Protein AF-0000000072576142 (afdb_homodimer)

Organism: Streptomyces coelicolor (strain ATCC BAA-471 / A3(2) / M145) (NCBI:txid100226)

Radius of gyration: 29.28 Å; Cα contacts (8 Å, |Δi|>4): 1467; chains: 2; bounding box: 94×86×74 Å

Nearest PDB structures (foldseek):
  4j6b-assembly1_A  TM=8.863E-01  e=2.242E-21  Nocardia farcinica IFM 10152
  5ysw-assembly1_A  TM=8.005E-01  e=3.721E-18  Amycolatopsis mediterranei U32
  6vzb-assembly1_A  TM=7.721E-01  e=3.060E-16  Streptomyces sp. NRRL F-5053
  5hh3-assembly1_C  TM=7.342E-01  e=2.985E-15  Actinoplanes teichomyceticus
  5ex9-assembly1_A  TM=7.874E-01  e=1.026E-13  Streptomyces toyocaensis

InterPro domains:
  IPR002397 Cytochrome P450, B-class [PR00359] (156-172)
  IPR002397 Cytochrome P450, B-class [PR00359] (211-233)
  IPR002397 Cytochrome P450, B-class [PR00359] (307-334)
  IPR036396 Cytochrome P450 superfamily [G3DSA:1.10.630.10] (20-419)
  IPR036396 Cytochrome P450 superfamily [SSF48264] (15-417)

Sequence (840 aa):
MTDIDPSPHPVAAPGCPVHPDAVPLAGLEYQQTPSELYRGLRAEHGAVAPVLLDGGIPAWLVLGYPEVSYVTSHDELFARDSRRWNQWGSIPPDWPLLPYVGHQPSVLFTEGEEHRRRAGVITQALAGIDQFELARDCRHLADRLIAAFAGSGRAELMSGYAHPLPMRAAVRMCGMPHTGVETRQLVEDLRISLDAAEGDDPVAAYTRVGERIHQLVRHKRERPGPDVTSRMLTHPAGLTDEEIVQDLISVIAAAQQPTANWIGNTLRLLLTDERFALNVSGGRLSVGEALNEVLWLDTPTQNFIGRWAVNDTQLGGRHIRAGDCLVLGFAAANTDPQLWPEAHVGAENSAHLSFSNGEHRCPYPAPLLADVVARTAVETLLERLPDLVLALEPGELTWRPSIWMRGLTALPALFTPVVAMTDIDPSPHPVAAPGCPVHPDAVPLAGLEYQQTPSELYRGLRAEHGAVAPVLLDGGIPAWLVLGYPEVSYVTSHDELFARDSRRWNQWGSIPPDWPLLPYVGHQPSVLFTEGEEHRRRAGVITQALAGIDQFELARDCRHLADRLIAAFAGSGRAELMSGYAHPLPMRAAVRMCGMPHTGVETRQLVEDLRISLDAAEGDDPVAAYTRVGERIHQLVRHKRERPGPDVTSRMLTHPAGLTDEEIVQDLISVIAAAQQPTANWIGNTLRLLLTDERFALNVSGGRLSVGEALNEVLWLDTPTQNFIGRWAVNDTQLGGRHIRAGDCLVLGFAAANTDPQLWPEAHVGAENSAHLSFSNGEHRCPYPAPLLADVVARTAVETLLERLPDLVLALEPGELTWRPSIWMRGLTALPALFTPVVA

Solvent-accessible surface area (backbone atoms only — not comparable to full-atom values): 44567 Å² total; per-residue (Å²): 137,82,81,76,77,81,78,82,76,81,80,77,73,90,57,87,70,64,55,90,77,43,40,67,69,68,64,72,63,52,41,79,41,43,67,59,49,43,49,51,45,32,73,74,45,40,38,37,28,48,24,20,39,84,96,66,41,64,34,32,37,28,31,27,47,50,52,41,51,40,46,36,54,32,51,85,49,29,25,41,47,47,84,49,40,70,53,61,91,77,54,59,93,79,43,88,58,42,86,76,53,48,79,52,88,27,57,80,33,42,57,70,69,61,21,51,55,49,48,49,41,51,24,55,21,54,58,67,58,54,65,68,59,49,36,52,52,43,41,55,50,44,51,56,43,46,63,74,34,36,62,70,26,45,44,50,40,30,81,56,40,28,46,52,49,37,41,52,51,44,45,37,48,46,56,43,56,94,65,58,68,65,43,52,49,46,52,49,24,50,46,32,40,75,56,53,49,95,88,53,54,32,66,60,24,44,50,50,38,52,52,52,42,46,50,49,53,55,49,28,70,78,54,61,58,101,22,30,49,27,41,42,69,66,35,87,85,62,69,49,72,67,48,48,38,41,37,47,52,51,50,47,58,61,49,17,59,43,40,14,19,42,34,42,46,28,50,50,47,45,66,69,35,70,73,42,33,82,53,89,90,64,96,58,60,46,70,69,31,44,48,42,39,28,38,30,76,52,17,23,52,23,31,45,78,61,29,21,24,64,46,70,45,65,45,54,68,35,82,40,48,51,10,40,40,34,29,40,24,33,35,36,22,42,55,32,54,39,79,25,80,79,68,61,69,60,48,43,44,76,48,47,46,61,55,51,44,43,87,80,22,63,50,65,47,49,64,57,53,49,45,43,50,36,50,36,45,54,52,49,51,44,66,76,39,73,68,58,38,63,65,61,60,79,87,69,57,45,54,38,90,43,79,40,42,35,33,59,67,54,46,50,31,31,37,76,55,44,83,129,139,82,81,76,76,80,79,81,76,79,80,75,71,91,60,86,70,63,55,90,77,42,39,68,69,68,63,71,63,52,40,81,42,43,66,58,49,41,48,52,45,32,74,74,45,39,37,35,28,47,23,20,41,83,96,64,42,64,33,33,39,28,30,27,47,50,53,43,50,39,45,34,53,31,52,84,50,29,26,43,48,48,83,49,38,72,53,60,92,76,56,59,94,80,44,87,58,42,86,75,54,48,79,53,90,28,59,82,32,41,55,70,70,62,21,51,54,49,49,48,42,51,25,54,22,53,58,68,58,54,66,67,58,49,35,52,52,42,41,53,51,43,51,56,44,45,64,75,36,36,62,70,27,44,44,52,39,31,80,56,38,28,45,51,48,37,40,51,52,44,44,38,48,46,56,44,56,93,64,58,68,66,44,51,49,45,53,50,22,49,46,32,39,74,57,53,49,94,87,54,54,33,66,60,22,42,51,52,38,52,52,53,41,46,50,50,52,54,50,27,70,78,53,60,58,101,24,31,48,28,40,44,68,68,34,87,85,61,68,49,71,67,49,48,39,41,38,48,51,50,50,48,58,62,46,19,58,43,41,15,18,40,36,42,46,26,50,48,47,44,67,68,35,72,71,43,36,82,52,91,92,64,96,56,60,45,72,68,30,43,48,41,38,28,38,30,75,50,16,23,50,23,32,46,77,62,29,20,25,63,45,69,45,64,46,53,69,36,81,40,48,51,10,40,40,35,29,40,25,32,35,35,21,42,55,32,55,40,78,26,77,79,68,62,69,58,49,42,44,75,48,46,44,59,54,51,44,42,88,80,22,62,53,65,47,50,64,58,54,49,45,43,50,34,50,36,46,53,52,50,50,43,67,78,39,73,67,57,38,63,64,60,59,78,87,70,56,45,52,37,89,42,80,39,42,35,33,57,65,53,45,48,30,30,37,78,53,44,83,129

Structure (mmCIF, N/CA/C/O backbone):
data_AF-0000000072576142-model_v1
#
loop_
_entity.id
_entity.type
_entity.pdbx_description
1 polymer 'Cytochrome P450'
#
loop_
_atom_site.group_PDB
_atom_site.id
_atom_site.type_symbol
_atom_site.label_atom_id
_atom_site.label_alt_id
_atom_site.label_comp_id
_atom_site.label_asym_id
_atom_site.label_entity_id
_atom_site.label_seq_id
_atom_site.pdbx_PDB_ins_code
_atom_site.Cartn_x
_atom_site.Cartn_y
_atom_site.Cartn_z
_atom_site.occupancy
_atom_site.B_iso_or_equiv
_atom_site.auth_seq_id
_atom_site.auth_comp_id
_atom_site.auth_asym_id
_atom_site.auth_atom_id
_atom_site.pdbx_PDB_model_num
ATOM 1 N N . MET A 1 1 ? -56.594 -21.75 -24.641 1 23.95 1 MET A N 1
ATOM 2 C CA . MET A 1 1 ? -55.625 -20.672 -24.797 1 23.95 1 MET A CA 1
ATOM 3 C C . MET A 1 1 ? -55.25 -20.078 -23.438 1 23.95 1 MET A C 1
ATOM 5 O O . MET A 1 1 ? -55.844 -19.094 -23.016 1 23.95 1 MET A O 1
ATOM 9 N N . THR A 1 2 ? -55.031 -20.781 -22.359 1 27.06 2 THR A N 1
ATOM 10 C CA . THR A 1 2 ? -55.031 -20.594 -20.906 1 27.06 2 THR A CA 1
ATOM 11 C C . THR A 1 2 ? -53.844 -19.766 -20.469 1 27.06 2 THR A C 1
ATOM 13 O O . THR A 1 2 ? -52.688 -20.109 -20.797 1 27.06 2 THR A O 1
ATOM 16 N N . ASP A 1 3 ? -53.906 -18.406 -20.219 1 25.28 3 ASP A N 1
ATOM 17 C CA . ASP A 1 3 ? -53.094 -17.281 -19.828 1 25.28 3 ASP A CA 1
ATOM 18 C C . ASP A 1 3 ? -52.344 -17.562 -18.531 1 25.28 3 ASP A C 1
ATOM 20 O O . ASP A 1 3 ? -52.906 -17.469 -17.438 1 25.28 3 ASP A O 1
ATOM 24 N N . ILE A 1 4 ? -51.531 -18.609 -18.406 1 29.73 4 ILE A N 1
ATOM 25 C CA . ILE A 1 4 ? -50.906 -19.031 -17.172 1 29.73 4 ILE A CA 1
ATOM 26 C C . ILE A 1 4 ? -50.031 -17.891 -16.609 1 29.73 4 ILE A C 1
ATOM 28 O O . ILE A 1 4 ? -49.219 -17.328 -17.328 1 29.73 4 ILE A O 1
ATOM 32 N N . ASP A 1 5 ? -50.5 -17.234 -15.516 1 30.08 5 ASP A N 1
ATOM 33 C CA . ASP A 1 5 ? -50.062 -16.078 -14.727 1 30.08 5 ASP A CA 1
ATOM 34 C C . ASP A 1 5 ? -48.625 -16.25 -14.258 1 30.08 5 ASP A C 1
ATOM 36 O O . ASP A 1 5 ? -48.25 -17.297 -13.734 1 30.08 5 ASP A O 1
ATOM 40 N N . PRO A 1 6 ? -47.594 -15.484 -14.719 1 31.86 6 PRO A N 1
ATOM 41 C CA . PRO A 1 6 ? -46.156 -15.648 -14.492 1 31.86 6 PRO A CA 1
ATOM 42 C C . PRO A 1 6 ? -45.781 -15.625 -13.016 1 31.86 6 PRO A C 1
ATOM 44 O O . PRO A 1 6 ? -46.531 -15.094 -12.195 1 31.86 6 PRO A O 1
ATOM 47 N N . SER A 1 7 ? -45 -16.656 -12.477 1 32.09 7 SER A N 1
ATOM 48 C CA . SER A 1 7 ? -44.594 -17.047 -11.133 1 32.09 7 SER A CA 1
ATOM 49 C C . SER A 1 7 ? -44.031 -15.867 -10.359 1 32.09 7 SER A C 1
ATOM 51 O O . SER A 1 7 ? -43.375 -15 -10.93 1 32.09 7 SER A O 1
ATOM 53 N N . PRO A 1 8 ? -44.531 -15.547 -9.102 1 32.31 8 PRO A N 1
ATOM 54 C CA . PRO A 1 8 ? -44.219 -14.422 -8.219 1 32.31 8 PRO A CA 1
ATOM 55 C C . PRO A 1 8 ? -42.75 -14.258 -7.965 1 32.31 8 PRO A C 1
ATOM 57 O O . PRO A 1 8 ? -41.969 -15.234 -8.039 1 32.31 8 PRO A O 1
ATOM 60 N N . HIS A 1 9 ? -42.125 -13.102 -8.328 1 31.5 9 HIS A N 1
ATOM 61 C CA . HIS A 1 9 ? -40.75 -12.641 -8.125 1 31.5 9 HIS A CA 1
ATOM 62 C C . HIS A 1 9 ? -40.344 -12.781 -6.66 1 31.5 9 HIS A C 1
ATOM 64 O O . HIS A 1 9 ? -41.062 -12.344 -5.762 1 31.5 9 HIS A O 1
ATOM 70 N N . PRO A 1 10 ? -39.594 -13.812 -6.266 1 31.48 10 PRO A N 1
ATOM 71 C CA . PRO A 1 10 ? -39.344 -14.094 -4.852 1 31.48 10 PRO A CA 1
ATOM 72 C C . PRO A 1 10 ? -38.938 -12.844 -4.062 1 31.48 10 PRO A C 1
ATOM 74 O O . PRO A 1 10 ? -38.344 -11.93 -4.613 1 31.48 10 PRO A O 1
ATOM 77 N N . VAL A 1 11 ? -39.719 -12.414 -3.062 1 31.39 11 VAL A N 1
ATOM 78 C CA . VAL A 1 11 ? -39.531 -11.352 -2.078 1 31.39 11 VAL A CA 1
ATOM 79 C C . VAL A 1 11 ? -38.156 -11.5 -1.399 1 31.39 11 VAL A C 1
ATOM 81 O O . VAL A 1 11 ? -37.906 -12.516 -0.769 1 31.39 11 VAL A O 1
ATOM 84 N N . ALA A 1 12 ? -37.125 -10.758 -1.806 1 30.94 12 ALA A N 1
ATOM 85 C CA . ALA A 1 12 ? -35.781 -10.703 -1.246 1 30.94 12 ALA A CA 1
ATOM 86 C C . ALA A 1 12 ? -35.812 -10.508 0.266 1 30.94 12 ALA A C 1
ATOM 88 O O . ALA A 1 12 ? -36.594 -9.688 0.769 1 30.94 12 ALA A O 1
ATOM 89 N N . ALA A 1 13 ? -35.25 -11.336 1.068 1 35.25 13 ALA A N 1
ATOM 90 C CA . ALA A 1 13 ? -35.156 -11.266 2.525 1 35.25 13 ALA A CA 1
ATOM 91 C C . ALA A 1 13 ? -34.656 -9.891 2.98 1 35.25 13 ALA A C 1
ATOM 93 O O . ALA A 1 13 ? -33.906 -9.227 2.258 1 35.25 13 ALA A O 1
ATOM 94 N N . PRO A 1 14 ? -34.969 -9.164 4.059 1 39.31 14 PRO A N 1
ATOM 95 C CA . PRO A 1 14 ? -34.656 -7.805 4.496 1 39.31 14 PRO A CA 1
ATOM 96 C C . PRO A 1 14 ? -33.125 -7.547 4.559 1 39.31 14 PRO A C 1
ATOM 98 O O . PRO A 1 14 ? -32.688 -6.559 5.152 1 39.31 14 PRO A O 1
ATOM 101 N N . GLY A 1 15 ? -32.219 -8.57 4.555 1 39.03 15 GLY A N 1
ATOM 102 C CA . GLY A 1 15 ? -30.781 -8.422 4.727 1 39.03 15 GLY A CA 1
ATOM 103 C C . GLY A 1 15 ? -30.172 -7.41 3.775 1 39.03 15 GLY A C 1
ATOM 104 O O . GLY A 1 15 ? -30.875 -6.766 3.002 1 39.03 15 GLY A O 1
ATOM 105 N N . CYS A 1 16 ? -28.75 -7.188 3.752 1 47 16 CYS A N 1
ATOM 106 C CA . CYS A 1 16 ? -28.062 -6.184 2.949 1 47 16 CYS A CA 1
ATOM 107 C C . CYS A 1 16 ? -28.641 -6.121 1.54 1 47 16 CYS A C 1
ATOM 109 O O . CYS A 1 16 ? -28.562 -7.094 0.788 1 47 16 CYS A O 1
ATOM 111 N N . PRO A 1 17 ? -29.516 -5.305 1.349 1 51.34 17 PRO A N 1
ATOM 112 C CA . PRO A 1 17 ? -30.141 -5.25 0.023 1 51.34 17 PRO A CA 1
ATOM 113 C C . PRO A 1 17 ? -29.109 -5.281 -1.109 1 51.34 17 PRO A C 1
ATOM 115 O O . PRO A 1 17 ? -28.031 -4.703 -0.982 1 51.34 17 PRO A O 1
ATOM 118 N N . VAL A 1 18 ? -29.125 -6.379 -1.801 1 64.19 18 VAL A N 1
ATOM 119 C CA . VAL A 1 18 ? -28.484 -6.418 -3.109 1 64.19 18 VAL A CA 1
ATOM 120 C C . VAL A 1 18 ? -28.641 -5.066 -3.803 1 64.19 18 VAL A C 1
ATOM 122 O O . VAL A 1 18 ? -29.75 -4.547 -3.914 1 64.19 18 VAL A O 1
ATOM 125 N N . HIS A 1 19 ? -27.438 -4.457 -3.945 1 75.12 19 HIS A N 1
ATOM 126 C CA . HIS A 1 19 ? -27.516 -3.256 -4.77 1 75.12 19 HIS A CA 1
ATOM 127 C C . HIS A 1 19 ? -28.312 -3.508 -6.043 1 75.12 19 HIS A C 1
ATOM 129 O O . HIS A 1 19 ? -28.156 -4.543 -6.688 1 75.12 19 HIS A O 1
ATOM 135 N N . PRO A 1 20 ? -29.328 -2.812 -6.309 1 77.62 20 PRO A N 1
ATOM 136 C CA . PRO A 1 20 ? -30.188 -3.047 -7.465 1 77.62 20 PRO A CA 1
ATOM 137 C C . PRO A 1 20 ? -29.406 -3.219 -8.766 1 77.62 20 PRO A C 1
ATOM 139 O O . PRO A 1 20 ? -29.859 -3.916 -9.672 1 77.62 20 PRO A O 1
ATOM 142 N N . ASP A 1 21 ? -28.188 -2.744 -8.789 1 83.25 21 ASP A N 1
ATOM 143 C CA . ASP A 1 21 ? -27.406 -2.785 -10.016 1 83.25 21 ASP A CA 1
ATOM 144 C C . ASP A 1 21 ? -26.297 -3.832 -9.914 1 83.25 21 ASP A C 1
ATOM 146 O O . ASP A 1 21 ? -25.344 -3.807 -10.695 1 83.25 21 ASP A O 1
ATOM 150 N N . ALA A 1 22 ? -26.578 -4.77 -9.031 1 90.62 22 ALA A N 1
ATOM 151 C CA . ALA A 1 22 ? -25.516 -5.758 -8.859 1 90.62 22 ALA A CA 1
ATOM 152 C C . ALA A 1 22 ? -25.422 -6.684 -10.07 1 90.62 22 ALA A C 1
ATOM 154 O O . ALA A 1 22 ? -26.438 -7.082 -10.633 1 90.62 22 ALA A O 1
ATOM 155 N N . VAL A 1 23 ? -24.219 -6.98 -10.508 1 88.56 23 VAL A N 1
ATOM 156 C CA . VAL A 1 23 ? -23.969 -7.832 -11.664 1 88.56 23 VAL A CA 1
ATOM 157 C C . VAL A 1 23 ? -23.391 -9.164 -11.211 1 88.56 23 VAL A C 1
ATOM 159 O O . VAL A 1 23 ? -22.531 -9.211 -10.32 1 88.56 23 VAL A O 1
ATOM 162 N N . PRO A 1 24 ? -23.906 -10.258 -11.766 1 87.62 24 PRO A N 1
ATOM 163 C CA . PRO A 1 24 ? -23.297 -11.547 -11.438 1 87.62 24 PRO A CA 1
ATOM 164 C C . PRO A 1 24 ? -21.828 -11.625 -11.844 1 87.62 24 PRO A C 1
ATOM 166 O O . PRO A 1 24 ? -21.469 -11.281 -12.969 1 87.62 24 PRO A O 1
ATOM 169 N N . LEU A 1 25 ? -21.078 -11.93 -10.797 1 84.19 25 LEU A N 1
ATOM 170 C CA . LEU A 1 25 ? -19.672 -12.148 -11.086 1 84.19 25 LEU A CA 1
ATOM 171 C C . LEU A 1 25 ? -19.422 -13.57 -11.57 1 84.19 25 LEU A C 1
ATOM 173 O O . LEU A 1 25 ? -18.938 -14.414 -10.805 1 84.19 25 LEU A O 1
ATOM 177 N N . ALA A 1 26 ? -20.094 -13.984 -12.539 1 71.75 26 ALA A N 1
ATOM 178 C CA . ALA A 1 26 ? -20 -15.312 -13.148 1 71.75 26 ALA A CA 1
ATOM 179 C C . ALA A 1 26 ? -20.203 -15.234 -14.656 1 71.75 26 ALA A C 1
ATOM 181 O O . ALA A 1 26 ? -20.562 -14.18 -15.188 1 71.75 26 ALA A O 1
ATOM 182 N N . GLY A 1 27 ? -19.734 -16.188 -15.32 1 61.75 27 GLY A N 1
ATOM 183 C CA . GLY A 1 27 ? -20.125 -16.328 -16.719 1 61.75 27 GLY A CA 1
ATOM 184 C C . GLY A 1 27 ? -18.938 -16.297 -17.672 1 61.75 27 GLY A C 1
ATOM 185 O O . GLY A 1 27 ? -17.828 -15.938 -17.281 1 61.75 27 GLY A O 1
ATOM 186 N N . LEU A 1 28 ? -19.203 -16.766 -18.828 1 53.66 28 LEU A N 1
ATOM 187 C CA . LEU A 1 28 ? -18.25 -17.109 -19.891 1 53.66 28 LEU A CA 1
ATOM 188 C C . LEU A 1 28 ? -17.516 -15.859 -20.375 1 53.66 28 LEU A C 1
ATOM 190 O O . LEU A 1 28 ? -16.375 -15.953 -20.844 1 53.66 28 LEU A O 1
ATOM 194 N N . GLU A 1 29 ? -18.141 -14.758 -20.156 1 56.88 29 GLU A N 1
ATOM 195 C CA . GLU A 1 29 ? -17.531 -13.555 -20.719 1 56.88 29 GLU A CA 1
ATOM 196 C C . GLU A 1 29 ? -16.219 -13.219 -20.016 1 56.88 29 GLU A C 1
ATOM 198 O O . GLU A 1 29 ? -15.297 -12.68 -20.641 1 56.88 29 GLU A O 1
ATOM 203 N N . TYR A 1 30 ? -16.109 -13.641 -18.844 1 58.59 30 TYR A N 1
ATOM 204 C CA . TYR A 1 30 ? -14.875 -13.375 -18.109 1 58.59 30 TYR A CA 1
ATOM 205 C C . TYR A 1 30 ? -13.695 -14.094 -18.766 1 58.59 30 TYR A C 1
ATOM 207 O O . TYR A 1 30 ? -12.555 -13.633 -18.672 1 58.59 30 TYR A O 1
ATOM 215 N N . GLN A 1 31 ? -14.055 -15.102 -19.5 1 60.31 31 GLN A N 1
ATOM 216 C CA . GLN A 1 31 ? -13.016 -16.047 -19.922 1 60.31 31 GLN A CA 1
ATOM 217 C C . GLN A 1 31 ? -12.25 -15.516 -21.125 1 60.31 31 GLN A C 1
ATOM 219 O O . GLN A 1 31 ? -11.016 -15.594 -21.156 1 60.31 31 GLN A O 1
ATOM 224 N N . GLN A 1 32 ? -12.953 -14.898 -21.953 1 63.69 32 GLN A N 1
ATOM 225 C CA . GLN A 1 32 ? -12.219 -14.625 -23.188 1 63.69 32 GLN A CA 1
ATOM 226 C C . GLN A 1 32 ? -11.586 -13.234 -23.172 1 63.69 32 GLN A C 1
ATOM 228 O O . GLN A 1 32 ? -10.445 -13.055 -23.594 1 63.69 32 GLN A O 1
ATOM 233 N N . THR A 1 33 ? -12.289 -12.32 -22.578 1 76.25 33 THR A N 1
ATOM 234 C CA . THR A 1 33 ? -11.766 -10.961 -22.594 1 76.25 33 THR A CA 1
ATOM 235 C C . THR A 1 33 ? -12.07 -10.266 -21.266 1 76.25 33 THR A C 1
ATOM 237 O O . THR A 1 33 ? -12.875 -9.328 -21.219 1 76.25 33 THR A O 1
ATOM 240 N N . PRO A 1 34 ? -11.328 -10.688 -20.266 1 81.12 34 PRO A N 1
ATOM 241 C CA . PRO A 1 34 ? -11.617 -10.102 -18.953 1 81.12 34 PRO A CA 1
ATOM 242 C C . PRO A 1 34 ? -11.469 -8.586 -18.938 1 81.12 34 PRO A C 1
ATOM 244 O O . PRO A 1 34 ? -12.234 -7.887 -18.266 1 81.12 34 PRO A O 1
ATOM 247 N N . SER A 1 35 ? -10.547 -8.094 -19.703 1 78.5 35 SER A N 1
ATOM 248 C CA . SER A 1 35 ? -10.312 -6.656 -19.719 1 78.5 35 SER A CA 1
ATOM 249 C C . SER A 1 35 ? -11.547 -5.906 -20.219 1 78.5 35 SER A C 1
ATOM 251 O O . SER A 1 35 ? -11.859 -4.824 -19.719 1 78.5 35 SER A O 1
ATOM 253 N N . GLU A 1 36 ? -12.211 -6.523 -21.172 1 79.62 36 GLU A N 1
ATOM 254 C CA . GLU A 1 36 ? -13.43 -5.898 -21.688 1 79.62 36 GLU A CA 1
ATOM 255 C C . GLU A 1 36 ? -14.539 -5.914 -20.641 1 79.62 36 GLU A C 1
ATOM 257 O O . GLU A 1 36 ? -15.297 -4.953 -20.516 1 79.62 36 GLU A O 1
ATOM 262 N N . LEU A 1 37 ? -14.555 -6.973 -19.969 1 83.56 37 LEU A N 1
ATOM 263 C CA . LEU A 1 37 ? -15.547 -7.082 -18.906 1 83.56 37 LEU A CA 1
ATOM 264 C C . LEU A 1 37 ? -15.305 -6.031 -17.828 1 83.56 37 LEU A C 1
ATOM 266 O O . LEU A 1 37 ? -16.234 -5.336 -17.406 1 83.56 37 LEU A O 1
ATOM 270 N N . TYR A 1 38 ? -14.133 -5.902 -17.422 1 89.38 38 TYR A N 1
ATOM 271 C CA . TYR A 1 38 ? -13.805 -4.949 -16.375 1 89.38 38 TYR A CA 1
ATOM 272 C C . TYR A 1 38 ? -14 -3.516 -16.844 1 89.38 38 TYR A C 1
ATOM 274 O O . TYR A 1 38 ? -14.422 -2.648 -16.078 1 89.38 38 TYR A O 1
ATOM 282 N N . ARG A 1 39 ? -13.703 -3.33 -18.062 1 85.56 39 ARG A N 1
ATOM 283 C CA . ARG A 1 39 ? -13.945 -2.016 -18.656 1 85.56 39 ARG A CA 1
ATOM 284 C C . ARG A 1 39 ? -15.43 -1.667 -18.609 1 85.56 39 ARG A C 1
ATOM 286 O O . ARG A 1 39 ? -15.797 -0.533 -18.297 1 85.56 39 ARG A O 1
ATOM 293 N N . GLY A 1 40 ? -16.219 -2.637 -19.047 1 85.5 40 GLY A N 1
ATOM 294 C CA . GLY A 1 40 ? -17.672 -2.43 -19 1 85.5 40 GLY A CA 1
ATOM 295 C C . GLY A 1 40 ? -18.188 -2.158 -17.609 1 85.5 40 GLY A C 1
ATOM 296 O O . GLY A 1 40 ? -18.984 -1.242 -17.406 1 85.5 40 GLY A O 1
ATOM 297 N N . LEU A 1 41 ? -17.734 -2.879 -16.672 1 89.44 41 LEU A N 1
ATOM 298 C CA . LEU A 1 41 ? -18.141 -2.699 -15.281 1 89.44 41 LEU A CA 1
ATOM 299 C C . LEU A 1 41 ? -17.719 -1.327 -14.766 1 89.44 41 LEU A C 1
ATOM 301 O O . LEU A 1 41 ? -18.5 -0.658 -14.07 1 89.44 41 LEU A O 1
ATOM 305 N N . ARG A 1 42 ? -16.562 -0.971 -15.07 1 88.69 42 ARG A N 1
ATOM 306 C CA . ARG A 1 42 ? -16.047 0.327 -14.641 1 88.69 42 ARG A CA 1
ATOM 307 C C . ARG A 1 42 ? -16.875 1.464 -15.227 1 88.69 42 ARG A C 1
ATOM 309 O O . ARG A 1 42 ? -17.141 2.461 -14.555 1 88.69 42 ARG A O 1
ATOM 316 N N . ALA A 1 43 ? -17.172 1.344 -16.484 1 86.94 43 ALA A N 1
ATOM 317 C CA . ALA A 1 43 ? -17.969 2.369 -17.156 1 86.94 43 ALA A CA 1
ATOM 318 C C . ALA A 1 43 ? -19.344 2.523 -16.5 1 86.94 43 ALA A C 1
ATOM 320 O O . ALA A 1 43 ? -19.844 3.641 -16.359 1 86.94 43 ALA A O 1
ATOM 321 N N . GLU A 1 44 ? -19.797 1.419 -16.094 1 88.56 44 GLU A N 1
ATOM 322 C CA . GLU A 1 44 ? -21.172 1.417 -15.57 1 88.56 44 GLU A CA 1
ATOM 323 C C . GLU A 1 44 ? -21.188 1.788 -14.086 1 88.56 44 GLU A C 1
ATOM 325 O O . GLU A 1 44 ? -22.109 2.465 -13.625 1 88.56 44 GLU A O 1
ATOM 330 N N . HIS A 1 45 ? -20.156 1.372 -13.336 1 90.12 45 HIS A N 1
ATOM 331 C CA . HIS A 1 45 ? -20.281 1.434 -11.883 1 90.12 45 HIS A CA 1
ATOM 332 C C . HIS A 1 45 ? -19.156 2.238 -11.266 1 90.12 45 HIS A C 1
ATOM 334 O O . HIS A 1 45 ? -19.188 2.549 -10.07 1 90.12 45 HIS A O 1
ATOM 340 N N . GLY A 1 46 ? -18.188 2.525 -12 1 87.94 46 GLY A N 1
ATOM 341 C CA . GLY A 1 46 ? -17.016 3.209 -11.453 1 87.94 46 GLY A CA 1
ATOM 342 C C . GLY A 1 46 ? -15.984 2.26 -10.891 1 87.94 46 GLY A C 1
ATOM 343 O O . GLY A 1 46 ? -15.836 1.134 -11.367 1 87.94 46 GLY A O 1
ATOM 344 N N . ALA A 1 47 ? -15.266 2.678 -9.914 1 90.25 47 ALA A N 1
ATOM 345 C CA . ALA A 1 47 ? -14.094 1.955 -9.414 1 90.25 47 ALA A CA 1
ATOM 346 C C . ALA A 1 47 ? -14.508 0.801 -8.508 1 90.25 47 ALA A C 1
ATOM 348 O O . ALA A 1 47 ? -13.703 -0.079 -8.203 1 90.25 47 ALA A O 1
ATOM 349 N N . VAL A 1 48 ? -15.711 0.845 -8.023 1 93.06 48 VAL A N 1
ATOM 350 C CA . VAL A 1 48 ? -16.266 -0.197 -7.172 1 93.06 48 VAL A CA 1
ATOM 351 C C . VAL A 1 48 ? -17.656 -0.601 -7.688 1 93.06 48 VAL A C 1
ATOM 353 O O . VAL A 1 48 ? -18.531 0.245 -7.848 1 93.06 48 VAL A O 1
ATOM 356 N N . ALA A 1 49 ? -17.797 -1.872 -7.957 1 94.69 49 ALA A N 1
ATOM 357 C CA . ALA A 1 49 ? -19.047 -2.338 -8.547 1 94.69 49 ALA A CA 1
ATOM 358 C C . ALA A 1 49 ? -19.75 -3.336 -7.625 1 94.69 49 ALA A C 1
ATOM 360 O O . ALA A 1 49 ? -19.094 -4.191 -7.02 1 94.69 49 ALA A O 1
ATOM 361 N N . PRO A 1 50 ? -21.031 -3.178 -7.477 1 95.38 50 PRO A N 1
ATOM 362 C CA . PRO A 1 50 ? -21.781 -4.23 -6.789 1 95.38 50 PRO A CA 1
ATOM 363 C C . PRO A 1 50 ? -21.891 -5.516 -7.609 1 95.38 50 PRO A C 1
ATOM 365 O O . PRO A 1 50 ? -22.219 -5.469 -8.797 1 95.38 50 PRO A O 1
ATOM 368 N N . VAL A 1 51 ? -21.562 -6.633 -7.023 1 94.19 51 VAL A N 1
ATOM 369 C CA . VAL A 1 51 ? -21.609 -7.895 -7.758 1 94.19 51 VAL A CA 1
ATOM 370 C C . VAL A 1 51 ? -22.344 -8.945 -6.934 1 94.19 51 VAL A C 1
ATOM 372 O O . VAL A 1 51 ? -22.609 -8.75 -5.742 1 94.19 51 VAL A O 1
ATOM 375 N N . LEU A 1 52 ? -22.75 -10 -7.625 1 93.25 52 LEU A N 1
ATOM 376 C CA . LEU A 1 52 ? -23.328 -11.195 -7.004 1 93.25 52 LEU A CA 1
ATOM 377 C C . LEU A 1 52 ? -22.406 -12.398 -7.199 1 93.25 52 LEU A C 1
ATOM 379 O O . LEU A 1 52 ? -22.078 -12.75 -8.336 1 93.25 52 LEU A O 1
ATOM 383 N N . LEU A 1 53 ? -22 -12.875 -6.066 1 91.5 53 LEU A N 1
ATOM 384 C CA . LEU A 1 53 ? -21.25 -14.125 -6.09 1 91.5 53 LEU A CA 1
ATOM 385 C C . LEU A 1 53 ? -22.172 -15.32 -6.277 1 91.5 53 LEU A C 1
ATOM 387 O O . LEU A 1 53 ? -23.375 -15.156 -6.461 1 91.5 53 LEU A O 1
ATOM 391 N N . ASP A 1 54 ? -21.562 -16.516 -6.352 1 86.5 54 ASP A N 1
ATOM 392 C CA . ASP A 1 54 ? -22.344 -17.734 -6.48 1 86.5 54 ASP A CA 1
ATOM 393 C C . ASP A 1 54 ? -23.516 -17.734 -5.508 1 86.5 54 ASP A C 1
ATOM 395 O O . ASP A 1 54 ? -23.375 -17.344 -4.348 1 86.5 54 ASP A O 1
ATOM 399 N N . GLY A 1 55 ? -24.688 -18.141 -6.07 1 87.56 55 GLY A N 1
ATOM 400 C CA . GLY A 1 55 ? -25.875 -18.219 -5.227 1 87.56 55 GLY A CA 1
ATOM 401 C C . GLY A 1 55 ? -26.516 -16.859 -4.977 1 87.56 55 GLY A C 1
ATOM 402 O O . GLY A 1 55 ? -27.453 -16.75 -4.18 1 87.56 55 GLY A O 1
ATOM 403 N N . GLY A 1 56 ? -25.984 -15.844 -5.594 1 91.31 56 GLY A N 1
ATOM 404 C CA . GLY A 1 56 ? -26.578 -14.523 -5.473 1 91.31 56 GLY A CA 1
ATOM 405 C C . GLY A 1 56 ? -26.125 -13.773 -4.234 1 91.31 56 GLY A C 1
ATOM 406 O O . GLY A 1 56 ? -26.812 -12.867 -3.762 1 91.31 56 GLY A O 1
ATOM 407 N N . ILE A 1 57 ? -25.016 -14.18 -3.682 1 93.25 57 ILE A N 1
ATOM 408 C CA . ILE A 1 57 ? -24.516 -13.539 -2.475 1 93.25 57 ILE A CA 1
ATOM 409 C C . ILE A 1 57 ? -23.891 -12.195 -2.832 1 93.25 57 ILE A C 1
ATOM 411 O O . ILE A 1 57 ? -22.969 -12.133 -3.664 1 93.25 57 ILE A O 1
ATOM 415 N N . PRO A 1 58 ? -24.281 -11.109 -2.191 1 94.81 58 PRO A N 1
ATOM 416 C CA . PRO A 1 58 ? -23.797 -9.781 -2.572 1 94.81 58 PRO A CA 1
ATOM 417 C C . PRO A 1 58 ? -22.359 -9.523 -2.105 1 94.81 58 PRO A C 1
ATOM 419 O O . PRO A 1 58 ? -21.984 -9.953 -1.014 1 94.81 58 PRO A O 1
ATOM 422 N N . ALA A 1 59 ? -21.625 -8.812 -2.947 1 95.94 59 ALA A N 1
ATOM 423 C CA . ALA A 1 59 ? -20.281 -8.328 -2.643 1 95.94 59 ALA A CA 1
ATOM 424 C C . ALA A 1 59 ? -19.938 -7.09 -3.469 1 95.94 59 ALA A C 1
ATOM 426 O O . ALA A 1 59 ? -20.75 -6.641 -4.281 1 95.94 59 ALA A O 1
ATOM 427 N N . TRP A 1 60 ? -18.891 -6.477 -3.131 1 96.62 60 TRP A N 1
ATOM 428 C CA . TRP A 1 60 ? -18.328 -5.395 -3.93 1 96.62 60 TRP A CA 1
ATOM 429 C C . TRP A 1 60 ? -17.078 -5.863 -4.688 1 96.62 60 TRP A C 1
ATOM 431 O O . TRP A 1 60 ? -16.203 -6.504 -4.109 1 96.62 60 TRP A O 1
ATOM 441 N N . LEU A 1 61 ? -17.031 -5.625 -5.996 1 96.12 61 LEU A N 1
ATOM 442 C CA . LEU A 1 61 ? -15.805 -5.816 -6.762 1 96.12 61 LEU A CA 1
ATOM 443 C C . LEU A 1 61 ? -15.039 -4.504 -6.898 1 96.12 61 LEU A C 1
ATOM 445 O O . LEU A 1 61 ? -15.547 -3.539 -7.469 1 96.12 61 LEU A O 1
ATOM 449 N N . VAL A 1 62 ? -13.883 -4.477 -6.324 1 96.25 62 VAL A N 1
ATOM 450 C CA . VAL A 1 62 ? -13.047 -3.285 -6.414 1 96.25 62 VAL A CA 1
ATOM 451 C C . VAL A 1 62 ? -12.219 -3.332 -7.695 1 96.25 62 VAL A C 1
ATOM 453 O O . VAL A 1 62 ? -11.406 -4.246 -7.887 1 96.25 62 VAL A O 1
ATOM 456 N N . LEU A 1 63 ? -12.375 -2.305 -8.555 1 93 63 LEU A N 1
ATOM 457 C CA . LEU A 1 63 ? -11.828 -2.365 -9.906 1 93 63 LEU A CA 1
ATOM 458 C C . LEU A 1 63 ? -10.664 -1.394 -10.07 1 93 63 LEU A C 1
ATOM 460 O O . LEU A 1 63 ? -9.75 -1.645 -10.852 1 93 63 LEU A O 1
ATOM 464 N N . GLY A 1 64 ? -10.805 -0.326 -9.344 1 91.12 64 GLY A N 1
ATOM 465 C CA . GLY A 1 64 ? -9.812 0.715 -9.531 1 91.12 64 GLY A CA 1
ATOM 466 C C . GLY A 1 64 ? -8.492 0.416 -8.844 1 91.12 64 GLY A C 1
ATOM 467 O O . GLY A 1 64 ? -8.477 -0.116 -7.73 1 91.12 64 GLY A O 1
ATOM 468 N N . TYR A 1 65 ? -7.352 0.797 -9.516 1 91.5 65 TYR A N 1
ATOM 469 C CA . TYR A 1 65 ? -6.023 0.592 -8.953 1 91.5 65 TYR A CA 1
ATOM 470 C C . TYR A 1 65 ? -5.875 1.317 -7.621 1 91.5 65 TYR A C 1
ATOM 472 O O . TYR A 1 65 ? -5.488 0.712 -6.617 1 91.5 65 TYR A O 1
ATOM 480 N N . PRO A 1 66 ? -6.281 2.607 -7.484 1 89.75 66 PRO A N 1
ATOM 481 C CA . PRO A 1 66 ? -6.152 3.293 -6.195 1 89.75 66 PRO A CA 1
ATOM 482 C C . PRO A 1 66 ? -7 2.648 -5.098 1 89.75 66 PRO A C 1
ATOM 484 O O . PRO A 1 66 ? -6.555 2.537 -3.953 1 89.75 66 PRO A O 1
ATOM 487 N N . GLU A 1 67 ? -8.172 2.23 -5.477 1 92.12 67 GLU A N 1
ATOM 488 C CA . GLU A 1 67 ? -9.094 1.682 -4.484 1 92.12 67 GLU A CA 1
ATOM 489 C C . GLU A 1 67 ? -8.617 0.316 -3.992 1 92.12 67 GLU A C 1
ATOM 491 O O . GLU A 1 67 ? -8.727 0.008 -2.803 1 92.12 67 GLU A O 1
ATOM 496 N N . VAL A 1 68 ? -8.094 -0.505 -4.938 1 95.56 68 VAL A N 1
ATOM 497 C CA . VAL A 1 68 ? -7.531 -1.779 -4.504 1 95.56 68 VAL A CA 1
ATOM 498 C C . VAL A 1 68 ? -6.344 -1.53 -3.574 1 95.56 68 VAL A C 1
ATOM 500 O O . VAL A 1 68 ? -6.211 -2.188 -2.537 1 95.56 68 VAL A O 1
ATOM 503 N N . SER A 1 69 ? -5.516 -0.609 -3.98 1 92.75 69 SER A N 1
ATOM 504 C CA . SER A 1 69 ? -4.371 -0.251 -3.148 1 92.75 69 SER A CA 1
ATOM 505 C C . SER A 1 69 ? -4.816 0.242 -1.776 1 92.75 69 SER A C 1
ATOM 507 O O . SER A 1 69 ? -4.234 -0.128 -0.756 1 92.75 69 SER A O 1
ATOM 509 N N . TYR A 1 70 ? -5.871 1.069 -1.712 1 92.69 70 TYR A N 1
ATOM 510 C CA . TYR A 1 70 ? -6.395 1.61 -0.464 1 92.69 70 TYR A CA 1
ATOM 511 C C . TYR A 1 70 ? -6.938 0.499 0.427 1 92.69 70 TYR A C 1
ATOM 513 O O . TYR A 1 70 ? -6.617 0.438 1.617 1 92.69 70 TYR A O 1
ATOM 521 N N . VAL A 1 71 ? -7.684 -0.389 -0.109 1 95.94 71 VAL A N 1
ATOM 522 C CA . VAL A 1 71 ? -8.289 -1.483 0.639 1 95.94 71 VAL A CA 1
ATOM 523 C C . VAL A 1 71 ? -7.203 -2.369 1.24 1 95.94 71 VAL A C 1
ATOM 525 O O . VAL A 1 71 ? -7.281 -2.75 2.41 1 95.94 71 VAL A O 1
ATOM 528 N N . THR A 1 72 ? -6.191 -2.631 0.476 1 95.81 72 THR A N 1
ATOM 529 C CA . THR A 1 72 ? -5.16 -3.564 0.914 1 95.81 72 THR A CA 1
ATOM 530 C C . THR A 1 72 ? -4.223 -2.898 1.918 1 95.81 72 THR A C 1
ATOM 532 O O . THR A 1 72 ? -3.564 -3.582 2.707 1 95.81 72 THR A O 1
ATOM 535 N N . SER A 1 73 ? -4.211 -1.604 1.938 1 92.5 73 SER A N 1
ATOM 536 C CA . SER A 1 73 ? -3.295 -0.887 2.818 1 92.5 73 SER A CA 1
ATOM 537 C C . SER A 1 73 ? -3.967 -0.519 4.137 1 92.5 73 SER A C 1
ATOM 539 O O . SER A 1 73 ? -3.312 -0.028 5.059 1 92.5 73 SER A O 1
ATOM 541 N N . HIS A 1 74 ? -5.273 -0.653 4.234 1 91.94 74 HIS A N 1
ATOM 542 C CA . HIS A 1 74 ? -6.012 -0.26 5.43 1 91.94 74 HIS A CA 1
ATOM 543 C C . HIS A 1 74 ? -6.754 -1.446 6.035 1 91.94 74 HIS A C 1
ATOM 545 O O . HIS A 1 74 ? -7.984 -1.473 6.047 1 91.94 74 HIS A O 1
ATOM 551 N N . ASP A 1 75 ? -5.984 -2.262 6.656 1 92 75 ASP A N 1
ATOM 552 C CA . ASP A 1 75 ? -6.535 -3.467 7.27 1 92 75 ASP A CA 1
ATOM 553 C C . ASP A 1 75 ? -7.477 -3.117 8.422 1 92 75 ASP A C 1
ATOM 555 O O . ASP A 1 75 ? -8.383 -3.893 8.75 1 92 75 ASP A O 1
ATOM 559 N N . GLU A 1 76 ? -7.309 -1.971 9.016 1 88.69 76 GLU A N 1
ATOM 560 C CA . GLU A 1 76 ? -8.164 -1.538 10.109 1 88.69 76 GLU A CA 1
ATOM 561 C C . GLU A 1 76 ? -9.57 -1.204 9.617 1 88.69 76 GLU A C 1
ATOM 563 O O . GLU A 1 76 ? -10.531 -1.229 10.391 1 88.69 76 GLU A O 1
ATOM 568 N N . LEU A 1 77 ? -9.672 -0.852 8.32 1 91.5 77 LEU A N 1
ATOM 569 C CA . LEU A 1 77 ? -10.961 -0.517 7.719 1 91.5 77 LEU A CA 1
ATOM 570 C C . LEU A 1 77 ? -11.531 -1.706 6.949 1 91.5 77 LEU A C 1
ATOM 572 O O . LEU A 1 77 ? -12.742 -1.917 6.934 1 91.5 77 LEU A O 1
ATOM 576 N N . PHE A 1 78 ? -10.609 -2.412 6.305 1 95.75 78 PHE A N 1
ATOM 577 C CA . PHE A 1 78 ? -10.953 -3.588 5.516 1 95.75 78 PHE A CA 1
ATOM 578 C C . PHE A 1 78 ? -10.172 -4.809 5.988 1 95.75 78 PHE A C 1
ATOM 580 O O . PHE A 1 78 ? -9.055 -5.051 5.523 1 95.75 78 PHE A O 1
ATOM 587 N N . ALA A 1 79 ? -10.836 -5.59 6.773 1 95.5 79 ALA A N 1
ATOM 588 C CA . ALA A 1 79 ? -10.148 -6.641 7.52 1 95.5 79 ALA A CA 1
ATOM 589 C C . ALA A 1 79 ? -10.195 -7.969 6.766 1 95.5 79 ALA A C 1
ATOM 591 O O . ALA A 1 79 ? -10.812 -8.062 5.707 1 95.5 79 ALA A O 1
ATOM 592 N N . ARG A 1 80 ? -9.516 -8.961 7.324 1 95.31 80 ARG A N 1
ATOM 593 C CA . ARG A 1 80 ? -9.375 -10.25 6.648 1 95.31 80 ARG A CA 1
ATOM 594 C C . ARG A 1 80 ? -10.164 -11.336 7.379 1 95.31 80 ARG A C 1
ATOM 596 O O . ARG A 1 80 ? -10.352 -12.43 6.844 1 95.31 80 ARG A O 1
ATOM 603 N N . ASP A 1 81 ? -10.641 -11.031 8.562 1 93.88 81 ASP A N 1
ATOM 604 C CA . ASP A 1 81 ? -11.406 -12.016 9.32 1 93.88 81 ASP A CA 1
ATOM 605 C C . ASP A 1 81 ? -12.805 -12.203 8.719 1 93.88 81 ASP A C 1
ATOM 607 O O . ASP A 1 81 ? -13.68 -11.367 8.906 1 93.88 81 ASP A O 1
ATOM 611 N N . SER A 1 82 ? -13.062 -13.32 8.156 1 94.19 82 SER A N 1
ATOM 612 C CA . SER A 1 82 ? -14.297 -13.57 7.422 1 94.19 82 SER A CA 1
ATOM 613 C C . SER A 1 82 ? -15.492 -13.656 8.359 1 94.19 82 SER A C 1
ATOM 615 O O . SER A 1 82 ? -16.641 -13.594 7.922 1 94.19 82 SER A O 1
ATOM 617 N N . ARG A 1 83 ? -15.266 -13.812 9.625 1 94.88 83 ARG A N 1
ATOM 618 C CA . ARG A 1 83 ? -16.359 -13.891 10.586 1 94.88 83 ARG A CA 1
ATOM 619 C C . ARG A 1 83 ? -17.156 -12.586 10.617 1 94.88 83 ARG A C 1
ATOM 621 O O . ARG A 1 83 ? -18.297 -12.555 11.094 1 94.88 83 ARG A O 1
ATOM 628 N N . ARG A 1 84 ? -16.531 -11.523 10.047 1 94.19 84 ARG A N 1
ATOM 629 C CA . ARG A 1 84 ? -17.156 -10.211 9.992 1 94.19 84 ARG A CA 1
ATOM 630 C C . ARG A 1 84 ? -18.266 -10.172 8.945 1 94.19 84 ARG A C 1
ATOM 632 O O . ARG A 1 84 ? -19.078 -9.242 8.914 1 94.19 84 ARG A O 1
ATOM 639 N N . TRP A 1 85 ? -18.266 -11.188 8.047 1 95.06 85 TRP A N 1
ATOM 640 C CA . TRP A 1 85 ? -19.172 -11.148 6.902 1 95.06 85 TRP A CA 1
ATOM 641 C C . TRP A 1 85 ? -20.625 -11.141 7.363 1 95.06 85 TRP A C 1
ATOM 643 O O . TRP A 1 85 ? -21.062 -12.031 8.102 1 95.06 85 TRP A O 1
ATOM 653 N N . ASN A 1 86 ? -21.312 -10.172 6.879 1 95.19 86 ASN A N 1
ATOM 654 C CA . ASN A 1 86 ? -22.688 -9.992 7.328 1 95.19 86 ASN A CA 1
ATOM 655 C C . ASN A 1 86 ? -23.672 -10.836 6.508 1 95.19 86 ASN A C 1
ATOM 657 O O . ASN A 1 86 ? -24.891 -10.688 6.641 1 95.19 86 ASN A O 1
ATOM 661 N N . GLN A 1 87 ? -23.109 -11.758 5.656 1 93.62 87 GLN A N 1
ATOM 662 C CA . GLN A 1 87 ? -23.969 -12.57 4.812 1 93.62 87 GLN A CA 1
ATOM 663 C C . GLN A 1 87 ? -23.922 -14.039 5.23 1 93.62 87 GLN A C 1
ATOM 665 O O . GLN A 1 87 ? -24.469 -14.906 4.547 1 93.62 87 GLN A O 1
ATOM 670 N N . TRP A 1 88 ? -23.266 -14.375 6.281 1 92.56 88 TRP A N 1
ATOM 671 C CA . TRP A 1 88 ? -23.078 -15.773 6.656 1 92.56 88 TRP A CA 1
ATOM 672 C C . TRP A 1 88 ? -24.422 -16.484 6.801 1 92.56 88 TRP A C 1
ATOM 674 O O . TRP A 1 88 ? -24.547 -17.656 6.453 1 92.56 88 TRP A O 1
ATOM 684 N N . GLY A 1 89 ? -25.422 -15.758 7.281 1 92.81 89 GLY A N 1
ATOM 685 C CA . GLY A 1 89 ? -26.75 -16.328 7.445 1 92.81 89 GLY A CA 1
ATOM 686 C C . GLY A 1 89 ? -27.406 -16.703 6.129 1 92.81 89 GLY A C 1
ATOM 687 O O . GLY A 1 89 ? -28.312 -17.531 6.094 1 92.81 89 GLY A O 1
ATOM 688 N N . SER A 1 90 ? -26.938 -16.172 5.031 1 92.25 90 SER A N 1
ATOM 689 C CA . SER A 1 90 ? -27.547 -16.375 3.719 1 92.25 90 SER A CA 1
ATOM 690 C C . SER A 1 90 ? -26.766 -17.391 2.895 1 92.25 90 SER A C 1
ATOM 692 O O . SER A 1 90 ? -27.172 -17.75 1.793 1 92.25 90 SER A O 1
ATOM 694 N N . ILE A 1 91 ? -25.656 -17.891 3.367 1 91.94 91 ILE A N 1
ATOM 695 C CA . ILE A 1 91 ? -24.781 -18.781 2.625 1 91.94 91 ILE A CA 1
ATOM 696 C C . ILE A 1 91 ? -25.094 -20.234 2.973 1 91.94 91 ILE A C 1
ATOM 698 O O . ILE A 1 91 ? -25.031 -20.641 4.141 1 91.94 91 ILE A O 1
ATOM 702 N N . PRO A 1 92 ? -25.484 -21.016 2.018 1 91.44 92 PRO A N 1
ATOM 703 C CA . PRO A 1 92 ? -25.766 -22.422 2.295 1 91.44 92 PRO A CA 1
ATOM 704 C C . PRO A 1 92 ? -24.516 -23.234 2.592 1 91.44 92 PRO A C 1
ATOM 706 O O . PRO A 1 92 ? -23.406 -22.844 2.213 1 91.44 92 PRO A O 1
ATOM 709 N N . PRO A 1 93 ? -24.656 -24.359 3.201 1 86.69 93 PRO A N 1
ATOM 710 C CA . PRO A 1 93 ? -23.5 -25.156 3.604 1 86.69 93 PRO A CA 1
ATOM 711 C C . PRO A 1 93 ? -22.719 -25.719 2.412 1 86.69 93 PRO A C 1
ATOM 713 O O . PRO A 1 93 ? -21.531 -26.031 2.539 1 86.69 93 PRO A O 1
ATOM 716 N N . ASP A 1 94 ? -23.344 -25.828 1.303 1 84.12 94 ASP A N 1
ATOM 717 C CA . ASP A 1 94 ? -22.688 -26.406 0.139 1 84.12 94 ASP A CA 1
ATOM 718 C C . ASP A 1 94 ? -22.234 -25.312 -0.833 1 84.12 94 ASP A C 1
ATOM 720 O O . ASP A 1 94 ? -21.984 -25.594 -2.008 1 84.12 94 ASP A O 1
ATOM 724 N N . TRP A 1 95 ? -22.125 -24.125 -0.325 1 85.69 95 TRP A N 1
ATOM 725 C CA . TRP A 1 95 ? -21.703 -23.016 -1.164 1 85.69 95 TRP A CA 1
ATOM 726 C C . TRP A 1 95 ? -20.297 -23.234 -1.704 1 85.69 95 TRP A C 1
ATOM 728 O O . TRP A 1 95 ? -19.391 -23.562 -0.949 1 85.69 95 TRP A O 1
ATOM 738 N N . PRO A 1 96 ? -20.078 -23.109 -3.035 1 79.31 96 PRO A N 1
ATOM 739 C CA . PRO A 1 96 ? -18.812 -23.484 -3.676 1 79.31 96 PRO A CA 1
ATOM 740 C C . PRO A 1 96 ? -17.625 -22.656 -3.166 1 79.31 96 PRO A C 1
ATOM 742 O O . PRO A 1 96 ? -16.484 -23.125 -3.211 1 79.31 96 PRO A O 1
ATOM 745 N N . LEU A 1 97 ? -17.844 -21.469 -2.643 1 84.06 97 LEU A N 1
ATOM 746 C CA . LEU A 1 97 ? -16.734 -20.594 -2.244 1 84.06 97 LEU A CA 1
ATOM 747 C C . LEU A 1 97 ? -16.438 -20.75 -0.759 1 84.06 97 LEU A C 1
ATOM 749 O O . LEU A 1 97 ? -15.484 -20.156 -0.25 1 84.06 97 LEU A O 1
ATOM 753 N N . LEU A 1 98 ? -17.141 -21.578 -0.088 1 83.62 98 LEU A N 1
ATOM 754 C CA . LEU A 1 98 ? -17.016 -21.703 1.358 1 83.62 98 LEU A CA 1
ATOM 755 C C . LEU A 1 98 ? -15.594 -22.141 1.739 1 83.62 98 LEU A C 1
ATOM 757 O O . LEU A 1 98 ? -15.008 -21.609 2.682 1 83.62 98 LEU A O 1
ATOM 761 N N . PRO A 1 99 ? -15 -23.047 0.991 1 75.81 99 PRO A N 1
ATOM 762 C CA . PRO A 1 99 ? -13.641 -23.469 1.362 1 75.81 99 PRO A CA 1
ATOM 763 C C . PRO A 1 99 ? -12.633 -22.328 1.271 1 75.81 99 PRO A C 1
ATOM 765 O O . PRO A 1 99 ? -11.586 -22.359 1.927 1 75.81 99 PRO A O 1
ATOM 768 N N . TYR A 1 100 ? -12.945 -21.312 0.558 1 77.69 100 TYR A N 1
ATOM 769 C CA . TYR A 1 100 ? -12.008 -20.219 0.312 1 77.69 100 TYR A CA 1
ATOM 770 C C . TYR A 1 100 ? -12.25 -19.062 1.261 1 77.69 100 TYR A C 1
ATOM 772 O O . TYR A 1 100 ? -11.336 -18.297 1.567 1 77.69 100 TYR A O 1
ATOM 780 N N . VAL A 1 101 ? -13.477 -18.953 1.681 1 86.06 101 VAL A N 1
ATOM 781 C CA . VAL A 1 101 ? -13.82 -17.766 2.459 1 86.06 101 VAL A CA 1
ATOM 782 C C . VAL A 1 101 ? -14.102 -18.156 3.906 1 86.06 101 VAL A C 1
ATOM 784 O O . VAL A 1 101 ? -14.117 -17.312 4.797 1 86.06 101 VAL A O 1
ATOM 787 N N . GLY A 1 102 ? -14.391 -19.469 4.047 1 84.38 102 GLY A N 1
ATOM 788 C CA . GLY A 1 102 ? -14.617 -19.922 5.414 1 84.38 102 GLY A CA 1
ATOM 789 C C . GLY A 1 102 ? -13.414 -19.719 6.316 1 84.38 102 GLY A C 1
ATOM 790 O O . GLY A 1 102 ? -12.273 -19.891 5.887 1 84.38 102 GLY A O 1
ATOM 791 N N . HIS A 1 103 ? -13.766 -19.266 7.508 1 83.81 103 HIS A N 1
ATOM 792 C CA . HIS A 1 103 ? -12.688 -18.938 8.43 1 83.81 103 HIS A CA 1
ATOM 793 C C . HIS A 1 103 ? -11.812 -20.156 8.703 1 83.81 103 HIS A C 1
ATOM 795 O O . HIS A 1 103 ? -12.32 -21.234 9.023 1 83.81 103 HIS A O 1
ATOM 801 N N . GLN A 1 104 ? -10.602 -20 8.438 1 80.88 104 GLN A N 1
ATOM 802 C CA . GLN A 1 104 ? -9.555 -20.938 8.82 1 80.88 104 GLN A CA 1
ATOM 803 C C . GLN A 1 104 ? -8.461 -20.25 9.633 1 80.88 104 GLN A C 1
ATOM 805 O O . GLN A 1 104 ? -8.211 -19.047 9.461 1 80.88 104 GLN A O 1
ATOM 810 N N . PRO A 1 105 ? -7.941 -20.984 10.531 1 84.62 105 PRO A N 1
ATOM 811 C CA . PRO A 1 105 ? -6.91 -20.359 11.359 1 84.62 105 PRO A CA 1
ATOM 812 C C . PRO A 1 105 ? -5.555 -20.281 10.656 1 84.62 105 PRO A C 1
ATOM 814 O O . PRO A 1 105 ? -4.535 -20.672 11.234 1 84.62 105 PRO A O 1
ATOM 817 N N . SER A 1 106 ? -5.547 -19.891 9.422 1 89.31 106 SER A N 1
ATOM 818 C CA . SER A 1 106 ? -4.312 -19.688 8.664 1 89.31 106 SER A CA 1
ATOM 819 C C . SER A 1 106 ? -3.893 -18.234 8.648 1 89.31 106 SER A C 1
ATOM 821 O O . SER A 1 106 ? -4.68 -17.344 9 1 89.31 106 SER A O 1
ATOM 823 N N . VAL A 1 107 ? -2.705 -18.016 8.227 1 92.62 107 VAL A N 1
ATOM 824 C CA . VAL A 1 107 ? -2.125 -16.672 8.172 1 92.62 107 VAL A CA 1
ATOM 825 C C . VAL A 1 107 ? -2.955 -15.789 7.254 1 92.62 107 VAL A C 1
ATOM 827 O O . VAL A 1 107 ? -2.992 -14.57 7.426 1 92.62 107 VAL A O 1
ATOM 830 N N . LEU A 1 108 ? -3.744 -16.328 6.398 1 89.5 108 LEU A N 1
ATOM 831 C CA . LEU A 1 108 ? -4.543 -15.586 5.43 1 89.5 108 LEU A CA 1
ATOM 832 C C . LEU A 1 108 ? -5.664 -14.82 6.125 1 89.5 108 LEU A C 1
ATOM 834 O O . LEU A 1 108 ? -6.113 -13.781 5.629 1 89.5 108 LEU A O 1
ATOM 838 N N . PHE A 1 109 ? -6.086 -15.312 7.309 1 90.5 109 PHE A N 1
ATOM 839 C CA . PHE A 1 109 ? -7.262 -14.734 7.953 1 90.5 109 PHE A CA 1
ATOM 840 C C . PHE A 1 109 ? -6.875 -14.023 9.242 1 90.5 109 PHE A C 1
ATOM 842 O O . PHE A 1 109 ? -7.715 -13.383 9.875 1 90.5 109 PHE A O 1
ATOM 849 N N . THR A 1 110 ? -5.613 -14.188 9.586 1 92.12 110 THR A N 1
ATOM 850 C CA . THR A 1 110 ? -5.18 -13.547 10.82 1 92.12 110 THR A CA 1
ATOM 851 C C . THR A 1 110 ? -5.004 -12.047 10.617 1 92.12 110 THR A C 1
ATOM 853 O O . THR A 1 110 ? -4.871 -11.578 9.484 1 92.12 110 THR A O 1
ATOM 856 N N . GLU A 1 111 ? -5.055 -11.344 11.773 1 92.06 111 GLU A N 1
ATOM 857 C CA . GLU A 1 111 ? -4.934 -9.891 11.75 1 92.06 111 GLU A CA 1
ATOM 858 C C . GLU A 1 111 ? -3.994 -9.391 12.844 1 92.06 111 GLU A C 1
ATOM 860 O O . GLU A 1 111 ? -3.646 -10.148 13.758 1 92.06 111 GLU A O 1
ATOM 865 N N . GLY A 1 112 ? -3.537 -8.18 12.695 1 88.25 112 GLY A N 1
ATOM 866 C CA . GLY A 1 112 ? -2.785 -7.52 13.75 1 88.25 112 GLY A CA 1
ATOM 867 C C . GLY A 1 112 ? -1.515 -8.258 14.125 1 88.25 112 GLY A C 1
ATOM 868 O O . GLY A 1 112 ? -0.763 -8.695 13.258 1 88.25 112 GLY A O 1
ATOM 869 N N . GLU A 1 113 ? -1.317 -8.328 15.359 1 86.5 113 GLU A N 1
ATOM 870 C CA . GLU A 1 113 ? -0.08 -8.898 15.883 1 86.5 113 GLU A CA 1
ATOM 871 C C . GLU A 1 113 ? 0.043 -10.375 15.523 1 86.5 113 GLU A C 1
ATOM 873 O O . GLU A 1 113 ? 1.137 -10.859 15.219 1 86.5 113 GLU A O 1
ATOM 878 N N . GLU A 1 114 ? -1.109 -11.031 15.547 1 91.56 114 GLU A N 1
ATOM 879 C CA . GLU A 1 114 ? -1.085 -12.445 15.188 1 91.56 114 GLU A CA 1
ATOM 880 C C . GLU A 1 114 ? -0.631 -12.641 13.742 1 91.56 114 GLU A C 1
ATOM 882 O O . GLU A 1 114 ? 0.176 -13.523 13.453 1 91.56 114 GLU A O 1
ATOM 887 N N . HIS A 1 115 ? -1.137 -11.844 12.914 1 93.06 115 HIS A N 1
ATOM 888 C CA . HIS A 1 115 ? -0.732 -11.922 11.516 1 93.06 115 HIS A CA 1
ATOM 889 C C . HIS A 1 115 ? 0.754 -11.625 11.352 1 93.06 115 HIS A C 1
ATOM 891 O O . HIS A 1 115 ? 1.459 -12.336 10.633 1 93.06 115 HIS A O 1
ATOM 897 N N . ARG A 1 116 ? 1.21 -10.656 11.992 1 88.94 116 ARG A N 1
ATOM 898 C CA . ARG A 1 116 ? 2.607 -10.25 11.883 1 88.94 116 ARG A CA 1
ATOM 899 C C . ARG A 1 116 ? 3.539 -11.352 12.383 1 88.94 116 ARG A C 1
ATOM 901 O O . ARG A 1 116 ? 4.594 -11.594 11.797 1 88.94 116 ARG A O 1
ATOM 908 N N . ARG A 1 117 ? 3.102 -11.953 13.43 1 92.12 117 ARG A N 1
ATOM 909 C CA . ARG A 1 117 ? 3.877 -13.055 13.984 1 92.12 117 ARG A CA 1
ATOM 910 C C . ARG A 1 117 ? 3.992 -14.203 12.992 1 92.12 117 ARG A C 1
ATOM 912 O O . ARG A 1 117 ? 5.094 -14.68 12.703 1 92.12 117 ARG A O 1
ATOM 919 N N . ARG A 1 118 ? 2.861 -14.586 12.43 1 95.12 118 ARG A N 1
ATOM 920 C CA . ARG A 1 118 ? 2.811 -15.711 11.5 1 95.12 118 ARG A CA 1
ATOM 921 C C . ARG A 1 118 ? 3.514 -15.367 10.188 1 95.12 118 ARG A C 1
ATOM 923 O O . ARG A 1 118 ? 4.328 -16.156 9.695 1 95.12 118 ARG A O 1
ATOM 930 N N . ALA A 1 119 ? 3.203 -14.25 9.695 1 93.88 119 ALA A N 1
ATOM 931 C CA . ALA A 1 119 ? 3.791 -13.805 8.438 1 93.88 119 ALA A CA 1
ATOM 932 C C . ALA A 1 119 ? 5.301 -13.625 8.57 1 93.88 119 ALA A C 1
ATOM 934 O O . ALA A 1 119 ? 6.051 -13.891 7.629 1 93.88 119 ALA A O 1
ATOM 935 N N . GLY A 1 120 ? 5.707 -13.133 9.75 1 92.94 120 GLY A N 1
ATOM 936 C CA . GLY A 1 120 ? 7.133 -12.977 10 1 92.94 120 GLY A CA 1
ATOM 937 C C . GLY A 1 120 ? 7.895 -14.289 9.922 1 92.94 120 GLY A C 1
ATOM 938 O O . GLY A 1 120 ? 8.992 -14.344 9.359 1 92.94 120 GLY A O 1
ATOM 939 N N . VAL A 1 121 ? 7.328 -15.297 10.43 1 96.19 121 VAL A N 1
ATOM 940 C CA . VAL A 1 121 ? 7.938 -16.609 10.398 1 96.19 121 VAL A CA 1
ATOM 941 C C . VAL A 1 121 ? 8.07 -17.094 8.945 1 96.19 121 VAL A C 1
ATOM 943 O O . VAL A 1 121 ? 9.125 -17.578 8.547 1 96.19 121 VAL A O 1
ATOM 946 N N . ILE A 1 122 ? 7.066 -16.922 8.211 1 96.5 122 ILE A N 1
ATOM 947 C CA . ILE A 1 122 ? 7.062 -17.344 6.816 1 96.5 122 ILE A CA 1
ATOM 948 C C . ILE A 1 122 ? 8.117 -16.562 6.039 1 96.5 122 ILE A C 1
ATOM 950 O O . ILE A 1 122 ? 8.898 -17.141 5.281 1 96.5 122 ILE A O 1
ATOM 954 N N . THR A 1 123 ? 8.117 -15.312 6.25 1 93.94 123 THR A N 1
ATOM 955 C CA . THR A 1 123 ? 9.055 -14.43 5.566 1 93.94 123 THR A CA 1
ATOM 956 C C . THR A 1 123 ? 10.492 -14.867 5.832 1 93.94 123 THR A C 1
ATOM 958 O O . THR A 1 123 ? 11.289 -15.008 4.898 1 93.94 123 THR A O 1
ATOM 961 N N . GLN A 1 124 ? 10.781 -15.094 7.031 1 94.19 124 GLN A N 1
ATOM 962 C CA . GLN A 1 124 ? 12.141 -15.477 7.391 1 94.19 124 GLN A CA 1
ATOM 963 C C . GLN A 1 124 ? 12.484 -16.875 6.863 1 94.19 124 GLN A C 1
ATOM 965 O O . GLN A 1 124 ? 13.609 -17.109 6.426 1 94.19 124 GLN A O 1
ATOM 970 N N . ALA A 1 125 ? 11.539 -17.703 6.945 1 97.19 125 ALA A N 1
ATOM 971 C CA . ALA A 1 125 ? 11.758 -19.062 6.434 1 97.19 125 ALA A CA 1
ATOM 972 C C . ALA A 1 125 ? 12.039 -19.047 4.938 1 97.19 125 ALA A C 1
ATOM 974 O O . ALA A 1 125 ? 12.945 -19.734 4.461 1 97.19 125 ALA A O 1
ATOM 975 N N . LEU A 1 126 ? 11.344 -18.266 4.246 1 96.31 126 LEU A N 1
ATOM 976 C CA . LEU A 1 126 ? 11.523 -18.156 2.801 1 96.31 126 LEU A CA 1
ATOM 977 C C . LEU A 1 126 ? 12.828 -17.453 2.465 1 96.31 126 LEU A C 1
ATOM 979 O O . LEU A 1 126 ? 13.461 -17.75 1.449 1 96.31 126 LEU A O 1
ATOM 983 N N . ALA A 1 127 ? 13.211 -16.547 3.279 1 93.44 127 ALA A N 1
ATOM 984 C CA . ALA A 1 127 ? 14.438 -15.781 3.055 1 93.44 127 ALA A CA 1
ATOM 985 C C . ALA A 1 127 ? 15.664 -16.688 3.115 1 93.44 127 ALA A C 1
ATOM 987 O O . ALA A 1 127 ? 16.719 -16.359 2.566 1 93.44 127 ALA A O 1
ATOM 988 N N . GLY A 1 128 ? 15.516 -17.781 3.711 1 94.5 128 GLY A N 1
ATOM 989 C CA . GLY A 1 128 ? 16.609 -18.719 3.834 1 94.5 128 GLY A CA 1
ATOM 990 C C . GLY A 1 128 ? 16.859 -19.516 2.564 1 94.5 128 GLY A C 1
ATOM 991 O O . GLY A 1 128 ? 17.891 -20.188 2.439 1 94.5 128 GLY A O 1
ATOM 992 N N . ILE A 1 129 ? 16.016 -19.406 1.617 1 95.44 129 ILE A N 1
ATOM 993 C CA . ILE A 1 129 ? 16.172 -20.141 0.365 1 95.44 129 ILE A CA 1
ATOM 994 C C . ILE A 1 129 ? 17.266 -19.469 -0.484 1 95.44 129 ILE A C 1
ATOM 996 O O . ILE A 1 129 ? 17.234 -18.266 -0.709 1 95.44 129 ILE A O 1
ATOM 1000 N N . ASP A 1 130 ? 18.188 -20.25 -0.925 1 93.56 130 ASP A N 1
ATOM 1001 C CA . ASP A 1 130 ? 19.188 -19.781 -1.868 1 93.56 130 ASP A CA 1
ATOM 1002 C C . ASP A 1 130 ? 18.641 -19.734 -3.289 1 93.56 130 ASP A C 1
ATOM 1004 O O . ASP A 1 130 ? 18.344 -20.766 -3.883 1 93.56 130 ASP A O 1
ATOM 1008 N N . GLN A 1 131 ? 18.609 -18.641 -3.844 1 93.81 131 GLN A N 1
ATOM 1009 C CA . GLN A 1 131 ? 17.969 -18.422 -5.141 1 93.81 131 GLN A CA 1
ATOM 1010 C C . GLN A 1 131 ? 18.734 -19.141 -6.25 1 93.81 131 GLN A C 1
ATOM 1012 O O . GLN A 1 131 ? 18.141 -19.609 -7.223 1 93.81 131 GLN A O 1
ATOM 1017 N N . PHE A 1 132 ? 20.016 -19.172 -6.113 1 93.81 132 PHE A N 1
ATOM 1018 C CA . PHE A 1 132 ? 20.828 -19.844 -7.113 1 93.81 132 PHE A CA 1
ATOM 1019 C C . PHE A 1 132 ? 20.594 -21.359 -7.066 1 93.81 132 PHE A C 1
ATOM 1021 O O . PHE A 1 132 ? 20.5 -22 -8.109 1 93.81 132 PHE A O 1
ATOM 1028 N N . GLU A 1 133 ? 20.531 -21.797 -5.883 1 94.62 133 GLU A N 1
ATOM 1029 C CA . GLU A 1 133 ? 20.234 -23.219 -5.723 1 94.62 133 GLU A CA 1
ATOM 1030 C C . GLU A 1 133 ? 18.844 -23.547 -6.23 1 94.62 133 GLU A C 1
ATOM 1032 O O . GLU A 1 133 ? 18.625 -24.594 -6.848 1 94.62 133 GLU A O 1
ATOM 1037 N N . LEU A 1 134 ? 17.953 -22.703 -5.961 1 96.5 134 LEU A N 1
ATOM 1038 C CA . LEU A 1 134 ? 16.594 -22.891 -6.449 1 96.5 134 LEU A CA 1
ATOM 1039 C C . LEU A 1 134 ? 16.562 -22.922 -7.973 1 96.5 134 LEU A C 1
ATOM 1041 O O . LEU A 1 134 ? 15.906 -23.766 -8.57 1 96.5 134 LEU A O 1
ATOM 1045 N N . ALA A 1 135 ? 17.266 -22.031 -8.578 1 97.44 135 ALA A N 1
ATOM 1046 C CA . ALA A 1 135 ? 17.344 -22 -10.039 1 97.44 135 ALA A CA 1
ATOM 1047 C C . ALA A 1 135 ? 17.938 -23.297 -10.594 1 97.44 135 ALA A C 1
ATOM 1049 O O . ALA A 1 135 ? 17.438 -23.828 -11.586 1 97.44 135 ALA A O 1
ATOM 1050 N N . ARG A 1 136 ? 18.984 -23.688 -9.953 1 97 136 ARG A N 1
ATOM 1051 C CA . ARG A 1 136 ? 19.625 -24.922 -10.383 1 97 136 ARG A CA 1
ATOM 1052 C C . ARG A 1 136 ? 18.672 -26.109 -10.273 1 97 136 ARG A C 1
ATOM 1054 O O . ARG A 1 136 ? 18.578 -26.922 -11.195 1 97 136 ARG A O 1
ATOM 1061 N N . ASP A 1 137 ? 18 -26.172 -9.172 1 95.31 137 ASP A N 1
ATOM 1062 C CA . ASP A 1 137 ? 17.031 -27.25 -8.961 1 95.31 137 ASP A CA 1
ATOM 1063 C C . ASP A 1 137 ? 15.906 -27.188 -10 1 95.31 137 ASP A C 1
ATOM 1065 O O . ASP A 1 137 ? 15.484 -28.219 -10.531 1 95.31 137 ASP A O 1
ATOM 1069 N N . CYS A 1 138 ? 15.438 -26.016 -10.273 1 97.62 138 CYS A N 1
ATOM 1070 C CA . CYS A 1 138 ? 14.367 -25.828 -11.25 1 97.62 138 CYS A CA 1
ATOM 1071 C C . CYS A 1 138 ? 14.844 -26.203 -12.648 1 97.62 138 CYS A C 1
ATOM 1073 O O . CYS A 1 138 ? 14.07 -26.75 -13.445 1 97.62 138 CYS A O 1
ATOM 1075 N N . ARG A 1 139 ? 16.078 -25.891 -12.938 1 97.88 139 ARG A N 1
ATOM 1076 C CA . ARG A 1 139 ? 16.625 -26.281 -14.234 1 97.88 139 ARG A CA 1
ATOM 1077 C C . ARG A 1 139 ? 16.656 -27.797 -14.383 1 97.88 139 ARG A C 1
ATOM 1079 O O . ARG A 1 139 ? 16.297 -28.328 -15.43 1 97.88 139 ARG A O 1
ATOM 1086 N N . HIS A 1 140 ? 17.109 -28.438 -13.352 1 96.62 140 HIS A N 1
ATOM 1087 C CA . HIS A 1 140 ? 17.141 -29.891 -13.359 1 96.62 140 HIS A CA 1
ATOM 1088 C C . HIS A 1 140 ? 15.734 -30.484 -13.539 1 96.62 140 HIS A C 1
ATOM 1090 O O . HIS A 1 140 ? 15.547 -31.422 -14.312 1 96.62 140 HIS A O 1
ATOM 1096 N N . LEU A 1 141 ? 14.844 -29.953 -12.812 1 95.38 141 LEU A N 1
ATOM 1097 C CA . LEU A 1 141 ? 13.453 -30.375 -12.922 1 95.38 141 LEU A CA 1
ATOM 1098 C C . LEU A 1 141 ? 12.922 -30.141 -14.328 1 95.38 141 LEU A C 1
ATOM 1100 O O . LEU A 1 141 ? 12.258 -31 -14.906 1 95.38 141 LEU A O 1
ATOM 1104 N N . ALA A 1 142 ? 13.195 -28.984 -14.852 1 97.94 142 ALA A N 1
ATOM 1105 C CA . ALA A 1 142 ? 12.766 -28.641 -16.203 1 97.94 142 ALA A CA 1
ATOM 1106 C C . ALA A 1 142 ? 13.328 -29.609 -17.234 1 97.94 142 ALA A C 1
ATOM 1108 O O . ALA A 1 142 ? 12.594 -30.109 -18.094 1 97.94 142 ALA A O 1
ATOM 1109 N N . ASP A 1 143 ? 14.586 -29.891 -17.078 1 97.44 143 ASP A N 1
ATOM 1110 C CA . ASP A 1 143 ? 15.242 -30.812 -18.016 1 97.44 143 ASP A CA 1
ATOM 1111 C C . ASP A 1 143 ? 14.586 -32.188 -17.969 1 97.44 143 ASP A C 1
ATOM 1113 O O . ASP A 1 143 ? 14.375 -32.812 -19.016 1 97.44 143 ASP A O 1
ATOM 1117 N N . ARG A 1 144 ? 14.289 -32.625 -16.812 1 95.19 144 ARG A N 1
ATOM 1118 C CA . ARG A 1 144 ? 13.641 -33.938 -16.656 1 95.19 144 ARG A CA 1
ATOM 1119 C C . ARG A 1 144 ? 12.258 -33.938 -17.297 1 95.19 144 ARG A C 1
ATOM 1121 O O . ARG A 1 144 ? 11.883 -34.906 -17.969 1 95.19 144 ARG A O 1
ATOM 1128 N N . LEU A 1 145 ? 11.508 -32.938 -17.078 1 95.94 145 LEU A N 1
ATOM 1129 C CA . LEU A 1 145 ? 10.172 -32.844 -17.641 1 95.94 145 LEU A CA 1
ATOM 1130 C C . LEU A 1 145 ? 10.227 -32.719 -19.156 1 95.94 145 LEU A C 1
ATOM 1132 O O . LEU A 1 145 ? 9.438 -33.375 -19.859 1 95.94 145 LEU A O 1
ATOM 1136 N N . ILE A 1 146 ? 11.141 -31.953 -19.672 1 97.81 146 ILE A N 1
ATOM 1137 C CA . ILE A 1 146 ? 11.289 -31.766 -21.109 1 97.81 146 ILE A CA 1
ATOM 1138 C C . ILE A 1 146 ? 11.68 -33.094 -21.766 1 97.81 146 ILE A C 1
ATOM 1140 O O . ILE A 1 146 ? 11.188 -33.438 -22.844 1 97.81 146 ILE A O 1
ATOM 1144 N N . ALA A 1 147 ? 12.562 -33.875 -21.109 1 96.5 147 ALA A N 1
ATOM 1145 C CA . ALA A 1 147 ? 13.023 -35.156 -21.641 1 96.5 147 ALA A CA 1
ATOM 1146 C C . ALA A 1 147 ? 11.852 -36.094 -21.891 1 96.5 147 ALA A C 1
ATOM 1148 O O . ALA A 1 147 ? 11.898 -36.969 -22.781 1 96.5 147 ALA A O 1
ATOM 1149 N N . ALA A 1 148 ? 10.812 -35.906 -21.156 1 95.06 148 ALA A N 1
ATOM 1150 C CA . ALA A 1 148 ? 9.656 -36.781 -21.266 1 95.06 148 ALA A CA 1
ATOM 1151 C C . ALA A 1 148 ? 8.906 -36.594 -22.562 1 95.06 148 ALA A C 1
ATOM 1153 O O . ALA A 1 148 ? 8.188 -37.469 -23.031 1 95.06 148 ALA A O 1
ATOM 1154 N N . PHE A 1 149 ? 9.07 -35.406 -23.219 1 96 149 PHE A N 1
ATOM 1155 C CA . PHE A 1 149 ? 8.273 -35.156 -24.422 1 96 149 PHE A CA 1
ATOM 1156 C C . PHE A 1 149 ? 9.148 -34.656 -25.562 1 96 149 PHE A C 1
ATOM 1158 O O . PHE A 1 149 ? 8.68 -34.531 -26.703 1 96 149 PHE A O 1
ATOM 1165 N N . ALA A 1 150 ? 10.391 -34.469 -25.375 1 94.94 150 ALA A N 1
ATOM 1166 C CA . ALA A 1 150 ? 11.281 -33.875 -26.359 1 94.94 150 ALA A CA 1
ATOM 1167 C C . ALA A 1 150 ? 11.359 -34.75 -27.609 1 94.94 150 ALA A C 1
ATOM 1169 O O . ALA A 1 150 ? 11.508 -34.25 -28.734 1 94.94 150 ALA A O 1
ATOM 1170 N N . GLY A 1 151 ? 11.258 -36.062 -27.453 1 95.25 151 GLY A N 1
ATOM 1171 C CA . GLY A 1 151 ? 11.391 -37 -28.562 1 95.25 151 GLY A CA 1
ATOM 1172 C C . GLY A 1 151 ? 10.156 -37.062 -29.438 1 95.25 151 GLY A C 1
ATOM 1173 O O . GLY A 1 151 ? 10.227 -37.531 -30.594 1 95.25 151 GLY A O 1
ATOM 1174 N N . SER A 1 152 ? 9.086 -36.625 -29.016 1 95.06 152 SER A N 1
ATOM 1175 C CA . SER A 1 152 ? 7.82 -36.781 -29.734 1 95.06 152 SER A CA 1
ATOM 1176 C C . SER A 1 152 ? 7.621 -35.625 -30.734 1 95.06 152 SER A C 1
ATOM 1178 O O . SER A 1 152 ? 6.828 -35.75 -31.672 1 95.06 152 SER A O 1
ATOM 1180 N N . GLY A 1 153 ? 8.242 -34.531 -30.516 1 95.81 153 GLY A N 1
ATOM 1181 C CA . GLY A 1 153 ? 8.055 -33.375 -31.391 1 95.81 153 GLY A CA 1
ATOM 1182 C C . GLY A 1 153 ? 6.781 -32.625 -31.078 1 95.81 153 GLY A C 1
ATOM 1183 O O . GLY A 1 153 ? 6.422 -31.688 -31.812 1 95.81 153 GLY A O 1
ATOM 1184 N N . ARG A 1 154 ? 6.094 -33.062 -30.109 1 97.12 154 ARG A N 1
ATOM 1185 C CA . ARG A 1 154 ? 4.879 -32.375 -29.656 1 97.12 154 ARG A CA 1
ATOM 1186 C C . ARG A 1 154 ? 4.723 -32.469 -28.141 1 97.12 154 ARG A C 1
ATOM 1188 O O . ARG A 1 154 ? 5.25 -33.406 -27.531 1 97.12 154 ARG A O 1
ATOM 1195 N N . ALA A 1 155 ? 4.059 -31.469 -27.547 1 97.5 155 ALA A N 1
ATOM 1196 C CA . ALA A 1 155 ? 3.822 -31.5 -26.109 1 97.5 155 ALA A CA 1
ATOM 1197 C C . ALA A 1 155 ? 2.625 -30.641 -25.734 1 97.5 155 ALA A C 1
ATOM 1199 O O . ALA A 1 155 ? 2.297 -29.672 -26.438 1 97.5 155 ALA A O 1
ATOM 1200 N N . GLU A 1 156 ? 1.889 -31.125 -24.75 1 97.81 156 GLU A N 1
ATOM 1201 C CA . GLU A 1 156 ? 0.977 -30.25 -24.016 1 97.81 156 GLU A CA 1
ATOM 1202 C C . GLU A 1 156 ? 1.674 -29.594 -22.828 1 97.81 156 GLU A C 1
ATOM 1204 O O . GLU A 1 156 ? 1.917 -30.25 -21.812 1 97.81 156 GLU A O 1
ATOM 1209 N N . LEU A 1 157 ? 1.936 -28.281 -22.938 1 98.06 157 LEU A N 1
ATOM 1210 C CA . LEU A 1 157 ? 2.9 -27.625 -22.062 1 98.06 157 LEU A CA 1
ATOM 1211 C C . LEU A 1 157 ? 2.273 -27.297 -20.719 1 98.06 157 LEU A C 1
ATOM 1213 O O . LEU A 1 157 ? 2.984 -27.141 -19.719 1 98.06 157 LEU A O 1
ATOM 1217 N N . MET A 1 158 ? 0.972 -27.094 -20.594 1 96.06 158 MET A N 1
ATOM 1218 C CA . MET A 1 158 ? 0.384 -26.812 -19.297 1 96.06 158 MET A CA 1
ATOM 1219 C C . MET A 1 158 ? 0.478 -28.016 -18.375 1 96.06 158 MET A C 1
ATOM 1221 O O . MET A 1 158 ? 1.118 -27.969 -17.328 1 96.06 158 MET A O 1
ATOM 1225 N N . SER A 1 159 ? -0.029 -29.188 -18.797 1 92.25 159 SER A N 1
ATOM 1226 C CA . SER A 1 159 ? -0.075 -30.391 -17.969 1 92.25 159 SER A CA 1
ATOM 1227 C C . SER A 1 159 ? 1.293 -31.047 -17.891 1 92.25 159 SER A C 1
ATOM 1229 O O . SER A 1 159 ? 1.646 -31.641 -16.875 1 92.25 159 SER A O 1
ATOM 1231 N N . GLY A 1 160 ? 2.072 -30.891 -18.922 1 94.56 160 GLY A N 1
ATOM 1232 C CA . GLY A 1 160 ? 3.324 -31.625 -19 1 94.56 160 GLY A CA 1
ATOM 1233 C C . GLY A 1 160 ? 4.512 -30.844 -18.469 1 94.56 160 GLY A C 1
ATOM 1234 O O . GLY A 1 160 ? 5.566 -31.422 -18.203 1 94.56 160 GLY A O 1
ATOM 1235 N N . TYR A 1 161 ? 4.328 -29.531 -18.25 1 97.19 161 TYR A N 1
ATOM 1236 C CA . TYR A 1 161 ? 5.512 -28.75 -17.922 1 97.19 161 TYR A CA 1
ATOM 1237 C C . TYR A 1 161 ? 5.172 -27.625 -16.953 1 97.19 161 TYR A C 1
ATOM 1239 O O . TYR A 1 161 ? 5.688 -27.594 -15.828 1 97.19 161 TYR A O 1
ATOM 1247 N N . ALA A 1 162 ? 4.238 -26.734 -17.234 1 97.06 162 ALA A N 1
ATOM 1248 C CA . ALA A 1 162 ? 3.953 -25.516 -16.469 1 97.06 162 ALA A CA 1
ATOM 1249 C C . ALA A 1 162 ? 3.363 -25.859 -15.109 1 97.06 162 ALA A C 1
ATOM 1251 O O . ALA A 1 162 ? 3.666 -25.188 -14.109 1 97.06 162 ALA A O 1
ATOM 1252 N N . HIS A 1 163 ? 2.502 -26.875 -15 1 92.69 163 HIS A N 1
ATOM 1253 C CA . HIS A 1 163 ? 1.879 -27.234 -13.727 1 92.69 163 HIS A CA 1
ATOM 1254 C C . HIS A 1 163 ? 2.836 -28.047 -12.852 1 92.69 163 HIS A C 1
ATOM 1256 O O . HIS A 1 163 ? 3.039 -27.703 -11.688 1 92.69 163 HIS A O 1
ATOM 1262 N N . PRO A 1 164 ? 3.469 -29.031 -13.406 1 92.56 164 PRO A N 1
ATOM 1263 C CA . PRO A 1 164 ? 4.273 -29.891 -12.531 1 92.56 164 PRO A CA 1
ATOM 1264 C C . PRO A 1 164 ? 5.523 -29.188 -12.008 1 92.56 164 PRO A C 1
ATOM 1266 O O . PRO A 1 164 ? 5.973 -29.469 -10.891 1 92.56 164 PRO A O 1
ATOM 1269 N N . LEU A 1 165 ? 6.125 -28.281 -12.75 1 95.69 165 LEU A N 1
ATOM 1270 C CA . LEU A 1 165 ? 7.414 -27.703 -12.383 1 95.69 165 LEU A CA 1
ATOM 1271 C C . LEU A 1 165 ? 7.297 -26.891 -11.102 1 95.69 165 LEU A C 1
ATOM 1273 O O . LEU A 1 165 ? 7.953 -27.219 -10.102 1 95.69 165 LEU A O 1
ATOM 1277 N N . PRO A 1 166 ? 6.434 -25.859 -11.055 1 95.62 166 PRO A N 1
ATOM 1278 C CA . PRO A 1 166 ? 6.348 -25.094 -9.805 1 95.62 166 PRO A CA 1
ATOM 1279 C C . PRO A 1 166 ? 5.816 -25.922 -8.641 1 95.62 166 PRO A C 1
ATOM 1281 O O . PRO A 1 166 ? 6.188 -25.688 -7.484 1 95.62 166 PRO A O 1
ATOM 1284 N N . MET A 1 167 ? 4.953 -26.906 -8.914 1 91.62 167 MET A N 1
ATOM 1285 C CA . MET A 1 167 ? 4.445 -27.781 -7.848 1 91.62 167 MET A CA 1
ATOM 1286 C C . MET A 1 167 ? 5.582 -28.531 -7.176 1 91.62 167 MET A C 1
ATOM 1288 O O . MET A 1 167 ? 5.684 -28.562 -5.949 1 91.62 167 MET A O 1
ATOM 1292 N N . ARG A 1 168 ? 6.391 -29.109 -7.969 1 93.06 168 ARG A N 1
ATOM 1293 C CA . ARG A 1 168 ? 7.52 -29.875 -7.441 1 93.06 168 ARG A CA 1
ATOM 1294 C C . ARG A 1 168 ? 8.539 -28.953 -6.773 1 93.06 168 ARG A C 1
ATOM 1296 O O . ARG A 1 168 ? 9.117 -29.297 -5.742 1 93.06 168 ARG A O 1
ATOM 1303 N N . ALA A 1 169 ? 8.773 -27.828 -7.398 1 95.12 169 ALA A N 1
ATOM 1304 C CA . ALA A 1 169 ? 9.68 -26.859 -6.789 1 95.12 169 ALA A CA 1
ATOM 1305 C C . ALA A 1 169 ? 9.195 -26.453 -5.406 1 95.12 169 ALA A C 1
ATOM 1307 O O . ALA A 1 169 ? 9.984 -26.359 -4.461 1 95.12 169 ALA A O 1
ATOM 1308 N N . ALA A 1 170 ? 7.895 -26.188 -5.234 1 94.5 170 ALA A N 1
ATOM 1309 C CA . ALA A 1 170 ? 7.312 -25.703 -3.979 1 94.5 170 ALA A CA 1
ATOM 1310 C C . ALA A 1 170 ? 7.441 -26.766 -2.883 1 94.5 170 ALA A C 1
ATOM 1312 O O . ALA A 1 170 ? 7.848 -26.453 -1.761 1 94.5 170 ALA A O 1
ATOM 1313 N N . VAL A 1 171 ? 7.082 -28 -3.209 1 93.19 171 VAL A N 1
ATOM 1314 C CA . VAL A 1 171 ? 7.098 -29.031 -2.184 1 93.19 171 VAL A CA 1
ATOM 1315 C C . VAL A 1 171 ? 8.539 -29.359 -1.795 1 93.19 171 VAL A C 1
ATOM 1317 O O . VAL A 1 171 ? 8.82 -29.688 -0.641 1 93.19 171 VAL A O 1
ATOM 1320 N N . ARG A 1 172 ? 9.445 -29.234 -2.715 1 92.56 172 ARG A N 1
ATOM 1321 C CA . ARG A 1 172 ? 10.859 -29.422 -2.404 1 92.56 172 ARG A CA 1
ATOM 1322 C C . ARG A 1 172 ? 11.367 -28.344 -1.472 1 92.56 172 ARG A C 1
ATOM 1324 O O . ARG A 1 172 ? 12.094 -28.625 -0.517 1 92.56 172 ARG A O 1
ATOM 1331 N N . MET A 1 173 ? 11.047 -27.141 -1.748 1 95.06 173 MET A N 1
ATOM 1332 C CA . MET A 1 173 ? 11.43 -26.031 -0.879 1 95.06 173 MET A CA 1
ATOM 1333 C C . MET A 1 173 ? 10.93 -26.25 0.544 1 95.06 173 MET A C 1
ATOM 1335 O O . MET A 1 173 ? 11.594 -25.859 1.508 1 95.06 173 MET A O 1
ATOM 1339 N N . CYS A 1 174 ? 9.797 -26.969 0.636 1 95.62 174 CYS A N 1
ATOM 1340 C CA . CYS A 1 174 ? 9.172 -27.172 1.941 1 95.62 174 CYS A CA 1
ATOM 1341 C C . CYS A 1 174 ? 9.75 -28.406 2.633 1 95.62 174 CYS A C 1
ATOM 1343 O O . CYS A 1 174 ? 9.43 -28.688 3.789 1 95.62 174 CYS A O 1
ATOM 1345 N N . GLY A 1 175 ? 10.57 -29.156 1.908 1 94.38 175 GLY A N 1
ATOM 1346 C CA . GLY A 1 175 ? 11.32 -30.203 2.586 1 94.38 175 GLY A CA 1
ATOM 1347 C C . GLY A 1 175 ? 10.953 -31.594 2.119 1 94.38 175 GLY A C 1
ATOM 1348 O O . GLY A 1 175 ? 11.469 -32.594 2.643 1 94.38 175 GLY A O 1
ATOM 1349 N N . MET A 1 176 ? 10.086 -31.703 1.143 1 92.31 176 MET A N 1
ATOM 1350 C CA . MET A 1 176 ? 9.797 -33.031 0.575 1 92.31 176 MET A CA 1
ATOM 1351 C C . MET A 1 176 ? 10.984 -33.562 -0.215 1 92.31 176 MET A C 1
ATOM 1353 O O . MET A 1 176 ? 11.719 -32.781 -0.83 1 92.31 176 MET A O 1
ATOM 1357 N N . PRO A 1 177 ? 11.07 -34.812 -0.198 1 87.12 177 PRO A N 1
ATOM 1358 C CA . PRO A 1 177 ? 12.133 -35.375 -1.038 1 87.12 177 PRO A CA 1
ATOM 1359 C C . PRO A 1 177 ? 11.906 -35.094 -2.525 1 87.12 177 PRO A C 1
ATOM 1361 O O . PRO A 1 177 ? 10.766 -34.906 -2.957 1 87.12 177 PRO A O 1
ATOM 1364 N N . HIS A 1 178 ? 13.016 -35.125 -3.238 1 79.94 178 HIS A N 1
ATOM 1365 C CA . HIS A 1 178 ? 12.961 -34.844 -4.668 1 79.94 178 HIS A CA 1
ATOM 1366 C C . HIS A 1 178 ? 12.156 -35.906 -5.41 1 79.94 178 HIS A C 1
ATOM 1368 O O . HIS A 1 178 ? 11.5 -35.625 -6.41 1 79.94 178 HIS A O 1
ATOM 1374 N N . THR A 1 179 ? 12.359 -37.031 -4.863 1 78.75 179 THR A N 1
ATOM 1375 C CA . THR A 1 179 ? 11.672 -38.156 -5.465 1 78.75 179 THR A CA 1
ATOM 1376 C C . THR A 1 179 ? 10.977 -39 -4.395 1 78.75 179 THR A C 1
ATOM 1378 O O . THR A 1 179 ? 11.078 -38.719 -3.201 1 78.75 179 THR A O 1
ATOM 1381 N N . GLY A 1 180 ? 10.016 -39.875 -4.945 1 81.69 180 GLY A N 1
ATOM 1382 C CA . GLY A 1 180 ? 9.367 -40.781 -4.008 1 81.69 180 GLY A CA 1
ATOM 1383 C C . GLY A 1 180 ? 7.855 -40.719 -4.059 1 81.69 180 GLY A C 1
ATOM 1384 O O . GLY A 1 180 ? 7.285 -39.781 -4.633 1 81.69 180 GLY A O 1
ATOM 1385 N N . VAL A 1 181 ? 7.332 -41.656 -3.473 1 85.44 181 VAL A N 1
ATOM 1386 C CA . VAL A 1 181 ? 5.891 -41.875 -3.523 1 85.44 181 VAL A CA 1
ATOM 1387 C C . VAL A 1 181 ? 5.176 -40.75 -2.74 1 85.44 181 VAL A C 1
ATOM 1389 O O . VAL A 1 181 ? 4.121 -40.281 -3.158 1 85.44 181 VAL A O 1
ATOM 1392 N N . GLU A 1 182 ? 5.77 -40.344 -1.706 1 86.38 182 GLU A N 1
ATOM 1393 C CA . GLU A 1 182 ? 5.129 -39.344 -0.858 1 86.38 182 GLU A CA 1
ATOM 1394 C C . GLU A 1 182 ? 5.012 -38 -1.578 1 86.38 182 GLU A C 1
ATOM 1396 O O . GLU A 1 182 ? 3.973 -37.344 -1.512 1 86.38 182 GLU A O 1
ATOM 1401 N N . THR A 1 183 ? 6.039 -37.719 -2.207 1 87.81 183 THR A N 1
ATOM 1402 C CA . THR A 1 183 ? 6.035 -36.469 -2.957 1 87.81 183 THR A CA 1
ATOM 1403 C C . THR A 1 183 ? 5.031 -36.531 -4.109 1 87.81 183 THR A C 1
ATOM 1405 O O . THR A 1 183 ? 4.273 -35.562 -4.332 1 87.81 183 THR A O 1
ATOM 1408 N N . ARG A 1 184 ? 4.996 -37.625 -4.742 1 86.56 184 ARG A N 1
ATOM 1409 C CA . ARG A 1 184 ? 4.07 -37.812 -5.855 1 86.56 184 ARG A CA 1
ATOM 1410 C C . ARG A 1 184 ? 2.623 -37.719 -5.379 1 86.56 184 ARG A C 1
ATOM 1412 O O . ARG A 1 184 ? 1.786 -37.094 -6.039 1 86.56 184 ARG A O 1
ATOM 1419 N N . GLN A 1 185 ? 2.424 -38.281 -4.328 1 88 185 GLN A N 1
ATOM 1420 C CA . GLN A 1 185 ? 1.071 -38.281 -3.783 1 88 185 GLN A CA 1
ATOM 1421 C C . GLN A 1 185 ? 0.642 -36.906 -3.336 1 88 185 GLN A C 1
ATOM 1423 O O . GLN A 1 185 ? -0.499 -36.5 -3.566 1 88 185 GLN A O 1
ATOM 1428 N N . LEU A 1 186 ? 1.537 -36.219 -2.707 1 87.75 186 LEU A N 1
ATOM 1429 C CA . LEU A 1 186 ? 1.212 -34.875 -2.277 1 87.75 186 LEU A CA 1
ATOM 1430 C C . LEU A 1 186 ? 0.918 -33.969 -3.479 1 87.75 186 LEU A C 1
ATOM 1432 O O . LEU A 1 186 ? -0.054 -33.219 -3.471 1 87.75 186 LEU A O 1
ATOM 1436 N N . VAL A 1 187 ? 1.692 -34.125 -4.418 1 84.19 187 VAL A N 1
ATOM 1437 C CA . VAL A 1 187 ? 1.536 -33.344 -5.633 1 84.19 187 VAL A CA 1
ATOM 1438 C C . VAL A 1 187 ? 0.189 -33.625 -6.281 1 84.19 187 VAL A C 1
ATOM 1440 O O . VAL A 1 187 ? -0.522 -32.719 -6.711 1 84.19 187 VAL A O 1
ATOM 1443 N N . GLU A 1 188 ? -0.108 -34.844 -6.277 1 82.19 188 GLU A N 1
ATOM 1444 C CA . GLU A 1 188 ? -1.378 -35.281 -6.863 1 82.19 188 GLU A CA 1
ATOM 1445 C C . GLU A 1 188 ? -2.559 -34.75 -6.047 1 82.19 188 GLU A C 1
ATOM 1447 O O . GLU A 1 188 ? -3.549 -34.281 -6.613 1 82.19 188 GLU A O 1
ATOM 1452 N N . ASP A 1 189 ? -2.441 -34.812 -4.824 1 83.75 189 ASP A N 1
ATOM 1453 C CA . ASP A 1 189 ? -3.506 -34.344 -3.951 1 83.75 189 ASP A CA 1
ATOM 1454 C C . ASP A 1 189 ? -3.688 -32.844 -4.082 1 83.75 189 ASP A C 1
ATOM 1456 O O . ASP A 1 189 ? -4.816 -32.344 -4.062 1 83.75 189 ASP A O 1
ATOM 1460 N N . LEU A 1 190 ? -2.635 -32.156 -4.16 1 80.81 190 LEU A N 1
ATOM 1461 C CA . LEU A 1 190 ? -2.689 -30.719 -4.348 1 80.81 190 LEU A CA 1
ATOM 1462 C C . LEU A 1 190 ? -3.375 -30.359 -5.664 1 80.81 190 LEU A C 1
ATOM 1464 O O . LEU A 1 190 ? -4.234 -29.484 -5.703 1 80.81 190 LEU A O 1
ATOM 1468 N N . ARG A 1 191 ? -3.021 -31.047 -6.652 1 76.06 191 ARG A N 1
ATOM 1469 C CA . ARG A 1 191 ? -3.631 -30.828 -7.961 1 76.06 191 ARG A CA 1
ATOM 1470 C C . ARG A 1 191 ? -5.145 -31.016 -7.895 1 76.06 191 ARG A C 1
ATOM 1472 O O . ARG A 1 191 ? -5.902 -30.188 -8.383 1 76.06 191 ARG A O 1
ATOM 1479 N N . ILE A 1 192 ? -5.586 -32.094 -7.262 1 74.12 192 ILE A N 1
ATOM 1480 C CA . ILE A 1 192 ? -7 -32.438 -7.168 1 74.12 192 ILE A CA 1
ATOM 1481 C C . ILE A 1 192 ? -7.73 -31.406 -6.309 1 74.12 192 ILE A C 1
ATOM 1483 O O . ILE A 1 192 ? -8.859 -31.016 -6.629 1 74.12 192 ILE A O 1
ATOM 1487 N N . SER A 1 193 ? -7.113 -30.953 -5.258 1 73.31 193 SER A N 1
ATOM 1488 C CA . SER A 1 193 ? -7.75 -30.016 -4.332 1 73.31 193 SER A CA 1
ATOM 1489 C C . SER A 1 193 ? -7.969 -28.656 -4.977 1 73.31 193 SER A C 1
ATOM 1491 O O . SER A 1 193 ? -8.906 -27.938 -4.629 1 73.31 193 SER A O 1
ATOM 1493 N N . LEU A 1 194 ? -7.152 -28.297 -5.82 1 64.69 194 LEU A N 1
ATOM 1494 C CA . LEU A 1 194 ? -7.188 -26.953 -6.395 1 64.69 194 LEU A CA 1
ATOM 1495 C C . LEU A 1 194 ? -7.914 -26.953 -7.738 1 64.69 194 LEU A C 1
ATOM 1497 O O . LEU A 1 194 ? -8.531 -25.953 -8.117 1 64.69 194 LEU A O 1
ATOM 1501 N N . ASP A 1 195 ? -7.699 -28.016 -8.445 1 60.75 195 ASP A N 1
ATOM 1502 C CA . ASP A 1 195 ? -8.266 -28.141 -9.789 1 60.75 195 ASP A CA 1
ATOM 1503 C C . ASP A 1 195 ? -8.93 -29.5 -9.992 1 60.75 195 ASP A C 1
ATOM 1505 O O . ASP A 1 195 ? -8.422 -30.328 -10.742 1 60.75 195 ASP A O 1
ATOM 1509 N N . ALA A 1 196 ? -10.094 -29.562 -9.344 1 57.59 196 ALA A N 1
ATOM 1510 C CA . ALA A 1 196 ? -10.758 -30.859 -9.359 1 57.59 196 ALA A CA 1
ATOM 1511 C C . ALA A 1 196 ? -11.359 -31.156 -10.727 1 57.59 196 ALA A C 1
ATOM 1513 O O . ALA A 1 196 ? -11.93 -30.266 -11.367 1 57.59 196 ALA A O 1
ATOM 1514 N N . ALA A 1 197 ? -10.852 -32.219 -11.258 1 57.28 197 ALA A N 1
ATOM 1515 C CA . ALA A 1 197 ? -11.531 -32.75 -12.438 1 57.28 197 ALA A CA 1
ATOM 1516 C C . ALA A 1 197 ? -12.812 -33.469 -12.055 1 57.28 197 ALA A C 1
ATOM 1518 O O . ALA A 1 197 ? -13.07 -33.688 -10.875 1 57.28 197 ALA A O 1
ATOM 1519 N N . GLU A 1 198 ? -13.625 -33.594 -13.172 1 53.81 198 GLU A N 1
ATOM 1520 C CA . GLU A 1 198 ? -14.844 -34.344 -12.938 1 53.81 198 GLU A CA 1
ATOM 1521 C C . GLU A 1 198 ? -14.531 -35.688 -12.25 1 53.81 198 GLU A C 1
ATOM 1523 O O . GLU A 1 198 ? -13.609 -36.406 -12.656 1 53.81 198 GLU A O 1
ATOM 1528 N N . GLY A 1 199 ? -15.164 -35.906 -11.172 1 58.62 199 GLY A N 1
ATOM 1529 C CA . GLY A 1 199 ? -15.008 -37.125 -10.43 1 58.62 199 GLY A CA 1
ATOM 1530 C C . GLY A 1 199 ? -14.109 -37 -9.219 1 58.62 199 GLY A C 1
ATOM 1531 O O . GLY A 1 199 ? -14.141 -37.844 -8.312 1 58.62 199 GLY A O 1
ATOM 1532 N N . ASP A 1 200 ? -13.352 -35.969 -9.203 1 67.31 200 ASP A N 1
ATOM 1533 C CA . ASP A 1 200 ? -12.469 -35.719 -8.062 1 67.31 200 ASP A CA 1
ATOM 1534 C C . ASP A 1 200 ? -13.25 -35.188 -6.871 1 67.31 200 ASP A C 1
ATOM 1536 O O . ASP A 1 200 ? -14.312 -34.594 -7.047 1 67.31 200 ASP A O 1
ATOM 1540 N N . ASP A 1 201 ? -12.82 -35.656 -5.734 1 74.12 201 ASP A N 1
ATOM 1541 C CA . ASP A 1 201 ? -13.312 -35.094 -4.488 1 74.12 201 ASP A CA 1
ATOM 1542 C C . ASP A 1 201 ? -12.32 -34.094 -3.916 1 74.12 201 ASP A C 1
ATOM 1544 O O . ASP A 1 201 ? -11.414 -34.469 -3.162 1 74.12 201 ASP A O 1
ATOM 1548 N N . PRO A 1 202 ? -12.555 -32.844 -4.227 1 74.88 202 PRO A N 1
ATOM 1549 C CA . PRO A 1 202 ? -11.578 -31.828 -3.803 1 74.88 202 PRO A CA 1
ATOM 1550 C C . PRO A 1 202 ? -11.453 -31.719 -2.285 1 74.88 202 PRO A C 1
ATOM 1552 O O . PRO A 1 202 ? -10.367 -31.438 -1.767 1 74.88 202 PRO A O 1
ATOM 1555 N N . VAL A 1 203 ? -12.469 -31.984 -1.629 1 74.69 203 VAL A N 1
ATOM 1556 C CA . VAL A 1 203 ? -12.461 -31.922 -0.171 1 74.69 203 VAL A CA 1
ATOM 1557 C C . VAL A 1 203 ? -11.609 -33.062 0.399 1 74.69 203 VAL A C 1
ATOM 1559 O O . VAL A 1 203 ? -10.797 -32.812 1.301 1 74.69 203 VAL A O 1
ATOM 1562 N N . ALA A 1 204 ? -11.859 -34.219 -0.17 1 81.56 204 ALA A N 1
ATOM 1563 C CA . ALA A 1 204 ? -11.055 -35.344 0.273 1 81.56 204 ALA A CA 1
ATOM 1564 C C . ALA A 1 204 ? -9.578 -35.125 -0.031 1 81.56 204 ALA A C 1
ATOM 1566 O O . ALA A 1 204 ? -8.711 -35.469 0.771 1 81.56 204 ALA A O 1
ATOM 1567 N N . ALA A 1 205 ? -9.328 -34.625 -1.155 1 82.44 205 ALA A N 1
ATOM 1568 C CA . ALA A 1 205 ? -7.949 -34.312 -1.54 1 82.44 205 ALA A CA 1
ATOM 1569 C C . ALA A 1 205 ? -7.316 -33.312 -0.594 1 82.44 205 ALA A C 1
ATOM 1571 O O . ALA A 1 205 ? -6.152 -33.438 -0.215 1 82.44 205 ALA A O 1
ATOM 1572 N N . TYR A 1 206 ? -8.047 -32.375 -0.194 1 80.38 206 TYR A N 1
ATOM 1573 C CA . TYR A 1 206 ? -7.551 -31.359 0.729 1 80.38 206 TYR A CA 1
ATOM 1574 C C . TYR A 1 206 ? -7.227 -31.969 2.088 1 80.38 206 TYR A C 1
ATOM 1576 O O . TYR A 1 206 ? -6.238 -31.594 2.721 1 80.38 206 TYR A O 1
ATOM 1584 N N . THR A 1 207 ? -8.031 -32.844 2.477 1 85.06 207 THR A N 1
ATOM 1585 C CA . THR A 1 207 ? -7.805 -33.562 3.736 1 85.06 207 THR A CA 1
ATOM 1586 C C . THR A 1 207 ? -6.504 -34.344 3.684 1 85.06 207 THR A C 1
ATOM 1588 O O . THR A 1 207 ? -5.73 -34.344 4.641 1 85.06 207 THR A O 1
ATOM 1591 N N . ARG A 1 208 ? -6.324 -35 2.561 1 90.12 208 ARG A N 1
ATOM 1592 C CA . ARG A 1 208 ? -5.098 -35.75 2.402 1 90.12 208 ARG A CA 1
ATOM 1593 C C . ARG A 1 208 ? -3.873 -34.844 2.383 1 90.12 208 ARG A C 1
ATOM 1595 O O . ARG A 1 208 ? -2.818 -35.219 2.912 1 90.12 208 ARG A O 1
ATOM 1602 N N . VAL A 1 209 ? -4.016 -33.719 1.777 1 89.19 209 VAL A N 1
ATOM 1603 C CA . VAL A 1 209 ? -2.932 -32.75 1.797 1 89.19 209 VAL A CA 1
ATOM 1604 C C . VAL A 1 209 ? -2.59 -32.375 3.24 1 89.19 209 VAL A C 1
ATOM 1606 O O . VAL A 1 209 ? -1.417 -32.375 3.623 1 89.19 209 VAL A O 1
ATOM 1609 N N . GLY A 1 210 ? -3.578 -32.125 4.031 1 90.88 210 GLY A N 1
ATOM 1610 C CA . GLY A 1 210 ? -3.379 -31.812 5.434 1 90.88 210 GLY A CA 1
ATOM 1611 C C . GLY A 1 210 ? -2.633 -32.906 6.191 1 90.88 210 GLY A C 1
ATOM 1612 O O . GLY A 1 210 ? -1.721 -32.594 6.969 1 90.88 210 GLY A O 1
ATOM 1613 N N . GLU A 1 211 ? -3.021 -34.062 5.914 1 92.88 211 GLU A N 1
ATOM 1614 C CA . GLU A 1 211 ? -2.396 -35.188 6.586 1 92.88 211 GLU A CA 1
ATOM 1615 C C . GLU A 1 211 ? -0.924 -35.312 6.203 1 92.88 211 GLU A C 1
ATOM 1617 O O . GLU A 1 211 ? -0.073 -35.562 7.055 1 92.88 211 GLU A O 1
ATOM 1622 N N . ARG A 1 212 ? -0.71 -35.188 4.996 1 92.88 212 ARG A N 1
ATOM 1623 C CA . ARG A 1 212 ? 0.659 -35.312 4.512 1 92.88 212 ARG A CA 1
ATOM 1624 C C . ARG A 1 212 ? 1.539 -34.188 5.039 1 92.88 212 ARG A C 1
ATOM 1626 O O . ARG A 1 212 ? 2.717 -34.406 5.336 1 92.88 212 ARG A O 1
ATOM 1633 N N . ILE A 1 213 ? 1.015 -33.062 5.148 1 94.94 213 ILE A N 1
ATOM 1634 C CA . ILE A 1 213 ? 1.773 -31.922 5.676 1 94.94 213 ILE A CA 1
ATOM 1635 C C . ILE A 1 213 ? 2.02 -32.125 7.168 1 94.94 213 ILE A C 1
ATOM 1637 O O . ILE A 1 213 ? 3.08 -31.75 7.684 1 94.94 213 ILE A O 1
ATOM 1641 N N . HIS A 1 214 ? 1.066 -32.656 7.867 1 95.62 214 HIS A N 1
ATOM 1642 C CA . HIS A 1 214 ? 1.266 -33.031 9.273 1 95.62 214 HIS A CA 1
ATOM 1643 C C . HIS A 1 214 ? 2.439 -33.969 9.438 1 95.62 214 HIS A C 1
ATOM 1645 O O . HIS A 1 214 ? 3.24 -33.844 10.359 1 95.62 214 HIS A O 1
ATOM 1651 N N . GLN A 1 215 ? 2.453 -34.906 8.578 1 94.94 215 GLN A N 1
ATOM 1652 C CA . GLN A 1 215 ? 3.541 -35.875 8.617 1 94.94 215 GLN A CA 1
ATOM 1653 C C . GLN A 1 215 ? 4.883 -35.219 8.336 1 94.94 215 GLN A C 1
ATOM 1655 O O . GLN A 1 215 ? 5.891 -35.531 8.977 1 94.94 215 GLN A O 1
ATOM 1660 N N . LEU A 1 216 ? 4.875 -34.375 7.383 1 95.62 216 LEU A N 1
ATOM 1661 C CA . LEU A 1 216 ? 6.094 -33.625 7.059 1 95.62 216 LEU A CA 1
ATOM 1662 C C . LEU A 1 216 ? 6.59 -32.844 8.266 1 95.62 216 LEU A C 1
ATOM 1664 O O . LEU A 1 216 ? 7.781 -32.875 8.578 1 95.62 216 LEU A O 1
ATOM 1668 N N . VAL A 1 217 ? 5.703 -32.156 8.938 1 97.25 217 VAL A N 1
ATOM 1669 C CA . VAL A 1 217 ? 6.043 -31.344 10.094 1 97.25 217 VAL A CA 1
ATOM 1670 C C . VAL A 1 217 ? 6.609 -32.219 11.203 1 97.25 217 VAL A C 1
ATOM 1672 O O . VAL A 1 217 ? 7.621 -31.891 11.82 1 97.25 217 VAL A O 1
ATOM 1675 N N . ARG A 1 218 ? 5.988 -33.344 11.414 1 96.19 218 ARG A N 1
ATOM 1676 C CA . ARG A 1 218 ? 6.473 -34.281 12.422 1 96.19 218 ARG A CA 1
ATOM 1677 C C . ARG A 1 218 ? 7.871 -34.781 12.078 1 96.19 218 ARG A C 1
ATOM 1679 O O . ARG A 1 218 ? 8.742 -34.844 12.945 1 96.19 218 ARG A O 1
ATOM 1686 N N . HIS A 1 219 ? 8 -35.125 10.867 1 95.31 219 HIS A N 1
ATOM 1687 C CA . HIS A 1 219 ? 9.289 -35.625 10.406 1 95.31 219 HIS A CA 1
ATOM 1688 C C . HIS A 1 219 ? 10.391 -34.594 10.578 1 95.31 219 HIS A C 1
ATOM 1690 O O . HIS A 1 219 ? 11.484 -34.906 11.047 1 95.31 219 HIS A O 1
ATOM 1696 N N . LYS A 1 220 ? 10.102 -33.375 10.227 1 96.81 220 LYS A N 1
ATOM 1697 C CA . LYS A 1 220 ? 11.109 -32.312 10.258 1 96.81 220 LYS A CA 1
ATOM 1698 C C . LYS A 1 220 ? 11.375 -31.844 11.68 1 96.81 220 LYS A C 1
ATOM 1700 O O . LYS A 1 220 ? 12.453 -31.297 11.977 1 96.81 220 LYS A O 1
ATOM 1705 N N . ARG A 1 221 ? 10.445 -32.031 12.484 1 94.88 221 ARG A N 1
ATOM 1706 C CA . ARG A 1 221 ? 10.688 -31.734 13.898 1 94.88 221 ARG A CA 1
ATOM 1707 C C . ARG A 1 221 ? 11.758 -32.656 14.461 1 94.88 221 ARG A C 1
ATOM 1709 O O . ARG A 1 221 ? 12.57 -32.25 15.297 1 94.88 221 ARG A O 1
ATOM 1716 N N . GLU A 1 222 ? 11.734 -33.875 14.047 1 95.31 222 GLU A N 1
ATOM 1717 C CA . GLU A 1 222 ? 12.688 -34.875 14.5 1 95.31 222 GLU A CA 1
ATOM 1718 C C . GLU A 1 222 ? 14.023 -34.75 13.766 1 95.31 222 GLU A C 1
ATOM 1720 O O . GLU A 1 222 ? 15.086 -34.969 14.352 1 95.31 222 GLU A O 1
ATOM 1725 N N . ARG A 1 223 ? 13.867 -34.406 12.531 1 95.81 223 ARG A N 1
ATOM 1726 C CA . ARG A 1 223 ? 15.055 -34.312 11.688 1 95.81 223 ARG A CA 1
ATOM 1727 C C . ARG A 1 223 ? 15.023 -33.062 10.828 1 95.81 223 ARG A C 1
ATOM 1729 O O . ARG A 1 223 ? 14.836 -33.125 9.609 1 95.81 223 ARG A O 1
ATOM 1736 N N . PRO A 1 224 ? 15.352 -32 11.406 1 95.75 224 PRO A N 1
ATOM 1737 C CA . PRO A 1 224 ? 15.328 -30.75 10.656 1 95.75 224 PRO A CA 1
ATOM 1738 C C . PRO A 1 224 ? 16.312 -30.75 9.492 1 95.75 224 PRO A C 1
ATOM 1740 O O . PRO A 1 224 ? 17.359 -31.406 9.555 1 95.75 224 PRO A O 1
ATOM 1743 N N . GLY A 1 225 ? 16.031 -30.141 8.375 1 94.81 225 GLY A N 1
ATOM 1744 C CA . GLY A 1 225 ? 16.875 -29.938 7.211 1 94.81 225 GLY A CA 1
ATOM 1745 C C . GLY A 1 225 ? 16.875 -28.5 6.727 1 94.81 225 GLY A C 1
ATOM 1746 O O . GLY A 1 225 ? 16.344 -27.609 7.395 1 94.81 225 GLY A O 1
ATOM 1747 N N . PRO A 1 226 ? 17.562 -28.219 5.617 1 93.94 226 PRO A N 1
ATOM 1748 C CA . PRO A 1 226 ? 17.609 -26.859 5.059 1 93.94 226 PRO A CA 1
ATOM 1749 C C . PRO A 1 226 ? 16.391 -26.531 4.207 1 93.94 226 PRO A C 1
ATOM 1751 O O . PRO A 1 226 ? 16.516 -26.281 3.008 1 93.94 226 PRO A O 1
ATOM 1754 N N . ASP A 1 227 ? 15.305 -26.531 4.852 1 96.56 227 ASP A N 1
ATOM 1755 C CA . ASP A 1 227 ? 14.055 -26.297 4.148 1 96.56 227 ASP A CA 1
ATOM 1756 C C . ASP A 1 227 ? 13.148 -25.344 4.922 1 96.56 227 ASP A C 1
ATOM 1758 O O . ASP A 1 227 ? 13.414 -25.047 6.09 1 96.56 227 ASP A O 1
ATOM 1762 N N . VAL A 1 228 ? 12.125 -24.891 4.297 1 97.62 228 VAL A N 1
ATOM 1763 C CA . VAL A 1 228 ? 11.211 -23.891 4.836 1 97.62 228 VAL A CA 1
ATOM 1764 C C . VAL A 1 228 ? 10.539 -24.438 6.098 1 97.62 228 VAL A C 1
ATOM 1766 O O . VAL A 1 228 ? 10.43 -23.734 7.102 1 97.62 228 VAL A O 1
ATOM 1769 N N . THR A 1 229 ? 10.102 -25.688 6.047 1 98.06 229 THR A N 1
ATOM 1770 C CA . THR A 1 229 ? 9.406 -26.312 7.176 1 98.06 229 THR A CA 1
ATOM 1771 C C . THR A 1 229 ? 10.297 -26.297 8.414 1 98.06 229 THR A C 1
ATOM 1773 O O . THR A 1 229 ? 9.852 -25.922 9.5 1 98.06 229 THR A O 1
ATOM 1776 N N . SER A 1 230 ? 11.492 -26.688 8.266 1 98.19 230 SER A N 1
ATOM 1777 C CA . SER A 1 230 ? 12.438 -26.734 9.383 1 98.19 230 SER A CA 1
ATOM 1778 C C . SER A 1 230 ? 12.703 -25.344 9.945 1 98.19 230 SER A C 1
ATOM 1780 O O . SER A 1 230 ? 12.773 -25.172 11.164 1 98.19 230 SER A O 1
ATOM 1782 N N . ARG A 1 231 ? 12.828 -24.438 9.07 1 97.81 231 ARG A N 1
ATOM 1783 C CA . ARG A 1 231 ? 13.086 -23.062 9.508 1 97.81 231 ARG A CA 1
ATOM 1784 C C . ARG A 1 231 ? 11.891 -22.5 10.273 1 97.81 231 ARG A C 1
ATOM 1786 O O . ARG A 1 231 ? 12.055 -21.734 11.227 1 97.81 231 ARG A O 1
ATOM 1793 N N . MET A 1 232 ? 10.711 -22.844 9.844 1 97.75 232 MET A N 1
ATOM 1794 C CA . MET A 1 232 ? 9.523 -22.406 10.562 1 97.75 232 MET A CA 1
ATOM 1795 C C . MET A 1 232 ? 9.469 -23.047 11.953 1 97.75 232 MET A C 1
ATOM 1797 O O . MET A 1 232 ? 9.125 -22.391 12.93 1 97.75 232 MET A O 1
ATOM 1801 N N . LEU A 1 233 ? 9.859 -24.281 12.039 1 97.62 233 LEU A N 1
ATOM 1802 C CA . LEU A 1 233 ? 9.797 -25.047 13.281 1 97.62 233 LEU A CA 1
ATOM 1803 C C . LEU A 1 233 ? 10.789 -24.516 14.305 1 97.62 233 LEU A C 1
ATOM 1805 O O . LEU A 1 233 ? 10.531 -24.547 15.508 1 97.62 233 LEU A O 1
ATOM 1809 N N . THR A 1 234 ? 11.844 -23.984 13.836 1 96 234 THR A N 1
ATOM 1810 C CA . THR A 1 234 ? 12.906 -23.578 14.742 1 96 234 THR A CA 1
ATOM 1811 C C . THR A 1 234 ? 12.875 -22.062 14.977 1 96 234 THR A C 1
ATOM 1813 O O . THR A 1 234 ? 13.719 -21.531 15.688 1 96 234 THR A O 1
ATOM 1816 N N . HIS A 1 235 ? 11.977 -21.438 14.359 1 95.62 235 HIS A N 1
ATOM 1817 C CA . HIS A 1 235 ? 11.883 -19.984 14.516 1 95.62 235 HIS A CA 1
ATOM 1818 C C . HIS A 1 235 ? 11.578 -19.609 15.961 1 95.62 235 HIS A C 1
ATOM 1820 O O . HIS A 1 235 ? 10.789 -20.281 16.625 1 95.62 235 HIS A O 1
ATOM 1826 N N . PRO A 1 236 ? 12.078 -18.484 16.391 1 94.62 236 PRO A N 1
ATOM 1827 C CA . PRO A 1 236 ? 11.93 -18.094 17.797 1 94.62 236 PRO A CA 1
ATOM 1828 C C . PRO A 1 236 ? 10.492 -17.703 18.156 1 94.62 236 PRO A C 1
ATOM 1830 O O . PRO A 1 236 ? 10.125 -17.688 19.328 1 94.62 236 PRO A O 1
ATOM 1833 N N . ALA A 1 237 ? 9.75 -17.391 17.188 1 93 237 ALA A N 1
ATOM 1834 C CA . ALA A 1 237 ? 8.367 -17 17.453 1 93 237 ALA A CA 1
ATOM 1835 C C . ALA A 1 237 ? 7.574 -18.156 18.062 1 93 237 ALA A C 1
ATOM 1837 O O . ALA A 1 237 ? 6.504 -17.938 18.641 1 93 237 ALA A O 1
ATOM 1838 N N . GLY A 1 238 ? 7.949 -19.344 17.859 1 94.06 238 GLY A N 1
ATOM 1839 C CA . GLY A 1 238 ? 7.395 -20.5 18.547 1 94.06 238 GLY A CA 1
ATOM 1840 C C . GLY A 1 238 ? 5.996 -20.859 18.094 1 94.06 238 GLY A C 1
ATOM 1841 O O . GLY A 1 238 ? 5.094 -21.047 18.906 1 94.06 238 GLY A O 1
ATOM 1842 N N . LEU A 1 239 ? 5.789 -20.984 16.828 1 95.94 239 LEU A N 1
ATOM 1843 C CA . LEU A 1 239 ? 4.492 -21.438 16.328 1 95.94 239 LEU A CA 1
ATOM 1844 C C . LEU A 1 239 ? 4.234 -22.891 16.703 1 95.94 239 LEU A C 1
ATOM 1846 O O . LEU A 1 239 ? 5.164 -23.688 16.75 1 95.94 239 LEU A O 1
ATOM 1850 N N . THR A 1 240 ? 2.922 -23.203 16.922 1 95.88 240 THR A N 1
ATOM 1851 C CA . THR A 1 240 ? 2.543 -24.594 17.156 1 95.88 240 THR A CA 1
ATOM 1852 C C . THR A 1 240 ? 2.602 -25.406 15.867 1 95.88 240 THR A C 1
ATOM 1854 O O . THR A 1 240 ? 2.604 -24.828 14.773 1 95.88 240 THR A O 1
ATOM 1857 N N . ASP A 1 241 ? 2.629 -26.75 16.016 1 95.5 241 ASP A N 1
ATOM 1858 C CA . ASP A 1 241 ? 2.619 -27.609 14.828 1 95.5 241 ASP A CA 1
ATOM 1859 C C . ASP A 1 241 ? 1.367 -27.375 13.984 1 95.5 241 ASP A C 1
ATOM 1861 O O . ASP A 1 241 ? 1.429 -27.391 12.758 1 95.5 241 ASP A O 1
ATOM 1865 N N . GLU A 1 242 ? 0.329 -27.156 14.664 1 94.5 242 GLU A N 1
ATOM 1866 C CA . GLU A 1 242 ? -0.931 -26.922 13.961 1 94.5 242 GLU A CA 1
ATOM 1867 C C . GLU A 1 242 ? -0.883 -25.625 13.156 1 94.5 242 GLU A C 1
ATOM 1869 O O . GLU A 1 242 ? -1.352 -25.578 12.016 1 94.5 242 GLU A O 1
ATOM 1874 N N . GLU A 1 243 ? -0.352 -24.594 13.742 1 95.5 243 GLU A N 1
ATOM 1875 C CA . GLU A 1 243 ? -0.183 -23.328 13.031 1 95.5 243 GLU A CA 1
ATOM 1876 C C . GLU A 1 243 ? 0.725 -23.5 11.812 1 95.5 243 GLU A C 1
ATOM 1878 O O . GLU A 1 243 ? 0.431 -22.984 10.734 1 95.5 243 GLU A O 1
ATOM 1883 N N . ILE A 1 244 ? 1.736 -24.266 11.992 1 96.88 244 ILE A N 1
ATOM 1884 C CA . ILE A 1 244 ? 2.711 -24.453 10.922 1 96.88 244 ILE A CA 1
ATOM 1885 C C . ILE A 1 244 ? 2.072 -25.25 9.789 1 96.88 244 ILE A C 1
ATOM 1887 O O . ILE A 1 244 ? 2.248 -24.922 8.617 1 96.88 244 ILE A O 1
ATOM 1891 N N . VAL A 1 245 ? 1.33 -26.281 10.133 1 94.69 245 VAL A N 1
ATOM 1892 C CA . VAL A 1 245 ? 0.664 -27.094 9.125 1 94.69 245 VAL A CA 1
ATOM 1893 C C . VAL A 1 245 ? -0.268 -26.219 8.281 1 94.69 245 VAL A C 1
ATOM 1895 O O . VAL A 1 245 ? -0.226 -26.266 7.051 1 94.69 245 VAL A O 1
ATOM 1898 N N . GLN A 1 246 ? -1.041 -25.438 8.922 1 92.31 246 GLN A N 1
ATOM 1899 C CA . GLN A 1 246 ? -1.996 -24.578 8.234 1 92.31 246 GLN A CA 1
ATOM 1900 C C . GLN A 1 246 ? -1.282 -23.562 7.332 1 92.31 246 GLN A C 1
ATOM 1902 O O . GLN A 1 246 ? -1.686 -23.359 6.188 1 92.31 246 GLN A O 1
ATOM 1907 N N . ASP A 1 247 ? -0.264 -23 7.844 1 94.81 247 ASP A N 1
ATOM 1908 C CA . ASP A 1 247 ? 0.446 -21.969 7.094 1 94.81 247 ASP A CA 1
ATOM 1909 C C . ASP A 1 247 ? 1.226 -22.578 5.93 1 94.81 247 ASP A C 1
ATOM 1911 O O . ASP A 1 247 ? 1.328 -21.969 4.859 1 94.81 247 ASP A O 1
ATOM 1915 N N . LEU A 1 248 ? 1.734 -23.766 6.137 1 94.75 248 LEU A N 1
ATOM 1916 C CA . LEU A 1 248 ? 2.447 -24.453 5.062 1 94.75 248 LEU A CA 1
ATOM 1917 C C . LEU A 1 248 ? 1.502 -24.797 3.92 1 94.75 248 LEU A C 1
ATOM 1919 O O . LEU A 1 248 ? 1.878 -24.719 2.748 1 94.75 248 LEU A O 1
ATOM 1923 N N . ILE A 1 249 ? 0.355 -25.234 4.23 1 90.31 249 ILE A N 1
ATOM 1924 C CA . ILE A 1 249 ? -0.646 -25.531 3.211 1 90.31 249 ILE A CA 1
ATOM 1925 C C . ILE A 1 249 ? -0.939 -24.266 2.396 1 90.31 249 ILE A C 1
ATOM 1927 O O . ILE A 1 249 ? -0.99 -24.328 1.165 1 90.31 249 ILE A O 1
ATOM 1931 N N . SER A 1 250 ? -1.055 -23.172 3.08 1 89.88 250 SER A N 1
ATOM 1932 C CA . SER A 1 250 ? -1.306 -21.906 2.408 1 89.88 250 SER A CA 1
ATOM 1933 C C . SER A 1 250 ? -0.142 -21.516 1.5 1 89.88 250 SER A C 1
ATOM 1935 O O . SER A 1 250 ? -0.35 -21.062 0.374 1 89.88 250 SER A O 1
ATOM 1937 N N . VAL A 1 251 ? 1.052 -21.734 1.939 1 92.38 251 VAL A N 1
ATOM 1938 C CA . VAL A 1 251 ? 2.252 -21.359 1.193 1 92.38 251 VAL A CA 1
ATOM 1939 C C . VAL A 1 251 ? 2.355 -22.219 -0.068 1 92.38 251 VAL A C 1
ATOM 1941 O O . VAL A 1 251 ? 2.596 -21.703 -1.16 1 92.38 251 VAL A O 1
ATOM 1944 N N . ILE A 1 252 ? 2.123 -23.484 0.097 1 90.5 252 ILE A N 1
ATOM 1945 C CA . ILE A 1 252 ? 2.254 -24.406 -1.024 1 90.5 252 ILE A CA 1
ATOM 1946 C C . ILE A 1 252 ? 1.156 -24.125 -2.049 1 90.5 252 ILE A C 1
ATOM 1948 O O . ILE A 1 252 ? 1.419 -24.094 -3.254 1 90.5 252 ILE A O 1
ATOM 1952 N N . ALA A 1 253 ? -0.035 -23.922 -1.556 1 84.44 253 ALA A N 1
ATOM 1953 C CA . ALA A 1 253 ? -1.16 -23.656 -2.445 1 84.44 253 ALA A CA 1
ATOM 1954 C C . ALA A 1 253 ? -0.938 -22.359 -3.227 1 84.44 253 ALA A C 1
ATOM 1956 O O . ALA A 1 253 ? -1.187 -22.312 -4.434 1 84.44 253 ALA A O 1
ATOM 1957 N N . ALA A 1 254 ? -0.455 -21.375 -2.562 1 88.88 254 ALA A N 1
ATOM 1958 C CA . ALA A 1 254 ? -0.258 -20.078 -3.178 1 88.88 254 ALA A CA 1
ATOM 1959 C C . ALA A 1 254 ? 0.912 -20.094 -4.156 1 88.88 254 ALA A C 1
ATOM 1961 O O . ALA A 1 254 ? 0.942 -19.312 -5.117 1 88.88 254 ALA A O 1
ATOM 1962 N N . ALA A 1 255 ? 1.807 -20.953 -3.977 1 90.81 255 ALA A N 1
ATOM 1963 C CA . ALA A 1 255 ? 3.037 -20.984 -4.766 1 90.81 255 ALA A CA 1
ATOM 1964 C C . ALA A 1 255 ? 2.834 -21.734 -6.078 1 90.81 255 ALA A C 1
ATOM 1966 O O . ALA A 1 255 ? 3.518 -21.453 -7.066 1 90.81 255 ALA A O 1
ATOM 1967 N N . GLN A 1 256 ? 1.979 -22.547 -6.117 1 87.06 256 GLN A N 1
ATOM 1968 C CA . GLN A 1 256 ? 2.018 -23.5 -7.227 1 87.06 256 GLN A CA 1
ATOM 1969 C C . GLN A 1 256 ? 1.124 -23.031 -8.375 1 87.06 256 GLN A C 1
ATOM 1971 O O . GLN A 1 256 ? 1.617 -22.688 -9.453 1 87.06 256 GLN A O 1
ATOM 1976 N N . GLN A 1 257 ? -0.113 -22.891 -8.164 1 86.81 257 GLN A N 1
ATOM 1977 C CA . GLN A 1 257 ? -1.039 -22.672 -9.273 1 86.81 257 GLN A CA 1
ATOM 1978 C C . GLN A 1 257 ? -0.816 -21.297 -9.906 1 86.81 257 GLN A C 1
ATOM 1980 O O . GLN A 1 257 ? -0.739 -21.188 -11.133 1 86.81 257 GLN A O 1
ATOM 1985 N N . PRO A 1 258 ? -0.711 -20.266 -9.094 1 92.94 258 PRO A N 1
ATOM 1986 C CA . PRO A 1 258 ? -0.458 -18.953 -9.711 1 92.94 258 PRO A CA 1
ATOM 1987 C C . PRO A 1 258 ? 0.851 -18.922 -10.5 1 92.94 258 PRO A C 1
ATOM 1989 O O . PRO A 1 258 ? 0.915 -18.312 -11.57 1 92.94 258 PRO A O 1
ATOM 1992 N N . THR A 1 259 ? 1.841 -19.609 -10 1 96.44 259 THR A N 1
ATOM 1993 C CA . THR A 1 259 ? 3.117 -19.641 -10.703 1 96.44 259 THR A CA 1
ATOM 1994 C C . THR A 1 259 ? 3.002 -20.422 -12 1 96.44 259 THR A C 1
ATOM 1996 O O . THR A 1 259 ? 3.594 -20.062 -13.016 1 96.44 259 THR A O 1
ATOM 1999 N N . ALA A 1 260 ? 2.256 -21.516 -11.977 1 95.19 260 ALA A N 1
ATOM 2000 C CA . ALA A 1 260 ? 2.012 -22.281 -13.195 1 95.19 260 ALA A CA 1
ATOM 2001 C C . ALA A 1 260 ? 1.304 -21.438 -14.25 1 95.19 260 ALA A C 1
ATOM 2003 O O . ALA A 1 260 ? 1.683 -21.453 -15.422 1 95.19 260 ALA A O 1
ATOM 2004 N N . ASN A 1 261 ? 0.297 -20.781 -13.812 1 95.12 261 ASN A N 1
ATOM 2005 C CA . ASN A 1 261 ? -0.413 -19.891 -14.719 1 95.12 261 ASN A CA 1
ATOM 2006 C C . ASN A 1 261 ? 0.506 -18.797 -15.273 1 95.12 261 ASN A C 1
ATOM 2008 O O . ASN A 1 261 ? 0.413 -18.438 -16.438 1 95.12 261 ASN A O 1
ATOM 2012 N N . TRP A 1 262 ? 1.352 -18.297 -14.414 1 97.69 262 TRP A N 1
ATOM 2013 C CA . TRP A 1 262 ? 2.311 -17.266 -14.828 1 97.69 262 TRP A CA 1
ATOM 2014 C C . TRP A 1 262 ? 3.234 -17.812 -15.922 1 97.69 262 TRP A C 1
ATOM 2016 O O . TRP A 1 262 ? 3.449 -17.141 -16.938 1 97.69 262 TRP A O 1
ATOM 2026 N N . ILE A 1 263 ? 3.727 -19 -15.766 1 97.88 263 ILE A N 1
ATOM 2027 C CA . ILE A 1 263 ? 4.586 -19.656 -16.75 1 97.88 263 ILE A CA 1
ATOM 2028 C C . ILE A 1 263 ? 3.824 -19.844 -18.062 1 97.88 263 ILE A C 1
ATOM 2030 O O . ILE A 1 263 ? 4.305 -19.453 -19.125 1 97.88 263 ILE A O 1
ATOM 2034 N N . GLY A 1 264 ? 2.648 -20.438 -17.953 1 97.5 264 GLY A N 1
ATOM 2035 C CA . GLY A 1 264 ? 1.843 -20.672 -19.141 1 97.5 264 GLY A CA 1
ATOM 2036 C C . GLY A 1 264 ? 1.488 -19.406 -19.891 1 97.5 264 GLY A C 1
ATOM 2037 O O . GLY A 1 264 ? 1.611 -19.344 -21.109 1 97.5 264 GLY A O 1
ATOM 2038 N N . ASN A 1 265 ? 1.03 -18.391 -19.172 1 95.88 265 ASN A N 1
ATOM 2039 C CA . ASN A 1 265 ? 0.678 -17.125 -19.781 1 95.88 265 ASN A CA 1
ATOM 2040 C C . ASN A 1 265 ? 1.888 -16.469 -20.438 1 95.88 265 ASN A C 1
ATOM 2042 O O . ASN A 1 265 ? 1.755 -15.812 -21.484 1 95.88 265 ASN A O 1
ATOM 2046 N N . THR A 1 266 ? 3.029 -16.578 -19.828 1 95.94 266 THR A N 1
ATOM 2047 C CA . THR A 1 266 ? 4.25 -16.016 -20.391 1 95.94 266 THR A CA 1
ATOM 2048 C C . THR A 1 266 ? 4.652 -16.734 -21.672 1 95.94 266 THR A C 1
ATOM 2050 O O . THR A 1 266 ? 4.996 -16.094 -22.656 1 95.94 266 THR A O 1
ATOM 2053 N N . LEU A 1 267 ? 4.574 -18.047 -21.656 1 96.69 267 LEU A N 1
ATOM 2054 C CA . LEU A 1 267 ? 4.875 -18.828 -22.859 1 96.69 267 LEU A CA 1
ATOM 2055 C C . LEU A 1 267 ? 3.924 -18.453 -24 1 96.69 267 LEU A C 1
ATOM 2057 O O . LEU A 1 267 ? 4.348 -18.297 -25.141 1 96.69 267 LEU A O 1
ATOM 2061 N N . ARG A 1 268 ? 2.68 -18.344 -23.641 1 95.62 268 ARG A N 1
ATOM 2062 C CA . ARG A 1 268 ? 1.723 -17.906 -24.641 1 95.62 268 ARG A CA 1
ATOM 2063 C C . ARG A 1 268 ? 2.15 -16.578 -25.25 1 95.62 268 ARG A C 1
ATOM 2065 O O . ARG A 1 268 ? 2.154 -16.422 -26.484 1 95.62 268 ARG A O 1
ATOM 2072 N N . LEU A 1 269 ? 2.42 -15.633 -24.375 1 92.81 269 LEU A N 1
ATOM 2073 C CA . LEU A 1 269 ? 2.83 -14.305 -24.828 1 92.81 269 LEU A CA 1
ATOM 2074 C C . LEU A 1 269 ? 4.051 -14.406 -25.734 1 92.81 269 LEU A C 1
ATOM 2076 O O . LEU A 1 269 ? 4.062 -13.82 -26.828 1 92.81 269 LEU A O 1
ATOM 2080 N N . LEU A 1 270 ? 5.047 -15.164 -25.391 1 92.69 270 LEU A N 1
ATOM 2081 C CA . LEU A 1 270 ? 6.297 -15.281 -26.125 1 92.69 270 LEU A CA 1
ATOM 2082 C C . LEU A 1 270 ? 6.066 -15.969 -27.469 1 92.69 270 LEU A C 1
ATOM 2084 O O . LEU A 1 270 ? 6.73 -15.648 -28.453 1 92.69 270 LEU A O 1
ATOM 2088 N N . LEU A 1 271 ? 5.129 -16.828 -27.578 1 93 271 LEU A N 1
ATOM 2089 C CA . LEU A 1 271 ? 4.902 -17.625 -28.781 1 93 271 LEU A CA 1
ATOM 2090 C C . LEU A 1 271 ? 3.928 -16.922 -29.719 1 93 271 LEU A C 1
ATOM 2092 O O . LEU A 1 271 ? 3.799 -17.297 -30.875 1 93 271 LEU A O 1
ATOM 2096 N N . THR A 1 272 ? 3.264 -15.891 -29.234 1 92 272 THR A N 1
ATOM 2097 C CA . THR A 1 272 ? 2.211 -15.305 -30.062 1 92 272 THR A CA 1
ATOM 2098 C C . THR A 1 272 ? 2.512 -13.836 -30.359 1 92 272 THR A C 1
ATOM 2100 O O . THR A 1 272 ? 1.921 -13.258 -31.266 1 92 272 THR A O 1
ATOM 2103 N N . ASP A 1 273 ? 3.27 -13.242 -29.547 1 87.75 273 ASP A N 1
ATOM 2104 C CA . ASP A 1 273 ? 3.545 -11.82 -29.719 1 87.75 273 ASP A CA 1
ATOM 2105 C C . ASP A 1 273 ? 4.883 -11.594 -30.422 1 87.75 273 ASP A C 1
ATOM 2107 O O . ASP A 1 273 ? 5.934 -11.977 -29.891 1 87.75 273 ASP A O 1
ATOM 2111 N N . GLU A 1 274 ? 4.879 -10.875 -31.469 1 82.12 274 GLU A N 1
ATOM 2112 C CA . GLU A 1 274 ? 6.051 -10.664 -32.312 1 82.12 274 GLU A CA 1
ATOM 2113 C C . GLU A 1 274 ? 7.102 -9.82 -31.609 1 82.12 274 GLU A C 1
ATOM 2115 O O . GLU A 1 274 ? 8.289 -9.883 -31.938 1 82.12 274 GLU A O 1
ATOM 2120 N N . ARG A 1 275 ? 6.621 -9.047 -30.609 1 78.62 275 ARG A N 1
ATOM 2121 C CA . ARG A 1 275 ? 7.574 -8.219 -29.875 1 78.62 275 ARG A CA 1
ATOM 2122 C C . ARG A 1 275 ? 8.633 -9.07 -29.188 1 78.62 275 ARG A C 1
ATOM 2124 O O . ARG A 1 275 ? 9.742 -8.609 -28.938 1 78.62 275 ARG A O 1
ATOM 2131 N N . PHE A 1 276 ? 8.141 -10.281 -28.875 1 72.31 276 PHE A N 1
ATOM 2132 C CA . PHE A 1 276 ? 9.016 -11.156 -28.109 1 72.31 276 PHE A CA 1
ATOM 2133 C C . PHE A 1 276 ? 9.633 -12.219 -29.016 1 72.31 276 PHE A C 1
ATOM 2135 O O . PHE A 1 276 ? 10.453 -13.031 -28.562 1 72.31 276 PHE A O 1
ATOM 2142 N N . ALA A 1 277 ? 9.156 -12.398 -30.234 1 62.22 277 ALA A N 1
ATOM 2143 C CA . ALA A 1 277 ? 9.695 -13.359 -31.188 1 62.22 277 ALA A CA 1
ATOM 2144 C C . ALA A 1 277 ? 11.141 -13.031 -31.547 1 62.22 277 ALA A C 1
ATOM 2146 O O . ALA A 1 277 ? 11.539 -11.859 -31.531 1 62.22 277 ALA A O 1
ATOM 2147 N N . LEU A 1 278 ? 11.977 -14.055 -31.281 1 50.47 278 LEU A N 1
ATOM 2148 C CA . LEU A 1 278 ? 13.398 -14 -31.609 1 50.47 278 LEU A CA 1
ATOM 2149 C C . LEU A 1 278 ? 13.617 -13.289 -32.938 1 50.47 278 LEU A C 1
ATOM 2151 O O . LEU A 1 278 ? 13.141 -13.75 -33.969 1 50.47 278 LEU A O 1
ATOM 2155 N N . ASN A 1 279 ? 13.375 -12.133 -33.125 1 40.53 279 ASN A N 1
ATOM 2156 C CA . ASN A 1 279 ? 14.023 -11.742 -34.375 1 40.53 279 ASN A CA 1
ATOM 2157 C C . ASN A 1 279 ? 15.539 -11.922 -34.281 1 40.53 279 ASN A C 1
ATOM 2159 O O . ASN A 1 279 ? 16.141 -11.711 -33.25 1 40.53 279 ASN A O 1
ATOM 2163 N N . VAL A 1 280 ? 16.312 -12.641 -35.125 1 38.06 280 VAL A N 1
ATOM 2164 C CA . VAL A 1 280 ? 17.734 -12.766 -35.438 1 38.06 280 VAL A CA 1
ATOM 2165 C C . VAL A 1 280 ? 18.469 -11.469 -35.125 1 38.06 280 VAL A C 1
ATOM 2167 O O . VAL A 1 280 ? 19.562 -11.484 -34.562 1 38.06 280 VAL A O 1
ATOM 2170 N N . SER A 1 281 ? 18.375 -10.422 -35.812 1 40.5 281 SER A N 1
ATOM 2171 C CA . SER A 1 281 ? 19.281 -9.281 -35.969 1 40.5 281 SER A CA 1
ATOM 2172 C C . SER A 1 281 ? 19.078 -8.25 -34.875 1 40.5 281 SER A C 1
ATOM 2174 O O . SER A 1 281 ? 19.891 -7.336 -34.719 1 40.5 281 SER A O 1
ATOM 2176 N N . GLY A 1 282 ? 17.688 -7.965 -34.156 1 43.66 282 GLY A N 1
ATOM 2177 C CA . GLY A 1 282 ? 17.484 -6.793 -33.312 1 43.66 282 GLY A CA 1
ATOM 2178 C C . GLY A 1 282 ? 17.062 -7.133 -31.906 1 43.66 282 GLY A C 1
ATOM 2179 O O . GLY A 1 282 ? 16.781 -8.297 -31.609 1 43.66 282 GLY A O 1
ATOM 2180 N N . GLY A 1 283 ? 17.031 -6.008 -30.688 1 49.19 283 GLY A N 1
ATOM 2181 C CA . GLY A 1 283 ? 16.969 -5.891 -29.25 1 49.19 283 GLY A CA 1
ATOM 2182 C C . GLY A 1 283 ? 15.719 -6.527 -28.656 1 49.19 283 GLY A C 1
ATOM 2183 O O . GLY A 1 283 ? 14.617 -5.984 -28.781 1 49.19 283 GLY A O 1
ATOM 2184 N N . ARG A 1 284 ? 15.484 -7.867 -28.531 1 57.28 284 ARG A N 1
ATOM 2185 C CA . ARG A 1 284 ? 14.43 -8.719 -28 1 57.28 284 ARG A CA 1
ATOM 2186 C C . ARG A 1 284 ? 14.133 -8.383 -26.547 1 57.28 284 ARG A C 1
ATOM 2188 O O . ARG A 1 284 ? 15.055 -8.164 -25.75 1 57.28 284 ARG A O 1
ATOM 2195 N N . LEU A 1 285 ? 12.734 -8.109 -26.281 1 67.56 285 LEU A N 1
ATOM 2196 C CA . LEU A 1 285 ? 12.391 -8.086 -24.875 1 67.56 285 LEU A CA 1
ATOM 2197 C C . LEU A 1 285 ? 12.781 -9.398 -24.203 1 67.56 285 LEU A C 1
ATOM 2199 O O . LEU A 1 285 ? 12.711 -10.461 -24.812 1 67.56 285 LEU A O 1
ATOM 2203 N N . SER A 1 286 ? 13.258 -9.352 -23.062 1 84.81 286 SER A N 1
ATOM 2204 C CA . SER A 1 286 ? 13.758 -10.484 -22.281 1 84.81 286 SER A CA 1
ATOM 2205 C C . SER A 1 286 ? 12.609 -11.281 -21.672 1 84.81 286 SER A C 1
ATOM 2207 O O . SER A 1 286 ? 11.469 -10.82 -21.656 1 84.81 286 SER A O 1
ATOM 2209 N N . VAL A 1 287 ? 12.859 -12.586 -21.375 1 90.19 287 VAL A N 1
ATOM 2210 C CA . VAL A 1 287 ? 11.914 -13.406 -20.641 1 90.19 287 VAL A CA 1
ATOM 2211 C C . VAL A 1 287 ? 11.438 -12.656 -19.391 1 90.19 287 VAL A C 1
ATOM 2213 O O . VAL A 1 287 ? 10.258 -12.719 -19.031 1 90.19 287 VAL A O 1
ATOM 2216 N N . GLY A 1 288 ? 12.375 -11.961 -18.766 1 88.88 288 GLY A N 1
ATOM 2217 C CA . GLY A 1 288 ? 12.016 -11.156 -17.609 1 88.88 288 GLY A CA 1
ATOM 2218 C C . GLY A 1 288 ? 10.969 -10.109 -17.922 1 88.88 288 GLY A C 1
ATOM 2219 O O . GLY A 1 288 ? 10.031 -9.906 -17.141 1 88.88 288 GLY A O 1
ATOM 2220 N N . GLU A 1 289 ? 11.094 -9.453 -19.031 1 86.5 289 GLU A N 1
ATOM 2221 C CA . GLU A 1 289 ? 10.125 -8.445 -19.453 1 86.5 289 GLU A CA 1
ATOM 2222 C C . GLU A 1 289 ? 8.781 -9.078 -19.781 1 86.5 289 GLU A C 1
ATOM 2224 O O . GLU A 1 289 ? 7.73 -8.5 -19.484 1 86.5 289 GLU A O 1
ATOM 2229 N N . ALA A 1 290 ? 8.828 -10.227 -20.406 1 90.38 290 ALA A N 1
ATOM 2230 C CA . ALA A 1 290 ? 7.594 -10.938 -20.719 1 90.38 290 ALA A CA 1
ATOM 2231 C C . ALA A 1 290 ? 6.859 -11.352 -19.438 1 90.38 290 ALA A C 1
ATOM 2233 O O . ALA A 1 290 ? 5.641 -11.203 -19.344 1 90.38 290 ALA A O 1
ATOM 2234 N N . LEU A 1 291 ? 7.652 -11.883 -18.531 1 93.44 291 LEU A N 1
ATOM 2235 C CA . LEU A 1 291 ? 7.074 -12.266 -17.234 1 93.44 291 LEU A CA 1
ATOM 2236 C C . LEU A 1 291 ? 6.41 -11.07 -16.562 1 93.44 291 LEU A C 1
ATOM 2238 O O . LEU A 1 291 ? 5.281 -11.172 -16.078 1 93.44 291 LEU A O 1
ATOM 2242 N N . ASN A 1 292 ? 7.035 -9.992 -16.578 1 90.06 292 ASN A N 1
ATOM 2243 C CA . ASN A 1 292 ? 6.504 -8.781 -15.961 1 90.06 292 ASN A CA 1
ATOM 2244 C C . ASN A 1 292 ? 5.246 -8.289 -16.672 1 90.06 292 ASN A C 1
ATOM 2246 O O . ASN A 1 292 ? 4.281 -7.879 -16.031 1 90.06 292 ASN A O 1
ATOM 2250 N N . GLU A 1 293 ? 5.285 -8.273 -17.984 1 89.19 293 GLU A N 1
ATOM 2251 C CA . GLU A 1 293 ? 4.117 -7.844 -18.75 1 89.19 293 GLU A CA 1
ATOM 2252 C C . GLU A 1 293 ? 2.902 -8.711 -18.438 1 89.19 293 GLU A C 1
ATOM 2254 O O . GLU A 1 293 ? 1.782 -8.211 -18.328 1 89.19 293 GLU A O 1
ATOM 2259 N N . VAL A 1 294 ? 3.139 -9.969 -18.281 1 92.31 294 VAL A N 1
ATOM 2260 C CA . VAL A 1 294 ? 2.047 -10.891 -17.984 1 92.31 294 VAL A CA 1
ATOM 2261 C C . VAL A 1 294 ? 1.432 -10.523 -16.625 1 92.31 294 VAL A C 1
ATOM 2263 O O . VAL A 1 294 ? 0.215 -10.617 -16.453 1 92.31 294 VAL A O 1
ATOM 2266 N N . LEU A 1 295 ? 2.211 -10.117 -15.68 1 93.62 295 LEU A N 1
ATOM 2267 C CA . LEU A 1 295 ? 1.7 -9.742 -14.367 1 93.62 295 LEU A CA 1
ATOM 2268 C C . LEU A 1 295 ? 0.809 -8.508 -14.461 1 93.62 295 LEU A C 1
ATOM 2270 O O . LEU A 1 295 ? -0.094 -8.328 -13.641 1 93.62 295 LEU A O 1
ATOM 2274 N N . TRP A 1 296 ? 1.013 -7.691 -15.477 1 89.62 296 TRP A N 1
ATOM 2275 C CA . TRP A 1 296 ? 0.137 -6.547 -15.703 1 89.62 296 TRP A CA 1
ATOM 2276 C C . TRP A 1 296 ? -1.128 -6.969 -16.453 1 89.62 296 TRP A C 1
ATOM 2278 O O . TRP A 1 296 ? -2.24 -6.676 -16 1 89.62 296 TRP A O 1
ATOM 2288 N N . LEU A 1 297 ? -0.964 -7.715 -17.5 1 88.25 297 LEU A N 1
ATOM 2289 C CA . LEU A 1 297 ? -2.029 -7.82 -18.5 1 88.25 297 LEU A CA 1
ATOM 2290 C C . LEU A 1 297 ? -2.789 -9.133 -18.344 1 88.25 297 LEU A C 1
ATOM 2292 O O . LEU A 1 297 ? -3.965 -9.219 -18.703 1 88.25 297 LEU A O 1
ATOM 2296 N N . ASP A 1 298 ? -2.096 -10.156 -17.844 1 90.88 298 ASP A N 1
ATOM 2297 C CA . ASP A 1 298 ? -2.693 -11.477 -17.656 1 90.88 298 ASP A CA 1
ATOM 2298 C C . ASP A 1 298 ? -2.301 -12.062 -16.312 1 90.88 298 ASP A C 1
ATOM 2300 O O . ASP A 1 298 ? -1.813 -13.195 -16.234 1 90.88 298 ASP A O 1
ATOM 2304 N N . THR A 1 299 ? -2.564 -11.25 -15.281 1 93.94 299 THR A N 1
ATOM 2305 C CA . THR A 1 299 ? -2.16 -11.68 -13.945 1 93.94 299 THR A CA 1
ATOM 2306 C C . THR A 1 299 ? -2.789 -13.023 -13.594 1 93.94 299 THR A C 1
ATOM 2308 O O . THR A 1 299 ? -3.98 -13.242 -13.836 1 93.94 299 THR A O 1
ATOM 2311 N N . PRO A 1 300 ? -2.023 -13.938 -13.023 1 93.94 300 PRO A N 1
ATOM 2312 C CA . PRO A 1 300 ? -2.498 -15.297 -12.734 1 93.94 300 PRO A CA 1
ATOM 2313 C C . PRO A 1 300 ? -3.678 -15.312 -11.766 1 93.94 300 PRO A C 1
ATOM 2315 O O . PRO A 1 300 ? -4.559 -16.172 -11.875 1 93.94 300 PRO A O 1
ATOM 2318 N N . THR A 1 301 ? -3.666 -14.461 -10.844 1 92.38 301 THR A N 1
ATOM 2319 C CA . THR A 1 301 ? -4.789 -14.266 -9.93 1 92.38 301 THR A CA 1
ATOM 2320 C C . THR A 1 301 ? -5.57 -13.008 -10.305 1 92.38 301 THR A C 1
ATOM 2322 O O . THR A 1 301 ? -5.156 -11.891 -9.969 1 92.38 301 THR A O 1
ATOM 2325 N N . GLN A 1 302 ? -6.68 -13.234 -10.938 1 91.44 302 GLN A N 1
ATOM 2326 C CA . GLN A 1 302 ? -7.406 -12.086 -11.477 1 91.44 302 GLN A CA 1
ATOM 2327 C C . GLN A 1 302 ? -8.203 -11.375 -10.383 1 91.44 302 GLN A C 1
ATOM 2329 O O . GLN A 1 302 ? -8.25 -10.148 -10.336 1 91.44 302 GLN A O 1
ATOM 2334 N N . ASN A 1 303 ? -8.875 -12.203 -9.609 1 92.75 303 ASN A N 1
ATOM 2335 C CA . ASN A 1 303 ? -9.648 -11.688 -8.484 1 92.75 303 ASN A CA 1
ATOM 2336 C C . ASN A 1 303 ? -9.336 -12.438 -7.195 1 92.75 303 ASN A C 1
ATOM 2338 O O . ASN A 1 303 ? -9 -13.625 -7.227 1 92.75 303 ASN A O 1
ATOM 2342 N N . PHE A 1 304 ? -9.406 -11.711 -6.137 1 93.88 304 PHE A N 1
ATOM 2343 C CA . PHE A 1 304 ? -9.164 -12.305 -4.828 1 93.88 304 PHE A CA 1
ATOM 2344 C C . PHE A 1 304 ? -10.258 -11.906 -3.844 1 93.88 304 PHE A C 1
ATOM 2346 O O . PHE A 1 304 ? -10.477 -10.719 -3.598 1 93.88 304 PHE A O 1
ATOM 2353 N N . ILE A 1 305 ? -10.867 -12.898 -3.326 1 91.31 305 ILE A N 1
ATOM 2354 C CA . ILE A 1 305 ? -11.984 -12.641 -2.424 1 91.31 305 ILE A CA 1
ATOM 2355 C C . ILE A 1 305 ? -11.469 -12.531 -0.989 1 91.31 305 ILE A C 1
ATOM 2357 O O . ILE A 1 305 ? -10.57 -13.273 -0.586 1 91.31 305 ILE A O 1
ATOM 2361 N N . GLY A 1 306 ? -12.117 -11.562 -0.296 1 88.38 306 GLY A N 1
ATOM 2362 C CA . GLY A 1 306 ? -11.938 -11.727 1.138 1 88.38 306 GLY A CA 1
ATOM 2363 C C . GLY A 1 306 ? -11.391 -10.492 1.82 1 88.38 306 GLY A C 1
ATOM 2364 O O . GLY A 1 306 ? -10.367 -10.555 2.5 1 88.38 306 GLY A O 1
ATOM 2365 N N . ARG A 1 307 ? -11.781 -9.359 1.732 1 96.25 307 ARG A N 1
ATOM 2366 C CA . ARG A 1 307 ? -11.727 -8.25 2.672 1 96.25 307 ARG A CA 1
ATOM 2367 C C . ARG A 1 307 ? -13.125 -7.891 3.174 1 96.25 307 ARG A C 1
ATOM 2369 O O . ARG A 1 307 ? -14.102 -7.969 2.424 1 96.25 307 ARG A O 1
ATOM 2376 N N . TRP A 1 308 ? -13.188 -7.605 4.41 1 97.06 308 TRP A N 1
ATOM 2377 C CA . TRP A 1 308 ? -14.484 -7.254 4.977 1 97.06 308 TRP A CA 1
ATOM 2378 C C . TRP A 1 308 ? -14.414 -5.918 5.711 1 97.06 308 TRP A C 1
ATOM 2380 O O . TRP A 1 308 ? -13.477 -5.664 6.465 1 97.06 308 TRP A O 1
ATOM 2390 N N . ALA A 1 309 ? -15.391 -5.086 5.449 1 96.94 309 ALA A N 1
ATOM 2391 C CA . ALA A 1 309 ? -15.43 -3.773 6.09 1 96.94 309 ALA A CA 1
ATOM 2392 C C . ALA A 1 309 ? -15.656 -3.902 7.594 1 96.94 309 ALA A C 1
ATOM 2394 O O . ALA A 1 309 ? -16.562 -4.605 8.039 1 96.94 309 ALA A O 1
ATOM 2395 N N . VAL A 1 310 ? -14.875 -3.227 8.367 1 95.56 310 VAL A N 1
ATOM 2396 C CA . VAL A 1 310 ? -14.953 -3.293 9.82 1 95.56 310 VAL A CA 1
ATOM 2397 C C . VAL A 1 310 ? -16.109 -2.43 10.32 1 95.56 310 VAL A C 1
ATOM 2399 O O . VAL A 1 310 ? -16.828 -2.82 11.242 1 95.56 310 VAL A O 1
ATOM 2402 N N . ASN A 1 311 ? -16.266 -1.252 9.742 1 92.38 311 ASN A N 1
ATOM 2403 C CA . ASN A 1 311 ? -17.328 -0.292 9.977 1 92.38 311 ASN A CA 1
ATOM 2404 C C . ASN A 1 311 ? -17.891 0.255 8.664 1 92.38 311 ASN A C 1
ATOM 2406 O O . ASN A 1 311 ? -17.297 0.046 7.598 1 92.38 311 ASN A O 1
ATOM 2410 N N . ASP A 1 312 ? -19.031 0.869 8.805 1 90.5 312 ASP A N 1
ATOM 2411 C CA . ASP A 1 312 ? -19.516 1.594 7.637 1 90.5 312 ASP A CA 1
ATOM 2412 C C . ASP A 1 312 ? -18.469 2.586 7.129 1 90.5 312 ASP A C 1
ATOM 2414 O O . ASP A 1 312 ? -17.828 3.27 7.918 1 90.5 312 ASP A O 1
ATOM 2418 N N . THR A 1 313 ? -18.266 2.488 5.824 1 88.12 313 THR A N 1
ATOM 2419 C CA . THR A 1 313 ? -17.266 3.385 5.234 1 88.12 313 THR A CA 1
ATOM 2420 C C . THR A 1 313 ? -17.625 3.709 3.787 1 88.12 313 THR A C 1
ATOM 2422 O O . THR A 1 313 ? -18.703 3.344 3.311 1 88.12 313 THR A O 1
ATOM 2425 N N . GLN A 1 314 ? -16.812 4.586 3.176 1 84.75 314 GLN A N 1
ATOM 2426 C CA . GLN A 1 314 ? -16.984 4.953 1.774 1 84.75 314 GLN A CA 1
ATOM 2427 C C . GLN A 1 314 ? -15.758 4.539 0.95 1 84.75 314 GLN A C 1
ATOM 2429 O O . GLN A 1 314 ? -14.625 4.648 1.413 1 84.75 314 GLN A O 1
ATOM 2434 N N . LEU A 1 315 ? -16.047 3.998 -0.198 1 89.31 315 LEU A N 1
ATOM 2435 C CA . LEU A 1 315 ? -15 3.625 -1.143 1 89.31 315 LEU A CA 1
ATOM 2436 C C . LEU A 1 315 ? -15.461 3.83 -2.58 1 89.31 315 LEU A C 1
ATOM 2438 O O . LEU A 1 315 ? -16.516 3.316 -2.975 1 89.31 315 LEU A O 1
ATOM 2442 N N . GLY A 1 316 ? -14.703 4.512 -3.33 1 85.06 316 GLY A N 1
ATOM 2443 C CA . GLY A 1 316 ? -15.055 4.73 -4.727 1 85.06 316 GLY A CA 1
ATOM 2444 C C . GLY A 1 316 ? -16.453 5.301 -4.91 1 85.06 316 GLY A C 1
ATOM 2445 O O . GLY A 1 316 ? -17.188 4.871 -5.797 1 85.06 316 GLY A O 1
ATOM 2446 N N . GLY A 1 317 ? -16.859 6.094 -3.996 1 81.44 317 GLY A N 1
ATOM 2447 C CA . GLY A 1 317 ? -18.172 6.711 -4.09 1 81.44 317 GLY A CA 1
ATOM 2448 C C . GLY A 1 317 ? -19.297 5.809 -3.605 1 81.44 317 GLY A C 1
ATOM 2449 O O . GLY A 1 317 ? -20.469 6.188 -3.65 1 81.44 317 GLY A O 1
ATOM 2450 N N . ARG A 1 318 ? -18.906 4.676 -3.156 1 87.56 318 ARG A N 1
ATOM 2451 C CA . ARG A 1 318 ? -19.906 3.725 -2.684 1 87.56 318 ARG A CA 1
ATOM 2452 C C . ARG A 1 318 ? -19.906 3.656 -1.159 1 87.56 318 ARG A C 1
ATOM 2454 O O . ARG A 1 318 ? -18.859 3.711 -0.522 1 87.56 318 ARG A O 1
ATOM 2461 N N . HIS A 1 319 ? -21.109 3.555 -0.677 1 88.31 319 HIS A N 1
ATOM 2462 C CA . HIS A 1 319 ? -21.25 3.262 0.744 1 88.31 319 HIS A CA 1
ATOM 2463 C C . HIS A 1 319 ? -21.062 1.772 1.02 1 88.31 319 HIS A C 1
ATOM 2465 O O . HIS A 1 319 ? -21.828 0.945 0.523 1 88.31 319 HIS A O 1
ATOM 2471 N N . ILE A 1 320 ? -20.062 1.474 1.768 1 93.69 320 ILE A N 1
ATOM 2472 C CA . ILE A 1 320 ? -19.75 0.098 2.139 1 93.69 320 ILE A CA 1
ATOM 2473 C C . ILE A 1 320 ? -20.188 -0.156 3.584 1 93.69 320 ILE A C 1
ATOM 2475 O O . ILE A 1 320 ? -19.688 0.495 4.508 1 93.69 320 ILE A O 1
ATOM 2479 N N . ARG A 1 321 ? -21.078 -1.043 3.793 1 95.19 321 ARG A N 1
ATOM 2480 C CA . ARG A 1 321 ? -21.578 -1.314 5.133 1 95.19 321 ARG A CA 1
ATOM 2481 C C . ARG A 1 321 ? -20.625 -2.205 5.914 1 95.19 321 ARG A C 1
ATOM 2483 O O . ARG A 1 321 ? -19.875 -2.982 5.324 1 95.19 321 ARG A O 1
ATOM 2490 N N . ALA A 1 322 ? -20.75 -2.092 7.23 1 96.56 322 ALA A N 1
ATOM 2491 C CA . ALA A 1 322 ? -20.016 -3.004 8.094 1 96.56 322 ALA A CA 1
ATOM 2492 C C . ALA A 1 322 ? -20.297 -4.461 7.734 1 96.56 322 ALA A C 1
ATOM 2494 O O . ALA A 1 322 ? -21.469 -4.852 7.598 1 96.56 322 ALA A O 1
ATOM 2495 N N . GLY A 1 323 ? -19.25 -5.164 7.461 1 96.94 323 GLY A N 1
ATOM 2496 C CA . GLY A 1 323 ? -19.391 -6.59 7.195 1 96.94 323 GLY A CA 1
ATOM 2497 C C . GLY A 1 323 ? -19.5 -6.91 5.719 1 96.94 323 GLY A C 1
ATOM 2498 O O . GLY A 1 323 ? -19.469 -8.078 5.328 1 96.94 323 GLY A O 1
ATOM 2499 N N . ASP A 1 324 ? -19.609 -5.902 4.852 1 96.94 324 ASP A N 1
ATOM 2500 C CA . ASP A 1 324 ? -19.656 -6.172 3.416 1 96.94 324 ASP A CA 1
ATOM 2501 C C . ASP A 1 324 ? -18.359 -6.844 2.941 1 96.94 324 ASP A C 1
ATOM 2503 O O . ASP A 1 324 ? -17.266 -6.5 3.398 1 96.94 324 ASP A O 1
ATOM 2507 N N . CYS A 1 325 ? -18.547 -7.746 2.018 1 96.88 325 CYS A N 1
ATOM 2508 C CA . CYS A 1 325 ? -17.422 -8.445 1.405 1 96.88 325 CYS A CA 1
ATOM 2509 C C . CYS A 1 325 ? -16.906 -7.676 0.2 1 96.88 325 CYS A C 1
ATOM 2511 O O . CYS A 1 325 ? -17.672 -7.242 -0.652 1 96.88 325 CYS A O 1
ATOM 2513 N N . LEU A 1 326 ? -15.656 -7.469 0.17 1 97.69 326 LEU A N 1
ATOM 2514 C CA . LEU A 1 326 ? -15 -6.859 -0.981 1 97.69 326 LEU A CA 1
ATOM 2515 C C . LEU A 1 326 ? -14.109 -7.871 -1.696 1 97.69 326 LEU A C 1
ATOM 2517 O O . LEU A 1 326 ? -13.297 -8.547 -1.062 1 97.69 326 LEU A O 1
ATOM 2521 N N . VAL A 1 327 ? -14.32 -8.016 -2.982 1 96.38 327 VAL A N 1
ATOM 2522 C CA . VAL A 1 327 ? -13.461 -8.789 -3.879 1 96.38 327 VAL A CA 1
ATOM 2523 C C . VAL A 1 327 ? -12.438 -7.863 -4.531 1 96.38 327 VAL A C 1
ATOM 2525 O O . VAL A 1 327 ? -12.797 -6.844 -5.125 1 96.38 327 VAL A O 1
ATOM 2528 N N . LEU A 1 328 ? -11.18 -8.219 -4.355 1 97.25 328 LEU A N 1
ATOM 2529 C CA . LEU A 1 328 ? -10.109 -7.43 -4.961 1 97.25 328 LEU A CA 1
ATOM 2530 C C . LEU A 1 328 ? -9.945 -7.789 -6.434 1 97.25 328 LEU A C 1
ATOM 2532 O O . LEU A 1 328 ? -9.594 -8.922 -6.762 1 97.25 328 LEU A O 1
ATOM 2536 N N . GLY A 1 329 ? -10.203 -6.82 -7.289 1 95.81 329 GLY A N 1
ATOM 2537 C CA . GLY A 1 329 ? -10.039 -7.016 -8.719 1 95.81 329 GLY A CA 1
ATOM 2538 C C . GLY A 1 329 ? -8.648 -6.672 -9.211 1 95.81 329 GLY A C 1
ATOM 2539 O O . GLY A 1 329 ? -8.453 -5.656 -9.883 1 95.81 329 GLY A O 1
ATOM 2540 N N . PHE A 1 330 ? -7.719 -7.57 -9.07 1 95.38 330 PHE A N 1
ATOM 2541 C CA . PHE A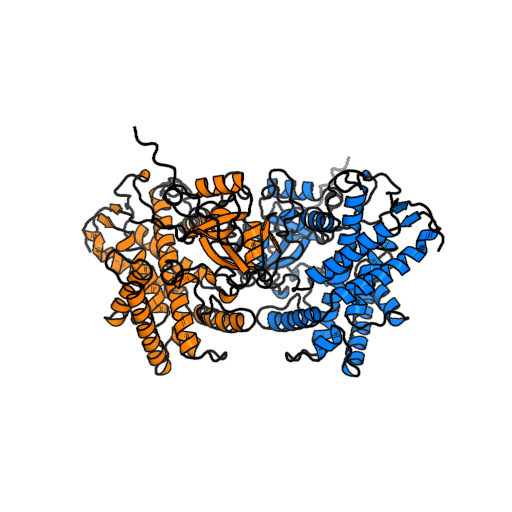 1 330 ? -6.332 -7.316 -9.43 1 95.38 330 PHE A CA 1
ATOM 2542 C C . PHE A 1 330 ? -6.191 -7.109 -10.938 1 95.38 330 PHE A C 1
ATOM 2544 O O . PHE A 1 330 ? -5.484 -6.199 -11.375 1 95.38 330 PHE A O 1
ATOM 2551 N N . ALA A 1 331 ? -6.836 -7.977 -11.688 1 93 331 ALA A N 1
ATOM 2552 C CA . ALA A 1 331 ? -6.75 -7.84 -13.133 1 93 331 ALA A CA 1
ATOM 2553 C C . ALA A 1 331 ? -7.328 -6.504 -13.594 1 93 331 ALA A C 1
ATOM 2555 O O . ALA A 1 331 ? -6.75 -5.832 -14.453 1 93 331 ALA A O 1
ATOM 2556 N N . ALA A 1 332 ? -8.477 -6.188 -13.016 1 92.81 332 ALA A N 1
ATOM 2557 C CA . ALA A 1 332 ? -9.102 -4.914 -13.359 1 92.81 332 ALA A CA 1
ATOM 2558 C C . ALA A 1 332 ? -8.195 -3.742 -12.992 1 92.81 332 ALA A C 1
ATOM 2560 O O . ALA A 1 332 ? -8.047 -2.799 -13.766 1 92.81 332 ALA A O 1
ATOM 2561 N N . ALA A 1 333 ? -7.629 -3.812 -11.852 1 92.12 333 ALA A N 1
ATOM 2562 C CA . ALA A 1 333 ? -6.75 -2.744 -11.383 1 92.12 333 ALA A CA 1
ATOM 2563 C C . ALA A 1 333 ? -5.512 -2.633 -12.273 1 92.12 333 ALA A C 1
ATOM 2565 O O . ALA A 1 333 ? -5.125 -1.531 -12.672 1 92.12 333 ALA A O 1
ATOM 2566 N N . ASN A 1 334 ? -4.891 -3.723 -12.594 1 90.06 334 ASN A N 1
ATOM 2567 C CA . ASN A 1 334 ? -3.67 -3.75 -13.391 1 90.06 334 ASN A CA 1
ATOM 2568 C C . ASN A 1 334 ? -3.912 -3.234 -14.805 1 90.06 334 ASN A C 1
ATOM 2570 O O . ASN A 1 334 ? -3.012 -2.664 -15.422 1 90.06 334 ASN A O 1
ATOM 2574 N N . THR A 1 335 ? -5.117 -3.426 -15.273 1 86.25 335 THR A N 1
ATOM 2575 C CA . THR A 1 335 ? -5.391 -3.043 -16.656 1 86.25 335 THR A CA 1
ATOM 2576 C C . THR A 1 335 ? -6.223 -1.767 -16.703 1 86.25 335 THR A C 1
ATOM 2578 O O . THR A 1 335 ? -6.883 -1.489 -17.703 1 86.25 335 THR A O 1
ATOM 2581 N N . ASP A 1 336 ? -6.258 -1.165 -15.578 1 79.12 336 ASP A N 1
ATOM 2582 C CA . ASP A 1 336 ? -6.98 0.102 -15.523 1 79.12 336 ASP A CA 1
ATOM 2583 C C . ASP A 1 336 ? -6.496 1.056 -16.609 1 79.12 336 ASP A C 1
ATOM 2585 O O . ASP A 1 336 ? -5.316 1.416 -16.656 1 79.12 336 ASP A O 1
ATOM 2589 N N . PRO A 1 337 ? -7.285 1.334 -17.594 1 69.81 337 PRO A N 1
ATOM 2590 C CA . PRO A 1 337 ? -6.867 2.199 -18.703 1 69.81 337 PRO A CA 1
ATOM 2591 C C . PRO A 1 337 ? -6.34 3.551 -18.234 1 69.81 337 PRO A C 1
ATOM 2593 O O . PRO A 1 337 ? -5.578 4.207 -18.953 1 69.81 337 PRO A O 1
ATOM 2596 N N . GLN A 1 338 ? -6.805 3.859 -17.172 1 64.75 338 GLN A N 1
ATOM 2597 C CA . GLN A 1 338 ? -6.383 5.152 -16.656 1 64.75 338 GLN A CA 1
ATOM 2598 C C . GLN A 1 338 ? -4.898 5.148 -16.297 1 64.75 338 GLN A C 1
ATOM 2600 O O . GLN A 1 338 ? -4.254 6.199 -16.281 1 64.75 338 GLN A O 1
ATOM 2605 N N . LEU A 1 339 ? -4.41 4.035 -16.031 1 65.25 339 LEU A N 1
ATOM 2606 C CA . LEU A 1 339 ? -2.996 3.91 -15.688 1 65.25 339 LEU A CA 1
ATOM 2607 C C . LEU A 1 339 ? -2.131 3.93 -16.938 1 65.25 339 LEU A C 1
ATOM 2609 O O . LEU A 1 339 ? -0.978 4.363 -16.891 1 65.25 339 LEU A O 1
ATOM 2613 N N . TRP A 1 340 ? -2.775 3.396 -17.984 1 64.06 340 TRP A N 1
ATOM 2614 C CA . TRP A 1 340 ? -1.997 3.164 -19.203 1 64.06 340 TRP A CA 1
ATOM 2615 C C . TRP A 1 340 ? -2.662 3.816 -20.406 1 64.06 340 TRP A C 1
ATOM 2617 O O . TRP A 1 340 ? -3.271 3.133 -21.234 1 64.06 340 TRP A O 1
ATOM 2627 N N . PRO A 1 341 ? -2.492 5.125 -20.359 1 53.59 341 PRO A N 1
ATOM 2628 C CA . PRO A 1 341 ? -3.229 5.73 -21.484 1 53.59 341 PRO A CA 1
ATOM 2629 C C . PRO A 1 341 ? -2.85 5.133 -22.828 1 53.59 341 PRO A C 1
ATOM 2631 O O . PRO A 1 341 ? -3.691 5.043 -23.734 1 53.59 341 PRO A O 1
ATOM 2634 N N . GLU A 1 342 ? -1.549 4.879 -23.031 1 53.16 342 GLU A N 1
ATOM 2635 C CA . GLU A 1 342 ? -1.181 4.324 -24.328 1 53.16 342 GLU A CA 1
ATOM 2636 C C . GLU A 1 342 ? -1.065 2.805 -24.266 1 53.16 342 GLU A C 1
ATOM 2638 O O . GLU A 1 342 ? -0.485 2.184 -25.156 1 53.16 342 GLU A O 1
ATOM 2643 N N . ALA A 1 343 ? -1.863 2.295 -23.422 1 51.03 343 ALA A N 1
ATOM 2644 C CA . ALA A 1 343 ? -1.98 0.846 -23.281 1 51.03 343 ALA A CA 1
ATOM 2645 C C . ALA A 1 343 ? -0.613 0.203 -23.062 1 51.03 343 ALA A C 1
ATOM 2647 O O . ALA A 1 343 ? -0.51 -1.016 -22.906 1 51.03 343 ALA A O 1
ATOM 2648 N N . HIS A 1 344 ? 0.5 1.037 -23.328 1 50.22 344 HIS A N 1
ATOM 2649 C CA . HIS A 1 344 ? 1.755 0.302 -23.219 1 50.22 344 HIS A CA 1
ATOM 2650 C C . HIS A 1 344 ? 2.285 0.329 -21.781 1 50.22 344 HIS A C 1
ATOM 2652 O O . HIS A 1 344 ? 2.428 1.4 -21.188 1 50.22 344 HIS A O 1
ATOM 2658 N N . VAL A 1 345 ? 2.008 -0.668 -21.062 1 55.84 345 VAL 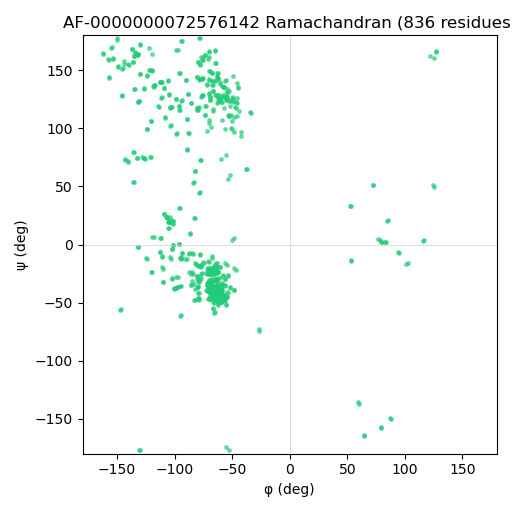A N 1
ATOM 2659 C CA . VAL A 1 345 ? 2.711 -0.838 -19.797 1 55.84 345 VAL A CA 1
ATOM 2660 C C . VAL A 1 345 ? 4.168 -1.216 -20.062 1 55.84 345 VAL A C 1
ATOM 2662 O O . VAL A 1 345 ? 4.445 -2.146 -20.828 1 55.84 345 VAL A O 1
ATOM 2665 N N . GLY A 1 346 ? 5.039 -0.224 -19.812 1 58.06 346 GLY A N 1
ATOM 2666 C CA . GLY A 1 346 ? 6.418 -0.631 -20.016 1 58.06 346 GLY A CA 1
ATOM 2667 C C . GLY A 1 346 ? 6.797 -1.867 -19.219 1 58.06 346 GLY A C 1
ATOM 2668 O O . GLY A 1 346 ? 6.418 -2.004 -18.062 1 58.06 346 GLY A O 1
ATOM 2669 N N . ALA A 1 347 ? 7.32 -2.852 -19.969 1 59 347 ALA A N 1
ATOM 2670 C CA . ALA A 1 347 ? 7.777 -4.137 -19.453 1 59 347 ALA A CA 1
ATOM 2671 C C . ALA A 1 347 ? 8.719 -3.945 -18.266 1 59 347 ALA A C 1
ATOM 2673 O O . ALA A 1 347 ? 9.008 -4.898 -17.547 1 59 347 ALA A O 1
ATOM 2674 N N . GLU A 1 348 ? 8.859 -2.703 -17.906 1 68.25 348 GLU A N 1
ATOM 2675 C CA . GLU A 1 348 ? 9.867 -2.49 -16.875 1 68.25 348 GLU A CA 1
ATOM 2676 C C . GLU A 1 348 ? 9.242 -1.913 -15.609 1 68.25 348 GLU A C 1
ATOM 2678 O O . GLU A 1 348 ? 9.938 -1.662 -14.625 1 68.25 348 GLU A O 1
ATOM 2683 N N . ASN A 1 349 ? 7.961 -1.835 -15.609 1 78.19 349 ASN A N 1
ATOM 2684 C CA . ASN A 1 349 ? 7.285 -1.308 -14.43 1 78.19 349 ASN A CA 1
ATOM 2685 C C . ASN A 1 349 ? 6.68 -2.426 -13.586 1 78.19 349 ASN A C 1
ATOM 2687 O O . ASN A 1 349 ? 5.812 -3.164 -14.047 1 78.19 349 ASN A O 1
ATOM 2691 N N . SER A 1 350 ? 7.133 -2.562 -12.359 1 82.94 350 SER A N 1
ATOM 2692 C CA . SER A 1 350 ? 6.699 -3.672 -11.516 1 82.94 350 SER A CA 1
ATOM 2693 C C . SER A 1 350 ? 5.66 -3.219 -10.5 1 82.94 350 SER A C 1
ATOM 2695 O O . SER A 1 350 ? 5.41 -3.908 -9.508 1 82.94 350 SER A O 1
ATOM 2697 N N . ALA A 1 351 ? 5.062 -2.098 -10.75 1 86.38 351 ALA A N 1
ATOM 2698 C CA . ALA A 1 351 ? 4.117 -1.562 -9.773 1 86.38 351 ALA A CA 1
ATOM 2699 C C . ALA A 1 351 ? 2.744 -2.207 -9.93 1 86.38 351 ALA A C 1
ATOM 2701 O O . ALA A 1 351 ? 1.734 -1.639 -9.5 1 86.38 351 ALA A O 1
ATOM 2702 N N . HIS A 1 352 ? 2.652 -3.391 -10.516 1 90.38 352 HIS A N 1
ATOM 2703 C CA . HIS A 1 352 ? 1.396 -4.125 -10.617 1 90.38 352 HIS A CA 1
ATOM 2704 C C . HIS A 1 352 ? 0.949 -4.637 -9.25 1 90.38 352 HIS A C 1
ATOM 2706 O O . HIS A 1 352 ? 1.728 -4.625 -8.297 1 90.38 352 HIS A O 1
ATOM 2712 N N . LEU A 1 353 ? -0.271 -5.055 -9.156 1 94.25 353 LEU A N 1
ATOM 2713 C CA . LEU A 1 353 ? -0.841 -5.504 -7.891 1 94.25 353 LEU A CA 1
ATOM 2714 C C . LEU A 1 353 ? -0.996 -7.02 -7.871 1 94.25 353 LEU A C 1
ATOM 2716 O O . LEU A 1 353 ? -1.778 -7.559 -7.086 1 94.25 353 LEU A O 1
ATOM 2720 N N . SER A 1 354 ? -0.195 -7.695 -8.703 1 95.44 354 SER A N 1
ATOM 2721 C CA . SER A 1 354 ? -0.365 -9.133 -8.891 1 95.44 354 SER A CA 1
ATOM 2722 C C . SER A 1 354 ? 0.049 -9.906 -7.648 1 95.44 354 SER A C 1
ATOM 2724 O O . SER A 1 354 ? -0.338 -11.062 -7.473 1 95.44 354 SER A O 1
ATOM 2726 N N . PHE A 1 355 ? 0.875 -9.367 -6.848 1 95.19 355 PHE A N 1
ATOM 2727 C CA . PHE A 1 355 ? 1.255 -9.992 -5.586 1 95.19 355 PHE A CA 1
ATOM 2728 C C . PHE A 1 355 ? 0.574 -9.297 -4.414 1 95.19 355 PHE A C 1
ATOM 2730 O O . PHE A 1 355 ? 1.037 -9.391 -3.273 1 95.19 355 PHE A O 1
ATOM 2737 N N . SER A 1 356 ? -0.461 -8.594 -4.719 1 94.31 356 SER A N 1
ATOM 2738 C CA . SER A 1 356 ? -1.246 -7.824 -3.762 1 94.31 356 SER A CA 1
ATOM 2739 C C . SER A 1 356 ? -0.424 -6.695 -3.152 1 94.31 356 SER A C 1
ATOM 2741 O O . SER A 1 356 ? 0.544 -6.227 -3.758 1 94.31 356 SER A O 1
ATOM 2743 N N . ASN A 1 357 ? -0.954 -6.188 -2.07 1 91.81 357 ASN A N 1
ATOM 2744 C CA . ASN A 1 357 ? -0.377 -5.016 -1.415 1 91.81 357 ASN A CA 1
ATOM 2745 C C . ASN A 1 357 ? -0.712 -4.984 0.074 1 91.81 357 ASN A C 1
ATOM 2747 O O . ASN A 1 357 ? -1.564 -5.746 0.539 1 91.81 357 ASN A O 1
ATOM 2751 N N . GLY A 1 358 ? 0.14 -4.18 0.841 1 90.88 358 GLY A N 1
ATOM 2752 C CA . GLY A 1 358 ? -0.173 -3.992 2.25 1 90.88 358 GLY A CA 1
ATOM 2753 C C . GLY A 1 358 ? 0.25 -5.164 3.115 1 90.88 358 GLY A C 1
ATOM 2754 O O . GLY A 1 358 ? 1.146 -5.926 2.742 1 90.88 358 GLY A O 1
ATOM 2755 N N . GLU A 1 359 ? -0.353 -5.27 4.207 1 88.56 359 GLU A N 1
ATOM 2756 C CA . GLU A 1 359 ? 0.047 -6.219 5.238 1 88.56 359 GLU A CA 1
ATOM 2757 C C . GLU A 1 359 ? -0.167 -7.66 4.781 1 88.56 359 GLU A C 1
ATOM 2759 O O . GLU A 1 359 ? 0.59 -8.555 5.156 1 88.56 359 GLU A O 1
ATOM 2764 N N . HIS A 1 360 ? -1.148 -7.93 3.957 1 93.06 360 HIS A N 1
ATOM 2765 C CA . HIS A 1 360 ? -1.485 -9.297 3.561 1 93.06 360 HIS A CA 1
ATOM 2766 C C . HIS A 1 360 ? -1.022 -9.586 2.135 1 93.06 360 HIS A C 1
ATOM 2768 O O . HIS A 1 360 ? -1.54 -10.492 1.482 1 93.06 360 HIS A O 1
ATOM 2774 N N . ARG A 1 361 ? -0.11 -8.797 1.659 1 92.25 361 ARG A N 1
ATOM 2775 C CA . ARG A 1 361 ? 0.494 -9.094 0.364 1 92.25 361 ARG A CA 1
ATOM 2776 C C . ARG A 1 361 ? 1.286 -10.398 0.415 1 92.25 361 ARG A C 1
ATOM 2778 O O . ARG A 1 361 ? 1.534 -10.938 1.495 1 92.25 361 ARG A O 1
ATOM 2785 N N . CYS A 1 362 ? 1.638 -10.875 -0.739 1 92.62 362 CYS A N 1
ATOM 2786 C CA . CYS A 1 362 ? 2.615 -11.961 -0.761 1 92.62 362 CYS A CA 1
ATOM 2787 C C . CYS A 1 362 ? 3.887 -11.562 -0.021 1 92.62 362 CYS A C 1
ATOM 2789 O O . CYS A 1 362 ? 4.492 -10.531 -0.326 1 92.62 362 CYS A O 1
ATOM 2791 N N . PRO A 1 363 ? 4.254 -12.398 0.905 1 89.12 363 PRO A N 1
ATOM 2792 C CA . PRO A 1 363 ? 5.418 -12.016 1.707 1 89.12 363 PRO A CA 1
ATOM 2793 C C . PRO A 1 363 ? 6.719 -12.039 0.911 1 89.12 363 PRO A C 1
ATOM 2795 O O . PRO A 1 363 ? 6.984 -13.008 0.19 1 89.12 363 PRO A O 1
ATOM 2798 N N . TYR A 1 364 ? 7.422 -10.906 0.975 1 84.69 364 TYR A N 1
ATOM 2799 C CA . TYR A 1 364 ? 8.773 -10.953 0.419 1 84.69 364 TYR A CA 1
ATOM 2800 C C . TYR A 1 364 ? 9.656 -11.906 1.211 1 84.69 364 TYR A C 1
ATOM 2802 O O . TYR A 1 364 ? 9.602 -11.938 2.443 1 84.69 364 TYR A O 1
ATOM 2810 N N . PRO A 1 365 ? 10.352 -12.867 0.522 1 91.25 365 PRO A N 1
ATOM 2811 C CA . PRO A 1 365 ? 10.773 -12.82 -0.878 1 91.25 365 PRO A CA 1
ATOM 2812 C C . PRO A 1 365 ? 9.992 -13.789 -1.765 1 91.25 365 PRO A C 1
ATOM 2814 O O . PRO A 1 365 ? 10.508 -14.25 -2.789 1 91.25 365 PRO A O 1
ATOM 2817 N N . ALA A 1 366 ? 8.781 -14.148 -1.42 1 93.94 366 ALA A N 1
ATOM 2818 C CA . ALA A 1 366 ? 7.992 -15.102 -2.195 1 93.94 366 ALA A CA 1
ATOM 2819 C C . ALA A 1 366 ? 7.887 -14.672 -3.654 1 93.94 366 ALA A C 1
ATOM 2821 O O . ALA A 1 366 ? 8.094 -15.477 -4.562 1 93.94 366 ALA A O 1
ATOM 2822 N N . PRO A 1 367 ? 7.613 -13.414 -3.953 1 93.31 367 PRO A N 1
ATOM 2823 C CA . PRO A 1 367 ? 7.562 -13 -5.359 1 93.31 367 PRO A CA 1
ATOM 2824 C C . PRO A 1 367 ? 8.883 -13.227 -6.086 1 93.31 367 PRO A C 1
ATOM 2826 O O . PRO A 1 367 ? 8.891 -13.594 -7.266 1 93.31 367 PRO A O 1
ATOM 2829 N N . LEU A 1 368 ? 9.992 -13.008 -5.406 1 91.12 368 LEU A N 1
ATOM 2830 C CA . LEU A 1 368 ? 11.305 -13.234 -6 1 91.12 368 LEU A CA 1
ATOM 2831 C C . LEU A 1 368 ? 11.523 -14.711 -6.301 1 91.12 368 LEU A C 1
ATOM 2833 O O . LEU A 1 368 ? 12.039 -15.062 -7.363 1 91.12 368 LEU A O 1
ATOM 2837 N N . LEU A 1 369 ? 11.164 -15.516 -5.367 1 95.69 369 LEU A N 1
ATOM 2838 C CA . LEU A 1 369 ? 11.312 -16.953 -5.551 1 95.69 369 LEU A CA 1
ATOM 2839 C C . LEU A 1 369 ? 10.43 -17.453 -6.695 1 95.69 369 LEU A C 1
ATOM 2841 O O . LEU A 1 369 ? 10.859 -18.281 -7.504 1 95.69 369 LEU A O 1
ATOM 2845 N N . ALA A 1 370 ? 9.195 -16.922 -6.707 1 97.06 370 ALA A N 1
ATOM 2846 C CA . ALA A 1 370 ? 8.305 -17.281 -7.809 1 97.06 370 ALA A CA 1
ATOM 2847 C C . ALA A 1 370 ? 8.891 -16.859 -9.148 1 97.06 370 ALA A C 1
ATOM 2849 O O . ALA A 1 370 ? 8.766 -17.578 -10.141 1 97.06 370 ALA A O 1
ATOM 2850 N N . ASP A 1 371 ? 9.523 -15.766 -9.18 1 95.44 371 ASP A N 1
ATOM 2851 C CA . ASP A 1 371 ? 10.164 -15.273 -10.398 1 95.44 371 ASP A CA 1
ATOM 2852 C C . ASP A 1 371 ? 11.312 -16.188 -10.82 1 95.44 371 ASP A C 1
ATOM 2854 O O . ASP A 1 371 ? 11.484 -16.469 -12.008 1 95.44 371 ASP A O 1
ATOM 2858 N N . VAL A 1 372 ? 12.109 -16.594 -9.898 1 96.69 372 VAL A N 1
ATOM 2859 C CA . VAL A 1 372 ? 13.211 -17.5 -10.195 1 96.69 372 VAL A CA 1
ATOM 2860 C C . VAL A 1 372 ? 12.656 -18.781 -10.82 1 96.69 372 VAL A C 1
ATOM 2862 O O . VAL A 1 372 ? 13.172 -19.266 -11.836 1 96.69 372 VAL A O 1
ATOM 2865 N N . VAL A 1 373 ? 11.586 -19.266 -10.25 1 98.31 373 VAL A N 1
ATOM 2866 C CA . VAL A 1 373 ? 10.984 -20.5 -10.734 1 98.31 373 VAL A CA 1
ATOM 2867 C C . VAL A 1 373 ? 10.438 -20.281 -12.141 1 98.31 373 VAL A C 1
ATOM 2869 O O . VAL A 1 373 ? 10.742 -21.047 -13.062 1 98.31 373 VAL A O 1
ATOM 2872 N N . ALA A 1 374 ? 9.68 -19.25 -12.312 1 98.19 374 ALA A N 1
ATOM 2873 C CA . ALA A 1 374 ? 9.023 -18.984 -13.586 1 98.19 374 ALA A CA 1
ATOM 2874 C C . ALA A 1 374 ? 10.039 -18.672 -14.68 1 98.19 374 ALA A C 1
ATOM 2876 O O . ALA A 1 374 ? 9.953 -19.203 -15.789 1 98.19 374 ALA A O 1
ATOM 2877 N N . ARG A 1 375 ? 10.977 -17.844 -14.344 1 96.31 375 ARG A N 1
ATOM 2878 C CA . ARG A 1 375 ? 12 -17.438 -15.305 1 96.31 375 ARG A CA 1
ATOM 2879 C C . ARG A 1 375 ? 12.844 -18.641 -15.742 1 96.31 375 ARG A C 1
ATOM 2881 O O . ARG A 1 375 ? 13.078 -18.828 -16.938 1 96.31 375 ARG A O 1
ATOM 2888 N N . THR A 1 376 ? 13.281 -19.375 -14.766 1 97.94 376 THR A N 1
ATOM 2889 C CA . THR A 1 376 ? 14.078 -20.562 -15.078 1 97.94 376 THR A CA 1
ATOM 2890 C C . THR A 1 376 ? 13.281 -21.547 -15.938 1 97.94 376 THR A C 1
ATOM 2892 O O . THR A 1 376 ? 13.82 -22.125 -16.891 1 97.94 376 THR A O 1
ATOM 2895 N N . ALA A 1 377 ? 12.031 -21.75 -15.617 1 98.19 377 ALA A N 1
ATOM 2896 C CA . ALA A 1 377 ? 11.172 -22.641 -16.375 1 98.19 377 ALA A CA 1
ATOM 2897 C C . ALA A 1 377 ? 11.07 -22.203 -17.828 1 98.19 377 ALA A C 1
ATOM 2899 O O . ALA A 1 377 ? 11.289 -23.016 -18.75 1 98.19 377 ALA A O 1
ATOM 2900 N N . VAL A 1 378 ? 10.789 -20.953 -18.031 1 97.69 378 VAL A N 1
ATOM 2901 C CA . VAL A 1 378 ? 10.562 -20.438 -19.375 1 97.69 378 VAL A CA 1
ATOM 2902 C C . VAL A 1 378 ? 11.875 -20.438 -20.156 1 97.69 378 VAL A C 1
ATOM 2904 O O . VAL A 1 378 ? 11.93 -20.906 -21.297 1 97.69 378 VAL A O 1
ATOM 2907 N N . GLU A 1 379 ? 12.945 -19.969 -19.547 1 96.25 379 GLU A N 1
ATOM 2908 C CA . GLU A 1 379 ? 14.242 -19.875 -20.219 1 96.25 379 GLU A CA 1
ATOM 2909 C C . GLU A 1 379 ? 14.766 -21.266 -20.594 1 96.25 379 GLU A C 1
ATOM 2911 O O . GLU A 1 379 ? 15.266 -21.469 -21.703 1 96.25 379 GLU A O 1
ATOM 2916 N N . THR A 1 380 ? 14.641 -22.188 -19.688 1 97.25 380 THR A N 1
ATOM 2917 C CA . THR A 1 380 ? 15.141 -23.531 -19.938 1 97.25 380 THR A CA 1
ATOM 2918 C C . THR A 1 380 ? 14.367 -24.172 -21.094 1 97.25 380 THR A C 1
ATOM 2920 O O . THR A 1 380 ? 14.969 -24.797 -21.969 1 97.25 380 THR A O 1
ATOM 2923 N N . LEU A 1 381 ? 13.078 -24.062 -21.094 1 97.31 381 LEU A N 1
ATOM 2924 C CA . LEU A 1 381 ? 12.266 -24.641 -22.156 1 97.31 381 LEU A CA 1
ATOM 2925 C C . LEU A 1 381 ? 12.664 -24.078 -23.531 1 97.31 381 LEU A C 1
ATOM 2927 O O . LEU A 1 381 ? 12.844 -24.844 -24.484 1 97.31 381 LEU A O 1
ATOM 2931 N N . LEU A 1 382 ? 12.836 -22.797 -23.609 1 93.69 382 LEU A N 1
ATOM 2932 C CA . LEU A 1 382 ? 13.148 -22.141 -24.875 1 93.69 382 LEU A CA 1
ATOM 2933 C C . LEU A 1 382 ? 14.57 -22.469 -25.312 1 93.69 382 LEU A C 1
ATOM 2935 O O . LEU A 1 382 ? 14.844 -22.531 -26.516 1 93.69 382 LEU A O 1
ATOM 2939 N N . GLU A 1 383 ? 15.422 -22.625 -24.359 1 93.44 383 GLU A N 1
ATOM 2940 C CA . GLU A 1 383 ? 16.797 -23.031 -24.672 1 93.44 383 GLU A CA 1
ATOM 2941 C C . GLU A 1 383 ? 16.828 -24.453 -25.234 1 93.44 383 GLU A C 1
ATOM 2943 O O . GLU A 1 383 ? 17.562 -24.719 -26.188 1 93.44 383 GLU A O 1
ATOM 2948 N N . ARG A 1 384 ? 16.078 -25.359 -24.688 1 94.94 384 ARG A N 1
ATOM 2949 C CA . ARG A 1 384 ? 16.094 -26.766 -25.078 1 94.94 384 ARG A CA 1
ATOM 2950 C C . ARG A 1 384 ? 15.305 -27 -26.344 1 94.94 384 ARG A C 1
ATOM 2952 O O . ARG A 1 384 ? 15.602 -27.922 -27.109 1 94.94 384 ARG A O 1
ATOM 2959 N N . LEU A 1 385 ? 14.328 -26.203 -26.516 1 95.12 385 LEU A N 1
ATOM 2960 C CA . LEU A 1 385 ? 13.484 -26.297 -27.703 1 95.12 385 LEU A CA 1
ATOM 2961 C C . LEU A 1 385 ? 13.391 -24.938 -28.406 1 95.12 385 LEU A C 1
ATOM 2963 O O . LEU A 1 385 ? 12.328 -24.328 -28.438 1 95.12 385 LEU A O 1
ATOM 2967 N N . PRO A 1 386 ? 14.414 -24.547 -29.062 1 91.56 386 PRO A N 1
ATOM 2968 C CA . PRO A 1 386 ? 14.5 -23.188 -29.625 1 91.56 386 PRO A CA 1
ATOM 2969 C C . PRO A 1 386 ? 13.508 -22.969 -30.766 1 91.56 386 PRO A C 1
ATOM 2971 O O . PRO A 1 386 ? 13.203 -21.812 -31.109 1 91.56 386 PRO A O 1
ATOM 2974 N N . ASP A 1 387 ? 12.992 -24.031 -31.406 1 93.25 387 ASP A N 1
ATOM 2975 C CA . ASP A 1 387 ? 12.062 -23.875 -32.531 1 93.25 387 ASP A CA 1
ATOM 2976 C C . ASP A 1 387 ? 10.633 -24.141 -32.094 1 93.25 387 ASP A C 1
ATOM 2978 O O . ASP A 1 387 ? 9.781 -24.516 -32.906 1 93.25 387 ASP A O 1
ATOM 2982 N N . LEU A 1 388 ? 10.383 -24.031 -30.812 1 95.12 388 LEU A N 1
ATOM 2983 C CA . LEU A 1 388 ? 9.062 -24.25 -30.219 1 95.12 388 LEU A CA 1
ATOM 2984 C C . LEU A 1 388 ? 8.031 -23.312 -30.828 1 95.12 388 LEU A C 1
ATOM 2986 O O . LEU A 1 388 ? 8.258 -22.094 -30.906 1 95.12 388 LEU A O 1
ATOM 2990 N N . VAL A 1 389 ? 6.895 -23.891 -31.312 1 95.56 389 VAL A N 1
ATOM 2991 C CA . VAL A 1 389 ? 5.801 -23.078 -31.859 1 95.56 389 VAL A CA 1
ATOM 2992 C C . VAL A 1 389 ? 4.465 -23.609 -31.344 1 95.56 389 VAL A C 1
ATOM 2994 O O . VAL A 1 389 ? 4.375 -24.766 -30.906 1 95.56 389 VAL A O 1
ATOM 2997 N N . LEU A 1 390 ? 3.49 -22.766 -31.344 1 96.25 390 LEU A N 1
ATOM 2998 C CA . LEU A 1 390 ? 2.148 -23.219 -31 1 96.25 390 LEU A CA 1
ATOM 2999 C C . LEU A 1 390 ? 1.621 -24.219 -32 1 96.25 390 LEU A C 1
ATOM 3001 O O . LEU A 1 390 ? 1.82 -24.062 -33.219 1 96.25 390 LEU A O 1
ATOM 3005 N N . ALA A 1 391 ? 0.931 -25.188 -31.484 1 97 391 ALA A N 1
ATOM 3006 C CA . ALA A 1 391 ? 0.368 -26.219 -32.375 1 97 391 ALA A CA 1
ATOM 3007 C C . ALA A 1 391 ? -0.943 -25.75 -33 1 97 391 ALA A C 1
ATOM 3009 O O . ALA A 1 391 ? -1.421 -26.328 -33.969 1 97 391 ALA A O 1
ATOM 3010 N N . LEU A 1 392 ? -1.528 -24.781 -32.5 1 95.19 392 LEU A N 1
ATOM 3011 C CA . LEU A 1 392 ? -2.787 -24.234 -32.969 1 95.19 392 LEU A CA 1
ATOM 3012 C C . LEU A 1 392 ? -2.693 -22.719 -33.156 1 95.19 392 LEU A C 1
ATOM 3014 O O . LEU A 1 392 ? -1.681 -22.109 -32.781 1 95.19 392 LEU A O 1
ATOM 3018 N N . GLU A 1 393 ? -3.748 -22.141 -33.75 1 94 393 GLU A N 1
ATOM 3019 C CA . GLU A 1 393 ? -3.812 -20.688 -33.844 1 94 393 GLU A CA 1
ATOM 3020 C C . GLU A 1 393 ? -4.047 -20.047 -32.469 1 94 393 GLU A C 1
ATOM 3022 O O . GLU A 1 393 ? -4.797 -20.578 -31.656 1 94 393 GLU A O 1
ATOM 3027 N N . PRO A 1 394 ? -3.398 -18.938 -32.281 1 90.75 394 PRO A N 1
ATOM 3028 C CA . PRO A 1 394 ? -3.518 -18.297 -30.969 1 90.75 394 PRO A CA 1
ATOM 3029 C C . PRO A 1 394 ? -4.969 -18.094 -30.531 1 90.75 394 PRO A C 1
ATOM 3031 O O . PRO A 1 394 ? -5.289 -18.25 -29.344 1 90.75 394 PRO A O 1
ATOM 3034 N N . GLY A 1 395 ? -5.805 -17.781 -31.453 1 89.38 395 GLY A N 1
ATOM 3035 C CA . GLY A 1 395 ? -7.207 -17.531 -31.141 1 89.38 395 GLY A CA 1
ATOM 3036 C C . GLY A 1 395 ? -7.938 -18.781 -30.688 1 89.38 395 GLY A C 1
ATOM 3037 O O . GLY A 1 395 ? -9.023 -18.703 -30.109 1 89.38 395 GLY A O 1
ATOM 3038 N N . GLU A 1 396 ? -7.27 -19.953 -30.844 1 92.44 396 GLU A N 1
ATOM 3039 C CA . GLU A 1 396 ? -7.891 -21.219 -30.484 1 92.44 396 GLU A CA 1
ATOM 3040 C C . GLU A 1 396 ? -7.535 -21.625 -29.062 1 92.44 396 GLU A C 1
ATOM 3042 O O . GLU A 1 396 ? -8.109 -22.578 -28.516 1 92.44 396 GLU A O 1
ATOM 3047 N N . LEU A 1 397 ? -6.684 -20.906 -28.516 1 92.44 397 LEU A N 1
ATOM 3048 C CA . LEU A 1 397 ? -6.336 -21.203 -27.125 1 92.44 397 LEU A CA 1
ATOM 3049 C C . LEU A 1 397 ? -7.52 -20.922 -26.203 1 92.44 397 LEU A C 1
ATOM 3051 O O . LEU A 1 397 ? -8.281 -19.984 -26.422 1 92.44 397 LEU A O 1
ATOM 3055 N N . THR A 1 398 ? -7.641 -21.828 -25.25 1 89.31 398 THR A N 1
ATOM 3056 C CA . THR A 1 398 ? -8.758 -21.688 -24.312 1 89.31 398 THR A CA 1
ATOM 3057 C C . THR A 1 398 ? -8.25 -21.359 -22.906 1 89.31 398 THR A C 1
ATOM 3059 O O . THR A 1 398 ? -7.23 -21.891 -22.469 1 89.31 398 THR A O 1
ATOM 3062 N N . TRP A 1 399 ? -8.992 -20.469 -22.266 1 89.69 399 TRP A N 1
ATOM 3063 C CA . TRP A 1 399 ? -8.703 -20.062 -20.891 1 89.69 399 TRP A CA 1
ATOM 3064 C C . TRP A 1 399 ? -9.547 -20.859 -19.906 1 89.69 399 TRP A C 1
ATOM 3066 O O . TRP A 1 399 ? -10.672 -21.25 -20.203 1 89.69 399 TRP A O 1
ATOM 3076 N N . ARG A 1 400 ? -8.953 -21.109 -18.703 1 83.62 400 ARG A N 1
ATOM 3077 C CA . ARG A 1 400 ? -9.742 -21.719 -17.641 1 83.62 400 ARG A CA 1
ATOM 3078 C C . ARG A 1 400 ? -10.953 -20.859 -17.297 1 83.62 400 ARG A C 1
ATOM 3080 O O . ARG A 1 400 ? -10.852 -19.625 -17.234 1 83.62 400 ARG A O 1
ATOM 3087 N N . PRO A 1 401 ? -12.086 -21.531 -17.141 1 81.94 401 PRO A N 1
ATOM 3088 C CA . PRO A 1 401 ? -13.297 -20.781 -16.781 1 81.94 401 PRO A CA 1
ATOM 3089 C C . PRO A 1 401 ? -13.336 -20.391 -15.305 1 81.94 401 PRO A C 1
ATOM 3091 O O . PRO A 1 401 ? -14.062 -21 -14.523 1 81.94 401 PRO A O 1
ATOM 3094 N N . SER A 1 402 ? -12.555 -19.469 -14.938 1 83.5 402 SER A N 1
ATOM 3095 C CA . SER A 1 402 ? -12.453 -19.047 -13.547 1 83.5 402 SER A CA 1
ATOM 3096 C C . SER A 1 402 ? -12.445 -17.516 -13.43 1 83.5 402 SER A C 1
ATOM 3098 O O . SER A 1 402 ? -11.75 -16.844 -14.188 1 83.5 402 SER A O 1
ATOM 3100 N N . ILE A 1 403 ? -13.258 -17.016 -12.484 1 84.75 403 ILE A N 1
ATOM 3101 C CA . ILE A 1 403 ? -13.242 -15.578 -12.227 1 84.75 403 ILE A CA 1
ATOM 3102 C C . ILE A 1 403 ? -12.125 -15.242 -11.242 1 84.75 403 ILE A C 1
ATOM 3104 O O . ILE A 1 403 ? -11.789 -14.07 -11.055 1 84.75 403 ILE A O 1
ATOM 3108 N N . TRP A 1 404 ? -11.523 -16.234 -10.711 1 87.56 404 TRP A N 1
ATOM 3109 C CA . TRP A 1 404 ? -10.516 -16.031 -9.672 1 87.56 404 TRP A CA 1
ATOM 3110 C C . TRP A 1 404 ? -9.109 -16.141 -10.242 1 87.56 404 TRP A C 1
ATOM 3112 O O . TRP A 1 404 ? -8.227 -15.359 -9.883 1 87.56 404 TRP A O 1
ATOM 3122 N N . MET A 1 405 ? -8.938 -17.062 -11.18 1 88.94 405 MET A N 1
ATOM 3123 C CA . MET A 1 405 ? -7.621 -17.344 -11.75 1 88.94 405 MET A CA 1
ATOM 3124 C C . MET A 1 405 ? -7.617 -17.094 -13.25 1 88.94 405 MET A C 1
ATOM 3126 O O . MET A 1 405 ? -8.656 -17.219 -13.906 1 88.94 405 MET A O 1
ATOM 3130 N N . ARG A 1 406 ? -6.48 -16.703 -13.719 1 91.06 406 ARG A N 1
ATOM 3131 C CA . ARG A 1 406 ? -6.258 -16.562 -15.148 1 91.06 406 ARG A CA 1
ATOM 3132 C C . ARG A 1 406 ? -5.117 -17.469 -15.617 1 91.06 406 ARG A C 1
ATOM 3134 O O . ARG A 1 406 ? -3.953 -17.219 -15.297 1 91.06 406 ARG A O 1
ATOM 3141 N N . GLY A 1 407 ? -5.449 -18.5 -16.281 1 91.94 407 GLY A N 1
ATOM 3142 C CA . GLY A 1 407 ? -4.523 -19.469 -16.859 1 91.94 407 GLY A CA 1
ATOM 3143 C C . GLY A 1 407 ? -5.117 -20.25 -18.016 1 91.94 407 GLY A C 1
ATOM 3144 O O . GLY A 1 407 ? -6.34 -20.344 -18.141 1 91.94 407 GLY A O 1
ATOM 3145 N N . LEU A 1 408 ? -4.289 -20.781 -18.797 1 92.94 408 LEU A N 1
ATOM 3146 C CA . LEU A 1 408 ? -4.711 -21.562 -19.953 1 92.94 408 LEU A CA 1
ATOM 3147 C C . LEU A 1 408 ? -5.102 -22.969 -19.531 1 92.94 408 LEU A C 1
ATOM 3149 O O . LEU A 1 408 ? -4.473 -23.562 -18.641 1 92.94 408 LEU A O 1
ATOM 3153 N N . THR A 1 409 ? -6.121 -23.484 -20.219 1 90.69 409 THR A N 1
ATOM 3154 C CA . THR A 1 409 ? -6.469 -24.891 -20.031 1 90.69 409 THR A CA 1
ATOM 3155 C C . THR A 1 409 ? -5.426 -25.797 -20.656 1 90.69 409 THR A C 1
ATOM 3157 O O . THR A 1 409 ? -5.105 -26.859 -20.109 1 90.69 409 THR A O 1
ATOM 3160 N N . ALA A 1 410 ? -4.984 -25.375 -21.797 1 95 410 ALA A N 1
ATOM 3161 C CA . ALA A 1 410 ? -3.971 -26.109 -22.547 1 95 410 ALA A CA 1
ATOM 3162 C C . ALA A 1 410 ? -3.094 -25.172 -23.359 1 95 410 ALA A C 1
ATOM 3164 O O . ALA A 1 410 ? -3.51 -24.062 -23.688 1 95 410 ALA A O 1
ATOM 3165 N N . LEU A 1 411 ? -1.862 -25.625 -23.609 1 97.69 411 LEU A N 1
ATOM 3166 C CA . LEU A 1 411 ? -0.897 -24.906 -24.438 1 97.69 411 LEU A CA 1
ATOM 3167 C C . LEU A 1 411 ? -0.112 -25.875 -25.312 1 97.69 411 LEU A C 1
ATOM 3169 O O . LEU A 1 411 ? 1.086 -26.078 -25.094 1 97.69 411 LEU A O 1
ATOM 3173 N N . PRO A 1 412 ? -0.857 -26.406 -26.312 1 98.25 412 PRO A N 1
ATOM 3174 C CA . PRO A 1 412 ? -0.201 -27.375 -27.203 1 98.25 412 PRO A CA 1
ATOM 3175 C C . PRO A 1 412 ? 0.899 -26.75 -28.062 1 98.25 412 PRO A C 1
ATOM 3177 O O . PRO A 1 412 ? 0.707 -25.656 -28.609 1 98.25 412 PRO A O 1
ATOM 3180 N N . ALA A 1 413 ? 2.033 -27.438 -28.203 1 97.56 413 ALA A N 1
ATOM 3181 C CA . ALA A 1 413 ? 3.186 -26.875 -28.906 1 97.56 413 ALA A CA 1
ATOM 3182 C C . ALA A 1 413 ? 3.865 -27.938 -29.766 1 97.56 413 ALA A C 1
ATOM 3184 O O . ALA A 1 413 ? 3.674 -29.141 -29.547 1 97.56 413 ALA A O 1
ATOM 3185 N N . LEU A 1 414 ? 4.551 -27.453 -30.781 1 97.88 414 LEU A N 1
ATOM 3186 C CA . LEU A 1 414 ? 5.332 -28.281 -31.703 1 97.88 414 LEU A CA 1
ATOM 3187 C C . LEU A 1 414 ? 6.789 -27.844 -31.719 1 97.88 414 LEU A C 1
ATOM 3189 O O . LEU A 1 414 ? 7.098 -26.688 -31.453 1 97.88 414 LEU A O 1
ATOM 3193 N N . PHE A 1 415 ? 7.656 -28.781 -31.969 1 96.5 415 PHE A N 1
ATOM 3194 C CA . PHE A 1 415 ? 9.086 -28.531 -32.094 1 96.5 415 PHE A CA 1
ATOM 3195 C C . PHE A 1 415 ? 9.773 -29.688 -32.812 1 96.5 415 PHE A C 1
ATOM 3197 O O . PHE A 1 415 ? 9.164 -30.734 -33.031 1 96.5 415 PHE A O 1
ATOM 3204 N N . THR A 1 416 ? 10.969 -29.438 -33.25 1 96.06 416 THR A N 1
ATOM 3205 C CA . THR A 1 416 ? 11.758 -30.531 -33.812 1 96.06 416 THR A CA 1
ATOM 3206 C C . THR A 1 416 ? 12.18 -31.516 -32.75 1 96.06 416 THR A C 1
ATOM 3208 O O . THR A 1 416 ? 12.75 -31.125 -31.719 1 96.06 416 THR A O 1
ATOM 3211 N N . PRO A 1 417 ? 11.828 -32.844 -32.938 1 95.44 417 PRO A N 1
ATOM 3212 C CA . PRO A 1 417 ? 12.211 -33.844 -31.938 1 95.44 417 PRO A CA 1
ATOM 3213 C C . PRO A 1 417 ? 13.703 -33.812 -31.625 1 95.44 417 PRO A C 1
ATOM 3215 O O . PRO A 1 417 ? 14.523 -33.625 -32.531 1 95.44 417 PRO A O 1
ATOM 3218 N N . VAL A 1 418 ? 13.984 -33.812 -30.453 1 85.81 418 VAL A N 1
ATOM 3219 C CA . VAL A 1 418 ? 15.367 -33.844 -30 1 85.81 418 VAL A CA 1
ATOM 3220 C C . VAL A 1 418 ? 15.672 -35.219 -29.391 1 85.81 418 VAL A C 1
ATOM 3222 O O . VAL A 1 418 ? 14.883 -35.75 -28.609 1 85.81 418 VAL A O 1
ATOM 3225 N N . VAL A 1 419 ? 16.5 -36.062 -30.047 1 71.5 419 VAL A N 1
ATOM 3226 C CA . VAL A 1 419 ? 16.875 -37.375 -29.578 1 71.5 419 VAL A CA 1
ATOM 3227 C C . VAL A 1 419 ? 17.734 -37.25 -28.312 1 71.5 419 VAL A C 1
ATOM 3229 O O . VAL A 1 419 ? 18.672 -36.469 -28.266 1 71.5 419 VAL A O 1
ATOM 3232 N N . ALA A 1 420 ? 17.188 -37.781 -27.203 1 54.94 420 ALA A N 1
ATOM 3233 C CA . ALA A 1 420 ? 17.969 -37.812 -25.953 1 54.94 420 ALA A CA 1
ATOM 3234 C C . ALA A 1 420 ? 19.281 -38.531 -26.156 1 54.94 420 ALA A C 1
ATOM 3236 O O . ALA A 1 420 ? 19.375 -39.469 -26.969 1 54.94 420 ALA A O 1
ATOM 3237 N N . MET B 1 1 ? 37.562 45.25 -27.344 1 24.34 1 MET B N 1
ATOM 3238 C CA . MET B 1 1 ? 36.594 44.25 -27.719 1 24.34 1 MET B CA 1
ATOM 3239 C C . MET B 1 1 ? 37 42.875 -27.188 1 24.34 1 MET B C 1
ATOM 3241 O O . MET B 1 1 ? 37.719 42.125 -27.875 1 24.34 1 MET B O 1
ATOM 3245 N N . THR B 1 2 ? 37.5 42.688 -26 1 28.02 2 THR B N 1
ATOM 3246 C CA . THR B 1 2 ? 38.25 41.656 -25.281 1 28.02 2 THR B CA 1
ATOM 3247 C C . THR B 1 2 ? 37.375 40.406 -25.062 1 28.02 2 THR B C 1
ATOM 3249 O O . THR B 1 2 ? 36.25 40.5 -24.578 1 28.02 2 THR B O 1
ATOM 3252 N N . ASP B 1 3 ? 37.562 39.344 -25.891 1 26.23 3 ASP B N 1
ATOM 3253 C CA . ASP B 1 3 ? 37 38 -26.047 1 26.23 3 ASP B CA 1
ATOM 3254 C C . ASP B 1 3 ? 37.031 37.219 -24.734 1 26.23 3 ASP B C 1
ATOM 3256 O O . ASP B 1 3 ? 38.094 36.781 -24.297 1 26.23 3 ASP B O 1
ATOM 3260 N N . ILE B 1 4 ? 36.406 37.656 -23.688 1 31.34 4 ILE B N 1
ATOM 3261 C CA . ILE B 1 4 ? 36.469 37.031 -22.375 1 31.34 4 ILE B CA 1
ATOM 3262 C C . ILE B 1 4 ? 36.031 35.562 -22.484 1 31.34 4 ILE B C 1
ATOM 3264 O O . ILE B 1 4 ? 34.969 35.25 -23.016 1 31.34 4 ILE B O 1
ATOM 3268 N N . ASP B 1 5 ? 37 34.625 -22.547 1 30.53 5 ASP B N 1
ATOM 3269 C CA . ASP B 1 5 ? 36.969 33.188 -22.719 1 30.53 5 ASP B CA 1
ATOM 3270 C C . ASP B 1 5 ? 36 32.531 -21.719 1 30.53 5 ASP B C 1
ATOM 3272 O O . ASP B 1 5 ? 36.062 32.844 -20.516 1 30.53 5 ASP B O 1
ATOM 3276 N N . PRO B 1 6 ? 34.844 31.953 -22.125 1 31.19 6 PRO B N 1
ATOM 3277 C CA . PRO B 1 6 ? 33.75 31.422 -21.297 1 31.19 6 PRO B CA 1
ATOM 3278 C C . PRO B 1 6 ? 34.219 30.344 -20.328 1 31.19 6 PRO B C 1
ATOM 3280 O O . PRO B 1 6 ? 35.219 29.672 -20.578 1 31.19 6 PRO B O 1
ATOM 3283 N N . SER B 1 7 ? 34.094 30.562 -18.969 1 31.84 7 SER B N 1
ATOM 3284 C CA . SER B 1 7 ? 34.562 29.781 -17.828 1 31.84 7 SER B CA 1
ATOM 3285 C C . SER B 1 7 ? 34.25 28.297 -18.016 1 31.84 7 SER B C 1
ATOM 3287 O O . SER B 1 7 ? 33.219 27.938 -18.594 1 31.84 7 SER B O 1
ATOM 3289 N N . PRO B 1 8 ? 35.281 27.359 -17.906 1 32.97 8 PRO B N 1
ATOM 3290 C CA . PRO B 1 8 ? 35.219 25.906 -18.141 1 32.97 8 PRO B CA 1
ATOM 3291 C C . PRO B 1 8 ? 34.094 25.234 -17.359 1 32.97 8 PRO B C 1
ATOM 3293 O O . PRO B 1 8 ? 33.656 25.75 -16.312 1 32.97 8 PRO B O 1
ATOM 3296 N N . HIS B 1 9 ? 33.156 24.516 -18.031 1 32.12 9 HIS B N 1
ATOM 3297 C CA . HIS B 1 9 ? 32.062 23.688 -17.562 1 32.12 9 HIS B CA 1
ATOM 3298 C C . HIS B 1 9 ? 32.5 22.703 -16.484 1 32.12 9 HIS B C 1
ATOM 3300 O O . HIS B 1 9 ? 33.5 22 -16.672 1 32.12 9 HIS B O 1
ATOM 3306 N N . PRO B 1 10 ? 32.344 22.953 -15.188 1 30.52 10 PRO B N 1
ATOM 3307 C CA . PRO B 1 10 ? 32.938 22.125 -14.141 1 30.52 10 PRO B CA 1
ATOM 3308 C C . PRO B 1 10 ? 32.781 20.625 -14.414 1 30.52 10 PRO B C 1
ATOM 3310 O O . PRO B 1 10 ? 31.766 20.203 -14.977 1 30.52 10 PRO B O 1
ATOM 3313 N N . VAL B 1 11 ? 33.875 19.891 -14.641 1 30.75 11 VAL B N 1
ATOM 3314 C CA . VAL B 1 11 ? 33.969 18.453 -14.758 1 30.75 11 VAL B CA 1
ATOM 3315 C C . VAL B 1 11 ? 33.281 17.781 -13.578 1 30.75 11 VAL B C 1
ATOM 3317 O O . VAL B 1 11 ? 33.594 18.062 -12.422 1 30.75 11 VAL B O 1
ATOM 3320 N N . ALA B 1 12 ? 32.094 17.188 -13.789 1 34.81 12 ALA B N 1
ATOM 3321 C CA . ALA B 1 12 ? 31.25 16.469 -12.836 1 34.81 12 ALA B CA 1
ATOM 3322 C C . ALA B 1 12 ? 32.062 15.469 -12.031 1 34.81 12 ALA B C 1
ATOM 3324 O O . ALA B 1 12 ? 32.844 14.703 -12.602 1 34.81 12 ALA B O 1
ATOM 3325 N N . ALA B 1 13 ? 32.188 15.523 -10.797 1 36.19 13 ALA B N 1
ATOM 3326 C CA . ALA B 1 13 ? 32.875 14.57 -9.938 1 36.19 13 ALA B CA 1
ATOM 3327 C C . ALA B 1 13 ? 32.5 13.141 -10.281 1 36.19 13 ALA B C 1
ATOM 3329 O O . ALA B 1 13 ? 31.375 12.875 -10.727 1 36.19 13 ALA B O 1
ATOM 3330 N N . PRO B 1 14 ? 33.188 12.039 -10.375 1 39 14 PRO B N 1
ATOM 3331 C CA . PRO B 1 14 ? 32.969 10.68 -10.883 1 39 14 PRO B CA 1
ATOM 3332 C C . PRO B 1 14 ? 31.734 10.016 -10.258 1 39 14 PRO B C 1
ATOM 3334 O O . PRO B 1 14 ? 31.547 8.805 -10.383 1 39 14 PRO B O 1
ATOM 3337 N N . GLY B 1 15 ? 31.141 10.445 -9.109 1 38.41 15 GLY B N 1
ATOM 3338 C CA . GLY B 1 15 ? 30.062 9.805 -8.383 1 38.41 15 GLY B CA 1
ATOM 3339 C C . GLY B 1 15 ? 28.828 9.562 -9.242 1 38.41 15 GLY B C 1
ATOM 3340 O O . GLY B 1 15 ? 28.844 9.828 -10.445 1 38.41 15 GLY B O 1
ATOM 3341 N N . CYS B 1 16 ? 27.609 9.047 -8.672 1 46.91 16 CYS B N 1
ATOM 3342 C CA . CYS B 1 16 ? 26.391 8.711 -9.398 1 46.91 16 CYS B CA 1
ATOM 3343 C C . CYS B 1 16 ? 26.078 9.766 -10.453 1 46.91 16 CYS B C 1
ATOM 3345 O O . CYS B 1 16 ? 25.828 10.922 -10.117 1 46.91 16 CYS B O 1
ATOM 3347 N N . PRO B 1 17 ? 26.438 9.523 -11.586 1 50.66 17 PRO B N 1
ATOM 3348 C CA . PRO B 1 17 ? 26.234 10.539 -12.625 1 50.66 17 PRO B CA 1
ATOM 3349 C C . PRO B 1 17 ? 24.828 11.109 -12.617 1 50.66 17 PRO B C 1
ATOM 3351 O O . PRO B 1 17 ? 23.859 10.391 -12.359 1 50.66 17 PRO B O 1
ATOM 3354 N N . VAL B 1 18 ? 24.766 12.336 -12.203 1 63.44 18 VAL B N 1
ATOM 3355 C CA . VAL B 1 18 ? 23.562 13.102 -12.492 1 63.44 18 VAL B CA 1
ATOM 3356 C C . VAL B 1 18 ? 22.984 12.68 -13.852 1 63.44 18 VAL B C 1
ATOM 3358 O O . VAL B 1 18 ? 23.719 12.656 -14.852 1 63.44 18 VAL B O 1
ATOM 3361 N N . HIS B 1 19 ? 21.797 12.07 -13.695 1 74.38 19 HIS B N 1
ATOM 3362 C CA . HIS B 1 19 ? 21.125 11.836 -14.969 1 74.38 19 HIS B CA 1
ATOM 3363 C C . HIS B 1 19 ? 21.172 13.07 -15.867 1 74.38 19 HIS B C 1
ATOM 3365 O O . HIS B 1 19 ? 20.969 14.188 -15.391 1 74.38 19 HIS B O 1
ATOM 3371 N N . PRO B 1 20 ? 21.688 13.016 -17 1 77.06 20 PRO B N 1
ATOM 3372 C CA . PRO B 1 20 ? 21.828 14.172 -17.891 1 77.06 20 PRO B CA 1
ATOM 3373 C C . PRO B 1 20 ? 20.547 15 -18 1 77.06 20 PRO B C 1
ATOM 3375 O O . PRO B 1 20 ? 20.609 16.219 -18.219 1 77.06 20 PRO B O 1
ATOM 3378 N N . ASP B 1 21 ? 19.438 14.383 -17.703 1 82.5 21 ASP B N 1
ATOM 3379 C CA . ASP B 1 21 ? 18.156 15.062 -17.875 1 82.5 21 ASP B CA 1
ATOM 3380 C C . ASP B 1 21 ? 17.562 15.445 -16.516 1 82.5 21 ASP B C 1
ATOM 3382 O O . ASP B 1 21 ? 16.359 15.719 -16.422 1 82.5 21 ASP B O 1
ATOM 3386 N N . ALA B 1 22 ? 18.484 15.547 -15.586 1 90.5 22 ALA B N 1
ATOM 3387 C CA . ALA B 1 22 ? 17.953 15.852 -14.266 1 90.5 22 ALA B CA 1
ATOM 3388 C C . ALA B 1 22 ? 17.453 17.281 -14.188 1 90.5 22 ALA B C 1
ATOM 3390 O O . ALA B 1 22 ? 18.078 18.203 -14.734 1 90.5 22 ALA B O 1
ATOM 3391 N N . VAL B 1 23 ? 16.312 17.5 -13.57 1 88.44 23 VAL B N 1
ATOM 3392 C CA . VAL B 1 23 ? 15.703 18.828 -13.438 1 88.44 23 VAL B CA 1
ATOM 3393 C C . VAL B 1 23 ? 15.789 19.297 -11.992 1 88.44 23 VAL B C 1
ATOM 3395 O O . VAL B 1 23 ? 15.578 18.516 -11.062 1 88.44 23 VAL B O 1
ATOM 3398 N N . PRO B 1 24 ? 16.172 20.531 -11.805 1 87.44 24 PRO B N 1
ATOM 3399 C CA . PRO B 1 24 ? 16.172 21.047 -10.438 1 87.44 24 PRO B CA 1
ATOM 3400 C C . PRO B 1 24 ? 14.781 21.031 -9.805 1 87.44 24 PRO B C 1
ATOM 3402 O O . PRO B 1 24 ? 13.805 21.469 -10.43 1 87.44 24 PRO B O 1
ATOM 3405 N N . LEU B 1 25 ? 14.805 20.344 -8.672 1 83.75 25 LEU B N 1
ATOM 3406 C CA . LEU B 1 25 ? 13.555 20.344 -7.926 1 83.75 25 LEU B CA 1
ATOM 3407 C C . LEU B 1 25 ? 13.445 21.594 -7.062 1 83.75 25 LEU B C 1
ATOM 3409 O O . LEU B 1 25 ? 13.648 21.547 -5.848 1 83.75 25 LEU B O 1
ATOM 3413 N N . ALA B 1 26 ? 13.602 22.719 -7.613 1 71.31 26 ALA B N 1
ATOM 3414 C CA . ALA B 1 26 ? 13.516 24.031 -6.965 1 71.31 26 ALA B CA 1
ATOM 3415 C C . ALA B 1 26 ? 12.891 25.062 -7.895 1 71.31 26 ALA B C 1
ATOM 3417 O O . ALA B 1 26 ? 12.664 24.781 -9.078 1 71.31 26 ALA B O 1
ATOM 3418 N N . GLY B 1 27 ? 12.344 26.016 -7.344 1 61.41 27 GLY B N 1
ATOM 3419 C CA . GLY B 1 27 ? 11.961 27.156 -8.164 1 61.41 27 GLY B CA 1
ATOM 3420 C C . GLY B 1 27 ? 10.484 27.516 -8.039 1 61.41 27 GLY B C 1
ATOM 3421 O O . GLY B 1 27 ? 9.695 26.719 -7.516 1 61.41 27 GLY B O 1
ATOM 3422 N N . LEU B 1 28 ? 10.203 28.688 -8.414 1 53.09 28 LEU B N 1
ATOM 3423 C CA . LEU B 1 28 ? 8.961 29.422 -8.211 1 53.09 28 LEU B CA 1
ATOM 3424 C C . LEU B 1 28 ? 7.801 28.719 -8.914 1 53.09 28 LEU B C 1
ATOM 3426 O O . LEU B 1 28 ? 6.648 28.844 -8.484 1 53.09 28 LEU B O 1
ATOM 3430 N N . GLU B 1 29 ? 8.156 27.969 -9.891 1 56.75 29 GLU B N 1
ATOM 3431 C CA . GLU B 1 29 ? 7.066 27.391 -10.68 1 56.75 29 GLU B CA 1
ATOM 3432 C C . GLU B 1 29 ? 6.285 26.359 -9.867 1 56.75 29 GLU B C 1
ATOM 3434 O O . GLU B 1 29 ? 5.082 26.172 -10.078 1 56.75 29 GLU B O 1
ATOM 3439 N N . TYR B 1 30 ? 6.91 25.812 -8.906 1 58.62 30 TYR B N 1
ATOM 3440 C CA . TYR B 1 30 ? 6.215 24.844 -8.062 1 58.62 30 TYR B CA 1
ATOM 3441 C C . TYR B 1 30 ? 5.086 25.5 -7.289 1 58.62 30 TYR B C 1
ATOM 3443 O O . TYR B 1 30 ? 4.105 24.859 -6.922 1 58.62 30 TYR B O 1
ATOM 3451 N N . GLN B 1 31 ? 5.203 26.797 -7.199 1 60 31 GLN B N 1
ATOM 3452 C CA . GLN B 1 31 ? 4.375 27.5 -6.227 1 60 31 GLN B CA 1
ATOM 3453 C C . GLN B 1 31 ? 2.975 27.766 -6.781 1 60 31 GLN B C 1
ATOM 3455 O O . GLN B 1 31 ? 1.978 27.547 -6.086 1 60 31 GLN B O 1
ATOM 3460 N N . GLN B 1 32 ? 2.939 28.078 -8 1 63.34 32 GLN B N 1
ATOM 3461 C CA . GLN B 1 32 ? 1.619 28.547 -8.406 1 63.34 32 GLN B CA 1
ATOM 3462 C C . GLN B 1 32 ? 0.8 27.406 -9.023 1 63.34 32 GLN B C 1
ATOM 3464 O O . GLN B 1 32 ? -0.398 27.297 -8.758 1 63.34 32 GLN B O 1
ATOM 3469 N N . THR B 1 33 ? 1.452 26.562 -9.719 1 76.12 33 THR B N 1
ATOM 3470 C CA . THR B 1 33 ? 0.706 25.5 -10.383 1 76.12 33 THR B CA 1
ATOM 3471 C C . THR B 1 33 ? 1.497 24.188 -10.359 1 76.12 33 THR B C 1
ATOM 3473 O O . THR B 1 33 ? 1.945 23.719 -11.406 1 76.12 33 THR B O 1
ATOM 3476 N N . PRO B 1 34 ? 1.531 23.625 -9.18 1 81.12 34 PRO B N 1
ATOM 3477 C CA . PRO B 1 34 ? 2.33 22.391 -9.078 1 81.12 34 PRO B CA 1
ATOM 3478 C C . PRO B 1 34 ? 1.858 21.297 -10.031 1 81.12 34 PRO B C 1
ATOM 3480 O O . PRO B 1 34 ? 2.678 20.547 -10.57 1 81.12 34 PRO B O 1
ATOM 3483 N N . SER B 1 35 ? 0.583 21.266 -10.266 1 78.56 35 SER B N 1
ATOM 3484 C CA . SER B 1 35 ? 0.045 20.234 -11.141 1 78.56 35 SER B CA 1
ATOM 3485 C C . SER B 1 35 ? 0.613 20.344 -12.555 1 78.56 35 SER B C 1
ATOM 3487 O O . SER B 1 35 ? 0.873 19.328 -13.211 1 78.56 35 SER B O 1
ATOM 3489 N N . GLU B 1 36 ? 0.804 21.594 -12.953 1 79.81 36 GLU B N 1
ATOM 3490 C CA . GLU B 1 36 ? 1.378 21.797 -14.281 1 79.81 36 GLU B CA 1
ATOM 3491 C C . GLU B 1 36 ? 2.838 21.359 -14.328 1 79.81 36 GLU B C 1
ATOM 3493 O O . GLU B 1 36 ? 3.291 20.797 -15.328 1 79.81 36 GLU B O 1
ATOM 3498 N N . LEU B 1 37 ? 3.459 21.625 -13.258 1 83.62 37 LEU B N 1
ATOM 3499 C CA . LEU B 1 37 ? 4.855 21.219 -13.172 1 83.62 37 LEU B CA 1
ATOM 3500 C C . LEU B 1 37 ? 4.973 19.688 -13.219 1 83.62 37 LEU B C 1
ATOM 3502 O O . LEU B 1 37 ? 5.785 19.156 -13.969 1 83.62 37 LEU B O 1
ATOM 3506 N N . TYR B 1 38 ? 4.199 19.062 -12.492 1 89.38 38 TYR B N 1
ATOM 3507 C CA . TYR B 1 38 ? 4.258 17.609 -12.445 1 89.38 38 TYR B CA 1
ATOM 3508 C C . TYR B 1 38 ? 3.826 17 -13.773 1 89.38 38 TYR B C 1
ATOM 3510 O O . TYR B 1 38 ? 4.363 15.969 -14.195 1 89.38 38 TYR B O 1
ATOM 3518 N N . ARG B 1 39 ? 2.891 17.625 -14.359 1 85.62 39 ARG B N 1
ATOM 3519 C CA . ARG B 1 39 ? 2.467 17.188 -15.68 1 85.62 39 ARG B CA 1
ATOM 3520 C C . ARG B 1 39 ? 3.613 17.281 -16.688 1 85.62 39 ARG B C 1
ATOM 3522 O O . ARG B 1 39 ? 3.809 16.375 -17.5 1 85.62 39 ARG B O 1
ATOM 3529 N N . GLY B 1 40 ? 4.273 18.438 -16.656 1 85.62 40 GLY B N 1
ATOM 3530 C CA . GLY B 1 40 ? 5.422 18.609 -17.531 1 85.62 40 GLY B CA 1
ATOM 3531 C C . GLY B 1 40 ? 6.52 17.594 -17.281 1 85.62 40 GLY B C 1
ATOM 3532 O O . GLY B 1 40 ? 7.062 17.016 -18.234 1 85.62 40 GLY B O 1
ATOM 3533 N N . LEU B 1 41 ? 6.801 17.328 -16.078 1 89.44 41 LEU B N 1
ATOM 3534 C CA . LEU B 1 41 ? 7.828 16.359 -15.719 1 89.44 41 LEU B CA 1
ATOM 3535 C C . LEU B 1 41 ? 7.43 14.953 -16.172 1 89.44 41 LEU B C 1
ATOM 3537 O O . LEU B 1 41 ? 8.266 14.203 -16.688 1 89.44 41 LEU B O 1
ATOM 3541 N N . ARG B 1 42 ? 6.238 14.633 -15.969 1 88.62 42 ARG B N 1
ATOM 3542 C CA . ARG B 1 42 ? 5.734 13.328 -16.375 1 88.62 42 ARG B CA 1
ATOM 3543 C C . ARG B 1 42 ? 5.832 13.148 -17.875 1 88.62 42 ARG B C 1
ATOM 3545 O O . ARG B 1 42 ? 6.16 12.062 -18.359 1 88.62 42 ARG B O 1
ATOM 3552 N N . ALA B 1 43 ? 5.438 14.164 -18.578 1 86.94 43 ALA B N 1
ATOM 3553 C CA . ALA B 1 43 ? 5.48 14.109 -20.047 1 86.94 43 ALA B CA 1
ATOM 3554 C C . ALA B 1 43 ? 6.906 13.883 -20.547 1 86.94 43 ALA B C 1
ATOM 3556 O O . ALA B 1 43 ? 7.125 13.141 -21.5 1 86.94 43 ALA B O 1
ATOM 3557 N N . GLU B 1 44 ? 7.77 14.477 -19.828 1 88.5 44 GLU B N 1
ATOM 3558 C CA . GLU B 1 44 ? 9.156 14.445 -20.266 1 88.5 44 GLU B CA 1
ATOM 3559 C C . GLU B 1 44 ? 9.859 13.18 -19.781 1 88.5 44 GLU B C 1
ATOM 3561 O O . GLU B 1 44 ? 10.695 12.617 -20.5 1 88.5 44 GLU B O 1
ATOM 3566 N N . HIS B 1 45 ? 9.508 12.703 -18.594 1 90 45 HIS B N 1
ATOM 3567 C CA . HIS B 1 45 ? 10.359 11.695 -17.969 1 90 45 HIS B CA 1
ATOM 3568 C C . HIS B 1 45 ? 9.57 10.445 -17.609 1 90 45 HIS B C 1
ATOM 3570 O O . HIS B 1 45 ? 10.148 9.422 -17.234 1 90 45 HIS B O 1
ATOM 3576 N N . GLY B 1 46 ? 8.328 10.523 -17.672 1 88 46 GLY B N 1
ATOM 3577 C CA . GLY B 1 46 ? 7.508 9.398 -17.25 1 88 46 GLY B CA 1
ATOM 3578 C C . GLY B 1 46 ? 7.188 9.414 -15.766 1 88 46 GLY B C 1
ATOM 3579 O O . GLY B 1 46 ? 7.074 10.484 -15.164 1 88 46 GLY B O 1
ATOM 3580 N N . ALA B 1 47 ? 7.023 8.289 -15.172 1 90.12 47 ALA B N 1
ATOM 3581 C CA . ALA B 1 47 ? 6.508 8.164 -13.812 1 90.12 47 ALA B CA 1
ATOM 3582 C C . ALA B 1 47 ? 7.602 8.43 -12.789 1 90.12 47 ALA B C 1
ATOM 3584 O O . ALA B 1 47 ? 7.312 8.633 -11.602 1 90.12 47 ALA B O 1
ATOM 3585 N N . VAL B 1 48 ? 8.828 8.367 -13.211 1 93 48 VAL B N 1
ATOM 3586 C CA . VAL B 1 48 ? 9.984 8.633 -12.367 1 93 48 VAL B CA 1
ATOM 3587 C C . VAL B 1 48 ? 10.93 9.602 -13.078 1 93 48 VAL B C 1
ATOM 3589 O O . VAL B 1 48 ? 11.367 9.336 -14.203 1 93 48 VAL B O 1
ATOM 3592 N N . ALA B 1 49 ? 11.211 10.695 -12.406 1 94.62 49 ALA B N 1
ATOM 3593 C CA . ALA B 1 49 ? 12.039 11.719 -13.047 1 94.62 49 ALA B CA 1
ATOM 3594 C C . ALA B 1 49 ? 13.328 11.945 -12.273 1 94.62 49 ALA B C 1
ATOM 3596 O O . ALA B 1 49 ? 13.328 11.961 -11.039 1 94.62 49 ALA B O 1
ATOM 3597 N N . PRO B 1 50 ? 14.414 12.047 -12.977 1 95.25 50 PRO B N 1
ATOM 3598 C CA . PRO B 1 50 ? 15.641 12.477 -12.305 1 95.25 50 PRO B CA 1
ATOM 3599 C C . PRO B 1 50 ? 15.594 13.945 -11.891 1 95.25 50 PRO B C 1
ATOM 3601 O O . PRO B 1 50 ? 15.227 14.805 -12.695 1 95.25 50 PRO B O 1
ATOM 3604 N N . VAL B 1 51 ? 15.914 14.234 -10.664 1 94.06 51 VAL B N 1
ATOM 3605 C CA . VAL B 1 51 ? 15.859 15.609 -10.195 1 94.06 51 VAL B CA 1
ATOM 3606 C C . VAL B 1 51 ? 17.156 15.953 -9.445 1 94.06 51 VAL B C 1
ATOM 3608 O O . VAL B 1 51 ? 17.938 15.062 -9.117 1 94.06 51 VAL B O 1
ATOM 3611 N N . LEU B 1 52 ? 17.359 17.25 -9.289 1 93.12 52 LEU B N 1
ATOM 3612 C CA . LEU B 1 52 ? 18.438 17.781 -8.453 1 93.12 52 LEU B CA 1
ATOM 3613 C C . LEU B 1 52 ? 17.891 18.516 -7.25 1 93.12 52 LEU B C 1
ATOM 3615 O O . LEU B 1 52 ? 17.109 19.469 -7.402 1 93.12 52 LEU B O 1
ATOM 3619 N N . LEU B 1 53 ? 18.266 17.984 -6.133 1 91.38 53 LEU B N 1
ATOM 3620 C CA . LEU B 1 53 ? 17.922 18.672 -4.891 1 91.38 53 LEU B CA 1
ATOM 3621 C C . LEU B 1 53 ? 18.875 19.844 -4.652 1 91.38 53 LEU B C 1
ATOM 3623 O O . LEU B 1 53 ? 19.719 20.156 -5.496 1 91.38 53 LEU B O 1
ATOM 3627 N N . ASP B 1 54 ? 18.625 20.578 -3.562 1 86.12 54 ASP B N 1
ATOM 3628 C CA . ASP B 1 54 ? 19.484 21.703 -3.205 1 86.12 54 ASP B CA 1
ATOM 3629 C C . ASP B 1 54 ? 20.953 21.328 -3.328 1 86.12 54 ASP B C 1
ATOM 3631 O O . ASP B 1 54 ? 21.359 20.234 -2.938 1 86.12 54 ASP B O 1
ATOM 3635 N N . GLY B 1 55 ? 21.703 22.266 -3.961 1 87.31 55 GLY B N 1
ATOM 3636 C CA . GLY B 1 55 ? 23.141 22.016 -4.105 1 87.31 55 GLY B CA 1
ATOM 3637 C C . GLY B 1 55 ? 23.469 21.078 -5.246 1 87.31 55 GLY B C 1
ATOM 3638 O O . GLY B 1 55 ? 24.625 20.672 -5.414 1 87.31 55 GLY B O 1
ATOM 3639 N N . GLY B 1 56 ? 22.469 20.656 -5.965 1 91.12 56 GLY B N 1
ATOM 3640 C CA . GLY B 1 56 ? 22.703 19.812 -7.121 1 91.12 56 GLY B CA 1
ATOM 3641 C C . GLY B 1 56 ? 22.812 18.344 -6.77 1 91.12 56 GLY B C 1
ATOM 3642 O O . GLY B 1 56 ? 23.391 17.562 -7.512 1 91.12 56 GLY B O 1
ATOM 3643 N N . ILE B 1 57 ? 22.281 17.984 -5.637 1 93.12 57 ILE B N 1
ATOM 3644 C CA . ILE B 1 57 ? 22.359 16.594 -5.203 1 93.12 57 ILE B CA 1
ATOM 3645 C C . ILE B 1 57 ? 21.328 15.758 -5.969 1 93.12 57 ILE B C 1
ATOM 3647 O O . ILE B 1 57 ? 20.141 16.062 -5.953 1 93.12 57 ILE B O 1
ATOM 3651 N N . PRO B 1 58 ? 21.75 14.672 -6.59 1 94.75 58 PRO B N 1
ATOM 3652 C CA . PRO B 1 58 ? 20.828 13.898 -7.434 1 94.75 58 PRO B CA 1
ATOM 3653 C C . PRO B 1 58 ? 19.844 13.055 -6.625 1 94.75 58 PRO B C 1
ATOM 3655 O O . PRO B 1 58 ? 20.219 12.508 -5.582 1 94.75 58 PRO B O 1
ATOM 3658 N N . ALA B 1 59 ? 18.625 12.969 -7.148 1 95.94 59 ALA B N 1
ATOM 3659 C CA . ALA B 1 59 ? 17.578 12.102 -6.617 1 95.94 59 ALA B CA 1
ATOM 3660 C C . ALA B 1 59 ? 16.562 11.734 -7.703 1 95.94 59 ALA B C 1
ATOM 3662 O O . ALA B 1 59 ? 16.688 12.172 -8.852 1 95.94 59 ALA B O 1
ATOM 3663 N N . TRP B 1 60 ? 15.734 10.828 -7.395 1 96.56 60 TRP B N 1
ATOM 3664 C CA . TRP B 1 60 ? 14.594 10.5 -8.242 1 96.56 60 TRP B CA 1
ATOM 3665 C C . TRP B 1 60 ? 13.305 11.047 -7.652 1 96.56 60 TRP B C 1
ATOM 3667 O O . TRP B 1 60 ? 13.047 10.906 -6.453 1 96.56 60 TRP B O 1
ATOM 3677 N N . LEU B 1 61 ? 12.516 11.75 -8.445 1 96.06 61 LEU B N 1
ATOM 3678 C CA . LEU B 1 61 ? 11.156 12.109 -8.055 1 96.06 61 LEU B CA 1
ATOM 3679 C C . LEU B 1 61 ? 10.148 11.117 -8.617 1 96.06 61 LEU B C 1
ATOM 3681 O O . LEU B 1 61 ? 10.031 10.961 -9.836 1 96.06 61 LEU B O 1
ATOM 3685 N N . VAL B 1 62 ? 9.492 10.422 -7.746 1 96.12 62 VAL B N 1
ATOM 3686 C CA . VAL B 1 62 ? 8.477 9.461 -8.164 1 96.12 62 VAL B CA 1
ATOM 3687 C C . VAL B 1 62 ? 7.137 10.172 -8.344 1 96.12 62 VAL B C 1
ATOM 3689 O O . VAL B 1 62 ? 6.594 10.734 -7.387 1 96.12 62 VAL B O 1
ATOM 3692 N N . LEU B 1 63 ? 6.562 10.086 -9.562 1 92.88 63 LEU B N 1
ATOM 3693 C CA . LEU B 1 63 ? 5.422 10.922 -9.922 1 92.88 63 LEU B CA 1
ATOM 3694 C C . LEU B 1 63 ? 4.156 10.086 -10.047 1 92.88 63 LEU B C 1
ATOM 3696 O O . LEU B 1 63 ? 3.053 10.57 -9.789 1 92.88 63 LEU B O 1
ATOM 3700 N N . GLY B 1 64 ? 4.398 8.891 -10.477 1 91 64 GLY B N 1
ATOM 3701 C CA . GLY B 1 64 ? 3.236 8.062 -10.766 1 91 64 GLY B CA 1
ATOM 3702 C C . GLY B 1 64 ? 2.6 7.477 -9.516 1 91 64 GLY B C 1
ATOM 3703 O O . GLY B 1 64 ? 3.301 7.074 -8.586 1 91 64 GLY B O 1
ATOM 3704 N N . TYR B 1 65 ? 1.227 7.395 -9.516 1 91.44 65 TYR B N 1
ATOM 3705 C CA . TYR B 1 65 ? 0.488 6.832 -8.398 1 91.44 65 TYR B CA 1
ATOM 3706 C C . TYR B 1 65 ? 0.897 5.387 -8.141 1 91.44 65 TYR B C 1
ATOM 3708 O O . TYR B 1 65 ? 1.261 5.023 -7.023 1 91.44 65 TYR B O 1
ATOM 3716 N N . PRO B 1 66 ? 0.998 4.504 -9.172 1 89.69 66 PRO B N 1
ATOM 3717 C CA . PRO B 1 66 ? 1.414 3.121 -8.922 1 89.69 66 PRO B CA 1
ATOM 3718 C C . PRO B 1 66 ? 2.838 3.021 -8.383 1 89.69 66 PRO B C 1
ATOM 3720 O O . PRO B 1 66 ? 3.107 2.205 -7.496 1 89.69 66 PRO B O 1
ATOM 3723 N N . GLU B 1 67 ? 3.693 3.85 -8.906 1 92.06 67 GLU B N 1
ATOM 3724 C CA . GLU B 1 67 ? 5.098 3.77 -8.516 1 92.06 67 GLU B CA 1
ATOM 3725 C C . GLU B 1 67 ? 5.301 4.262 -7.082 1 92.06 67 GLU B C 1
ATOM 3727 O O . GLU B 1 67 ? 6.094 3.688 -6.332 1 92.06 67 GLU B O 1
ATOM 3732 N N . VAL B 1 68 ? 4.562 5.348 -6.719 1 95.5 68 VAL B N 1
ATOM 3733 C CA . VAL B 1 68 ? 4.641 5.793 -5.328 1 95.5 68 VAL B CA 1
ATOM 3734 C C . VAL B 1 68 ? 4.105 4.699 -4.406 1 95.5 68 VAL B C 1
ATOM 3736 O O . VAL B 1 68 ? 4.699 4.41 -3.365 1 95.5 68 VAL B O 1
ATOM 3739 N N . SER B 1 69 ? 3 4.137 -4.82 1 92.75 69 SER B N 1
ATOM 3740 C CA . SER B 1 69 ? 2.42 3.047 -4.043 1 92.75 69 SER B CA 1
ATOM 3741 C C . SER B 1 69 ? 3.391 1.874 -3.926 1 92.75 69 SER B C 1
ATOM 3743 O O . SER B 1 69 ? 3.541 1.291 -2.85 1 92.75 69 SER B O 1
ATOM 3745 N N . TYR B 1 70 ? 4.09 1.513 -5 1 92.69 70 TYR B N 1
ATOM 3746 C CA . TYR B 1 70 ? 5.047 0.413 -5.02 1 92.69 70 TYR B CA 1
ATOM 3747 C C . TYR B 1 70 ? 6.223 0.697 -4.094 1 92.69 70 TYR B C 1
ATOM 3749 O O . TYR B 1 70 ? 6.605 -0.153 -3.283 1 92.69 70 TYR B O 1
ATOM 3757 N N . VAL B 1 71 ? 6.762 1.856 -4.156 1 95.94 71 VAL B N 1
ATOM 3758 C CA . VAL B 1 71 ? 7.914 2.244 -3.352 1 95.94 71 VAL B CA 1
ATOM 3759 C C . VAL B 1 71 ? 7.555 2.18 -1.869 1 95.94 71 VAL B C 1
ATOM 3761 O O . VAL B 1 71 ? 8.328 1.656 -1.06 1 95.94 71 VAL B O 1
ATOM 3764 N N . THR B 1 72 ? 6.387 2.643 -1.545 1 95.81 72 THR B N 1
ATOM 3765 C CA . THR B 1 72 ? 6.004 2.738 -0.141 1 95.81 72 THR B CA 1
ATOM 3766 C C . THR B 1 72 ? 5.605 1.369 0.405 1 95.81 72 THR B C 1
ATOM 3768 O O . THR B 1 72 ? 5.656 1.141 1.615 1 95.81 72 THR B O 1
ATOM 3771 N N . SER B 1 73 ? 5.297 0.462 -0.469 1 92.5 73 SER B N 1
ATOM 3772 C CA . SER B 1 73 ? 4.844 -0.854 -0.032 1 92.5 73 SER B CA 1
ATOM 3773 C C . SER B 1 73 ? 5.996 -1.848 0.025 1 92.5 73 SER B C 1
ATOM 3775 O O . SER B 1 73 ? 5.832 -2.975 0.498 1 92.5 73 SER B O 1
ATOM 3777 N N . HIS B 1 74 ? 7.152 -1.503 -0.507 1 92.12 74 HIS B N 1
ATOM 3778 C CA . HIS B 1 74 ? 8.289 -2.412 -0.563 1 92.12 74 HIS B CA 1
ATOM 3779 C C . HIS B 1 74 ? 9.492 -1.83 0.167 1 92.12 74 HIS B C 1
ATOM 3781 O O . HIS B 1 74 ? 10.516 -1.528 -0.455 1 92.12 74 HIS B O 1
ATOM 3787 N N . ASP B 1 75 ? 9.391 -1.881 1.438 1 92 75 ASP B N 1
ATOM 3788 C CA . ASP B 1 75 ? 10.453 -1.335 2.285 1 92 75 ASP B CA 1
ATOM 3789 C C . ASP B 1 75 ? 11.742 -2.133 2.133 1 92 75 ASP B C 1
ATOM 3791 O O . ASP B 1 75 ? 12.836 -1.604 2.355 1 92 75 ASP B O 1
ATOM 3795 N N . GLU B 1 76 ? 11.648 -3.361 1.731 1 88.75 76 GLU B N 1
ATOM 3796 C CA . GLU B 1 76 ? 12.82 -4.203 1.539 1 88.75 76 GLU B CA 1
ATOM 3797 C C . GLU B 1 76 ? 13.625 -3.76 0.32 1 88.75 76 GLU B C 1
ATOM 3799 O O . GLU B 1 76 ? 14.82 -4.039 0.222 1 88.75 76 GLU B O 1
ATOM 3804 N N . LEU B 1 77 ? 12.93 -3.094 -0.63 1 91.69 77 LEU B N 1
ATOM 3805 C CA . LEU B 1 77 ? 13.586 -2.607 -1.84 1 91.69 77 LEU B CA 1
ATOM 3806 C C . LEU B 1 77 ? 13.93 -1.126 -1.713 1 91.69 77 LEU B C 1
ATOM 3808 O O . LEU B 1 77 ? 14.961 -0.679 -2.217 1 91.69 77 LEU B O 1
ATOM 3812 N N . PHE B 1 78 ? 13 -0.415 -1.065 1 95.75 78 PHE B N 1
ATOM 3813 C CA . PHE B 1 78 ? 13.156 1.019 -0.844 1 95.75 78 PHE B CA 1
ATOM 3814 C C . PHE B 1 78 ? 13.055 1.351 0.641 1 95.75 78 PHE B C 1
ATOM 3816 O O . PHE B 1 78 ? 11.961 1.564 1.162 1 95.75 78 PHE B O 1
ATOM 3823 N N . ALA B 1 79 ? 14.203 1.505 1.227 1 95.5 79 ALA B N 1
ATOM 3824 C CA . ALA B 1 79 ? 14.289 1.556 2.684 1 95.5 79 ALA B CA 1
ATOM 3825 C C . ALA B 1 79 ? 14.242 2.996 3.188 1 95.5 79 ALA B C 1
ATOM 3827 O O . ALA B 1 79 ? 14.219 3.938 2.391 1 95.5 79 ALA B O 1
ATOM 3828 N N . ARG B 1 80 ? 14.211 3.139 4.5 1 95.31 80 ARG B N 1
ATOM 3829 C CA . ARG B 1 80 ? 14.055 4.453 5.113 1 95.31 80 ARG B CA 1
ATOM 3830 C C . ARG B 1 80 ? 15.336 4.891 5.812 1 95.31 80 ARG B C 1
ATOM 3832 O O . ARG B 1 80 ? 15.477 6.059 6.188 1 95.31 80 ARG B O 1
ATOM 3839 N N . ASP B 1 81 ? 16.297 3.986 5.945 1 93.81 81 ASP B N 1
ATOM 3840 C CA . ASP B 1 81 ? 17.562 4.328 6.594 1 93.81 81 ASP B CA 1
ATOM 3841 C C . ASP B 1 81 ? 18.422 5.199 5.688 1 93.81 81 ASP B C 1
ATOM 3843 O O . ASP B 1 81 ? 19.031 4.703 4.738 1 93.81 81 ASP B O 1
ATOM 3847 N N . SER B 1 82 ? 18.594 6.43 6.062 1 94 82 SER B N 1
ATOM 3848 C CA . SER B 1 82 ? 19.266 7.398 5.211 1 94 82 SER B CA 1
ATOM 3849 C C . SER B 1 82 ? 20.766 7.102 5.113 1 94 82 SER B C 1
ATOM 3851 O O . SER B 1 82 ? 21.453 7.637 4.242 1 94 82 SER B O 1
ATOM 3853 N N . ARG B 1 83 ? 21.297 6.273 5.953 1 94.62 83 ARG B N 1
ATOM 3854 C CA . ARG B 1 83 ? 22.719 5.934 5.906 1 94.62 83 ARG B CA 1
ATOM 3855 C C . ARG B 1 83 ? 23.062 5.211 4.605 1 94.62 83 ARG B C 1
ATOM 3857 O O . ARG B 1 83 ? 24.219 5.148 4.219 1 94.62 83 ARG B O 1
ATOM 3864 N N . ARG B 1 84 ? 21.984 4.734 3.941 1 94.06 84 ARG B N 1
ATOM 3865 C CA . ARG B 1 84 ? 22.156 4.016 2.682 1 94.06 84 ARG B CA 1
ATOM 3866 C C . ARG B 1 84 ? 22.484 4.977 1.545 1 94.06 84 ARG B C 1
ATOM 3868 O O . ARG B 1 84 ? 22.938 4.555 0.478 1 94.06 84 ARG B O 1
ATOM 3875 N N . TRP B 1 85 ? 22.266 6.297 1.773 1 95.19 85 TRP B N 1
ATOM 3876 C CA . TRP B 1 85 ? 22.391 7.27 0.691 1 95.19 85 TRP B CA 1
ATOM 3877 C C . TRP B 1 85 ? 23.812 7.293 0.149 1 95.19 85 TRP B C 1
ATOM 3879 O O . TRP B 1 85 ? 24.766 7.512 0.9 1 95.19 85 TRP B O 1
ATOM 3889 N N . ASN B 1 86 ? 23.891 7.125 -1.108 1 95.31 86 ASN B N 1
ATOM 3890 C CA . ASN B 1 86 ? 25.203 7.02 -1.734 1 95.31 86 ASN B CA 1
ATOM 3891 C C . ASN B 1 86 ? 25.781 8.391 -2.088 1 95.31 86 ASN B C 1
ATOM 3893 O O . ASN B 1 86 ? 26.797 8.492 -2.76 1 95.31 86 ASN B O 1
ATOM 3897 N N . GLN B 1 87 ? 25.078 9.469 -1.596 1 93.62 87 GLN B N 1
ATOM 3898 C CA . GLN B 1 87 ? 25.531 10.82 -1.916 1 93.62 87 GLN B CA 1
ATOM 3899 C C . GLN B 1 87 ? 26.062 11.531 -0.675 1 93.62 87 GLN B C 1
ATOM 3901 O O . GLN B 1 87 ? 26.359 12.727 -0.718 1 93.62 87 GLN B O 1
ATOM 3906 N N . TRP B 1 88 ? 26.156 10.891 0.422 1 92.5 88 TRP B N 1
ATOM 3907 C CA . TRP B 1 88 ? 26.547 11.547 1.667 1 92.5 88 TRP B CA 1
ATOM 3908 C C . TRP B 1 88 ? 27.891 12.258 1.519 1 92.5 88 TRP B C 1
ATOM 3910 O O . TRP B 1 88 ? 28.094 13.328 2.082 1 92.5 88 TRP B O 1
ATOM 3920 N N . GLY B 1 89 ? 28.797 11.672 0.743 1 92.81 89 GLY B N 1
ATOM 3921 C CA . GLY B 1 89 ? 30.094 12.273 0.517 1 92.81 89 GLY B CA 1
ATOM 3922 C C . GLY B 1 89 ? 30.031 13.586 -0.237 1 92.81 89 GLY B C 1
ATOM 3923 O O . GLY B 1 89 ? 30.953 14.398 -0.159 1 92.81 89 GLY B O 1
ATOM 3924 N N . SER B 1 90 ? 28.938 13.859 -0.902 1 92.25 90 SER B N 1
ATOM 3925 C CA . SER B 1 90 ? 28.781 15.047 -1.743 1 92.25 90 SER B CA 1
ATOM 3926 C C . SER B 1 90 ? 27.953 16.109 -1.05 1 92.25 90 SER B C 1
ATOM 3928 O O . SER B 1 90 ? 27.781 17.219 -1.574 1 92.25 90 SER B O 1
ATOM 3930 N N . ILE B 1 91 ? 27.422 15.859 0.114 1 91.81 91 ILE B N 1
ATOM 3931 C CA . ILE B 1 91 ? 26.516 16.766 0.817 1 91.81 91 ILE B CA 1
ATOM 3932 C C . ILE B 1 91 ? 27.312 17.609 1.818 1 91.81 91 ILE B C 1
ATOM 3934 O O . ILE B 1 91 ? 27.953 17.062 2.715 1 91.81 91 ILE B O 1
ATOM 3938 N N . PRO B 1 92 ? 27.312 18.906 1.661 1 91.25 92 PRO B N 1
ATOM 3939 C CA . PRO B 1 92 ? 28.031 19.75 2.611 1 91.25 92 PRO B CA 1
ATOM 3940 C C . PRO B 1 92 ? 27.359 19.812 3.982 1 91.25 92 PRO B C 1
ATOM 3942 O O . PRO B 1 92 ? 26.172 19.531 4.102 1 91.25 92 PRO B O 1
ATOM 3945 N N . PRO B 1 93 ? 28.062 20.172 4.984 1 86.75 93 PRO B N 1
ATOM 3946 C CA . PRO B 1 93 ? 27.531 20.172 6.348 1 86.75 93 PRO B CA 1
ATOM 3947 C C . PRO B 1 93 ? 26.406 21.172 6.535 1 86.75 93 PRO B C 1
ATOM 3949 O O . PRO B 1 93 ? 25.578 21.016 7.438 1 86.75 93 PRO B O 1
ATOM 3952 N N . ASP B 1 94 ? 26.344 22.172 5.727 1 83.94 94 ASP B N 1
ATOM 3953 C CA . ASP B 1 94 ? 25.312 23.203 5.887 1 83.94 94 ASP B CA 1
ATOM 3954 C C . ASP B 1 94 ? 24.172 23.016 4.891 1 83.94 94 ASP B C 1
ATOM 3956 O O . ASP B 1 94 ? 23.422 23.953 4.613 1 83.94 94 ASP B O 1
ATOM 3960 N N . TRP B 1 95 ? 24.078 21.828 4.387 1 85.56 95 TRP B N 1
ATOM 3961 C CA . TRP B 1 95 ? 23.031 21.531 3.418 1 85.56 95 TRP B CA 1
ATOM 3962 C C . TRP B 1 95 ? 21.641 21.719 4.039 1 85.56 95 TRP B C 1
ATOM 3964 O O . TRP B 1 95 ? 21.375 21.219 5.129 1 85.56 95 TRP B O 1
ATOM 3974 N N . PRO B 1 96 ? 20.734 22.484 3.398 1 79 96 PRO B N 1
ATOM 3975 C CA . PRO B 1 96 ? 19.453 22.875 3.992 1 79 96 PRO B CA 1
ATOM 3976 C C . PRO B 1 96 ? 18.562 21.672 4.312 1 79 96 PRO B C 1
ATOM 3978 O O . PRO B 1 96 ? 17.719 21.75 5.211 1 79 96 PRO B O 1
ATOM 3981 N N . LEU B 1 97 ? 18.734 20.547 3.654 1 84 97 LEU B N 1
ATOM 3982 C CA . LEU B 1 97 ? 17.828 19.406 3.84 1 84 97 LEU B CA 1
ATOM 3983 C C . LEU B 1 97 ? 18.406 18.422 4.855 1 84 97 LEU B C 1
ATOM 3985 O O . LEU B 1 97 ? 17.75 17.438 5.203 1 84 97 LEU B O 1
ATOM 3989 N N . LEU B 1 98 ? 19.531 18.703 5.383 1 83.62 98 LEU B N 1
ATOM 3990 C CA . LEU B 1 98 ? 20.219 17.766 6.273 1 83.62 98 LEU B CA 1
ATOM 3991 C C . LEU B 1 98 ? 19.375 17.469 7.508 1 83.62 98 LEU B C 1
ATOM 3993 O O . LEU B 1 98 ? 19.266 16.312 7.922 1 83.62 98 LEU B O 1
ATOM 3997 N N . PRO B 1 99 ? 18.703 18.469 8.07 1 75.88 99 PRO B N 1
ATOM 3998 C CA . PRO B 1 99 ? 17.891 18.172 9.25 1 75.88 99 PRO B CA 1
ATOM 3999 C C . PRO B 1 99 ? 16.75 17.203 8.953 1 75.88 99 PRO B C 1
ATOM 4001 O O . PRO B 1 99 ? 16.25 16.531 9.859 1 75.88 99 PRO B O 1
ATOM 4004 N N . TYR B 1 100 ? 16.406 17.078 7.738 1 77.62 100 TYR B N 1
ATOM 4005 C CA . TYR B 1 100 ? 15.234 16.266 7.371 1 77.62 100 TYR B CA 1
ATOM 4006 C C . TYR B 1 100 ? 15.664 14.875 6.918 1 77.62 100 TYR B C 1
ATOM 4008 O O . TYR B 1 100 ? 14.891 13.922 7.031 1 77.62 100 TYR B O 1
ATOM 4016 N N . VAL B 1 101 ? 16.859 14.812 6.398 1 86.06 101 VAL B N 1
ATOM 4017 C CA . VAL B 1 101 ? 17.266 13.547 5.793 1 86.06 101 VAL B CA 1
ATOM 4018 C C . VAL B 1 101 ? 18.344 12.898 6.645 1 86.06 101 VAL B C 1
ATOM 4020 O O . VAL B 1 101 ? 18.625 11.703 6.504 1 86.06 101 VAL B O 1
ATOM 4023 N N . GLY B 1 102 ? 18.969 13.766 7.445 1 84.31 102 GLY B N 1
ATOM 4024 C CA . GLY B 1 102 ? 19.984 13.195 8.312 1 84.31 102 GLY B CA 1
ATOM 4025 C C . GLY B 1 102 ? 19.422 12.148 9.266 1 84.31 102 GLY B C 1
ATOM 4026 O O . GLY B 1 102 ? 18.312 12.289 9.773 1 84.31 102 GLY B O 1
ATOM 4027 N N . HIS B 1 103 ? 20.25 11.117 9.383 1 83.81 103 HIS B N 1
ATOM 4028 C CA . HIS B 1 103 ? 19.781 10 10.195 1 83.81 103 HIS B CA 1
ATOM 4029 C C . HIS B 1 103 ? 19.5 10.445 11.625 1 83.81 103 HIS B C 1
ATOM 4031 O O . HIS B 1 103 ? 20.344 11.086 12.258 1 83.81 103 HIS B O 1
ATOM 4037 N N . GLN B 1 104 ? 18.328 10.227 12.023 1 80.56 104 GLN B N 1
ATOM 4038 C CA . GLN B 1 104 ? 17.906 10.375 13.406 1 80.56 104 GLN B CA 1
ATOM 4039 C C . GLN B 1 104 ? 17.281 9.078 13.93 1 80.56 104 GLN B C 1
ATOM 4041 O O . GLN B 1 104 ? 16.703 8.312 13.164 1 80.56 104 GLN B O 1
ATOM 4046 N N . PRO B 1 105 ? 17.516 8.852 15.156 1 84.56 105 PRO B N 1
ATOM 4047 C CA . PRO B 1 105 ? 16.953 7.613 15.703 1 84.56 105 PRO B CA 1
ATOM 4048 C C . PRO B 1 105 ? 15.469 7.715 16.016 1 84.56 105 PRO B C 1
ATOM 4050 O O . PRO B 1 105 ? 15.031 7.363 17.109 1 84.56 105 PRO B O 1
ATOM 4053 N N . SER B 1 106 ? 14.703 8.273 15.117 1 89.19 106 SER B N 1
ATOM 4054 C CA . SER B 1 106 ? 13.25 8.359 15.25 1 89.19 106 SER B CA 1
ATOM 4055 C C . SER B 1 106 ? 12.555 7.258 14.461 1 89.19 106 SER B C 1
ATOM 4057 O O . SER B 1 106 ? 13.172 6.594 13.625 1 89.19 106 SER B O 1
ATOM 4059 N N . VAL B 1 107 ? 11.32 7.113 14.727 1 92.69 107 VAL B N 1
ATOM 4060 C CA . VAL B 1 107 ? 10.5 6.082 14.094 1 92.69 107 VAL B CA 1
ATOM 4061 C C . VAL B 1 107 ? 10.477 6.297 12.586 1 92.69 107 VAL B C 1
ATOM 4063 O O . VAL B 1 107 ? 10.312 5.348 11.82 1 92.69 107 VAL B O 1
ATOM 4066 N N . LEU B 1 108 ? 10.789 7.445 12.109 1 89.5 108 LEU B N 1
ATOM 4067 C CA . LEU B 1 108 ? 10.75 7.781 10.688 1 89.5 108 LEU B CA 1
ATOM 4068 C C . LEU B 1 108 ? 11.852 7.051 9.922 1 89.5 108 LEU B C 1
ATOM 4070 O O . LEU B 1 108 ? 11.703 6.773 8.734 1 89.5 108 LEU B O 1
ATOM 4074 N N . PHE B 1 109 ? 12.938 6.684 10.633 1 90.62 109 PHE B N 1
ATOM 4075 C CA . PHE B 1 109 ? 14.094 6.129 9.953 1 90.62 109 PHE B CA 1
ATOM 4076 C C . PHE B 1 109 ? 14.297 4.664 10.32 1 90.62 109 PHE B C 1
ATOM 4078 O O . PHE B 1 109 ? 15.164 3.992 9.766 1 90.62 109 PHE B O 1
ATOM 4085 N N . THR B 1 110 ? 13.492 4.246 11.258 1 92.19 110 THR B N 1
ATOM 4086 C CA . THR B 1 110 ? 13.641 2.855 11.68 1 92.19 110 THR B CA 1
ATOM 4087 C C . THR B 1 110 ? 13.031 1.914 10.641 1 92.19 110 THR B C 1
ATOM 4089 O O . THR B 1 110 ? 12.211 2.332 9.82 1 92.19 110 THR B O 1
ATOM 4092 N N . GLU B 1 111 ? 13.508 0.655 10.719 1 92.06 111 GLU B N 1
ATOM 4093 C CA . GLU B 1 111 ? 13.055 -0.361 9.773 1 92.06 111 GLU B CA 1
ATOM 4094 C C . GLU B 1 111 ? 12.742 -1.676 10.477 1 92.06 111 GLU B C 1
ATOM 4096 O O . GLU B 1 111 ? 13.117 -1.865 11.641 1 92.06 111 GLU B O 1
ATOM 4101 N N . GLY B 1 112 ? 12 -2.502 9.805 1 88.31 112 GLY B N 1
ATOM 4102 C CA . GLY B 1 112 ? 11.773 -3.859 10.273 1 88.31 112 GLY B CA 1
ATOM 4103 C C . GLY B 1 112 ? 11.117 -3.918 11.641 1 88.31 112 GLY B C 1
ATOM 4104 O O . GLY B 1 112 ? 10.148 -3.203 11.898 1 88.31 112 GLY B O 1
ATOM 4105 N N . GLU B 1 113 ? 11.641 -4.762 12.422 1 86.56 113 GLU B N 1
ATOM 4106 C CA . GLU B 1 113 ? 11.047 -5.023 13.727 1 86.56 113 GLU B CA 1
ATOM 4107 C C . GLU B 1 113 ? 11.109 -3.787 14.625 1 86.56 113 GLU B C 1
ATOM 4109 O O . GLU B 1 113 ? 10.18 -3.512 15.383 1 86.56 113 GLU B O 1
ATOM 4114 N N . GLU B 1 114 ? 12.211 -3.08 14.477 1 91.56 114 GLU B N 1
ATOM 4115 C CA . GLU B 1 114 ? 12.344 -1.865 15.273 1 91.56 114 GLU B CA 1
ATOM 4116 C C . GLU B 1 114 ? 11.258 -0.854 14.922 1 91.56 114 GLU B C 1
ATOM 4118 O O . GLU B 1 114 ? 10.656 -0.241 15.812 1 91.56 114 GLU B O 1
ATOM 4123 N N . HIS B 1 115 ? 11.039 -0.715 13.695 1 93.12 115 HIS B N 1
ATOM 4124 C CA . HIS B 1 115 ? 9.984 0.199 13.266 1 93.12 115 HIS B CA 1
ATOM 4125 C C . HIS B 1 115 ? 8.617 -0.258 13.758 1 93.12 115 HIS B C 1
ATOM 4127 O O . HIS B 1 115 ? 7.828 0.551 14.25 1 93.12 115 HIS B O 1
ATOM 4133 N N . ARG B 1 116 ? 8.352 -1.479 13.656 1 89.06 116 ARG B N 1
ATOM 4134 C CA . ARG B 1 116 ? 7.062 -2.021 14.062 1 89.06 116 ARG B CA 1
ATOM 4135 C C . ARG B 1 116 ? 6.832 -1.831 15.555 1 89.06 116 ARG B C 1
ATOM 4137 O O . ARG B 1 116 ? 5.719 -1.52 15.984 1 89.06 116 ARG B O 1
ATOM 4144 N N . ARG B 1 117 ? 7.883 -2.012 16.266 1 92.12 117 ARG B N 1
ATOM 4145 C CA . ARG B 1 117 ? 7.812 -1.824 17.719 1 92.12 117 ARG B CA 1
ATOM 4146 C C . ARG B 1 117 ? 7.469 -0.38 18.062 1 92.12 117 ARG B C 1
ATOM 4148 O O . ARG B 1 117 ? 6.531 -0.126 18.812 1 92.12 117 ARG B O 1
ATOM 4155 N N . ARG B 1 118 ? 8.164 0.537 17.438 1 95.19 118 ARG B N 1
ATOM 4156 C CA . ARG B 1 118 ? 7.984 1.958 17.719 1 95.19 118 ARG B CA 1
ATOM 4157 C C . ARG B 1 118 ? 6.637 2.445 17.188 1 95.19 118 ARG B C 1
ATOM 4159 O O . ARG B 1 118 ? 5.895 3.125 17.906 1 95.19 118 ARG B O 1
ATOM 4166 N N . ALA B 1 119 ? 6.367 2.092 16.016 1 93.88 119 ALA B N 1
ATOM 4167 C CA . ALA B 1 119 ? 5.113 2.5 15.383 1 93.88 119 ALA B CA 1
ATOM 4168 C C . ALA B 1 119 ? 3.912 1.917 16.125 1 93.88 119 ALA B C 1
ATOM 4170 O O . ALA B 1 119 ? 2.865 2.562 16.219 1 93.88 119 ALA B O 1
ATOM 4171 N N . GLY B 1 120 ? 4.086 0.67 16.594 1 92.94 120 GLY B N 1
ATOM 4172 C CA . GLY B 1 120 ? 3.025 0.047 17.359 1 92.94 120 GLY B CA 1
ATOM 4173 C C . GLY B 1 120 ? 2.676 0.817 18.625 1 92.94 120 GLY B C 1
ATOM 4174 O O . GLY B 1 120 ? 1.498 0.979 18.953 1 92.94 120 GLY B O 1
ATOM 4175 N N . VAL B 1 121 ? 3.645 1.309 19.266 1 96.25 121 VAL B N 1
ATOM 4176 C CA . VAL B 1 121 ? 3.443 2.096 20.484 1 96.25 121 VAL B CA 1
ATOM 4177 C C . VAL B 1 121 ? 2.688 3.379 20.141 1 96.25 121 VAL B C 1
ATOM 4179 O O . VAL B 1 121 ? 1.731 3.74 20.828 1 96.25 121 VAL B O 1
ATOM 4182 N N . ILE B 1 122 ? 3.064 4.004 19.125 1 96.5 122 ILE B N 1
ATOM 4183 C CA . ILE B 1 122 ? 2.432 5.25 18.719 1 96.5 122 ILE B CA 1
ATOM 4184 C C . ILE B 1 122 ? 0.975 4.988 18.344 1 96.5 122 ILE B C 1
ATOM 4186 O O . ILE B 1 122 ? 0.076 5.719 18.766 1 96.5 122 ILE B O 1
ATOM 4190 N N . THR B 1 123 ? 0.799 3.992 17.594 1 94 123 THR B N 1
ATOM 4191 C CA . THR B 1 123 ? -0.538 3.625 17.141 1 94 123 THR B CA 1
ATOM 4192 C C . THR B 1 123 ? -1.467 3.396 18.328 1 94 123 THR B C 1
ATOM 4194 O O . THR B 1 123 ? -2.574 3.939 18.375 1 94 123 THR B O 1
ATOM 4197 N N . GLN B 1 124 ? -1.004 2.662 19.25 1 94.25 124 GLN B N 1
ATOM 4198 C CA . GLN B 1 124 ? -1.833 2.354 20.406 1 94.25 124 GLN B CA 1
ATOM 4199 C C . GLN B 1 124 ? -2.057 3.592 21.266 1 94.25 124 GLN B C 1
ATOM 4201 O O . GLN B 1 124 ? -3.145 3.787 21.812 1 94.25 124 GLN B O 1
ATOM 4206 N N . ALA B 1 125 ? -1.054 4.348 21.391 1 97.19 125 ALA B N 1
ATOM 4207 C CA . ALA B 1 125 ? -1.176 5.574 22.172 1 97.19 125 ALA B CA 1
ATOM 4208 C C . ALA B 1 125 ? -2.205 6.516 21.547 1 97.19 125 ALA B C 1
ATOM 4210 O O . ALA B 1 125 ? -3.027 7.102 22.266 1 97.19 125 ALA B O 1
ATOM 4211 N N . LEU B 1 126 ? -2.193 6.621 20.297 1 96.31 126 LEU B N 1
ATOM 4212 C CA . LEU B 1 126 ? -3.127 7.492 19.594 1 96.31 126 LEU B CA 1
ATOM 4213 C C . LEU B 1 126 ? -4.535 6.914 19.625 1 96.31 126 LEU B C 1
ATOM 4215 O O . LEU B 1 126 ? -5.52 7.66 19.641 1 96.31 126 LEU B O 1
ATOM 4219 N N . ALA B 1 127 ? -4.625 5.637 19.609 1 93.44 127 ALA B N 1
ATOM 4220 C CA . ALA B 1 127 ? -5.926 4.973 19.625 1 93.44 127 ALA B CA 1
ATOM 4221 C C . ALA B 1 127 ? -6.676 5.262 20.922 1 93.44 127 ALA B C 1
ATOM 4223 O O . ALA B 1 127 ? -7.902 5.148 20.984 1 93.44 127 ALA B O 1
ATOM 4224 N N . GLY B 1 128 ? -5.988 5.645 21.891 1 94.5 128 GLY B N 1
ATOM 4225 C CA . GLY B 1 128 ? -6.59 5.945 23.188 1 94.5 128 GLY B CA 1
ATOM 4226 C C . GLY B 1 128 ? -7.277 7.297 23.219 1 94.5 128 GLY B C 1
ATOM 4227 O O . GLY B 1 128 ? -8.016 7.605 24.156 1 94.5 128 GLY B O 1
ATOM 4228 N N . ILE B 1 129 ? -7.117 8.07 22.219 1 95.44 129 ILE B N 1
ATOM 4229 C CA . ILE B 1 129 ? -7.73 9.391 22.172 1 95.44 129 ILE B CA 1
ATOM 4230 C C . ILE B 1 129 ? -9.219 9.258 21.875 1 95.44 129 ILE B C 1
ATOM 4232 O O . ILE B 1 129 ? -9.609 8.586 20.922 1 95.44 129 ILE B O 1
ATOM 4236 N N . ASP B 1 130 ? -10.008 9.875 22.672 1 93.81 130 ASP B N 1
ATOM 4237 C CA . ASP B 1 130 ? -11.445 9.953 22.406 1 93.81 130 ASP B CA 1
ATOM 4238 C C . ASP B 1 130 ? -11.758 11.023 21.375 1 93.81 130 ASP B C 1
ATOM 4240 O O . ASP B 1 130 ? -11.578 12.219 21.625 1 93.81 130 ASP B O 1
ATOM 4244 N N . GLN B 1 131 ? -12.281 10.641 20.312 1 93.88 131 GLN B N 1
ATOM 4245 C CA . GLN B 1 131 ? -12.508 11.539 19.188 1 93.88 131 GLN B CA 1
ATOM 4246 C C . GLN B 1 131 ? -13.555 12.594 19.516 1 93.88 131 GLN B C 1
ATOM 4248 O O . GLN B 1 131 ? -13.469 13.734 19.047 1 93.88 131 GLN B O 1
ATOM 4253 N N . PHE B 1 132 ? -14.5 12.227 20.281 1 93.81 132 PHE B N 1
ATOM 4254 C CA . PHE B 1 132 ? -15.531 13.188 20.672 1 93.81 132 PHE B CA 1
ATOM 4255 C C . PHE B 1 132 ? -14.953 14.25 21.609 1 93.81 132 PHE B C 1
ATOM 4257 O O . PHE B 1 132 ? -15.266 15.43 21.484 1 93.81 132 PHE B O 1
ATOM 4264 N N . GLU B 1 133 ? -14.18 13.766 22.469 1 94.62 133 GLU B N 1
ATOM 4265 C CA . GLU B 1 133 ? -13.516 14.711 23.359 1 94.62 133 GLU B CA 1
ATOM 4266 C C . GLU B 1 133 ? -12.562 15.625 22.594 1 94.62 133 GLU B C 1
ATOM 4268 O O . GLU B 1 133 ? -12.469 16.812 22.891 1 94.62 133 GLU B O 1
ATOM 4273 N N . LEU B 1 134 ? -11.906 15.055 21.688 1 96.5 134 LEU B N 1
ATOM 4274 C CA . LEU B 1 134 ? -11.008 15.852 20.844 1 96.5 134 LEU B CA 1
ATOM 4275 C C . LEU B 1 134 ? -11.781 16.922 20.078 1 96.5 134 LEU B C 1
ATOM 4277 O O . LEU B 1 134 ? -11.359 18.078 20.016 1 96.5 134 LEU B O 1
ATOM 4281 N N . ALA B 1 135 ? -12.898 16.562 19.562 1 97.38 135 ALA B N 1
ATOM 4282 C CA . ALA B 1 135 ? -13.727 17.516 18.828 1 97.38 135 ALA B CA 1
ATOM 4283 C C . ALA B 1 135 ? -14.203 18.641 19.734 1 97.38 135 ALA B C 1
ATOM 4285 O O . ALA B 1 135 ? -14.195 19.812 19.344 1 97.38 135 ALA B O 1
ATOM 4286 N N . ARG B 1 136 ? -14.617 18.234 20.891 1 97 136 ARG B N 1
ATOM 4287 C CA . ARG B 1 136 ? -15.078 19.219 21.859 1 97 136 ARG B CA 1
ATOM 4288 C C . ARG B 1 136 ? -13.953 20.188 22.219 1 97 136 ARG B C 1
ATOM 4290 O O . ARG B 1 136 ? -14.164 21.406 22.266 1 97 136 ARG B O 1
ATOM 4297 N N . ASP B 1 137 ? -12.812 19.641 22.453 1 95.25 137 ASP B N 1
ATOM 4298 C CA . ASP B 1 137 ? -11.656 20.484 22.781 1 95.25 137 ASP B CA 1
ATOM 4299 C C . ASP B 1 137 ? -11.312 21.406 21.625 1 95.25 137 ASP B C 1
ATOM 4301 O O . ASP B 1 137 ? -11 22.594 21.844 1 95.25 137 ASP B O 1
ATOM 4305 N N . CYS B 1 138 ? -11.344 20.906 20.453 1 97.56 138 CYS B N 1
ATOM 4306 C CA . CYS B 1 138 ? -11.031 21.703 19.266 1 97.56 138 CYS B CA 1
ATOM 4307 C C . CYS B 1 138 ? -12.07 22.797 19.062 1 97.56 138 CYS B C 1
ATOM 4309 O O . CYS B 1 138 ? -11.734 23.906 18.625 1 97.56 138 CYS B O 1
ATOM 4311 N N . ARG B 1 139 ? -13.297 22.484 19.359 1 97.81 139 ARG B N 1
ATOM 4312 C CA . ARG B 1 139 ? -14.336 23.5 19.25 1 97.81 139 ARG B CA 1
ATOM 4313 C C . ARG B 1 139 ? -14.086 24.641 20.234 1 97.81 139 ARG B C 1
ATOM 4315 O O . ARG B 1 139 ? -14.211 25.812 19.875 1 97.81 139 ARG B O 1
ATOM 4322 N N . HIS B 1 140 ? -13.75 24.281 21.438 1 96.56 140 HIS B N 1
ATOM 4323 C CA . HIS B 1 140 ? -13.438 25.281 22.438 1 96.56 140 HIS B CA 1
ATOM 4324 C C . HIS B 1 140 ? -12.25 26.141 22.016 1 96.56 140 HIS B C 1
ATOM 4326 O O . HIS B 1 140 ? -12.281 27.359 22.172 1 96.56 140 HIS B O 1
ATOM 4332 N N . LEU B 1 141 ? -11.266 25.484 21.547 1 95.25 141 LEU B N 1
ATOM 4333 C CA . LEU B 1 141 ? -10.094 26.203 21.047 1 95.25 141 LEU B CA 1
ATOM 4334 C C . LEU B 1 141 ? -10.453 27.125 19.891 1 95.25 141 LEU B C 1
ATOM 4336 O O . LEU B 1 141 ? -10.008 28.266 19.844 1 95.25 141 LEU B O 1
ATOM 4340 N N . ALA B 1 142 ? -11.234 26.625 18.984 1 97.88 142 ALA B N 1
ATOM 4341 C CA . ALA B 1 142 ? -11.68 27.406 17.844 1 97.88 142 ALA B CA 1
ATOM 4342 C C . ALA B 1 142 ? -12.445 28.641 18.281 1 97.88 142 ALA B C 1
ATOM 4344 O O . ALA B 1 142 ? -12.195 29.75 17.797 1 97.88 142 ALA B O 1
ATOM 4345 N N . ASP B 1 143 ? -13.328 28.438 19.219 1 97.38 143 ASP B N 1
ATOM 4346 C CA . ASP B 1 143 ? -14.133 29.531 19.734 1 97.38 143 ASP B CA 1
ATOM 4347 C C . ASP B 1 143 ? -13.25 30.625 20.344 1 97.38 143 ASP B C 1
ATOM 4349 O O . ASP B 1 143 ? -13.477 31.812 20.125 1 97.38 143 ASP B O 1
ATOM 4353 N N . ARG B 1 144 ? -12.289 30.203 21.078 1 95.12 144 ARG B N 1
ATOM 4354 C CA . ARG B 1 144 ? -11.375 31.156 21.703 1 95.12 144 ARG B CA 1
ATOM 4355 C C . ARG B 1 144 ? -10.578 31.922 20.641 1 95.12 144 ARG B C 1
ATOM 4357 O O . ARG B 1 144 ? -10.398 33.156 20.766 1 95.12 144 ARG B O 1
ATOM 4364 N N . LEU B 1 145 ? -10.094 31.25 19.672 1 95.81 145 LEU B N 1
ATOM 4365 C CA . LEU B 1 145 ? -9.32 31.906 18.609 1 95.81 145 LEU B CA 1
ATOM 4366 C C . LEU B 1 145 ? -10.195 32.875 17.812 1 95.81 145 LEU B C 1
ATOM 4368 O O . LEU B 1 145 ? -9.766 33.969 17.484 1 95.81 145 LEU B O 1
ATOM 4372 N N . ILE B 1 146 ? -11.398 32.469 17.5 1 97.75 146 ILE B N 1
ATOM 4373 C CA . ILE B 1 146 ? -12.32 33.281 16.734 1 97.75 146 ILE B CA 1
ATOM 4374 C C . ILE B 1 146 ? -12.664 34.531 17.516 1 97.75 146 ILE B C 1
ATOM 4376 O O . ILE B 1 146 ? -12.75 35.625 16.953 1 97.75 146 ILE B O 1
ATOM 4380 N N . ALA B 1 147 ? -12.859 34.438 18.844 1 96.38 147 ALA B N 1
ATOM 4381 C CA . ALA B 1 147 ? -13.203 35.562 19.703 1 96.38 147 ALA B CA 1
ATOM 4382 C C . ALA B 1 147 ? -12.148 36.656 19.609 1 96.38 147 ALA B C 1
ATOM 4384 O O . ALA B 1 147 ? -12.469 37.844 19.75 1 96.38 147 ALA B O 1
ATOM 4385 N N . ALA B 1 148 ? -10.977 36.25 19.281 1 95.06 148 ALA B N 1
ATOM 4386 C CA . ALA B 1 148 ? -9.875 37.219 19.234 1 95.06 148 ALA B CA 1
ATOM 4387 C C . ALA B 1 148 ? -10.008 38.156 18.031 1 95.06 148 ALA B C 1
ATOM 4389 O O . ALA B 1 148 ? -9.453 39.25 18.016 1 95.06 148 ALA B O 1
ATOM 4390 N N . PHE B 1 149 ? -10.766 37.75 16.969 1 95.94 149 PHE B N 1
ATOM 4391 C CA . PHE B 1 149 ? -10.805 38.594 15.797 1 95.94 149 PHE B CA 1
ATOM 4392 C C . PHE B 1 149 ? -12.242 38.812 15.336 1 95.94 149 PHE B C 1
ATOM 4394 O O . PHE B 1 149 ? -12.492 39.594 14.414 1 95.94 149 PHE B O 1
ATOM 4401 N N . ALA B 1 150 ? -13.203 38.25 15.945 1 94.81 150 ALA B N 1
ATOM 4402 C CA . ALA B 1 150 ? -14.594 38.312 15.508 1 94.81 150 ALA B CA 1
ATOM 4403 C C . ALA B 1 150 ? -15.109 39.75 15.516 1 94.81 150 ALA B C 1
ATOM 4405 O O . ALA B 1 150 ? -15.938 40.125 14.68 1 94.81 150 ALA B O 1
ATOM 4406 N N . GLY B 1 151 ? -14.625 40.562 16.453 1 95.12 151 GLY B N 1
ATOM 4407 C CA . GLY B 1 151 ? -15.109 41.938 16.594 1 95.12 151 GLY B CA 1
ATOM 4408 C C . GLY B 1 151 ? -14.547 42.875 15.539 1 95.12 151 GLY B C 1
ATOM 4409 O O . GLY B 1 151 ? -15.102 43.969 15.305 1 95.12 151 GLY B O 1
ATOM 4410 N N . SER B 1 152 ? -13.539 42.562 14.898 1 95.06 152 SER B N 1
ATOM 4411 C CA . SER B 1 152 ? -12.852 43.438 13.961 1 95.06 152 SER B CA 1
ATOM 4412 C C . SER B 1 152 ? -13.492 43.375 12.578 1 95.06 152 SER B C 1
ATOM 4414 O O . SER B 1 152 ? -13.312 44.312 11.773 1 95.06 152 SER B O 1
ATOM 4416 N N . GLY B 1 153 ? -14.156 42.344 12.266 1 95.69 153 GLY B N 1
ATOM 4417 C CA . GLY B 1 153 ? -14.734 42.156 10.938 1 95.69 153 GLY B CA 1
ATOM 4418 C C . GLY B 1 153 ? -13.719 41.75 9.891 1 95.69 153 GLY B C 1
ATOM 4419 O O . GLY B 1 153 ? -14.031 41.688 8.703 1 95.69 153 GLY B O 1
ATOM 4420 N N . ARG B 1 154 ? -12.531 41.531 10.32 1 97.12 154 ARG B N 1
ATOM 4421 C CA . ARG B 1 154 ? -11.469 41.062 9.445 1 97.12 154 ARG B CA 1
ATOM 4422 C C . ARG B 1 154 ? -10.516 40.125 10.203 1 97.12 154 ARG B C 1
ATOM 4424 O O . ARG B 1 154 ? -10.398 40.219 11.422 1 97.12 154 ARG B O 1
ATOM 4431 N N . ALA B 1 155 ? -9.906 39.188 9.461 1 97.44 155 ALA B N 1
ATOM 4432 C CA . ALA B 1 155 ? -8.945 38.312 10.094 1 97.44 155 ALA B CA 1
ATOM 4433 C C . ALA B 1 155 ? -7.973 37.719 9.07 1 97.44 155 ALA B C 1
ATOM 4435 O O . ALA B 1 155 ? -8.297 37.625 7.883 1 97.44 155 ALA B O 1
ATOM 4436 N N . GLU B 1 156 ? -6.73 37.562 9.508 1 97.88 156 GLU B N 1
ATOM 4437 C CA . GLU B 1 156 ? -5.809 36.688 8.797 1 97.88 156 GLU B CA 1
ATOM 4438 C C . GLU B 1 156 ? -5.906 35.25 9.32 1 97.88 156 GLU B C 1
ATOM 4440 O O . GLU B 1 156 ? -5.418 34.938 10.406 1 97.88 156 GLU B O 1
ATOM 4445 N N . LEU B 1 157 ? -6.492 34.344 8.5 1 98 157 LEU B N 1
ATOM 4446 C CA . LEU B 1 157 ? -6.973 33.062 9 1 98 157 LEU B CA 1
ATOM 4447 C C . LEU B 1 157 ? -5.824 32.062 9.133 1 98 157 LEU B C 1
ATOM 4449 O O . LEU B 1 157 ? -5.914 31.109 9.898 1 98 157 LEU B O 1
ATOM 4453 N N . MET B 1 158 ? -4.758 32.156 8.367 1 96 158 MET B N 1
ATOM 4454 C CA . MET B 1 158 ? -3.654 31.219 8.523 1 96 158 MET B CA 1
ATOM 4455 C C . MET B 1 158 ? -2.961 31.406 9.867 1 96 158 MET B C 1
ATOM 4457 O O . MET B 1 158 ? -2.943 30.484 10.695 1 96 158 MET B O 1
ATOM 4461 N N . SER B 1 159 ? -2.486 32.625 10.172 1 92.25 159 SER B N 1
ATOM 4462 C CA . SER B 1 159 ? -1.729 32.875 11.391 1 92.25 159 SER B CA 1
ATOM 4463 C C . SER B 1 159 ? -2.646 32.969 12.609 1 92.25 159 SER B C 1
ATOM 4465 O O . SER B 1 159 ? -2.262 32.562 13.711 1 92.25 159 SER B O 1
ATOM 4467 N N . GLY B 1 160 ? -3.875 33.375 12.391 1 94.5 160 GLY B N 1
ATOM 4468 C CA . GLY B 1 160 ? -4.762 33.656 13.516 1 94.5 160 GLY B CA 1
ATOM 4469 C C . GLY B 1 160 ? -5.633 32.469 13.867 1 94.5 160 GLY B C 1
ATOM 4470 O O . GLY B 1 160 ? -6.215 32.406 14.953 1 94.5 160 GLY B O 1
ATOM 4471 N N . TYR B 1 161 ? -5.668 31.438 12.992 1 97 161 TYR B N 1
ATOM 4472 C CA . TYR B 1 161 ? -6.656 30.391 13.227 1 97 161 TYR B CA 1
ATOM 4473 C C . TYR B 1 161 ? -6.129 29.031 12.773 1 97 161 TYR B C 1
ATOM 4475 O O . TYR B 1 161 ? -5.973 28.125 13.594 1 97 161 TYR B O 1
ATOM 4483 N N . ALA B 1 162 ? -5.727 28.844 11.539 1 97.06 162 ALA B N 1
ATOM 4484 C CA . ALA B 1 162 ? -5.379 27.547 10.945 1 97.06 162 ALA B CA 1
ATOM 4485 C C . ALA B 1 162 ? -4.098 27 11.555 1 97.06 162 ALA B C 1
ATOM 4487 O O . ALA B 1 162 ? -3.98 25.781 11.773 1 97.06 162 ALA B O 1
ATOM 4488 N N . HIS B 1 163 ? -3.092 27.828 11.852 1 92.69 163 HIS B N 1
ATOM 4489 C CA . HIS B 1 163 ? -1.828 27.359 12.406 1 92.69 163 HIS B CA 1
ATOM 4490 C C . HIS B 1 163 ? -1.957 27.078 13.906 1 92.69 163 HIS B C 1
ATOM 4492 O O . HIS B 1 163 ? -1.583 26.016 14.375 1 92.69 163 HIS B O 1
ATOM 4498 N N . PRO B 1 164 ? -2.529 28 14.641 1 92.5 164 PRO B N 1
ATOM 4499 C CA . PRO B 1 164 ? -2.518 27.797 16.094 1 92.5 164 PRO B CA 1
ATOM 4500 C C . PRO B 1 164 ? -3.428 26.656 16.531 1 92.5 164 PRO B C 1
ATOM 4502 O O . PRO B 1 164 ? -3.137 25.969 17.516 1 92.5 164 PRO B O 1
ATOM 4505 N N . LEU B 1 165 ? -4.52 26.391 15.852 1 95.56 165 LEU B N 1
ATOM 4506 C CA . LEU B 1 165 ? -5.516 25.438 16.328 1 95.56 165 LEU B CA 1
ATOM 4507 C C . LEU B 1 165 ? -4.938 24.031 16.359 1 95.56 165 LEU B C 1
ATOM 4509 O O . LEU B 1 165 ? -4.863 23.406 17.422 1 95.56 165 LEU B O 1
ATOM 4513 N N . PRO B 1 166 ? -4.457 23.484 15.211 1 95.56 166 PRO B N 1
ATOM 4514 C CA . PRO B 1 166 ? -3.912 22.125 15.273 1 95.56 166 PRO B CA 1
ATOM 4515 C C . PRO B 1 166 ? -2.664 22.031 16.141 1 95.56 166 PRO B C 1
ATOM 4517 O O . PRO B 1 166 ? -2.416 20.984 16.766 1 95.56 166 PRO B O 1
ATOM 4520 N N . MET B 1 167 ? -1.869 23.109 16.219 1 91.5 167 MET B N 1
ATOM 4521 C CA . MET B 1 167 ? -0.688 23.109 17.078 1 91.5 167 MET B CA 1
ATOM 4522 C C . MET B 1 167 ? -1.078 22.891 18.547 1 91.5 167 MET B C 1
ATOM 4524 O O . MET B 1 167 ? -0.507 22.047 19.234 1 91.5 167 MET B O 1
ATOM 4528 N N . ARG B 1 168 ? -2.021 23.641 18.969 1 92.88 168 ARG B N 1
ATOM 4529 C CA . ARG B 1 168 ? -2.48 23.531 20.344 1 92.88 168 ARG B CA 1
ATOM 4530 C C . ARG B 1 168 ? -3.178 22.203 20.594 1 92.88 168 ARG B C 1
ATOM 4532 O O . ARG B 1 168 ? -3.023 21.594 21.656 1 92.88 168 ARG B O 1
ATOM 4539 N N . ALA B 1 169 ? -3.957 21.797 19.641 1 95.06 169 ALA B N 1
ATOM 4540 C CA . ALA B 1 169 ? -4.605 20.484 19.766 1 95.06 169 ALA B CA 1
ATOM 4541 C C . ALA B 1 169 ? -3.576 19.375 19.922 1 95.06 169 ALA B C 1
ATOM 4543 O O . ALA B 1 169 ? -3.74 18.484 20.75 1 95.06 169 ALA B O 1
ATOM 4544 N N . ALA B 1 170 ? -2.5 19.375 19.125 1 94.44 170 ALA B N 1
ATOM 4545 C CA . ALA B 1 170 ? -1.476 18.328 19.125 1 94.44 170 ALA B CA 1
ATOM 4546 C C . ALA B 1 170 ? -0.748 18.281 20.469 1 94.44 170 ALA B C 1
ATOM 4548 O O . ALA B 1 170 ? -0.556 17.203 21.031 1 94.44 170 ALA B O 1
ATOM 4549 N N . VAL B 1 171 ? -0.328 19.453 20.953 1 93.12 171 VAL B N 1
ATOM 4550 C CA . VAL B 1 171 ? 0.446 19.453 22.188 1 93.12 171 VAL B CA 1
ATOM 4551 C C . VAL B 1 171 ? -0.448 19.062 23.359 1 93.12 171 VAL B C 1
ATOM 4553 O O . VAL B 1 171 ? 0.016 18.438 24.312 1 93.12 171 VAL B O 1
ATOM 4556 N N . ARG B 1 172 ? -1.704 19.391 23.297 1 92.5 172 ARG B N 1
ATOM 4557 C CA . ARG B 1 172 ? -2.643 18.969 24.328 1 92.5 172 ARG B CA 1
ATOM 4558 C C . ARG B 1 172 ? -2.828 17.453 24.328 1 92.5 172 ARG B C 1
ATOM 4560 O O . ARG B 1 172 ? -2.848 16.828 25.391 1 92.5 172 ARG B O 1
ATOM 4567 N N . MET B 1 173 ? -2.988 16.891 23.203 1 95.06 173 MET B N 1
ATOM 4568 C CA . MET B 1 173 ? -3.111 15.438 23.078 1 95.06 173 MET B CA 1
ATOM 4569 C C . MET B 1 173 ? -1.898 14.742 23.688 1 95.06 173 MET B C 1
ATOM 4571 O O . MET B 1 173 ? -2.021 13.656 24.25 1 95.06 173 MET B O 1
ATOM 4575 N N . CYS B 1 174 ? -0.758 15.453 23.625 1 95.62 174 CYS B N 1
ATOM 4576 C CA . CYS B 1 174 ? 0.484 14.852 24.094 1 95.62 174 CYS B CA 1
ATOM 4577 C C . CYS B 1 174 ? 0.669 15.086 25.578 1 95.62 174 CYS B C 1
ATOM 4579 O O . CYS B 1 174 ? 1.605 14.555 26.188 1 95.62 174 CYS B O 1
ATOM 4581 N N . GLY B 1 175 ? -0.193 15.914 26.156 1 94.31 175 GLY B N 1
ATOM 4582 C CA . GLY B 1 175 ? -0.198 15.992 27.609 1 94.31 175 GLY B CA 1
ATOM 4583 C C . GLY B 1 175 ? 0.191 17.359 28.141 1 94.31 175 GLY B C 1
ATOM 4584 O O . GLY B 1 175 ? 0.283 17.562 29.344 1 94.31 175 GLY B O 1
ATOM 4585 N N . MET B 1 176 ? 0.403 18.297 27.266 1 92.19 176 MET B N 1
ATOM 4586 C CA . MET B 1 176 ? 0.659 19.672 27.719 1 92.19 176 MET B CA 1
ATOM 4587 C C . MET B 1 176 ? -0.6 20.281 28.312 1 92.19 176 MET B C 1
ATOM 4589 O O . MET B 1 176 ? -1.711 20 27.875 1 92.19 176 MET B O 1
ATOM 4593 N N . PRO B 1 177 ? -0.361 21.125 29.219 1 86.69 177 PRO B N 1
ATOM 4594 C CA . PRO B 1 177 ? -1.533 21.828 29.75 1 86.69 177 PRO B CA 1
ATOM 4595 C C . PRO B 1 177 ? -2.201 22.719 28.703 1 86.69 177 PRO B C 1
ATOM 4597 O O . PRO B 1 177 ? -1.548 23.156 27.75 1 86.69 177 PRO B O 1
ATOM 4600 N N . HIS B 1 178 ? -3.471 22.969 28.938 1 79.38 178 HIS B N 1
ATOM 4601 C CA . HIS B 1 178 ? -4.25 23.766 28 1 79.38 178 HIS B CA 1
ATOM 4602 C C . HIS B 1 178 ? -3.725 25.188 27.922 1 79.38 178 HIS B C 1
ATOM 4604 O O . HIS B 1 178 ? -3.793 25.828 26.859 1 79.38 178 HIS B O 1
ATOM 4610 N N . THR B 1 179 ? -3.332 25.547 29.078 1 78.38 179 THR B N 1
ATOM 4611 C CA . THR B 1 179 ? -2.812 26.906 29.172 1 78.38 179 THR B CA 1
ATOM 4612 C C . THR B 1 179 ? -1.484 26.922 29.922 1 78.38 179 THR B C 1
ATOM 4614 O O . THR B 1 179 ? -1.002 25.875 30.359 1 78.38 179 THR B O 1
ATOM 4617 N N . GLY B 1 180 ? -0.78 28.125 29.719 1 81.31 180 GLY B N 1
ATOM 4618 C CA . GLY B 1 180 ? 0.457 28.266 30.469 1 81.31 180 GLY B CA 1
ATOM 4619 C C . GLY B 1 180 ? 1.647 28.609 29.609 1 81.31 180 GLY B C 1
ATOM 4620 O O . GLY B 1 180 ? 1.577 28.516 28.375 1 81.31 180 GLY B O 1
ATOM 4621 N N . VAL B 1 181 ? 2.604 29 30.266 1 85 181 VAL B N 1
ATOM 4622 C CA . VAL B 1 181 ? 3.805 29.516 29.625 1 85 181 VAL B CA 1
ATOM 4623 C C . VAL B 1 181 ? 4.535 28.406 28.891 1 85 181 VAL B C 1
ATOM 4625 O O . VAL B 1 181 ? 5.059 28.609 27.797 1 85 181 VAL B O 1
ATOM 4628 N N . GLU B 1 182 ? 4.496 27.266 29.438 1 86.06 182 GLU B N 1
ATOM 4629 C CA . GLU B 1 182 ? 5.223 26.141 28.844 1 86.06 182 GLU B CA 1
ATOM 4630 C C . GLU B 1 182 ? 4.613 25.734 27.516 1 86.06 182 GLU B C 1
ATOM 4632 O O . GLU B 1 182 ? 5.336 25.484 26.547 1 86.06 182 GLU B O 1
ATOM 4637 N N . THR B 1 183 ? 3.373 25.719 27.531 1 87.44 183 THR B N 1
ATOM 4638 C CA . THR B 1 183 ? 2.68 25.359 26.297 1 87.44 183 THR B CA 1
ATOM 4639 C C . THR B 1 183 ? 2.902 26.438 25.234 1 87.44 183 THR B C 1
ATOM 4641 O O . THR B 1 183 ? 3.174 26.109 24.062 1 87.44 183 THR B O 1
ATOM 4644 N N . ARG B 1 184 ? 2.867 27.641 25.641 1 86.19 184 ARG B N 1
ATOM 4645 C CA . ARG B 1 184 ? 3.08 28.75 24.703 1 86.19 184 ARG B CA 1
ATOM 4646 C C . ARG B 1 184 ? 4.488 28.703 24.125 1 86.19 184 ARG B C 1
ATOM 4648 O O . ARG B 1 184 ? 4.672 28.922 22.922 1 86.19 184 ARG B O 1
ATOM 4655 N N . GLN B 1 185 ? 5.34 28.422 24.938 1 87.38 185 GLN B N 1
ATOM 4656 C CA . GLN B 1 185 ? 6.734 28.391 24.5 1 87.38 185 GLN B CA 1
ATOM 4657 C C . GLN B 1 185 ? 6.988 27.219 23.562 1 87.38 185 GLN B C 1
ATOM 4659 O O . GLN B 1 185 ? 7.699 27.359 22.562 1 87.38 185 GLN B O 1
ATOM 4664 N N . LEU B 1 186 ? 6.422 26.109 23.891 1 87.56 186 LEU B N 1
ATOM 4665 C CA . LEU B 1 186 ? 6.586 24.953 23 1 87.56 186 LEU B CA 1
ATOM 4666 C C . LEU B 1 186 ? 5.973 25.234 21.641 1 87.56 186 LEU B C 1
ATOM 4668 O O . LEU B 1 186 ? 6.586 24.938 20.609 1 87.56 186 LEU B O 1
ATOM 4672 N N . VAL B 1 187 ? 4.887 25.797 21.672 1 84 187 VAL B N 1
ATOM 4673 C CA . VAL B 1 187 ? 4.18 26.109 20.438 1 84 187 VAL B CA 1
ATOM 4674 C C . VAL B 1 187 ? 5.012 27.094 19.609 1 84 187 V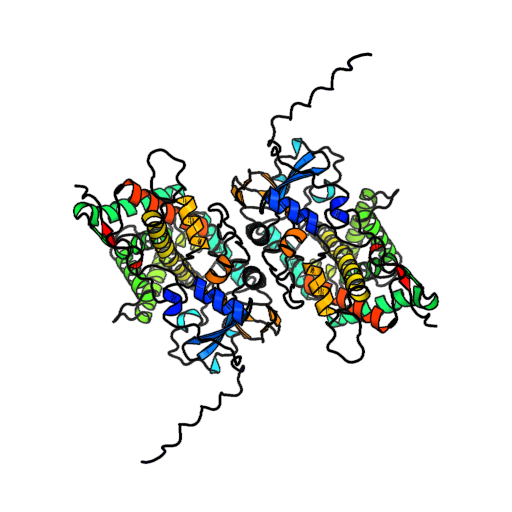AL B C 1
ATOM 4676 O O . VAL B 1 187 ? 5.141 26.922 18.391 1 84 187 VAL B O 1
ATOM 4679 N N . GLU B 1 188 ? 5.551 28 20.297 1 81.81 188 GLU B N 1
ATOM 4680 C CA . GLU B 1 188 ? 6.379 29 19.609 1 81.81 188 GLU B CA 1
ATOM 4681 C C . GLU B 1 188 ? 7.645 28.375 19.047 1 81.81 188 GLU B C 1
ATOM 4683 O O . GLU B 1 188 ? 8.039 28.672 17.922 1 81.81 188 GLU B O 1
ATOM 4688 N N . ASP B 1 189 ? 8.211 27.547 19.766 1 83.56 189 ASP B N 1
ATOM 4689 C CA . ASP B 1 189 ? 9.43 26.875 19.328 1 83.56 189 ASP B CA 1
ATOM 4690 C C . ASP B 1 189 ? 9.141 25.969 18.125 1 83.56 189 ASP B C 1
ATOM 4692 O O . ASP B 1 189 ? 9.953 25.875 17.203 1 83.56 189 ASP B O 1
ATOM 4696 N N . LEU B 1 190 ? 8.078 25.297 18.188 1 80.62 190 LEU B N 1
ATOM 4697 C CA . LEU B 1 190 ? 7.68 24.438 17.078 1 80.62 190 LEU B CA 1
ATOM 4698 C C . LEU B 1 190 ? 7.457 25.266 15.805 1 80.62 190 LEU B C 1
ATOM 4700 O O . LEU B 1 190 ? 7.922 24.891 14.727 1 80.62 190 LEU B O 1
ATOM 4704 N N . ARG B 1 191 ? 6.805 26.328 15.969 1 75.69 191 ARG B N 1
ATOM 4705 C CA . ARG B 1 191 ? 6.559 27.219 14.836 1 75.69 191 ARG B CA 1
ATOM 4706 C C . ARG B 1 191 ? 7.867 27.672 14.203 1 75.69 191 ARG B C 1
ATOM 4708 O O . ARG B 1 191 ? 8.023 27.609 12.984 1 75.69 191 ARG B O 1
ATOM 4715 N N . ILE B 1 192 ? 8.836 28.062 15.008 1 73.88 192 ILE B N 1
ATOM 4716 C CA . ILE B 1 192 ? 10.125 28.578 14.547 1 73.88 192 ILE B CA 1
ATOM 4717 C C . ILE B 1 192 ? 10.93 27.469 13.891 1 73.88 192 ILE B C 1
ATOM 4719 O O . ILE B 1 192 ? 11.586 27.672 12.867 1 73.88 192 ILE B O 1
ATOM 4723 N N . SER B 1 193 ? 10.867 26.281 14.445 1 73.38 193 SER B N 1
ATOM 4724 C CA . SER B 1 193 ? 11.656 25.156 13.938 1 73.38 193 SER B CA 1
ATOM 4725 C C . SER B 1 193 ? 11.164 24.703 12.562 1 73.38 193 SER B C 1
ATOM 4727 O O . SER B 1 193 ? 11.945 24.203 11.758 1 73.38 193 SER B O 1
ATOM 4729 N N . LEU B 1 194 ? 9.969 24.844 12.32 1 64.38 194 LEU B N 1
ATOM 4730 C CA . LEU B 1 194 ? 9.375 24.312 11.102 1 64.38 194 LEU B CA 1
ATOM 4731 C C . LEU B 1 194 ? 9.258 25.406 10.039 1 64.38 194 LEU B C 1
ATOM 4733 O O . LEU B 1 194 ? 9.328 25.125 8.844 1 64.38 194 LEU B O 1
ATOM 4737 N N . ASP B 1 195 ? 8.961 26.594 10.523 1 60.28 195 ASP B N 1
ATOM 4738 C CA . ASP B 1 195 ? 8.742 27.719 9.625 1 60.28 195 ASP B CA 1
ATOM 4739 C C . ASP B 1 195 ? 9.508 28.953 10.102 1 60.28 195 ASP B C 1
ATOM 4741 O O . ASP B 1 195 ? 8.898 29.922 10.562 1 60.28 195 ASP B O 1
ATOM 4745 N N . ALA B 1 196 ? 10.812 28.812 9.852 1 57.22 196 ALA B N 1
ATOM 4746 C CA . ALA B 1 196 ? 11.664 29.875 10.375 1 57.22 196 ALA B CA 1
ATOM 4747 C C . ALA B 1 196 ? 11.5 31.172 9.57 1 57.22 196 ALA B C 1
ATOM 4749 O O . ALA B 1 196 ? 11.406 31.125 8.344 1 57.22 196 ALA B O 1
ATOM 4750 N N . ALA B 1 197 ? 11.07 32.156 10.297 1 56.97 197 ALA B N 1
ATOM 4751 C CA . ALA B 1 197 ? 11.133 33.469 9.695 1 56.97 197 ALA B CA 1
ATOM 4752 C C . ALA B 1 197 ? 12.555 34.031 9.711 1 56.97 197 ALA B C 1
ATOM 4754 O O . ALA B 1 197 ? 13.445 33.438 10.328 1 56.97 197 ALA B O 1
ATOM 4755 N N . GLU B 1 198 ? 12.68 35.062 8.797 1 53.62 198 GLU B N 1
ATOM 4756 C CA . GLU B 1 198 ? 13.977 35.719 8.797 1 53.62 198 GLU B CA 1
ATOM 4757 C C . GLU B 1 198 ? 14.406 36.094 10.211 1 53.62 198 GLU B C 1
ATOM 4759 O O . GLU B 1 198 ? 13.617 36.656 10.977 1 53.62 198 GLU B O 1
ATOM 4764 N N . GLY B 1 199 ? 15.523 35.656 10.586 1 58.09 199 GLY B N 1
ATOM 4765 C CA . GLY B 1 199 ? 16.094 35.969 11.883 1 58.09 199 GLY B CA 1
ATOM 4766 C C . GLY B 1 199 ? 15.961 34.844 12.883 1 58.09 199 GLY B C 1
ATOM 4767 O O . GLY B 1 199 ? 16.672 34.812 13.891 1 58.09 199 GLY B O 1
ATOM 4768 N N . ASP B 1 200 ? 15.094 33.906 12.578 1 66.69 200 ASP B N 1
ATOM 4769 C CA . ASP B 1 200 ? 14.922 32.781 13.461 1 66.69 200 ASP B CA 1
ATOM 4770 C C . ASP B 1 200 ? 16.047 31.75 13.273 1 66.69 200 ASP B C 1
ATOM 4772 O O . ASP B 1 200 ? 16.688 31.719 12.219 1 66.69 200 ASP B O 1
ATOM 4776 N N . ASP B 1 201 ? 16.422 31.219 14.406 1 73.44 201 ASP B N 1
ATOM 4777 C CA . ASP B 1 201 ? 17.344 30.078 14.383 1 73.44 201 ASP B CA 1
ATOM 4778 C C . ASP B 1 201 ? 16.594 28.766 14.516 1 73.44 201 ASP B C 1
ATOM 4780 O O . ASP B 1 201 ? 16.344 28.281 15.625 1 73.44 201 ASP B O 1
ATOM 4784 N N . PRO B 1 202 ? 16.312 28.156 13.367 1 74.62 202 PRO B N 1
ATOM 4785 C CA . PRO B 1 202 ? 15.492 26.938 13.406 1 74.62 202 PRO B CA 1
ATOM 4786 C C . PRO B 1 202 ? 16.172 25.797 14.172 1 74.62 202 PRO B C 1
ATOM 4788 O O . PRO B 1 202 ? 15.492 24.984 14.805 1 74.62 202 PRO B O 1
ATOM 4791 N N . VAL B 1 203 ? 17.391 25.797 14.148 1 74.5 203 VAL B N 1
ATOM 4792 C CA . VAL B 1 203 ? 18.141 24.75 14.836 1 74.5 203 VAL B CA 1
ATOM 4793 C C . VAL B 1 203 ? 18.016 24.922 16.344 1 74.5 203 VAL B C 1
ATOM 4795 O O . VAL B 1 203 ? 17.781 23.969 17.078 1 74.5 203 VAL B O 1
ATOM 4798 N N . ALA B 1 204 ? 18.203 26.188 16.719 1 81.19 204 ALA B N 1
ATOM 4799 C CA . ALA B 1 204 ? 18.047 26.469 18.141 1 81.19 204 ALA B CA 1
ATOM 4800 C C . ALA B 1 204 ? 16.641 26.172 18.625 1 81.19 204 ALA B C 1
ATOM 4802 O O . ALA B 1 204 ? 16.438 25.672 19.719 1 81.19 204 ALA B O 1
ATOM 4803 N N . ALA B 1 205 ? 15.711 26.531 17.844 1 82.25 205 ALA B N 1
ATOM 4804 C CA . ALA B 1 205 ? 14.32 26.266 18.172 1 82.25 205 ALA B CA 1
ATOM 4805 C C . ALA B 1 205 ? 14.055 24.766 18.297 1 82.25 205 ALA B C 1
ATOM 4807 O O . ALA B 1 205 ? 13.344 24.328 19.188 1 82.25 205 ALA B O 1
ATOM 4808 N N . TYR B 1 206 ? 14.641 24.016 17.469 1 80.31 206 TYR B N 1
ATOM 4809 C CA . TYR B 1 206 ? 14.484 22.562 17.5 1 80.31 206 TYR B CA 1
ATOM 4810 C C . TYR B 1 206 ? 15.086 21.984 18.781 1 80.31 206 TYR B C 1
ATOM 4812 O O . TYR B 1 206 ? 14.523 21.062 19.359 1 80.31 206 TYR B O 1
ATOM 4820 N N . THR B 1 207 ? 16.156 22.531 19.141 1 84.81 207 THR B N 1
ATOM 4821 C CA . THR B 1 207 ? 16.797 22.094 20.375 1 84.81 207 THR B CA 1
ATOM 4822 C C . THR B 1 207 ? 15.906 22.375 21.578 1 84.81 207 THR B C 1
ATOM 4824 O O . THR B 1 207 ? 15.781 21.531 22.469 1 84.81 207 THR B O 1
ATOM 4827 N N . ARG B 1 208 ? 15.312 23.531 21.547 1 89.81 208 ARG B N 1
ATOM 4828 C CA . ARG B 1 208 ? 14.414 23.891 22.641 1 89.81 208 ARG B CA 1
ATOM 4829 C C . ARG B 1 208 ? 13.188 22.984 22.656 1 89.81 208 ARG B C 1
ATOM 4831 O O . ARG B 1 208 ? 12.695 22.609 23.719 1 89.81 208 ARG B O 1
ATOM 4838 N N . VAL B 1 209 ? 12.711 22.641 21.516 1 89 209 VAL B N 1
ATOM 4839 C CA . VAL B 1 209 ? 11.609 21.703 21.438 1 89 209 VAL B CA 1
ATOM 4840 C C . VAL B 1 209 ? 12.008 20.375 22.094 1 89 209 VAL B C 1
ATOM 4842 O O . VAL B 1 209 ? 11.25 19.828 22.891 1 89 209 VAL B O 1
ATOM 4845 N N . GLY B 1 210 ? 13.156 19.906 21.781 1 90.69 210 GLY B N 1
ATOM 4846 C CA . GLY B 1 210 ? 13.664 18.672 22.375 1 90.69 210 GLY B CA 1
ATOM 4847 C C . GLY B 1 210 ? 13.719 18.719 23.891 1 90.69 210 GLY B C 1
ATOM 4848 O O . GLY B 1 210 ? 13.312 17.781 24.562 1 90.69 210 GLY B O 1
ATOM 4849 N N . GLU B 1 211 ? 14.172 19.812 24.344 1 92.69 211 GLU B N 1
ATOM 4850 C CA . GLU B 1 211 ? 14.289 20 25.797 1 92.69 211 GLU B CA 1
ATOM 4851 C C . GLU B 1 211 ? 12.922 20 26.469 1 92.69 211 GLU B C 1
ATOM 4853 O O . GLU B 1 211 ? 12.742 19.375 27.516 1 92.69 211 GLU B O 1
ATOM 4858 N N . ARG B 1 212 ? 12.07 20.656 25.875 1 92.75 212 ARG B N 1
ATOM 4859 C CA . ARG B 1 212 ? 10.727 20.75 26.438 1 92.75 212 ARG B CA 1
ATOM 4860 C C . ARG B 1 212 ? 10.023 19.406 26.406 1 92.75 212 ARG B C 1
ATOM 4862 O O . ARG B 1 212 ? 9.266 19.062 27.312 1 92.75 212 ARG B O 1
ATOM 4869 N N . ILE B 1 213 ? 10.242 18.672 25.406 1 94.75 213 ILE B N 1
ATOM 4870 C CA . ILE B 1 213 ? 9.625 17.359 25.297 1 94.75 213 ILE B CA 1
ATOM 4871 C C . ILE B 1 213 ? 10.266 16.406 26.312 1 94.75 213 ILE B C 1
ATOM 4873 O O . ILE B 1 213 ? 9.586 15.555 26.891 1 94.75 213 ILE B O 1
ATOM 4877 N N . HIS B 1 214 ? 11.539 16.531 26.547 1 95.56 214 HIS B N 1
ATOM 4878 C CA . HIS B 1 214 ? 12.195 15.773 27.594 1 95.56 214 HIS B CA 1
ATOM 4879 C C . HIS B 1 214 ? 11.562 16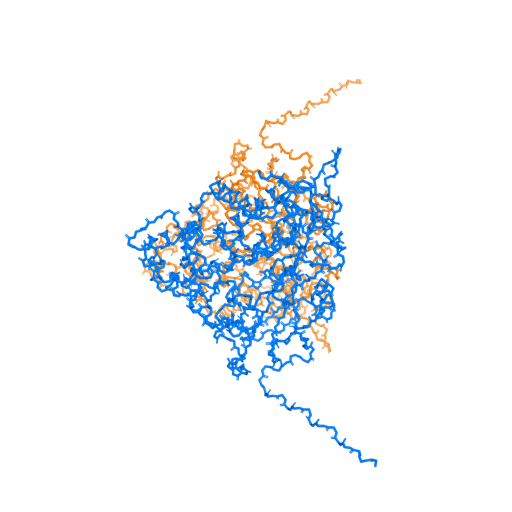.047 28.953 1 95.56 214 HIS B C 1
ATOM 4881 O O . HIS B 1 214 ? 11.359 15.117 29.75 1 95.56 214 HIS B O 1
ATOM 4887 N N . GLN B 1 215 ? 11.32 17.266 29.172 1 94.81 215 GLN B N 1
ATOM 4888 C CA . GLN B 1 215 ? 10.688 17.656 30.422 1 94.81 215 GLN B CA 1
ATOM 4889 C C . GLN B 1 215 ? 9.281 17.062 30.531 1 94.81 215 GLN B C 1
ATOM 4891 O O . GLN B 1 215 ? 8.883 16.609 31.609 1 94.81 215 GLN B O 1
ATOM 4896 N N . LEU B 1 216 ? 8.586 17.141 29.469 1 95.56 216 LEU B N 1
ATOM 4897 C CA . LEU B 1 216 ? 7.242 16.562 29.453 1 95.56 216 LEU B CA 1
ATOM 4898 C C . LEU B 1 216 ? 7.285 15.07 29.797 1 95.56 216 LEU B C 1
ATOM 4900 O O . LEU B 1 216 ? 6.488 14.586 30.594 1 95.56 216 LEU B O 1
ATOM 4904 N N . VAL B 1 217 ? 8.203 14.344 29.188 1 97.19 217 VAL B N 1
ATOM 4905 C CA . VAL B 1 217 ? 8.344 12.906 29.391 1 97.19 217 VAL B CA 1
ATOM 4906 C C . VAL B 1 217 ? 8.68 12.625 30.859 1 97.19 217 VAL B C 1
ATOM 4908 O O . VAL B 1 217 ? 8.102 11.727 31.469 1 97.19 217 VAL B O 1
ATOM 4911 N N . ARG B 1 218 ? 9.57 13.414 31.406 1 96.06 218 ARG B N 1
ATOM 4912 C CA . ARG B 1 218 ? 9.93 13.258 32.812 1 96.06 218 ARG B CA 1
ATOM 4913 C C . ARG B 1 218 ? 8.734 13.5 33.719 1 96.06 218 ARG B C 1
ATOM 4915 O O . ARG B 1 218 ? 8.492 12.742 34.656 1 96.06 218 ARG B O 1
ATOM 4922 N N . HIS B 1 219 ? 8.055 14.523 33.406 1 95.25 219 HIS B N 1
ATOM 4923 C CA . HIS B 1 219 ? 6.887 14.891 34.188 1 95.25 219 HIS B CA 1
ATOM 4924 C C . HIS B 1 219 ? 5.832 13.789 34.156 1 95.25 219 HIS B C 1
ATOM 4926 O O . HIS B 1 219 ? 5.262 13.43 35.188 1 95.25 219 HIS B O 1
ATOM 4932 N N . LYS B 1 220 ? 5.586 13.242 33 1 96.75 220 LYS B N 1
ATOM 4933 C CA . LYS B 1 220 ? 4.523 12.25 32.812 1 96.75 220 LYS B CA 1
ATOM 4934 C C . LYS B 1 220 ? 4.949 10.891 33.344 1 96.75 220 LYS B C 1
ATOM 4936 O O . LYS B 1 220 ? 4.102 10.062 33.688 1 96.75 220 LYS B O 1
ATOM 4941 N N . ARG B 1 221 ? 6.184 10.688 33.375 1 94.81 221 ARG B N 1
ATOM 4942 C CA . ARG B 1 221 ? 6.668 9.477 34.031 1 94.81 221 ARG B CA 1
ATOM 4943 C C . ARG B 1 221 ? 6.312 9.477 35.5 1 94.81 221 ARG B C 1
ATOM 4945 O O . ARG B 1 221 ? 5.996 8.422 36.062 1 94.81 221 ARG B O 1
ATOM 4952 N N . GLU B 1 222 ? 6.402 10.602 36.125 1 95.25 222 GLU B N 1
ATOM 4953 C CA . GLU B 1 222 ? 6.098 10.75 37.562 1 95.25 222 GLU B CA 1
ATOM 4954 C C . GLU B 1 222 ? 4.594 10.844 37.781 1 95.25 222 GLU B C 1
ATOM 4956 O O . GLU B 1 222 ? 4.086 10.344 38.781 1 95.25 222 GLU B O 1
ATOM 4961 N N . ARG B 1 223 ? 3.984 11.492 36.844 1 95.75 223 ARG B N 1
ATOM 4962 C CA . ARG B 1 223 ? 2.549 11.719 36.969 1 95.75 223 ARG B CA 1
ATOM 4963 C C . ARG B 1 223 ? 1.824 11.438 35.656 1 95.75 223 ARG B C 1
ATOM 4965 O O . ARG B 1 223 ? 1.354 12.367 35 1 95.75 223 ARG B O 1
ATOM 4972 N N . PRO B 1 224 ? 1.604 10.242 35.406 1 95.75 224 PRO B N 1
ATOM 4973 C CA . PRO B 1 224 ? 0.924 9.891 34.156 1 95.75 224 PRO B CA 1
ATOM 4974 C C . PRO B 1 224 ? -0.498 10.445 34.094 1 95.75 224 PRO B C 1
ATOM 4976 O O . PRO B 1 224 ? -1.149 10.625 35.125 1 95.75 224 PRO B O 1
ATOM 4979 N N . GLY B 1 225 ? -0.99 10.867 32.969 1 94.75 225 GLY B N 1
ATOM 4980 C CA . GLY B 1 225 ? -2.344 11.312 32.688 1 94.75 225 GLY B CA 1
ATOM 4981 C C . GLY B 1 225 ? -2.947 10.656 31.453 1 94.75 225 GLY B C 1
ATOM 4982 O O . GLY B 1 225 ? -2.373 9.711 30.906 1 94.75 225 GLY B O 1
ATOM 4983 N N . PRO B 1 226 ? -4.152 11.039 31.062 1 93.88 226 PRO B N 1
ATOM 4984 C CA . PRO B 1 226 ? -4.812 10.477 29.875 1 93.88 226 PRO B CA 1
ATOM 4985 C C . PRO B 1 226 ? -4.344 11.133 28.578 1 93.88 226 PRO B C 1
ATOM 4987 O O . PRO B 1 226 ? -5.145 11.734 27.859 1 93.88 226 PRO B O 1
ATOM 4990 N N . ASP B 1 227 ? -3.115 10.945 28.344 1 96.5 227 ASP B N 1
ATOM 4991 C CA . ASP B 1 227 ? -2.52 11.578 27.156 1 96.5 227 ASP B CA 1
ATOM 4992 C C . ASP B 1 227 ? -1.604 10.602 26.422 1 96.5 227 ASP B C 1
ATOM 4994 O O . ASP B 1 227 ? -1.272 9.531 26.953 1 96.5 227 ASP B O 1
ATOM 4998 N N . VAL B 1 228 ? -1.216 10.961 25.266 1 97.62 228 VAL B N 1
ATOM 4999 C CA . VAL B 1 228 ? -0.422 10.125 24.375 1 97.62 228 VAL B CA 1
ATOM 5000 C C . VAL B 1 228 ? 0.919 9.797 25.031 1 97.62 228 VAL B C 1
ATOM 5002 O O . VAL B 1 228 ? 1.37 8.648 25 1 97.62 228 VAL B O 1
ATOM 5005 N N . THR B 1 229 ? 1.553 10.805 25.625 1 98.06 229 THR B N 1
ATOM 5006 C CA . THR B 1 229 ? 2.857 10.617 26.25 1 98.06 229 THR B CA 1
ATOM 5007 C C . THR B 1 229 ? 2.789 9.555 27.344 1 98.06 229 THR B C 1
ATOM 5009 O O . THR B 1 229 ? 3.627 8.656 27.391 1 98.06 229 THR B O 1
ATOM 5012 N N . SER B 1 230 ? 1.827 9.633 28.172 1 98.19 230 SER B N 1
ATOM 5013 C CA . SER B 1 230 ? 1.655 8.688 29.266 1 98.19 230 SER B CA 1
ATOM 5014 C C . SER B 1 230 ? 1.405 7.273 28.734 1 98.19 230 SER B C 1
ATOM 5016 O O . SER B 1 230 ? 1.948 6.305 29.266 1 98.19 230 SER B O 1
ATOM 5018 N N . ARG B 1 231 ? 0.625 7.215 27.734 1 97.81 231 ARG B N 1
ATOM 5019 C CA . ARG B 1 231 ? 0.325 5.906 27.156 1 97.81 231 ARG B CA 1
ATOM 5020 C C . ARG B 1 231 ? 1.568 5.289 26.531 1 97.81 231 ARG B C 1
ATOM 5022 O O . ARG B 1 231 ? 1.753 4.07 26.578 1 97.81 231 ARG B O 1
ATOM 5029 N N . MET B 1 232 ? 2.379 6.094 25.922 1 97.81 232 MET B N 1
ATOM 5030 C CA . MET B 1 232 ? 3.629 5.59 25.359 1 97.81 232 MET B CA 1
ATOM 5031 C C . MET B 1 232 ? 4.555 5.094 26.469 1 97.81 232 MET B C 1
ATOM 5033 O O . MET B 1 232 ? 5.195 4.051 26.328 1 97.81 232 MET B O 1
ATOM 5037 N N . LEU B 1 233 ? 4.578 5.793 27.562 1 97.62 233 LEU B N 1
ATOM 5038 C CA . LEU B 1 233 ? 5.469 5.488 28.688 1 97.62 233 LEU B CA 1
ATOM 5039 C C . LEU B 1 233 ? 5.07 4.18 29.359 1 97.62 233 LEU B C 1
ATOM 5041 O O . LEU B 1 233 ? 5.93 3.445 29.844 1 97.62 233 LEU B O 1
ATOM 5045 N N . THR B 1 234 ? 3.83 3.885 29.312 1 96 234 THR B N 1
ATOM 5046 C CA . THR B 1 234 ? 3.344 2.727 30.062 1 96 234 THR B CA 1
ATOM 5047 C C . THR B 1 234 ? 3.135 1.535 29.125 1 96 234 THR B C 1
ATOM 5049 O O . THR B 1 234 ? 2.695 0.47 29.562 1 96 234 THR B O 1
ATOM 5052 N N . HIS B 1 235 ? 3.391 1.733 27.906 1 95.62 235 HIS B N 1
ATOM 5053 C CA . HIS B 1 235 ? 3.207 0.655 26.953 1 95.62 235 HIS B CA 1
ATOM 5054 C C . HIS B 1 235 ? 4.133 -0.52 27.25 1 95.62 235 HIS B C 1
ATOM 5056 O O . HIS B 1 235 ? 5.289 -0.322 27.641 1 95.62 235 HIS B O 1
ATOM 5062 N N . PRO B 1 236 ? 3.688 -1.708 26.969 1 94.56 236 PRO B N 1
ATOM 5063 C CA . PRO B 1 236 ? 4.465 -2.896 27.328 1 94.56 236 PRO B CA 1
ATOM 5064 C C . PRO B 1 236 ? 5.719 -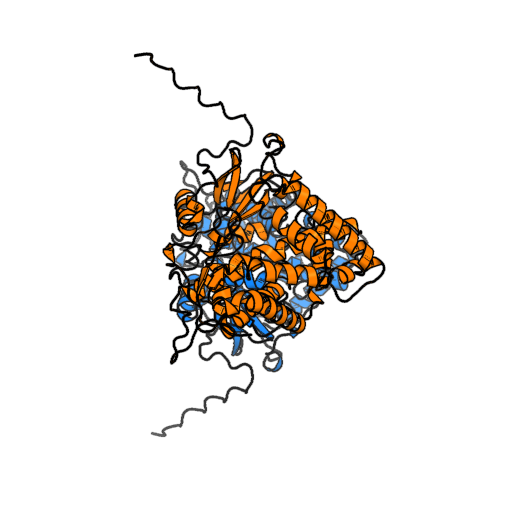3.062 26.484 1 94.56 236 PRO B C 1
ATOM 5066 O O . PRO B 1 236 ? 6.645 -3.783 26.875 1 94.56 236 PRO B O 1
ATOM 5069 N N . ALA B 1 237 ? 5.746 -2.447 25.391 1 93.12 237 ALA B N 1
ATOM 5070 C CA . ALA B 1 237 ? 6.914 -2.562 24.516 1 93.12 237 ALA B CA 1
ATOM 5071 C C . ALA B 1 237 ? 8.156 -1.992 25.188 1 93.12 237 ALA B C 1
ATOM 5073 O O . ALA B 1 237 ? 9.281 -2.266 24.766 1 93.12 237 ALA B O 1
ATOM 5074 N N . GLY B 1 238 ? 8.039 -1.126 26.109 1 94.06 238 GLY B N 1
ATOM 5075 C CA . GLY B 1 238 ? 9.133 -0.67 26.953 1 94.06 238 GLY B CA 1
ATOM 5076 C C . GLY B 1 238 ? 10.117 0.227 26.219 1 94.06 238 GLY B C 1
ATOM 5077 O O . GLY B 1 238 ? 11.328 0.012 26.281 1 94.06 238 GLY B O 1
ATOM 5078 N N . LEU B 1 239 ? 9.641 1.227 25.562 1 96 239 LEU B N 1
ATOM 5079 C CA . LEU B 1 239 ? 10.531 2.191 24.938 1 96 239 LEU B CA 1
ATOM 5080 C C . LEU B 1 239 ? 11.289 3.004 25.984 1 96 239 LEU B C 1
ATOM 5082 O O . LEU B 1 239 ? 10.75 3.307 27.047 1 96 239 LEU B O 1
ATOM 5086 N N . THR B 1 240 ? 12.547 3.387 25.609 1 95.88 240 THR B N 1
ATOM 5087 C CA . THR B 1 240 ? 13.312 4.27 26.484 1 95.88 240 THR B CA 1
ATOM 5088 C C . THR B 1 240 ? 12.773 5.695 26.422 1 95.88 240 THR B C 1
ATOM 5090 O O . THR B 1 240 ? 12.055 6.051 25.484 1 95.88 240 THR B O 1
ATOM 5093 N N . ASP B 1 241 ? 13.156 6.527 27.438 1 95.44 241 ASP B N 1
ATOM 5094 C CA . ASP B 1 241 ? 12.742 7.93 27.422 1 95.44 241 ASP B CA 1
ATOM 5095 C C . ASP B 1 241 ? 13.266 8.641 26.172 1 95.44 241 ASP B C 1
ATOM 5097 O O . ASP B 1 241 ? 12.562 9.477 25.594 1 95.44 241 ASP B O 1
ATOM 5101 N N . GLU B 1 242 ? 14.422 8.273 25.812 1 94.44 242 GLU B N 1
ATOM 5102 C CA . GLU B 1 242 ? 15.016 8.891 24.625 1 94.44 242 GLU B CA 1
ATOM 5103 C C . GLU B 1 242 ? 14.242 8.539 23.359 1 94.44 242 GLU B C 1
ATOM 5105 O O . GLU B 1 242 ? 14 9.398 22.516 1 94.44 242 GLU B O 1
ATOM 5110 N N . GLU B 1 243 ? 13.859 7.305 23.234 1 95.5 243 GLU B N 1
ATOM 5111 C CA . GLU B 1 243 ? 13.047 6.879 22.109 1 95.5 243 GLU B CA 1
ATOM 5112 C C . GLU B 1 243 ? 11.703 7.605 22.094 1 95.5 243 GLU B C 1
ATOM 5114 O O . GLU B 1 243 ? 11.25 8.055 21.031 1 95.5 243 GLU B O 1
ATOM 5119 N N . ILE B 1 244 ? 11.156 7.758 23.234 1 96.88 244 ILE B N 1
ATOM 5120 C CA . ILE B 1 244 ? 9.852 8.391 23.344 1 96.88 244 ILE B CA 1
ATOM 5121 C C . ILE B 1 244 ? 9.953 9.867 22.984 1 96.88 244 ILE B C 1
ATOM 5123 O O . ILE B 1 244 ? 9.109 10.398 22.25 1 96.88 244 ILE B O 1
ATOM 5127 N N . VAL B 1 245 ? 10.984 10.516 23.453 1 94.69 245 VAL B N 1
ATOM 5128 C CA . VAL B 1 245 ? 11.195 11.93 23.156 1 94.69 245 VAL B CA 1
ATOM 5129 C C . VAL B 1 245 ? 11.297 12.133 21.656 1 94.69 245 VAL B C 1
ATOM 5131 O O . VAL B 1 245 ? 10.625 12.992 21.078 1 94.69 245 VAL B O 1
ATOM 5134 N N . GLN B 1 246 ? 12.07 11.336 21.016 1 92.38 246 GLN B N 1
ATOM 5135 C CA . GLN B 1 246 ? 12.281 11.445 19.578 1 92.38 246 GLN B CA 1
ATOM 5136 C C . GLN B 1 246 ? 10.984 11.195 18.812 1 92.38 246 GLN B C 1
ATOM 5138 O O . GLN B 1 246 ? 10.656 11.93 17.875 1 92.38 246 GLN B O 1
ATOM 5143 N N . ASP B 1 247 ? 10.297 10.211 19.219 1 94.88 247 ASP B N 1
ATOM 5144 C CA . ASP B 1 247 ? 9.07 9.836 18.516 1 94.88 247 ASP B CA 1
ATOM 5145 C C . ASP B 1 247 ? 7.965 10.867 18.766 1 94.88 247 ASP B C 1
ATOM 5147 O O . ASP B 1 247 ? 7.172 11.148 17.859 1 94.88 247 ASP B O 1
ATOM 5151 N N . LEU B 1 248 ? 7.941 11.43 19.953 1 94.75 248 LEU B N 1
ATOM 5152 C CA . LEU B 1 248 ? 6.961 12.461 20.266 1 94.75 248 LEU B CA 1
ATOM 5153 C C . LEU B 1 248 ? 7.211 13.711 19.422 1 94.75 248 LEU B C 1
ATOM 5155 O O . LEU B 1 248 ? 6.262 14.367 18.984 1 94.75 248 LEU B O 1
ATOM 5159 N N . ILE B 1 249 ? 8.422 14.07 19.266 1 90.31 249 ILE B N 1
ATOM 5160 C CA . ILE B 1 249 ? 8.766 15.211 18.422 1 90.31 249 ILE B CA 1
ATOM 5161 C C . ILE B 1 249 ? 8.273 14.977 17 1 90.31 249 ILE B C 1
ATOM 5163 O O . ILE B 1 249 ? 7.672 15.859 16.391 1 90.31 249 ILE B O 1
ATOM 5167 N N . SER B 1 250 ? 8.461 13.773 16.531 1 89.94 250 SER B N 1
ATOM 5168 C CA . SER B 1 250 ? 8.008 13.414 15.195 1 89.94 250 SER B CA 1
ATOM 5169 C C . SER B 1 250 ? 6.484 13.492 15.094 1 89.94 250 SER B C 1
ATOM 5171 O O . SER B 1 250 ? 5.949 13.992 14.102 1 89.94 250 SER B O 1
ATOM 5173 N N . VAL B 1 251 ? 5.801 13.047 16.078 1 92.38 251 VAL B N 1
ATOM 5174 C CA . VAL B 1 251 ? 4.34 13.023 16.094 1 92.38 251 VAL B CA 1
ATOM 5175 C C . VAL B 1 251 ? 3.797 14.445 16.094 1 92.38 251 VAL B C 1
ATOM 5177 O O . VAL B 1 251 ? 2.898 14.781 15.32 1 92.38 251 VAL B O 1
ATOM 5180 N N . ILE B 1 252 ? 4.371 15.266 16.922 1 90.56 252 ILE B N 1
ATOM 5181 C CA . ILE B 1 252 ? 3.895 16.641 17.062 1 90.56 252 ILE B CA 1
ATOM 5182 C C . ILE B 1 252 ? 4.18 17.406 15.773 1 90.56 252 ILE B C 1
ATOM 5184 O O . ILE B 1 252 ? 3.322 18.141 15.281 1 90.56 252 ILE B O 1
ATOM 5188 N N . ALA B 1 253 ? 5.355 17.219 15.25 1 84.5 253 ALA B N 1
ATOM 5189 C CA . ALA B 1 253 ? 5.738 17.906 14.023 1 84.5 253 ALA B CA 1
ATOM 5190 C C . ALA B 1 253 ? 4.832 17.5 12.859 1 84.5 253 ALA B C 1
ATOM 5192 O O . ALA B 1 253 ? 4.387 18.344 12.086 1 84.5 253 ALA B O 1
ATOM 5193 N N . ALA B 1 254 ? 4.551 16.25 12.789 1 88.75 254 ALA B N 1
ATOM 5194 C CA . ALA B 1 254 ? 3.752 15.719 11.688 1 88.75 254 ALA B CA 1
ATOM 5195 C C . ALA B 1 254 ? 2.289 16.125 11.828 1 88.75 254 ALA B C 1
ATOM 5197 O O . ALA B 1 254 ? 1.566 16.234 10.836 1 88.75 254 ALA B O 1
ATOM 5198 N N . ALA B 1 255 ? 1.865 16.391 12.969 1 90.62 255 ALA B N 1
ATOM 5199 C CA . ALA B 1 255 ? 0.454 16.656 13.242 1 90.62 255 ALA B CA 1
ATOM 5200 C C . ALA B 1 255 ? 0.109 18.125 12.992 1 90.62 255 ALA B C 1
ATOM 5202 O O . ALA B 1 255 ? -1.035 18.453 12.672 1 90.62 255 ALA B O 1
ATOM 5203 N N . GLN B 1 256 ? 0.99 18.922 13.086 1 86.88 256 GLN B N 1
ATOM 5204 C CA . GLN B 1 256 ? 0.604 20.328 13.195 1 86.88 256 GLN B CA 1
ATOM 5205 C C . GLN B 1 256 ? 0.617 21 11.828 1 86.88 256 GLN B C 1
ATOM 5207 O O . GLN B 1 256 ? -0.436 21.375 11.305 1 86.88 256 GLN B O 1
ATOM 5212 N N . GLN B 1 257 ? 1.691 21.047 11.18 1 86.81 257 GLN B N 1
ATOM 5213 C CA . GLN B 1 257 ? 1.811 21.875 9.984 1 86.81 257 GLN B CA 1
ATOM 5214 C C . GLN B 1 257 ? 0.966 21.312 8.844 1 86.81 257 GLN B C 1
ATOM 5216 O O . GLN B 1 257 ? 0.233 22.047 8.18 1 86.81 257 GLN B O 1
ATOM 5221 N N . PRO B 1 258 ? 1.054 20.016 8.602 1 92.94 258 PRO B N 1
ATOM 5222 C CA . PRO B 1 258 ? 0.212 19.484 7.531 1 92.94 258 PRO B CA 1
ATOM 5223 C C . PRO B 1 258 ? -1.279 19.672 7.801 1 92.94 258 PRO B C 1
ATOM 5225 O O . PRO B 1 258 ? -2.041 19.969 6.875 1 92.94 258 PRO B O 1
ATOM 5228 N N . THR B 1 259 ? -1.657 19.562 9.047 1 96.44 259 THR B N 1
ATOM 5229 C CA . THR B 1 259 ? -3.064 19.75 9.375 1 96.44 259 THR B CA 1
ATOM 5230 C C . THR B 1 259 ? -3.465 21.219 9.203 1 96.44 259 THR B C 1
ATOM 5232 O O . THR B 1 259 ? -4.57 21.516 8.75 1 96.44 259 THR B O 1
ATOM 5235 N N . ALA B 1 260 ? -2.586 22.141 9.578 1 95.19 260 ALA B N 1
ATOM 5236 C CA . ALA B 1 260 ? -2.84 23.562 9.367 1 95.19 260 ALA B CA 1
ATOM 5237 C C . ALA B 1 260 ? -3.023 23.875 7.879 1 95.19 260 ALA B C 1
ATOM 5239 O O . ALA B 1 260 ? -3.945 24.594 7.5 1 95.19 260 ALA B O 1
ATOM 5240 N N . ASN B 1 261 ? -2.137 23.344 7.105 1 95.19 261 ASN B N 1
ATOM 5241 C CA . ASN B 1 261 ? -2.25 23.531 5.664 1 95.19 261 ASN B CA 1
ATOM 5242 C C . ASN B 1 261 ? -3.547 22.938 5.125 1 95.19 261 ASN B C 1
ATOM 5244 O O . ASN B 1 261 ? -4.176 23.5 4.23 1 95.19 261 ASN B O 1
ATOM 5248 N N . TRP B 1 262 ? -3.9 21.797 5.652 1 97.69 262 TRP B N 1
ATOM 5249 C CA . TRP B 1 262 ? -5.145 21.156 5.25 1 97.69 262 TRP B CA 1
ATOM 5250 C C . TRP B 1 262 ? -6.344 22.031 5.551 1 97.69 262 TRP B C 1
ATOM 5252 O O . TRP B 1 262 ? -7.211 22.234 4.695 1 97.69 262 TRP B O 1
ATOM 5262 N N . ILE B 1 263 ? -6.383 22.641 6.723 1 97.81 263 ILE B N 1
ATOM 5263 C CA . ILE B 1 263 ? -7.445 23.547 7.125 1 97.81 263 ILE B CA 1
ATOM 5264 C C . ILE B 1 263 ? -7.469 24.766 6.195 1 97.81 263 ILE B C 1
ATOM 5266 O O . ILE B 1 263 ? -8.516 25.109 5.645 1 97.81 263 ILE B O 1
ATOM 5270 N N . GLY B 1 264 ? -6.305 25.391 6.012 1 97.5 264 GLY B N 1
ATOM 5271 C CA . GLY B 1 264 ? -6.219 26.562 5.156 1 97.5 264 GLY B CA 1
ATOM 5272 C C . GLY B 1 264 ? -6.629 26.281 3.723 1 97.5 264 GLY B C 1
ATOM 5273 O O . GLY B 1 264 ? -7.391 27.047 3.131 1 97.5 264 GLY B O 1
ATOM 5274 N N . ASN B 1 265 ? -6.129 25.188 3.174 1 95.94 265 ASN B N 1
ATOM 5275 C CA . ASN B 1 265 ? -6.473 24.812 1.807 1 95.94 265 ASN B CA 1
ATOM 5276 C C . ASN B 1 265 ? -7.961 24.531 1.661 1 95.94 265 ASN B C 1
ATOM 5278 O O . ASN B 1 265 ? -8.555 24.812 0.622 1 95.94 265 ASN B O 1
ATOM 5282 N N . THR B 1 266 ? -8.531 23.922 2.643 1 95.88 266 THR B N 1
ATOM 5283 C CA . THR B 1 266 ? -9.953 23.609 2.617 1 95.88 266 THR B CA 1
ATOM 5284 C C . THR B 1 266 ? -10.781 24.891 2.676 1 95.88 266 THR B C 1
ATOM 5286 O O . THR B 1 266 ? -11.742 25.047 1.915 1 95.88 266 THR B O 1
ATOM 5289 N N . LEU B 1 267 ? -10.406 25.812 3.549 1 96.62 267 LEU B N 1
ATOM 5290 C CA . LEU B 1 267 ? -11.102 27.094 3.627 1 96.62 267 LEU B CA 1
ATOM 5291 C C . LEU B 1 267 ? -11.016 27.844 2.303 1 96.62 267 LEU B C 1
ATOM 5293 O O . LEU B 1 267 ? -12 28.422 1.838 1 96.62 267 LEU B O 1
ATOM 5297 N N . ARG B 1 268 ? -9.836 27.812 1.746 1 95.69 268 ARG B N 1
ATOM 5298 C CA . ARG B 1 268 ? -9.695 28.422 0.429 1 95.69 268 ARG B CA 1
ATOM 5299 C C . ARG B 1 268 ? -10.68 27.828 -0.565 1 95.69 268 ARG B C 1
ATOM 5301 O O . ARG B 1 268 ? -11.367 28.547 -1.286 1 95.69 268 ARG B O 1
ATOM 5308 N N . LEU B 1 269 ? -10.648 26.5 -0.599 1 92.75 269 LEU B N 1
ATOM 5309 C CA . LEU B 1 269 ? -11.539 25.812 -1.522 1 92.75 269 LEU B CA 1
ATOM 5310 C C . LEU B 1 269 ? -12.992 26.203 -1.277 1 92.75 269 LEU B C 1
ATOM 5312 O O . LEU B 1 269 ? -13.719 26.547 -2.217 1 92.75 269 LEU B O 1
ATOM 5316 N N . LEU B 1 270 ? -13.43 26.25 -0.075 1 92.62 270 LEU B N 1
ATOM 5317 C CA . LEU B 1 270 ? -14.812 26.531 0.291 1 92.62 270 LEU B CA 1
ATOM 5318 C C . LEU B 1 270 ? -15.172 27.984 -0.044 1 92.62 270 LEU B C 1
ATOM 5320 O O . LEU B 1 270 ? -16.312 28.266 -0.414 1 92.62 270 LEU B O 1
ATOM 5324 N N . LEU B 1 271 ? -14.273 28.875 0.025 1 92.94 271 LEU B N 1
ATOM 5325 C CA . LEU B 1 271 ? -14.531 30.297 -0.161 1 92.94 271 LEU B CA 1
ATOM 5326 C C . LEU B 1 271 ? -14.398 30.688 -1.63 1 92.94 271 LEU B C 1
ATOM 5328 O O . LEU B 1 271 ? -14.82 31.781 -2.029 1 92.94 271 LEU B O 1
ATOM 5332 N N . THR B 1 272 ? -13.844 29.812 -2.455 1 91.94 272 THR B N 1
ATOM 5333 C CA . THR B 1 272 ? -13.562 30.219 -3.824 1 91.94 272 THR B CA 1
ATOM 5334 C C . THR B 1 272 ? -14.312 29.344 -4.824 1 91.94 272 THR B C 1
ATOM 5336 O O . THR B 1 272 ? -14.445 29.703 -5.992 1 91.94 272 THR B O 1
ATOM 5339 N N . ASP B 1 273 ? -14.648 28.203 -4.414 1 87.69 273 ASP B N 1
ATOM 5340 C CA . ASP B 1 273 ? -15.289 27.266 -5.324 1 87.69 273 ASP B CA 1
ATOM 5341 C C . ASP B 1 273 ? -16.812 27.266 -5.133 1 87.69 273 ASP B C 1
ATOM 5343 O O . ASP B 1 273 ? -17.297 26.922 -4.059 1 87.69 273 ASP B O 1
ATOM 5347 N N . GLU B 1 274 ? -17.531 27.484 -6.184 1 81.94 274 GLU B N 1
ATOM 5348 C CA . GLU B 1 274 ? -18.984 27.641 -6.141 1 81.94 274 GLU B CA 1
ATOM 5349 C C . GLU B 1 274 ? -19.672 26.328 -5.805 1 81.94 274 GLU B C 1
ATOM 5351 O O . GLU B 1 274 ? -20.797 26.312 -5.312 1 81.94 274 GLU B O 1
ATOM 5356 N N . ARG B 1 275 ? -18.938 25.234 -6.047 1 79.12 275 ARG B N 1
ATOM 5357 C CA . ARG B 1 275 ? -19.516 23.938 -5.75 1 79.12 275 ARG B CA 1
ATOM 5358 C C . ARG B 1 275 ? -19.812 23.797 -4.258 1 79.12 275 ARG B C 1
ATOM 5360 O O . ARG B 1 275 ? -20.703 23.031 -3.865 1 79.12 275 ARG B O 1
ATOM 5367 N N . PHE B 1 276 ? -18.984 24.531 -3.545 1 72.31 276 PHE B N 1
ATOM 5368 C CA . PHE B 1 276 ? -19.094 24.406 -2.096 1 72.31 276 PHE B CA 1
ATOM 5369 C C . PHE B 1 276 ? -19.812 25.609 -1.502 1 72.31 276 PHE B C 1
ATOM 5371 O O . PHE B 1 276 ? -20.031 25.672 -0.29 1 72.31 276 PHE B O 1
ATOM 5378 N N . ALA B 1 277 ? -20.047 26.672 -2.252 1 62.28 277 ALA B N 1
ATOM 5379 C CA . ALA B 1 277 ? -20.766 27.859 -1.797 1 62.28 277 ALA B CA 1
ATOM 5380 C C . ALA B 1 277 ? -22.219 27.516 -1.426 1 62.28 277 ALA B C 1
ATOM 5382 O O . ALA B 1 277 ? -22.812 26.609 -2.004 1 62.28 277 ALA B O 1
ATOM 5383 N N . LEU B 1 278 ? -22.484 27.828 -0.152 1 50.69 278 LEU B N 1
ATOM 5384 C CA . LEU B 1 278 ? -23.828 27.672 0.395 1 50.69 278 LEU B CA 1
ATOM 5385 C C . LEU B 1 278 ? -24.891 28.047 -0.64 1 50.69 278 LEU B C 1
ATOM 5387 O O . LEU B 1 278 ? -24.938 29.203 -1.089 1 50.69 278 LEU B O 1
ATOM 5391 N N . ASN B 1 279 ? -25.062 27.438 -1.651 1 40.81 279 ASN B N 1
ATOM 5392 C CA . ASN B 1 279 ? -26.344 27.859 -2.215 1 40.81 279 ASN B CA 1
ATOM 5393 C C . ASN B 1 279 ? -27.5 27.547 -1.275 1 40.81 279 ASN B C 1
ATOM 5395 O O . ASN B 1 279 ? -27.5 26.516 -0.601 1 40.81 279 ASN B O 1
ATOM 5399 N N . VAL B 1 280 ? -28.422 28.422 -0.792 1 37.94 280 VAL B N 1
ATOM 5400 C CA . VAL B 1 280 ? -29.719 28.375 -0.128 1 37.94 280 VAL B CA 1
ATOM 5401 C C . VAL B 1 280 ? -30.438 27.078 -0.497 1 37.94 280 VAL B C 1
ATOM 5403 O O . VAL B 1 280 ? -31.031 26.422 0.363 1 37.94 280 VAL B O 1
ATOM 5406 N N . SER B 1 281 ? -30.984 26.859 -1.629 1 40.75 281 SER B N 1
ATOM 5407 C CA . SER B 1 281 ? -32.062 25.969 -2.049 1 40.75 281 SER B CA 1
ATOM 5408 C C . SER B 1 281 ? -31.547 24.562 -2.303 1 40.75 281 SER B C 1
ATOM 5410 O O . SER B 1 281 ? -32.312 23.625 -2.438 1 40.75 281 SER B O 1
ATOM 5412 N N . GLY B 1 282 ? -30.078 24.219 -2.891 1 43.94 282 GLY B N 1
ATOM 5413 C CA . GLY B 1 282 ? -29.719 22.906 -3.381 1 43.94 282 GLY B CA 1
ATOM 5414 C C . GLY B 1 282 ? -28.562 22.281 -2.627 1 43.94 282 GLY B C 1
ATOM 5415 O O . GLY B 1 282 ? -27.906 22.953 -1.825 1 43.94 282 GLY B O 1
ATOM 5416 N N . GLY B 1 283 ? -28.219 20.703 -2.711 1 49.09 283 GLY B N 1
ATOM 5417 C CA . GLY B 1 283 ? -27.422 19.672 -2.057 1 49.09 283 GLY B CA 1
ATOM 5418 C C . GLY B 1 283 ? -25.938 20.016 -1.991 1 49.09 283 GLY B C 1
ATOM 5419 O O . GLY B 1 283 ? -25.25 20.031 -3.016 1 49.09 283 GLY B O 1
ATOM 5420 N N . ARG B 1 284 ? -25.328 20.906 -1.112 1 57.16 284 ARG B N 1
ATOM 5421 C CA . ARG B 1 284 ? -23.984 21.375 -0.817 1 57.16 284 ARG B CA 1
ATOM 5422 C C . ARG B 1 284 ? -23.062 20.203 -0.474 1 57.16 284 ARG B C 1
ATOM 5424 O O . ARG B 1 284 ? -23.453 19.297 0.256 1 57.16 284 ARG B O 1
ATOM 5431 N N . LEU B 1 285 ? -21.859 20.172 -1.287 1 67.5 285 LEU B N 1
ATOM 5432 C CA . LEU B 1 285 ? -20.844 19.266 -0.767 1 67.5 285 LEU B CA 1
ATOM 5433 C C . LEU B 1 285 ? -20.5 19.609 0.677 1 67.5 285 LEU B C 1
ATOM 5435 O O . LEU B 1 285 ? -20.516 20.781 1.062 1 67.5 285 LEU B O 1
ATOM 5439 N N . SER B 1 286 ? -20.297 18.688 1.466 1 84.69 286 SER B N 1
ATOM 5440 C CA . SER B 1 286 ? -20.016 18.797 2.893 1 84.69 286 SER B CA 1
ATOM 5441 C C . SER B 1 286 ? -18.578 19.203 3.145 1 84.69 286 SER B C 1
ATOM 5443 O O . SER B 1 286 ? -17.734 19.156 2.234 1 84.69 286 SER B O 1
ATOM 5445 N N . VAL B 1 287 ? -18.297 19.844 4.312 1 90.12 287 VAL B N 1
ATOM 5446 C CA . VAL B 1 287 ? -16.938 20.141 4.75 1 90.12 287 VAL B CA 1
ATOM 5447 C C . VAL B 1 287 ? -16.078 18.875 4.613 1 90.12 287 VAL B C 1
ATOM 5449 O O . VAL B 1 287 ? -14.914 18.969 4.211 1 90.12 287 VAL B O 1
ATOM 5452 N N . GLY B 1 288 ? -16.672 17.75 4.934 1 88.75 288 GLY B N 1
ATOM 5453 C CA . GLY B 1 288 ? -15.969 16.484 4.773 1 88.75 288 GLY B CA 1
ATOM 5454 C C . GLY B 1 288 ? -15.523 16.234 3.346 1 88.75 288 GLY B C 1
ATOM 5455 O O . GLY B 1 288 ? -14.398 15.789 3.111 1 88.75 288 GLY B O 1
ATOM 5456 N N . GLU B 1 289 ? -16.375 16.516 2.412 1 86.44 289 GLU B N 1
ATOM 5457 C CA . GLU B 1 289 ? -16.047 16.344 0.999 1 86.44 289 GLU B CA 1
ATOM 5458 C C . GLU B 1 289 ? -14.969 17.328 0.558 1 86.44 289 GLU B C 1
ATOM 5460 O O . GLU B 1 289 ? -14.102 16.984 -0.243 1 86.44 289 GLU B O 1
ATOM 5465 N N . ALA B 1 290 ? -15.07 18.531 1.056 1 90.31 290 ALA B N 1
ATOM 5466 C CA . ALA B 1 290 ? -14.055 19.531 0.738 1 90.31 290 ALA B CA 1
ATOM 5467 C C . ALA B 1 290 ? -12.688 19.125 1.276 1 90.31 290 ALA B C 1
ATOM 5469 O O . ALA B 1 290 ? -11.68 19.25 0.583 1 90.31 290 ALA B O 1
ATOM 5470 N N . LEU B 1 291 ? -12.719 18.672 2.523 1 93.38 291 LEU B N 1
ATOM 5471 C CA . LEU B 1 291 ? -11.484 18.203 3.129 1 93.38 291 LEU B CA 1
ATOM 5472 C C . LEU B 1 291 ? -10.867 17.078 2.299 1 93.38 291 LEU B C 1
ATOM 5474 O O . LEU B 1 291 ? -9.672 17.094 2.025 1 93.38 291 LEU B O 1
ATOM 5478 N N . ASN B 1 292 ? -11.648 16.203 1.873 1 89.81 292 ASN B N 1
ATOM 5479 C CA . ASN B 1 292 ? -11.172 15.062 1.081 1 89.81 292 ASN B CA 1
ATOM 5480 C C . ASN B 1 292 ? -10.641 15.516 -0.278 1 89.81 292 ASN B C 1
ATOM 5482 O O . ASN B 1 292 ? -9.617 15.023 -0.745 1 89.81 292 ASN B O 1
ATOM 5486 N N . GLU B 1 293 ? -11.367 16.391 -0.922 1 89.12 293 GLU B N 1
ATOM 5487 C CA . GLU B 1 293 ? -10.922 16.906 -2.217 1 89.12 293 GLU B CA 1
ATOM 5488 C C . GLU B 1 293 ? -9.562 17.578 -2.107 1 89.12 293 GLU B C 1
ATOM 5490 O O . GLU B 1 293 ? -8.711 17.422 -2.99 1 89.12 293 GLU B O 1
ATOM 5495 N N . VAL B 1 294 ? -9.367 18.281 -1.052 1 92.19 294 VAL B N 1
ATOM 5496 C CA . VAL B 1 294 ? -8.102 18.969 -0.843 1 92.19 294 VAL B CA 1
ATOM 5497 C C . VAL B 1 294 ? -6.969 17.953 -0.737 1 92.19 294 VAL B C 1
ATOM 5499 O O . VAL B 1 294 ? -5.863 18.188 -1.228 1 92.19 294 VAL B O 1
ATOM 5502 N N . LEU B 1 295 ? -7.211 16.812 -0.135 1 93.44 295 LEU B N 1
ATOM 5503 C CA . LEU B 1 295 ? -6.188 15.789 0.003 1 93.44 295 LEU B CA 1
ATOM 5504 C C . LEU B 1 295 ? -5.805 15.211 -1.358 1 93.44 295 LEU B C 1
ATOM 5506 O O . LEU B 1 295 ? -4.68 14.742 -1.545 1 93.44 295 LEU B O 1
ATOM 5510 N N . TRP B 1 296 ? -6.707 15.312 -2.318 1 89.56 296 TRP B N 1
ATOM 5511 C CA . TRP B 1 296 ? -6.387 14.891 -3.68 1 89.56 296 TRP B CA 1
ATOM 5512 C C . TRP B 1 296 ? -5.648 15.992 -4.43 1 89.56 296 TRP B C 1
ATOM 5514 O O . TRP B 1 296 ? -4.582 15.758 -5 1 89.56 296 TRP B O 1
ATOM 5524 N N . LEU B 1 297 ? -6.164 17.203 -4.355 1 88.25 297 LEU B N 1
ATOM 5525 C CA . LEU B 1 297 ? -5.793 18.219 -5.34 1 88.25 297 LEU B CA 1
ATOM 5526 C C . LEU B 1 297 ? -4.773 19.188 -4.754 1 88.25 297 LEU B C 1
ATOM 5528 O O . LEU B 1 297 ? -3.982 19.781 -5.492 1 88.25 297 LEU B O 1
ATOM 5532 N N . ASP B 1 298 ? -4.832 19.391 -3.451 1 90.88 298 ASP B N 1
ATOM 5533 C CA . ASP B 1 298 ? -3.93 20.297 -2.762 1 90.88 298 ASP B CA 1
ATOM 5534 C C . ASP B 1 298 ? -3.398 19.688 -1.47 1 90.88 298 ASP B C 1
ATOM 5536 O O . ASP B 1 298 ? -3.49 20.281 -0.401 1 90.88 298 ASP B O 1
ATOM 5540 N N . THR B 1 299 ? -2.838 18.484 -1.651 1 93.88 299 THR B N 1
ATOM 5541 C CA . THR B 1 299 ? -2.359 17.766 -0.476 1 93.88 299 THR B CA 1
ATOM 5542 C C . THR B 1 299 ? -1.338 18.594 0.29 1 93.88 299 THR B C 1
ATOM 5544 O O . THR B 1 299 ? -0.441 19.203 -0.31 1 93.88 299 THR B O 1
ATOM 5547 N N . PRO B 1 300 ? -1.444 18.656 1.61 1 93.94 300 PRO B N 1
ATOM 5548 C CA . PRO B 1 300 ? -0.578 19.516 2.432 1 93.94 300 PRO B CA 1
ATOM 5549 C C . PRO B 1 300 ? 0.898 19.141 2.309 1 93.94 300 PRO B C 1
ATOM 5551 O O . PRO B 1 300 ? 1.767 20.016 2.377 1 93.94 300 PRO B O 1
ATOM 5554 N N . THR B 1 301 ? 1.164 17.906 2.182 1 92.31 301 THR B N 1
ATOM 5555 C CA . THR B 1 301 ? 2.514 17.422 1.916 1 92.31 301 THR B CA 1
ATOM 5556 C C . THR B 1 301 ? 2.658 17 0.458 1 92.31 301 THR B C 1
ATOM 5558 O O . THR B 1 301 ? 2.248 15.891 0.082 1 92.31 301 THR B O 1
ATOM 5561 N N . GLN B 1 302 ? 3.277 17.875 -0.289 1 91.44 302 GLN B N 1
ATOM 5562 C CA . GLN B 1 302 ? 3.312 17.625 -1.726 1 91.44 302 GLN B CA 1
ATOM 5563 C C . GLN B 1 302 ? 4.375 16.578 -2.078 1 91.44 302 GLN B C 1
ATOM 5565 O O . GLN B 1 302 ? 4.148 15.719 -2.928 1 91.44 302 GLN B O 1
ATOM 5570 N N . ASN B 1 303 ? 5.535 16.781 -1.474 1 92.69 303 ASN B N 1
ATOM 5571 C CA . ASN B 1 303 ? 6.633 15.852 -1.67 1 92.69 303 ASN B CA 1
ATOM 5572 C C . ASN B 1 303 ? 7.238 15.414 -0.34 1 92.69 303 ASN B C 1
ATOM 5574 O O . ASN B 1 303 ? 7.238 16.172 0.628 1 92.69 303 ASN B O 1
ATOM 5578 N N . PHE B 1 304 ? 7.68 14.195 -0.355 1 93.81 304 PHE B N 1
ATOM 5579 C CA . PHE B 1 304 ? 8.312 13.648 0.84 1 93.81 304 PHE B CA 1
ATOM 5580 C C . PHE B 1 304 ? 9.633 12.961 0.492 1 93.81 304 PHE B C 1
ATOM 5582 O O . PHE B 1 304 ? 9.656 12.039 -0.319 1 93.81 304 PHE B O 1
ATOM 5589 N N . ILE B 1 305 ? 10.617 13.445 1.12 1 91.06 305 ILE B N 1
ATOM 5590 C CA . ILE B 1 305 ? 11.945 12.922 0.807 1 91.06 305 ILE B CA 1
ATOM 5591 C C . ILE B 1 305 ? 12.258 11.742 1.721 1 91.06 305 ILE B C 1
ATOM 5593 O O . ILE B 1 305 ? 11.922 11.758 2.906 1 91.06 305 ILE B O 1
ATOM 5597 N N . GLY B 1 306 ? 12.93 10.773 1.057 1 88.31 306 GLY B N 1
ATOM 5598 C CA . GLY B 1 306 ? 13.594 9.867 1.977 1 88.31 306 GLY B CA 1
ATOM 5599 C C . GLY B 1 306 ? 13.203 8.414 1.767 1 88.31 306 GLY B C 1
ATOM 5600 O O . GLY B 1 306 ? 12.703 7.762 2.688 1 88.31 306 GLY B O 1
ATOM 5601 N N . ARG B 1 307 ? 13.203 7.777 0.752 1 96.25 307 ARG B N 1
ATOM 5602 C CA . ARG B 1 307 ? 13.391 6.352 0.494 1 96.25 307 ARG B CA 1
ATOM 5603 C C . ARG B 1 307 ? 14.711 6.098 -0.23 1 96.25 307 ARG B C 1
ATOM 5605 O O . ARG B 1 307 ? 15.125 6.898 -1.069 1 96.25 307 ARG B O 1
ATOM 5612 N N . TRP B 1 308 ? 15.344 5.074 0.168 1 97.06 308 TRP B N 1
ATOM 5613 C CA . TRP B 1 308 ? 16.625 4.758 -0.47 1 97.06 308 TRP B CA 1
ATOM 5614 C C . TRP B 1 308 ? 16.625 3.32 -0.979 1 97.06 308 TRP B C 1
ATOM 5616 O O . TRP B 1 308 ? 16.203 2.402 -0.275 1 97.06 308 TRP B O 1
ATOM 5626 N N . ALA B 1 309 ? 17.094 3.156 -2.193 1 97.06 309 ALA B N 1
ATOM 5627 C CA . ALA B 1 309 ? 17.156 1.825 -2.789 1 97.06 309 ALA B CA 1
ATOM 5628 C C . ALA B 1 309 ? 18.156 0.94 -2.061 1 97.06 309 ALA B C 1
ATOM 5630 O O . ALA B 1 309 ? 19.297 1.347 -1.833 1 97.06 309 ALA B O 1
ATOM 5631 N N . VAL B 1 310 ? 17.781 -0.237 -1.731 1 95.62 310 VAL B N 1
ATOM 5632 C CA . VAL B 1 310 ? 18.625 -1.168 -0.992 1 95.62 310 VAL B CA 1
ATOM 5633 C C . VAL B 1 310 ? 19.625 -1.828 -1.941 1 95.62 310 VAL B C 1
ATOM 5635 O O . VAL B 1 310 ? 20.781 -2.016 -1.595 1 95.62 310 VAL B O 1
ATOM 5638 N N . ASN B 1 311 ? 19.156 -2.197 -3.113 1 92.69 311 ASN B N 1
ATOM 5639 C CA . ASN B 1 311 ? 19.922 -2.762 -4.219 1 92.69 311 ASN B CA 1
ATOM 5640 C C . ASN B 1 311 ? 19.562 -2.113 -5.551 1 92.69 311 ASN B C 1
ATOM 5642 O O . ASN B 1 311 ? 18.562 -1.387 -5.633 1 92.69 311 ASN B O 1
ATOM 5646 N N . ASP B 1 312 ? 20.406 -2.365 -6.488 1 90.75 312 ASP B N 1
ATOM 5647 C CA . ASP B 1 312 ? 20.016 -1.948 -7.832 1 90.75 312 ASP B CA 1
ATOM 5648 C C . ASP B 1 312 ? 18.656 -2.533 -8.219 1 90.75 312 ASP B C 1
ATOM 5650 O O . ASP B 1 312 ? 18.375 -3.705 -7.945 1 90.75 312 ASP B O 1
ATOM 5654 N N . THR B 1 313 ? 17.812 -1.626 -8.703 1 88.62 313 THR B N 1
ATOM 5655 C CA . THR B 1 313 ? 16.484 -2.076 -9.094 1 88.62 313 THR B CA 1
ATOM 5656 C C . THR B 1 313 ? 15.938 -1.221 -10.234 1 88.62 313 THR B C 1
ATOM 5658 O O . THR B 1 313 ? 16.656 -0.392 -10.797 1 88.62 313 THR B O 1
ATOM 5661 N N . GLN B 1 314 ? 14.734 -1.596 -10.695 1 85.44 314 GLN B N 1
ATOM 5662 C CA . GLN B 1 314 ? 14.039 -0.849 -11.742 1 85.44 314 GLN B CA 1
ATOM 5663 C C . GLN B 1 314 ? 12.719 -0.29 -11.234 1 85.44 314 GLN B C 1
ATOM 5665 O O . GLN B 1 314 ? 12.008 -0.954 -10.469 1 85.44 314 GLN B O 1
ATOM 5670 N N . LEU B 1 315 ? 12.469 0.923 -11.594 1 89.75 315 LEU B N 1
ATOM 5671 C CA . LEU B 1 315 ? 11.203 1.573 -11.266 1 89.75 315 LEU B CA 1
ATOM 5672 C C . LEU B 1 315 ? 10.773 2.525 -12.375 1 89.75 315 LEU B C 1
ATOM 5674 O O . LEU B 1 315 ? 11.539 3.404 -12.773 1 89.75 315 LEU B O 1
ATOM 5678 N N . GLY B 1 316 ? 9.602 2.389 -12.812 1 85.25 316 GLY B N 1
ATOM 5679 C CA . GLY B 1 316 ? 9.086 3.271 -13.852 1 85.25 316 GLY B CA 1
ATOM 5680 C C . GLY B 1 316 ? 9.984 3.342 -15.07 1 85.25 316 GLY B C 1
ATOM 5681 O O . GLY B 1 316 ? 10.219 4.422 -15.609 1 85.25 316 GLY B O 1
ATOM 5682 N N . GLY B 1 317 ? 10.625 2.271 -15.367 1 81.62 317 GLY B N 1
ATOM 5683 C CA . GLY B 1 317 ? 11.492 2.223 -16.531 1 81.62 317 GLY B CA 1
ATOM 5684 C C . GLY B 1 317 ? 12.883 2.781 -16.266 1 81.62 317 GLY B C 1
ATOM 5685 O O . GLY B 1 317 ? 13.719 2.832 -17.172 1 81.62 317 GLY B O 1
ATOM 5686 N N . ARG B 1 318 ? 13.078 3.162 -15.047 1 87.5 318 ARG B N 1
ATOM 5687 C CA . ARG B 1 318 ? 14.375 3.734 -14.688 1 87.5 318 ARG B CA 1
ATOM 5688 C C . ARG B 1 318 ? 15.203 2.744 -13.883 1 87.5 318 ARG B C 1
ATOM 5690 O O . ARG B 1 318 ? 14.672 2.018 -13.039 1 87.5 318 ARG B O 1
ATOM 5697 N N . HIS B 1 319 ? 16.453 2.773 -14.188 1 88.56 319 HIS B N 1
ATOM 5698 C CA . HIS B 1 319 ? 17.391 2.039 -13.344 1 88.56 319 HIS B CA 1
ATOM 5699 C C . HIS B 1 319 ? 17.734 2.832 -12.086 1 88.56 319 HIS B C 1
ATOM 5701 O O . HIS B 1 319 ? 18.297 3.932 -12.18 1 88.56 319 HIS B O 1
ATOM 5707 N N . ILE B 1 320 ? 17.391 2.287 -10.992 1 93.75 320 ILE B N 1
ATOM 5708 C CA . ILE B 1 320 ? 17.656 2.906 -9.695 1 93.75 320 ILE B CA 1
ATOM 5709 C C . ILE B 1 320 ? 18.828 2.195 -9.023 1 93.75 320 ILE B C 1
ATOM 5711 O O . ILE B 1 320 ? 18.75 0.998 -8.734 1 93.75 320 ILE B O 1
ATOM 5715 N N . ARG B 1 321 ? 19.891 2.881 -8.781 1 95.38 321 ARG B N 1
ATOM 5716 C CA . ARG B 1 321 ? 21.078 2.275 -8.188 1 95.38 321 ARG B CA 1
ATOM 5717 C C . ARG B 1 321 ? 20.922 2.125 -6.68 1 95.38 321 ARG B C 1
ATOM 5719 O O . ARG B 1 321 ? 20.172 2.879 -6.051 1 95.38 321 ARG B O 1
ATOM 5726 N N . ALA B 1 322 ? 21.703 1.178 -6.156 1 96.62 322 ALA B N 1
ATOM 5727 C CA . ALA B 1 322 ? 21.766 1.035 -4.703 1 96.62 322 ALA B CA 1
ATOM 5728 C C . ALA B 1 322 ? 22.156 2.352 -4.039 1 96.62 322 ALA B C 1
ATOM 5730 O O . ALA B 1 322 ? 23.125 2.998 -4.453 1 96.62 322 ALA B O 1
ATOM 5731 N N . GLY B 1 323 ? 21.328 2.775 -3.145 1 97 323 GLY B N 1
ATOM 5732 C CA . GLY B 1 323 ? 21.625 3.971 -2.375 1 97 323 GLY B CA 1
ATOM 5733 C C . GLY B 1 323 ? 21.016 5.23 -2.963 1 97 323 GLY B C 1
ATOM 5734 O O . GLY B 1 323 ? 21.062 6.297 -2.348 1 97 323 GLY B O 1
ATOM 5735 N N . ASP B 1 324 ? 20.406 5.148 -4.145 1 96.94 324 ASP B N 1
ATOM 5736 C CA . ASP B 1 324 ? 19.75 6.324 -4.711 1 96.94 324 ASP B CA 1
ATOM 5737 C C . ASP B 1 324 ? 18.609 6.805 -3.812 1 96.94 324 ASP B C 1
ATOM 5739 O O . ASP B 1 324 ? 17.875 5.996 -3.238 1 96.94 324 ASP B O 1
ATOM 5743 N N . CYS B 1 325 ? 18.484 8.102 -3.762 1 96.88 325 CYS B N 1
ATOM 5744 C CA . CYS B 1 325 ? 17.406 8.727 -3 1 96.88 325 CYS B CA 1
ATOM 5745 C C . CYS B 1 325 ? 16.156 8.898 -3.855 1 96.88 325 CYS B C 1
ATOM 5747 O O . CYS B 1 325 ? 16.234 9.367 -4.992 1 96.88 325 CYS B O 1
ATOM 5749 N N . LEU B 1 326 ? 15.078 8.477 -3.359 1 97.62 326 LEU B N 1
ATOM 5750 C CA . LEU B 1 326 ? 13.789 8.68 -4.012 1 97.62 326 LEU B CA 1
ATOM 5751 C C . LEU B 1 326 ? 12.93 9.656 -3.211 1 97.62 326 LEU B C 1
ATOM 5753 O O . LEU B 1 326 ? 12.758 9.492 -2 1 97.62 326 LEU B O 1
ATOM 5757 N N . VAL B 1 327 ? 12.453 10.68 -3.865 1 96.31 327 VAL B N 1
ATOM 5758 C CA . VAL B 1 327 ? 11.469 11.617 -3.34 1 96.31 327 VAL B CA 1
ATOM 5759 C C . VAL B 1 327 ? 10.062 11.18 -3.758 1 96.31 327 VAL B C 1
ATOM 5761 O O . VAL B 1 327 ? 9.805 10.969 -4.941 1 96.31 327 VAL B O 1
ATOM 5764 N N . LEU B 1 328 ? 9.227 11 -2.773 1 97.12 328 LEU B N 1
ATOM 5765 C CA . LEU B 1 328 ? 7.848 10.617 -3.051 1 97.12 328 LEU B CA 1
ATOM 5766 C C . LEU B 1 328 ? 7.02 11.828 -3.461 1 97.12 328 LEU B C 1
ATOM 5768 O O . LEU B 1 328 ? 6.824 12.75 -2.666 1 97.12 328 LEU B O 1
ATOM 5772 N N . GLY B 1 329 ? 6.551 11.812 -4.691 1 95.81 329 GLY B N 1
ATOM 5773 C CA . GLY B 1 329 ? 5.703 12.883 -5.195 1 95.81 329 GLY B CA 1
ATOM 5774 C C . GLY B 1 329 ? 4.227 12.648 -4.945 1 95.81 329 GLY B C 1
ATOM 5775 O O . GLY B 1 329 ? 3.475 12.352 -5.875 1 95.81 329 GLY B O 1
ATOM 5776 N N . PHE B 1 330 ? 3.762 12.938 -3.775 1 95.38 330 PHE B N 1
ATOM 5777 C CA . PHE B 1 330 ? 2.377 12.672 -3.398 1 95.38 330 PHE B CA 1
ATOM 5778 C C . PHE B 1 330 ? 1.42 13.523 -4.223 1 95.38 330 PHE B C 1
ATOM 5780 O O . PHE B 1 330 ? 0.395 13.031 -4.699 1 95.38 330 PHE B O 1
ATOM 5787 N N . ALA B 1 331 ? 1.751 14.797 -4.34 1 93.06 331 ALA B N 1
ATOM 5788 C CA . ALA B 1 331 ? 0.881 15.672 -5.117 1 93.06 331 ALA B CA 1
ATOM 5789 C C . ALA B 1 331 ? 0.793 15.211 -6.57 1 93.06 331 ALA B C 1
ATOM 5791 O O . ALA B 1 331 ? -0.291 15.195 -7.16 1 93.06 331 ALA B O 1
ATOM 5792 N N . ALA B 1 332 ? 1.954 14.875 -7.102 1 92.81 332 ALA B N 1
ATOM 5793 C CA . ALA B 1 332 ? 1.983 14.383 -8.477 1 92.81 332 ALA B CA 1
ATOM 5794 C C . ALA B 1 332 ? 1.16 13.102 -8.617 1 92.81 332 ALA B C 1
ATOM 5796 O O . ALA B 1 332 ? 0.402 12.953 -9.578 1 92.81 332 ALA B O 1
ATOM 5797 N N . ALA B 1 333 ? 1.313 12.234 -7.699 1 92.06 333 ALA B N 1
ATOM 5798 C CA . ALA B 1 333 ? 0.585 10.969 -7.734 1 92.06 333 ALA B CA 1
ATOM 5799 C C . ALA B 1 333 ? -0.918 11.203 -7.605 1 92.06 333 ALA B C 1
ATOM 5801 O O . ALA B 1 333 ? -1.707 10.625 -8.359 1 92.06 333 ALA B O 1
ATOM 5802 N N . ASN B 1 334 ? -1.327 12.023 -6.691 1 89.94 334 ASN B N 1
ATOM 5803 C CA . ASN B 1 334 ? -2.738 12.289 -6.43 1 89.94 334 ASN B CA 1
ATOM 5804 C C . ASN B 1 334 ? -3.41 12.961 -7.625 1 89.94 334 ASN B C 1
ATOM 5806 O O . ASN B 1 334 ? -4.605 12.773 -7.855 1 89.94 334 ASN B O 1
ATOM 5810 N N . THR B 1 335 ? -2.639 13.711 -8.359 1 86.12 335 THR B N 1
ATOM 5811 C CA . THR B 1 335 ? -3.236 14.461 -9.461 1 86.12 335 THR B CA 1
ATOM 5812 C C . THR B 1 335 ? -2.891 13.812 -10.797 1 86.12 335 THR B C 1
ATOM 5814 O O . THR B 1 335 ? -2.951 14.469 -11.836 1 86.12 335 THR B O 1
ATOM 5817 N N . ASP B 1 336 ? -2.416 12.625 -10.664 1 79.19 336 ASP B N 1
ATOM 5818 C CA . ASP B 1 336 ? -2.102 11.898 -11.883 1 79.19 336 ASP B CA 1
ATOM 5819 C C . ASP B 1 336 ? -3.299 11.875 -12.836 1 79.19 336 ASP B C 1
ATOM 5821 O O . ASP B 1 336 ? -4.367 11.367 -12.477 1 79.19 336 ASP B O 1
ATOM 5825 N N . PRO B 1 337 ? -3.24 12.547 -13.938 1 69.75 337 PRO B N 1
ATOM 5826 C CA . PRO B 1 337 ? -4.367 12.609 -14.875 1 69.75 337 PRO B CA 1
ATOM 5827 C C . PRO B 1 337 ? -4.875 11.227 -15.281 1 69.75 337 PRO B C 1
ATOM 5829 O O . PRO B 1 337 ? -6.027 11.086 -15.695 1 69.75 337 PRO B O 1
ATOM 5832 N N . GLN B 1 338 ? -4.004 10.406 -15.203 1 64.94 338 GLN B N 1
ATOM 5833 C CA . GLN B 1 338 ? -4.383 9.055 -15.602 1 64.94 338 GLN B CA 1
ATOM 5834 C C . GLN B 1 338 ? -5.406 8.461 -14.641 1 64.94 338 GLN B C 1
ATOM 5836 O O . GLN B 1 338 ? -6.18 7.574 -15.016 1 64.94 338 GLN B O 1
ATOM 5841 N N . LEU B 1 339 ? -5.383 8.906 -13.484 1 65.31 339 LEU B N 1
ATOM 5842 C CA . LEU B 1 339 ? -6.324 8.414 -12.484 1 65.31 339 LEU B CA 1
ATOM 5843 C C . LEU B 1 339 ? -7.695 9.055 -12.672 1 65.31 339 LEU B C 1
ATOM 5845 O O . LEU B 1 339 ? -8.719 8.438 -12.359 1 65.31 339 LEU B O 1
ATOM 5849 N N . TRP B 1 340 ? -7.598 10.305 -13.141 1 63.94 340 TRP B N 1
ATOM 5850 C CA . TRP B 1 340 ? -8.82 11.102 -13.188 1 63.94 340 TRP B CA 1
ATOM 5851 C C . TRP B 1 340 ? -9.062 11.656 -14.586 1 63.94 340 TRP B C 1
ATOM 5853 O O . TRP B 1 340 ? -8.836 12.844 -14.828 1 63.94 340 TRP B O 1
ATOM 5863 N N . PRO B 1 341 ? -9.469 10.68 -15.375 1 53.44 341 PRO B N 1
ATOM 5864 C CA . PRO B 1 341 ? -9.594 11.219 -16.734 1 53.44 341 PRO B CA 1
ATOM 5865 C C . PRO B 1 341 ? -10.484 12.461 -16.797 1 53.44 341 PRO B C 1
ATOM 5867 O O . PRO B 1 341 ? -10.25 13.359 -17.609 1 53.44 341 PRO B O 1
ATOM 5870 N N . GLU B 1 342 ? -11.609 12.438 -16.062 1 52.66 342 GLU B N 1
ATOM 5871 C CA . GLU B 1 342 ? -12.477 13.609 -16.141 1 52.66 342 GLU B CA 1
ATOM 5872 C C . GLU B 1 342 ? -12.188 14.586 -15 1 52.66 342 GLU B C 1
ATOM 5874 O O . GLU B 1 342 ? -12.984 15.484 -14.727 1 52.66 342 GLU B O 1
ATOM 5879 N N . ALA B 1 343 ? -10.961 14.562 -14.633 1 50.97 343 ALA B N 1
ATOM 5880 C CA . ALA B 1 343 ? -10.453 15.5 -13.633 1 50.97 343 ALA B CA 1
ATOM 5881 C C . ALA B 1 343 ? -11.297 15.461 -12.359 1 50.97 343 ALA B C 1
ATOM 5883 O O . ALA B 1 343 ? -11.008 16.172 -11.391 1 50.97 343 ALA B O 1
ATOM 5884 N N . HIS B 1 344 ? -12.539 14.797 -12.484 1 50.19 344 HIS B N 1
ATOM 5885 C CA . HIS B 1 344 ? -13.32 14.922 -11.266 1 50.19 344 HIS B CA 1
ATOM 5886 C C . HIS B 1 344 ? -12.992 13.805 -10.281 1 50.19 344 HIS B C 1
ATOM 5888 O O . HIS B 1 344 ? -13.047 12.625 -10.633 1 50.19 344 HIS B O 1
ATOM 5894 N N . VAL B 1 345 ? -12.133 14.078 -9.383 1 55.47 345 VAL B N 1
ATOM 5895 C CA . VAL B 1 345 ? -11.969 13.164 -8.258 1 55.47 345 VAL B CA 1
ATOM 5896 C C . VAL B 1 345 ? -13.203 13.227 -7.359 1 55.47 345 VAL B C 1
ATOM 5898 O O . VAL B 1 345 ? -13.648 14.312 -6.984 1 55.47 345 VAL B O 1
ATOM 5901 N N . GLY B 1 346 ? -14.023 12.18 -7.477 1 57.84 346 GLY B N 1
ATOM 5902 C CA . GLY B 1 346 ? -15.156 12.25 -6.574 1 57.84 346 GLY B CA 1
ATOM 5903 C C . GLY B 1 346 ? -14.758 12.461 -5.125 1 57.84 346 GLY B C 1
ATOM 5904 O O . GLY B 1 346 ? -13.82 11.828 -4.637 1 57.84 346 GLY B O 1
ATOM 5905 N N . ALA B 1 347 ? -15.312 13.547 -4.555 1 59.81 347 ALA B N 1
ATOM 5906 C CA . ALA B 1 347 ? -15.117 13.953 -3.164 1 59.81 347 ALA B CA 1
ATOM 5907 C C . ALA B 1 347 ? -15.336 12.781 -2.213 1 59.81 347 ALA B C 1
ATOM 5909 O O . ALA B 1 347 ? -15.016 12.867 -1.026 1 59.81 347 ALA B O 1
ATOM 5910 N N . GLU B 1 348 ? -15.531 11.648 -2.824 1 68.69 348 GLU B N 1
ATOM 5911 C CA . GLU B 1 348 ? -15.883 10.547 -1.934 1 68.69 348 GLU B CA 1
ATOM 5912 C C . GLU B 1 348 ?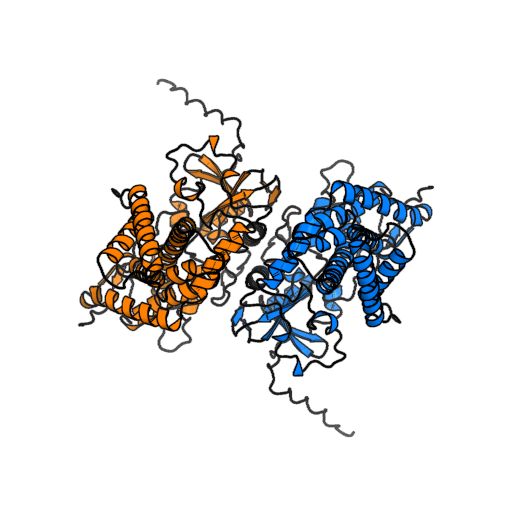 -14.859 9.422 -2.012 1 68.69 348 GLU B C 1
ATOM 5914 O O . GLU B 1 348 ? -15 8.398 -1.34 1 68.69 348 GLU B O 1
ATOM 5919 N N . ASN B 1 349 ? -13.82 9.688 -2.719 1 78.25 349 ASN B N 1
ATOM 5920 C CA . 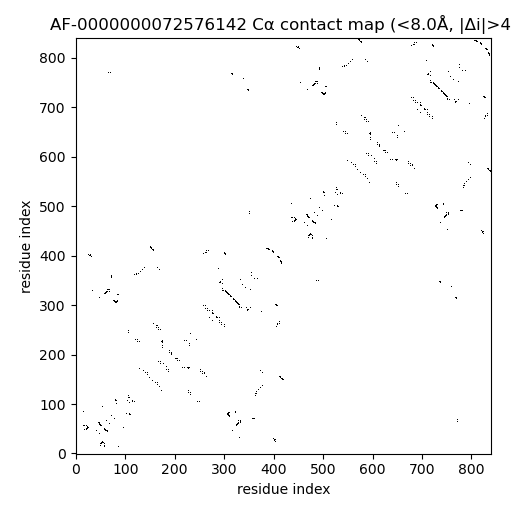ASN B 1 349 ? -12.781 8.672 -2.828 1 78.25 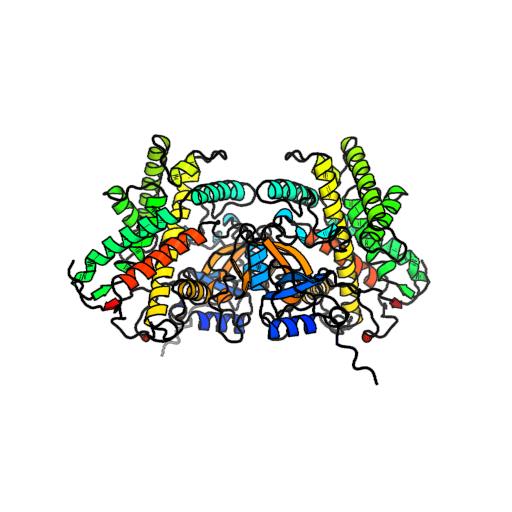349 ASN B CA 1
ATOM 5921 C C . ASN B 1 349 ? -11.57 9.008 -1.956 1 78.25 349 ASN B C 1
ATOM 5923 O O . ASN B 1 349 ? -10.922 10.039 -2.152 1 78.25 349 ASN B O 1
ATOM 5927 N N . SER B 1 350 ? -11.273 8.164 -1.011 1 82.81 350 SER B N 1
ATOM 5928 C CA . SER B 1 350 ? -10.211 8.453 -0.056 1 82.81 350 SER B CA 1
ATOM 5929 C C . SER B 1 350 ? -8.93 7.699 -0.404 1 82.81 350 SER B C 1
ATOM 5931 O O . SER B 1 350 ? -8.039 7.562 0.433 1 82.81 350 SER B O 1
ATOM 5933 N N . ALA B 1 351 ? -8.852 7.242 -1.625 1 86.31 351 ALA B N 1
ATOM 5934 C CA . ALA B 1 351 ? -7.695 6.434 -1.998 1 86.31 351 ALA B CA 1
ATOM 5935 C C . ALA B 1 351 ? -6.508 7.316 -2.365 1 86.31 351 ALA B C 1
ATOM 5937 O O . ALA B 1 351 ? -5.605 6.883 -3.088 1 86.31 351 ALA B O 1
ATOM 5938 N N . HIS B 1 352 ? -6.457 8.562 -1.892 1 90.31 352 HIS B N 1
ATOM 5939 C CA . HIS B 1 352 ? -5.309 9.438 -2.1 1 90.31 352 HIS B CA 1
ATOM 5940 C C . HIS B 1 352 ? -4.102 8.961 -1.3 1 90.31 352 HIS B C 1
ATOM 5942 O O . HIS B 1 352 ? -4.23 8.109 -0.417 1 90.31 352 HIS B O 1
ATOM 5948 N N . LEU B 1 353 ? -2.957 9.477 -1.604 1 94.12 353 LEU B N 1
ATOM 5949 C CA . LEU B 1 353 ? -1.716 9.062 -0.961 1 94.12 353 LEU B CA 1
ATOM 5950 C C . LEU B 1 353 ? -1.218 10.133 0.005 1 94.12 353 LEU B C 1
ATOM 5952 O O . LEU B 1 353 ? -0.036 10.156 0.357 1 94.12 353 LEU B O 1
ATOM 5956 N N . SER B 1 354 ? -2.15 10.984 0.463 1 95.38 354 SER B N 1
ATOM 5957 C CA . SER B 1 354 ? -1.771 12.148 1.26 1 95.38 354 SER B CA 1
ATOM 5958 C C . SER B 1 354 ? -1.264 11.734 2.637 1 95.38 354 SER B C 1
ATOM 5960 O O . SER B 1 354 ? -0.577 12.5 3.311 1 95.38 354 SER B O 1
ATOM 5962 N N . PHE B 1 355 ? -1.646 10.594 3.102 1 95.12 355 PHE B N 1
ATOM 5963 C CA . PHE B 1 355 ? -1.14 10.07 4.367 1 95.12 355 PHE B CA 1
ATOM 5964 C C . PHE B 1 355 ? -0.132 8.953 4.125 1 95.12 355 PHE B C 1
ATOM 5966 O O . PHE B 1 355 ? 0.115 8.133 5.012 1 95.12 355 PHE B O 1
ATOM 5973 N N . SER B 1 356 ? 0.391 8.922 2.945 1 94.31 356 SER B N 1
ATOM 5974 C CA . SER B 1 356 ? 1.354 7.922 2.49 1 94.31 356 SER B CA 1
ATOM 5975 C C . SER B 1 356 ? 0.736 6.531 2.459 1 94.31 356 SER B C 1
ATOM 5977 O O . SER B 1 356 ? -0.484 6.391 2.352 1 94.31 356 SER B O 1
ATOM 5979 N N . ASN B 1 357 ? 1.625 5.57 2.371 1 91.81 357 ASN B N 1
ATOM 5980 C CA . ASN B 1 357 ? 1.225 4.176 2.209 1 91.81 357 ASN B CA 1
ATOM 5981 C C . ASN B 1 357 ? 2.279 3.223 2.76 1 91.81 357 ASN B C 1
ATOM 5983 O O . ASN B 1 357 ? 3.4 3.635 3.059 1 91.81 357 ASN B O 1
ATOM 5987 N N . GLY B 1 358 ? 1.801 1.938 3.041 1 90.88 358 GLY B N 1
ATOM 5988 C CA . GLY B 1 358 ? 2.758 0.924 3.459 1 90.88 358 GLY B CA 1
ATOM 5989 C C . GLY B 1 358 ? 3.146 1.035 4.922 1 90.88 358 GLY B C 1
ATOM 5990 O O . GLY B 1 358 ? 2.4 1.599 5.727 1 90.88 358 GLY B O 1
ATOM 5991 N N . GLU B 1 359 ? 4.246 0.519 5.23 1 88.62 359 GLU B N 1
ATOM 5992 C CA . GLU B 1 359 ? 4.691 0.37 6.613 1 88.62 359 GLU B CA 1
ATOM 5993 C C . GLU B 1 359 ? 4.965 1.728 7.254 1 88.62 359 GLU B C 1
ATOM 5995 O O . GLU B 1 359 ? 4.758 1.903 8.453 1 88.62 359 GLU B O 1
ATOM 6000 N N . HIS B 1 360 ? 5.387 2.713 6.504 1 93 360 HIS B N 1
ATOM 6001 C CA . HIS B 1 360 ? 5.77 4.008 7.055 1 93 360 HIS B CA 1
ATOM 6002 C C . HIS B 1 360 ? 4.707 5.062 6.773 1 93 360 HIS B C 1
ATOM 6004 O O . HIS B 1 360 ? 5 6.262 6.789 1 93 360 HIS B O 1
ATOM 6010 N N . ARG B 1 361 ? 3.521 4.617 6.477 1 92.25 361 ARG B N 1
ATOM 6011 C CA . ARG B 1 361 ? 2.414 5.559 6.348 1 92.25 361 ARG B CA 1
ATOM 6012 C C . ARG B 1 361 ? 2.105 6.23 7.68 1 92.25 361 ARG B C 1
ATOM 6014 O O . ARG B 1 361 ? 2.602 5.805 8.727 1 92.25 361 ARG B O 1
ATOM 6021 N N . CYS B 1 362 ? 1.334 7.277 7.613 1 92.56 362 CYS B N 1
ATOM 6022 C CA . CYS B 1 362 ? 0.787 7.801 8.859 1 92.56 362 CYS B CA 1
ATOM 6023 C C . CYS B 1 362 ? 0.045 6.715 9.633 1 92.56 362 CYS B C 1
ATOM 6025 O O . CYS B 1 362 ? -0.855 6.07 9.094 1 92.56 362 CYS B O 1
ATOM 6027 N N . PRO B 1 363 ? 0.434 6.562 10.867 1 89.19 363 PRO B N 1
ATOM 6028 C CA . PRO B 1 363 ? -0.182 5.465 11.617 1 89.19 363 PRO B CA 1
ATOM 6029 C C . PRO B 1 363 ? -1.657 5.719 11.93 1 89.19 363 PRO B C 1
ATOM 6031 O O . PRO B 1 363 ? -2.021 6.812 12.367 1 89.19 363 PRO B O 1
ATOM 6034 N N . TYR B 1 364 ? -2.473 4.734 11.555 1 84.56 364 TYR B N 1
ATOM 6035 C CA . TYR B 1 364 ? -3.852 4.816 12.016 1 84.56 364 TYR B CA 1
ATOM 6036 C C . TYR B 1 364 ? -3.924 4.723 13.539 1 84.56 364 TYR B C 1
ATOM 6038 O O . TYR B 1 364 ? -3.213 3.92 14.148 1 84.56 364 TYR B O 1
ATOM 6046 N N . PRO B 1 365 ? -4.625 5.684 14.219 1 91.31 365 PRO B N 1
ATOM 6047 C CA . PRO B 1 365 ? -5.723 6.508 13.703 1 91.31 365 PRO B CA 1
ATOM 6048 C C . PRO B 1 365 ? -5.32 7.969 13.508 1 91.31 365 PRO B C 1
ATOM 6050 O O . PRO B 1 365 ? -6.172 8.859 13.57 1 91.31 365 PRO B O 1
ATOM 6053 N N . ALA B 1 366 ? -4.062 8.266 13.281 1 94.06 366 ALA B N 1
ATOM 6054 C CA . ALA B 1 366 ? -3.604 9.648 13.133 1 94.06 366 ALA B CA 1
ATOM 6055 C C . ALA B 1 366 ? -4.391 10.375 12.047 1 94.06 366 ALA B C 1
ATOM 6057 O O . ALA B 1 366 ? -4.848 11.5 12.25 1 94.06 366 ALA B O 1
ATOM 6058 N N . PRO B 1 367 ? -4.621 9.781 10.891 1 93.19 367 PRO B N 1
ATOM 6059 C CA . PRO B 1 367 ? -5.418 10.469 9.875 1 93.19 367 PRO B CA 1
ATOM 6060 C C . PRO B 1 367 ? -6.828 10.805 10.352 1 93.19 367 PRO B C 1
ATOM 6062 O O . PRO B 1 367 ? -7.363 11.859 10.016 1 93.19 367 PRO B O 1
ATOM 6065 N N . LEU B 1 368 ? -7.426 9.922 11.133 1 91.19 368 LEU B N 1
ATOM 6066 C CA . LEU B 1 368 ? -8.758 10.164 11.68 1 91.19 368 LEU B CA 1
ATOM 6067 C C . LEU B 1 368 ? -8.742 11.336 12.648 1 91.19 368 LEU B C 1
ATOM 6069 O O . LEU B 1 368 ? -9.641 12.18 12.633 1 91.19 368 LEU B O 1
ATOM 6073 N N . LEU B 1 369 ? -7.766 11.336 13.492 1 95.69 369 LEU B N 1
ATOM 6074 C CA . LEU B 1 369 ? -7.645 12.422 14.461 1 95.69 369 LEU B CA 1
ATOM 6075 C C . LEU B 1 369 ? -7.41 13.758 13.758 1 95.69 369 LEU B C 1
ATOM 6077 O O . LEU B 1 369 ? -7.992 14.773 14.141 1 95.69 369 LEU B O 1
ATOM 6081 N N . ALA B 1 370 ? -6.547 13.703 12.742 1 97.06 370 ALA B N 1
ATOM 6082 C CA . ALA B 1 370 ? -6.32 14.914 11.953 1 97.06 370 ALA B CA 1
ATOM 6083 C C . ALA B 1 370 ? -7.609 15.391 11.297 1 97.06 370 ALA B C 1
ATOM 6085 O O . ALA B 1 370 ? -7.863 16.594 11.227 1 97.06 370 ALA B O 1
ATOM 6086 N N . ASP B 1 371 ? -8.43 14.516 10.852 1 95.62 371 ASP B N 1
ATOM 6087 C CA . ASP B 1 371 ? -9.711 14.859 10.242 1 95.62 371 ASP B CA 1
ATOM 6088 C C . ASP B 1 371 ? -10.648 15.5 11.266 1 95.62 371 ASP B C 1
ATOM 6090 O O . ASP B 1 371 ? -11.352 16.453 10.945 1 95.62 371 ASP B O 1
ATOM 6094 N N . VAL B 1 372 ? -10.688 14.938 12.43 1 96.81 372 VAL B N 1
ATOM 6095 C CA . VAL B 1 372 ? -11.508 15.508 13.492 1 96.81 372 VAL B CA 1
ATOM 6096 C C . VAL B 1 372 ? -11.086 16.953 13.758 1 96.81 372 VAL B C 1
ATOM 6098 O O . VAL B 1 372 ? -11.93 17.844 13.852 1 96.81 372 VAL B O 1
ATOM 6101 N N . VAL B 1 373 ? -9.805 17.156 13.812 1 98.31 373 VAL B N 1
ATOM 6102 C CA . VAL B 1 373 ? -9.281 18.484 14.102 1 98.31 373 VAL B CA 1
ATOM 6103 C C . VAL B 1 373 ? -9.625 19.422 12.953 1 98.31 373 VAL B C 1
ATOM 6105 O O . VAL B 1 373 ? -10.18 20.5 13.172 1 98.31 373 VAL B O 1
ATOM 6108 N N . ALA B 1 374 ? -9.344 19.016 11.758 1 98.12 374 ALA B N 1
ATOM 6109 C CA . ALA B 1 374 ? -9.547 19.859 10.586 1 98.12 374 ALA B CA 1
ATOM 6110 C C . ALA B 1 374 ? -11.031 20.141 10.359 1 98.12 374 ALA B C 1
ATOM 6112 O O . ALA B 1 374 ? -11.422 21.281 10.117 1 98.12 374 ALA B O 1
ATOM 6113 N N . ARG B 1 375 ? -11.812 19.109 10.461 1 96.25 375 ARG B N 1
ATOM 6114 C CA . ARG B 1 375 ? -13.25 19.234 10.234 1 96.25 375 ARG B CA 1
ATOM 6115 C C . ARG B 1 375 ? -13.883 20.156 11.281 1 96.25 375 ARG B C 1
ATOM 6117 O O . ARG B 1 375 ? -14.656 21.047 10.938 1 96.25 375 ARG B O 1
ATOM 6124 N N . THR B 1 376 ? -13.539 19.906 12.523 1 97.88 376 THR B N 1
ATOM 6125 C CA . THR B 1 376 ? -14.07 20.734 13.594 1 97.88 376 THR B CA 1
ATOM 6126 C C . THR B 1 376 ? -13.648 22.188 13.414 1 97.88 376 THR B C 1
ATOM 6128 O O . THR B 1 376 ? -14.445 23.109 13.609 1 97.88 376 THR B O 1
ATOM 6131 N N . ALA B 1 377 ? -12.414 22.406 13.047 1 98.19 377 ALA B N 1
ATOM 6132 C CA . ALA B 1 377 ? -11.906 23.766 12.828 1 98.19 377 ALA B CA 1
ATOM 6133 C C . ALA B 1 377 ? -12.703 24.484 11.734 1 98.19 377 ALA B C 1
ATOM 6135 O O . ALA B 1 377 ? -13.172 25.609 11.938 1 98.19 377 ALA B O 1
ATOM 6136 N N . VAL B 1 378 ? -12.875 23.828 10.625 1 97.62 378 VAL B N 1
ATOM 6137 C CA . VAL B 1 378 ? -13.523 24.438 9.477 1 97.62 378 VAL B CA 1
ATOM 6138 C C . VAL B 1 378 ? -15.008 24.656 9.766 1 97.62 378 VAL B C 1
ATOM 6140 O O . VAL B 1 378 ? -15.539 25.75 9.555 1 97.62 378 VAL B O 1
ATOM 6143 N N . GLU B 1 379 ? -15.664 23.656 10.336 1 96.12 379 GLU B N 1
ATOM 6144 C CA . GLU B 1 379 ? -17.094 23.734 10.625 1 96.12 379 GLU B CA 1
ATOM 6145 C C . GLU B 1 379 ? -17.391 24.828 11.656 1 96.12 379 GLU B C 1
ATOM 6147 O O . GLU B 1 379 ? -18.328 25.594 11.492 1 96.12 379 GLU B O 1
ATOM 6152 N N . THR B 1 380 ? -16.594 24.859 12.68 1 97.25 380 THR B N 1
ATOM 6153 C CA . THR B 1 380 ? -16.812 25.859 13.727 1 97.25 380 THR B CA 1
ATOM 6154 C C . THR B 1 380 ? -16.641 27.266 13.188 1 97.25 380 THR B C 1
ATOM 6156 O O . THR B 1 380 ? -17.438 28.156 13.477 1 97.25 380 THR B O 1
ATOM 6159 N N . LEU B 1 381 ? -15.609 27.516 12.414 1 97.31 381 LEU B N 1
ATOM 6160 C CA . LEU B 1 381 ? -15.367 28.828 11.852 1 97.31 381 LEU B CA 1
ATOM 6161 C C . LEU B 1 381 ? -16.547 29.281 10.992 1 97.31 381 LEU B C 1
ATOM 6163 O O . LEU B 1 381 ? -17.016 30.406 11.117 1 97.31 381 LEU B O 1
ATOM 6167 N N . LEU B 1 382 ? -17.031 28.406 10.156 1 93.69 382 LEU B N 1
ATOM 6168 C CA . LEU B 1 382 ? -18.109 28.75 9.234 1 93.69 382 LEU B CA 1
ATOM 6169 C C . LEU B 1 382 ? -19.422 28.938 9.984 1 93.69 382 LEU B C 1
ATOM 6171 O O . LEU B 1 382 ? -20.266 29.734 9.57 1 93.69 382 LEU B O 1
ATOM 6175 N N . GLU B 1 383 ? -19.578 28.188 11.031 1 93.31 383 GLU B N 1
ATOM 6176 C CA . GLU B 1 383 ? -20.766 28.344 11.867 1 93.31 383 GLU B CA 1
ATOM 6177 C C . GLU B 1 383 ? -20.766 29.703 12.578 1 93.31 383 GLU B C 1
ATOM 6179 O O . GLU B 1 383 ? -21.797 30.359 12.672 1 93.31 383 GLU B O 1
ATOM 6184 N N . ARG B 1 384 ? -19.641 30.141 13.07 1 94.88 384 ARG B N 1
ATOM 6185 C CA . ARG B 1 384 ? -19.531 31.359 13.852 1 94.88 384 ARG B CA 1
ATOM 6186 C C . ARG B 1 384 ? -19.5 32.594 12.953 1 94.88 384 ARG B C 1
ATOM 6188 O O . ARG B 1 384 ? -19.922 33.688 13.359 1 94.88 384 ARG B O 1
ATOM 6195 N N . LEU B 1 385 ? -18.984 32.375 11.797 1 95.06 385 LEU B N 1
ATOM 6196 C CA . LEU B 1 385 ? -18.906 33.469 10.82 1 95.06 385 LEU B CA 1
ATOM 6197 C C . LEU B 1 385 ? -19.516 33.031 9.492 1 95.06 385 LEU B C 1
ATOM 6199 O O . LEU B 1 385 ? -18.812 32.875 8.492 1 95.06 385 LEU B O 1
ATOM 6203 N N . PRO B 1 386 ? -20.797 32.969 9.422 1 91.44 386 PRO B N 1
ATOM 6204 C CA . PRO B 1 386 ? -21.484 32.406 8.258 1 91.44 386 PRO B CA 1
ATOM 6205 C C . PRO B 1 386 ? -21.328 33.25 7.004 1 91.44 386 PRO B C 1
ATOM 6207 O O . PRO B 1 386 ? -21.531 32.75 5.887 1 91.44 386 PRO B O 1
ATOM 6210 N N . ASP B 1 387 ? -20.984 34.562 7.156 1 93.12 387 ASP B N 1
ATOM 6211 C CA . ASP B 1 387 ? -20.859 35.406 5.988 1 93.12 387 ASP B CA 1
ATOM 6212 C C . ASP B 1 387 ? -19.391 35.656 5.645 1 93.12 387 ASP B C 1
ATOM 6214 O O . ASP B 1 387 ? -19.047 36.688 5.035 1 93.12 387 ASP B O 1
ATOM 6218 N N . LEU B 1 388 ? -18.547 34.781 6.07 1 95.12 388 LEU B N 1
ATOM 6219 C CA . LEU B 1 388 ? -17.109 34.844 5.828 1 95.12 388 LEU B CA 1
ATOM 6220 C C . LEU B 1 388 ? -16.812 34.844 4.332 1 95.12 388 LEU B C 1
ATOM 6222 O O . LEU B 1 388 ? -17.328 34 3.588 1 95.12 388 LEU B O 1
ATOM 6226 N N . VAL B 1 389 ? -16 35.875 3.879 1 95.5 389 VAL B N 1
ATOM 6227 C CA . VAL B 1 389 ? -15.586 35.938 2.482 1 95.5 389 VAL B CA 1
ATOM 6228 C C . VAL B 1 389 ? -14.102 36.281 2.4 1 95.5 389 VAL B C 1
ATOM 6230 O O . VAL B 1 389 ? -13.523 36.781 3.359 1 95.5 389 VAL B O 1
ATOM 6233 N N . LEU B 1 390 ? -13.508 35.938 1.313 1 96.19 390 LEU B N 1
ATOM 6234 C CA . LEU B 1 390 ? -12.125 36.312 1.087 1 96.19 390 LEU B CA 1
ATOM 6235 C C . LEU B 1 390 ? -11.992 37.844 0.983 1 96.19 390 LEU B C 1
ATOM 6237 O O . LEU B 1 390 ? -12.828 38.5 0.366 1 96.19 390 LEU B O 1
ATOM 6241 N N . ALA B 1 391 ? -10.93 38.312 1.552 1 96.88 391 ALA B N 1
ATOM 6242 C CA . ALA B 1 391 ? -10.688 39.75 1.516 1 96.88 391 ALA B CA 1
ATOM 6243 C C . ALA B 1 391 ? -10.055 40.188 0.19 1 96.88 391 ALA B C 1
ATOM 6245 O O . ALA B 1 391 ? -10.039 41.375 -0.151 1 96.88 391 ALA B O 1
ATOM 6246 N N . LEU B 1 392 ? -9.539 39.312 -0.538 1 95.12 392 LEU B N 1
ATOM 6247 C CA . LEU B 1 392 ? -8.906 39.562 -1.824 1 95.12 392 LEU B CA 1
ATOM 6248 C C . LEU B 1 392 ? -9.438 38.625 -2.895 1 95.12 392 LEU B C 1
ATOM 6250 O O . LEU B 1 392 ? -10.219 37.719 -2.598 1 95.12 392 LEU B O 1
ATOM 6254 N N . GLU B 1 393 ? -9.031 38.875 -4.137 1 94 393 GLU B N 1
ATOM 6255 C CA . GLU B 1 393 ? -9.375 37.969 -5.215 1 94 393 GLU B CA 1
ATOM 6256 C C . GLU B 1 393 ? -8.617 36.656 -5.086 1 94 393 GLU B C 1
ATOM 6258 O O . GLU B 1 393 ? -7.441 36.625 -4.707 1 94 393 GLU B O 1
ATOM 6263 N N . PRO B 1 394 ? -9.297 35.594 -5.406 1 90.81 394 PRO B N 1
ATOM 6264 C CA . PRO B 1 394 ? -8.656 34.281 -5.258 1 90.81 394 PRO B CA 1
ATOM 6265 C C . PRO B 1 394 ? -7.293 34.188 -5.938 1 90.81 394 PRO B C 1
ATOM 6267 O O . PRO B 1 394 ? -6.371 33.562 -5.41 1 90.81 394 PRO B O 1
ATOM 6270 N N . GLY B 1 395 ? -7.168 34.812 -7.051 1 89.56 395 GLY B N 1
ATOM 6271 C CA . GLY B 1 395 ? -5.922 34.781 -7.801 1 89.56 395 GLY B CA 1
ATOM 6272 C C . GLY B 1 395 ? -4.785 35.5 -7.094 1 89.56 395 GLY B C 1
ATOM 6273 O O . GLY B 1 395 ? -3.615 35.312 -7.445 1 89.56 395 GLY B O 1
ATOM 6274 N N . GLU B 1 396 ? -5.125 36.25 -6.023 1 92.44 396 GLU B N 1
ATOM 6275 C CA . GLU B 1 396 ? -4.129 37.031 -5.301 1 92.44 396 GLU B CA 1
ATOM 6276 C C . GLU B 1 396 ? -3.57 36.25 -4.113 1 92.44 396 GLU B C 1
ATOM 6278 O O . GLU B 1 396 ? -2.594 36.688 -3.49 1 92.44 396 GLU B O 1
ATOM 6283 N N . LEU B 1 397 ? -4.141 35.156 -3.875 1 92.56 397 LEU B N 1
ATOM 6284 C CA . LEU B 1 397 ? -3.621 34.344 -2.793 1 92.56 397 LEU B CA 1
ATOM 6285 C C . LEU B 1 397 ? -2.234 33.812 -3.137 1 92.56 397 LEU B C 1
ATOM 6287 O O . LEU B 1 397 ? -1.953 33.5 -4.297 1 92.56 397 LEU B O 1
ATOM 6291 N N . THR B 1 398 ? -1.425 33.812 -2.113 1 89.44 398 THR B N 1
ATOM 6292 C CA . THR B 1 398 ? -0.059 33.344 -2.322 1 89.44 398 THR B CA 1
ATOM 6293 C C . THR B 1 398 ? 0.185 32.031 -1.576 1 89.44 398 THR B C 1
ATOM 6295 O O . THR B 1 398 ? -0.286 31.844 -0.451 1 89.44 398 THR B O 1
ATOM 6298 N N . TRP B 1 399 ? 0.907 31.141 -2.26 1 89.75 399 TRP B N 1
ATOM 6299 C CA . TRP B 1 399 ? 1.296 29.859 -1.691 1 89.75 399 TRP B CA 1
ATOM 6300 C C . TRP B 1 399 ? 2.697 29.922 -1.095 1 89.75 399 TRP B C 1
ATOM 6302 O O . TRP B 1 399 ? 3.549 30.672 -1.579 1 89.75 399 TRP B O 1
ATOM 6312 N N . ARG B 1 400 ? 2.916 29.141 -0.019 1 83.69 400 ARG B N 1
ATOM 6313 C CA . ARG B 1 400 ? 4.266 29.016 0.52 1 83.69 400 ARG B CA 1
ATOM 6314 C C . ARG B 1 400 ? 5.227 28.484 -0.535 1 83.69 400 ARG B C 1
ATOM 6316 O O . ARG B 1 400 ? 4.879 27.578 -1.3 1 83.69 400 ARG B O 1
ATOM 6323 N N . PRO B 1 401 ? 6.395 29.125 -0.579 1 81.81 401 PRO B N 1
ATOM 6324 C CA . PRO B 1 401 ? 7.383 28.656 -1.551 1 81.81 401 PRO B CA 1
ATOM 6325 C C . PRO B 1 401 ? 8.102 27.391 -1.099 1 81.81 401 PRO B C 1
ATOM 6327 O O . PRO B 1 401 ? 9.258 27.438 -0.684 1 81.81 401 PRO B O 1
ATOM 6330 N N . SER B 1 402 ? 7.434 26.312 -1.125 1 83.44 402 SER B N 1
ATOM 6331 C CA . SER B 1 402 ? 7.984 25.031 -0.666 1 83.44 402 SER B CA 1
ATOM 6332 C C . SER B 1 402 ? 7.668 23.906 -1.644 1 83.44 402 SER B C 1
ATOM 6334 O O . SER B 1 402 ? 6.535 23.797 -2.111 1 83.44 402 SER B O 1
ATOM 6336 N N . ILE B 1 403 ? 8.703 23.125 -1.937 1 84.62 403 ILE B N 1
ATOM 6337 C CA . ILE B 1 403 ? 8.492 21.953 -2.781 1 84.62 403 ILE B CA 1
ATOM 6338 C C . ILE B 1 403 ? 8.016 20.781 -1.927 1 84.62 403 ILE B C 1
ATOM 6340 O O . ILE B 1 403 ? 7.562 19.75 -2.455 1 84.62 403 ILE B O 1
ATOM 6344 N N . TRP B 1 404 ? 8.047 20.953 -0.667 1 87.5 404 TRP B N 1
ATOM 6345 C CA . TRP B 1 404 ? 7.738 19.859 0.253 1 87.5 404 TRP B CA 1
ATOM 6346 C C . TRP B 1 404 ? 6.312 19.984 0.779 1 87.5 404 TRP B C 1
ATOM 6348 O O . TRP B 1 404 ? 5.598 18.984 0.895 1 87.5 404 TRP B O 1
ATOM 6358 N N . MET B 1 405 ? 5.898 21.219 1.033 1 88.94 405 MET B N 1
ATOM 6359 C CA . MET B 1 405 ? 4.59 21.469 1.631 1 88.94 405 MET B CA 1
ATOM 6360 C C . MET B 1 405 ? 3.732 22.328 0.708 1 88.94 405 MET B C 1
ATOM 6362 O O . MET B 1 405 ? 4.258 23.109 -0.09 1 88.94 405 MET B O 1
ATOM 6366 N N . ARG B 1 406 ? 2.469 22.109 0.812 1 91.19 406 ARG B N 1
ATOM 6367 C CA . ARG B 1 406 ? 1.497 22.938 0.11 1 91.19 406 ARG B CA 1
ATOM 6368 C C . ARG B 1 406 ? 0.535 23.609 1.09 1 91.19 406 ARG B C 1
ATOM 6370 O O . ARG B 1 406 ? -0.297 22.922 1.702 1 91.19 406 ARG B O 1
ATOM 6377 N N . GLY B 1 407 ? 0.701 24.859 1.277 1 92.06 407 GLY B N 1
ATOM 6378 C CA . GLY B 1 407 ? -0.125 25.688 2.135 1 92.06 407 GLY B CA 1
ATOM 6379 C C . GLY B 1 407 ? -0.063 27.156 1.774 1 92.06 407 GLY B C 1
ATOM 6380 O O . GLY B 1 407 ? 0.877 27.609 1.11 1 92.06 407 GLY B O 1
ATOM 6381 N N . LEU B 1 408 ? -1.021 27.859 2.18 1 93.19 408 LEU B N 1
ATOM 6382 C CA . LEU B 1 408 ? -1.098 29.297 1.914 1 93.19 408 LEU B CA 1
ATOM 6383 C C . LEU B 1 408 ? -0.223 30.078 2.889 1 93.19 408 LEU B C 1
ATOM 6385 O O . LEU B 1 408 ? -0.125 29.719 4.066 1 93.19 408 LEU B O 1
ATOM 6389 N N . THR B 1 409 ? 0.363 31.156 2.346 1 90.81 409 THR B N 1
ATOM 6390 C CA . THR B 1 409 ? 1.085 32.062 3.223 1 90.81 409 THR B CA 1
ATOM 6391 C C . THR B 1 409 ? 0.113 32.875 4.078 1 90.81 409 THR B C 1
ATOM 6393 O O . THR B 1 409 ? 0.391 33.156 5.246 1 90.81 409 THR B O 1
ATOM 6396 N N . ALA B 1 410 ? -0.949 33.25 3.443 1 95.06 410 ALA B N 1
ATOM 6397 C CA . ALA B 1 410 ? -1.993 34.031 4.109 1 95.06 410 ALA B CA 1
ATOM 6398 C C . ALA B 1 410 ? -3.365 33.719 3.512 1 95.06 410 ALA B C 1
ATOM 6400 O O . ALA B 1 410 ? -3.465 33.281 2.367 1 95.06 410 ALA B O 1
ATOM 6401 N N . LEU B 1 411 ? -4.391 33.906 4.34 1 97.69 411 LEU B N 1
ATOM 6402 C CA . LEU B 1 411 ? -5.785 33.75 3.945 1 97.69 411 LEU B CA 1
ATOM 6403 C C . LEU B 1 411 ? -6.656 34.812 4.578 1 97.69 411 LEU B C 1
ATOM 6405 O O . LEU B 1 411 ? -7.469 34.531 5.461 1 97.69 411 LEU B O 1
ATOM 6409 N N . PRO B 1 412 ? -6.461 36.062 4.047 1 98.25 412 PRO B N 1
ATOM 6410 C CA . PRO B 1 412 ? -7.23 37.156 4.609 1 98.25 412 PRO B CA 1
ATOM 6411 C C . PRO B 1 412 ? -8.727 37.062 4.328 1 98.25 412 PRO B C 1
ATOM 6413 O O . PRO B 1 412 ? -9.125 36.719 3.205 1 98.25 412 PRO B O 1
ATOM 6416 N N . ALA B 1 413 ? -9.562 37.344 5.32 1 97.56 413 ALA B N 1
ATOM 6417 C CA . ALA B 1 413 ? -11 37.156 5.195 1 97.56 413 ALA B CA 1
ATOM 6418 C C . ALA B 1 413 ? -11.758 38.312 5.844 1 97.56 413 ALA B C 1
ATOM 6420 O O . ALA B 1 413 ? -11.203 39.062 6.672 1 97.56 413 ALA B O 1
ATOM 6421 N N . LEU B 1 414 ? -12.969 38.531 5.355 1 97.81 414 LEU B N 1
ATOM 6422 C CA . LEU B 1 414 ? -13.891 39.531 5.871 1 97.81 414 LEU B CA 1
ATOM 6423 C C . LEU B 1 414 ? -15.195 38.906 6.328 1 97.81 414 LEU B C 1
ATOM 6425 O O . LEU B 1 414 ? -15.578 37.844 5.832 1 97.81 414 LEU B O 1
ATOM 6429 N N . PHE B 1 415 ? -15.812 39.5 7.293 1 96.44 415 PHE B N 1
ATOM 6430 C CA . PHE B 1 415 ? -17.109 39.062 7.816 1 96.44 415 PHE B CA 1
ATOM 6431 C C . PHE B 1 415 ? -17.766 40.188 8.609 1 96.44 415 PHE B C 1
ATOM 6433 O O . PHE B 1 415 ? -17.141 41.219 8.891 1 96.44 415 PHE B O 1
ATOM 6440 N N . THR B 1 416 ? -19.031 40.031 8.844 1 96.06 416 THR B N 1
ATOM 6441 C CA . THR B 1 416 ? -19.719 40.969 9.711 1 96.06 416 THR B CA 1
ATOM 6442 C C . THR B 1 416 ? -19.266 40.812 11.156 1 96.06 416 THR B C 1
ATOM 6444 O O . THR B 1 416 ? -19.281 39.719 11.703 1 96.06 416 THR B O 1
ATOM 6447 N N . PRO B 1 417 ? -18.766 41.969 11.789 1 95.38 417 PRO B N 1
ATOM 6448 C CA . PRO B 1 417 ? -18.312 41.844 13.172 1 95.38 417 PRO B CA 1
ATOM 6449 C C . PRO B 1 417 ? -19.359 41.25 14.102 1 95.38 417 PRO B C 1
ATOM 6451 O O . PRO B 1 417 ? -20.562 41.531 13.953 1 95.38 417 PRO B O 1
ATOM 6454 N N . VAL B 1 418 ? -18.984 40.406 14.836 1 85.62 418 VAL B N 1
ATOM 6455 C CA . VAL B 1 418 ? -19.859 39.781 15.82 1 85.62 418 VAL B CA 1
ATOM 6456 C C . VAL B 1 418 ? -19.469 40.25 17.219 1 85.62 418 VAL B C 1
ATOM 6458 O O . VAL B 1 418 ? -18.281 40.281 17.562 1 85.62 418 VAL B O 1
ATOM 6461 N N . VAL B 1 419 ? -20.281 41.094 17.891 1 71.19 419 VAL B N 1
ATOM 6462 C CA . VAL B 1 419 ? -20.016 41.594 19.234 1 71.19 419 VAL B CA 1
ATOM 6463 C C . VAL B 1 419 ? -20.078 40.469 20.25 1 71.19 419 VAL B C 1
ATOM 6465 O O . VAL B 1 419 ? -21 39.625 20.219 1 71.19 419 VAL B O 1
ATOM 6468 N N . ALA B 1 420 ? -18.938 40.156 20.891 1 54.72 420 ALA B N 1
ATOM 6469 C CA . ALA B 1 420 ? -18.891 39.156 21.953 1 54.72 420 ALA B CA 1
ATOM 6470 C C . ALA B 1 420 ? -19.906 39.469 23.047 1 54.72 420 ALA B C 1
ATOM 6472 O O . ALA B 1 420 ? -20.219 40.625 23.312 1 54.72 420 ALA B O 1
#

pLDDT: mean 86.14, std 15.62, range [23.95, 98.31]

Secondary structure (DSSP, 8-state):
-----PPP-----SSS---TT-EES-STHHHH-HHHHHHHHHHHHTTEEEEEEGGGEEEEEE--HHHHHHHHH-TTTEE--GGG-TTGGG--TT-TTHHHHS--SSTTT--HHHHHHHHHHHHHHHHTS-HHHHHHHHHHHHHHHHHTTTTTTEEEHIIIIITHHHHHHHHHHTT--SSSHHHHHHHHHHHHHHSPPTT--HHHHHHHHHHHHHHHHHHHHHS--SSHHHHHHT-TT---HHHHHHHHHHHHHHHHHHHHHHHHHHHHHHHH-TTTS--SSS-PPPHHHHHHHHHHHS-SB--EEEEEESS-EEETTEEEPTT-EEEE-HHHHHT-TTT-TTS---TT----STT--GGGSPPTTHHHHHHHHHHHHHHHHHHH-TT-EESS-GGG--B---SSB--BS--EEE------/-------------SSS---TT-EES-STHHHH-HHHHHHHHHHHHTTEEEEEEGGGEEEEEE--HHHHHHHHH-TTTEE--GGG-TTGGG--TT-TTHHHHS--SSTTT--HHHHHHHHHHHHHHHHTS-HHHHHHHHHHHHHHHHHTTTTTTEEEHIIIIITHHHHHHHHHHTT--SSSHHHHHHHHHHHHHHSPPTT--HHHHHHHHHHHHHHHHHHHHHS--SSHHHHHHT-TT---HHHHHHHHHHHHHHHHHHHHHHHHHHHHHHHH-TTTS--SSS-PPPHHHHHHHHHHHS-SB--EEEEEESS-EEETTEEE-TT-EEEE-HHHHHT-TTT-TTS---TT----STT--GGGSPPTTHHHHHHHHHHHHHHHHHHH-TT-EESS-GGG--B-S-SSB--BS--EEE------

Foldseek 3Di:
DDPPDDDDDPDPDPFPPQPPQAAELADDVCWPCVLVVLVVQCVVDNQKGWYAYPPRRIFIEGQAQVQLQVLQACCVFWPFALVQARCPVVADPVHPCCVPSPDDPALRRDDDPVNCLLLVLLLVLVVLDDLVVLLVVLLVVLVVLCVVCLQVQKDWCLVSALQVSQLLSLVVLQPDDSDDDLSVLLSVLLCCLVPNDVPGDNVVSVVVNLVSLLVVLVVCVVPPDSHSSVSSCPDPSHDDSVRSSRHSSVSSNVRGQQLSQLLQQLLLCCQAPVLQDPDPPDDHDASLLSSQVCCLQVQFFQKAWGIFGCAFDDTRNDTHHGNHIYIYGQNSNSQVCVVPVVSDDGSPDNPGCSQHDHSSGNRPPSVVSSCSSSNSSNVSVCVSFVPKHFPDDSSPWTWPRDSGGTHTPTTMIGGDRDDD/DDPPPPPDDPDPDPFPPQPPQAAELADDVCWPCVLVVLVVQCVVDNQKGWYAYPPRHIFIEGQAQVQLQVLQACCVFWPFALVQARCPVVADPVHPCCVPSPDDPALRRDDDPVNCLLLVLLLVLVVLDDLVVLLVVLLVVLVVLCVVCLQVQKDWCLVSALQVSQLLSLVVLAPDDSDDDLSVLLSVLLCCLVPNDVPGDNVVSVVVNLVSLLVVLVVCVVPPDSHSSVSSCPDPSHDDSVRSSRHSSVSSNVRGQQLSQLLQQLLLCCQAPVQQDPDPPDDHDASLLSSQVCCLQPQFFQKAWGIFGCAFDDTRNDTHHGNHIYIYGQNSNSQVCVVPVVSDDGSPDNPGCSQHDHSSGNRPPSVVSSCSSSNSSNVSVCVSFVPKHFPDDSSPWTWPSDSGGTHTPTTMIGGDRDDD